Protein AF-A0A954FDJ4-F1 (afdb_monomer)

pLDDT: mean 78.78, std 16.33, range [32.09, 98.25]

Mean predicted aligned error: 19.85 Å

Secondary structure (DSSP, 8-state):
---S--------TTS----S-EEEEEESSSS--TTT-PEEEEETTS-EEEE-TT--STTSEEEEE--TTSTTTTPPEEEEEEPPSSTTTTTTTTPEEEEETTS-EEEE-TTS-B---BSTT--TTS-S-BSB-SS-----S-----STTS-SEEEE-TTTTSTT-SPPPPTTSS--TTSEEEE---TTS--EEEGGGT--EEEESBPPP--TTSSS--SBPP---TTSTT-TTS-TT-S-HHHHHHHTTSTTSSSB---TT--EEEEEPPPB--TT--GGG-EEEEEEEEEE------BTTB---SEEEEEEESSTTSSBEEEEES--PBP-SS---SB-SS--SSGGG---TTSTTTTT-EE---S-SS-EEEEEE-GGGTT-S-BEEEEEEETTS--TTGGG--B---S-----TTSGGGGSS--S-EEEEEEEEEEEGGG-----SPPTT-GGGGGGG-TT----TTSPPP-SSS-----B-PPP--EEEEETTEEEEEE-----TTS-SBSSSS-B--------S---EEES-EEES-SSSEEEEPPPSS-SS--PPP-PPPP--SS--TT-EEEEEEEES-EEEEEEEEEEEEE--SS-TTS-EEEEEEES-EEEEEEEEEEEESS---EEES-EEEEEEEEEEEE--SS---EEES-EEES-SEEE---BS-EEE-TTS--EEETTTTEEEEPTT-TTTT---SEEPPPHHHHHHHGGGTPPP--EE--SB-TTSPBP---TT--PPTTS-S---S-SSS---------EEEEEETBTT-TT------STTEEEEES-S---EEEEEEE-SSS-B-GGG-SGGGEEEEEEETTEEEE--BTTTEEEEEETTTTEEEEEETTSS--SSEEEEEEE---TTT--BBTT-PBPPP-STTS-EEEEEEEE-S--PPPEEEETTEEPPSSSPEEEEEETTPPEEE-GGGT--EEEE-HHHHHTT-EEEEEEEEESEEEE-S--TT-EEEES-S-SSBSEEEEEEEHHHHHHHHTTEEEEEPTT--TTTSSPEEEEEEEE-TT-SSSSPPEEEEEEEEEEEPPPPEEEE-SSPP-----SS-------PEEEESS-----------TT--

Foldseek 3Di:
DQDPDDPDPPDDPQAPDDDADWLEKEWLAPPDDLQPTWIWTFGQQGWIWTARSNDNDRNRIDTLGNCPPHPCHRWGWLYKYQDACQQLNRLRRRWIWTATQQGKIFIDGPRRHTQQQEDDDQDSNSHDHHGIHPPGGDRHNYDDDWNVSFAQWFKFLPCQQPPPAFDDQDLQNPDDQQDQPDADDDPADRRRRGRVSQRIWTFRFQAQFDDGPDPDAGGTDADPPVVQPASRRGTGSDRHSVSSNVQRVPVLGHLFQQIVLADKDKDKDFWAFLAPDALLLFWKKKKKKAAAFLPFADDPPGAQQKKKWKWKDLDQQLETQTQEIQHPDEDDPVWKAQAHNAADLELVLPPDPVCPSNSFYYHDHHPPSHMDMDMTTCNVVRNGGTMMMMIITGSQRDPPCPPSNHYPHGTPNDRNSVPPSNNPSRSISGMIIGDIDTHGCSVHDDDPPDDPPPLCPPVSPPPNRDDDPPDDDDCSDADDQDDDDDAPQQWDAPDPPRSHIHGLDDDDSSPPCDDDPDRDHDDPDDDDDDEHEAALEEAEQAQEQEEAEQDDDPDPPDRYDAPDFDDQDPQGLPLLEDAYYEYELYEFEAHAAEPYEHEYDQPCLRGHAHAYEAAFAEHYHYAEHYEAYERHAYEHFLYEAEQYQEAYHHDYDRRYHYAAEQYEYENYVYDYCRHYLYHYDYNPDFAFPCVVLPLRAGAPPHLQFLRGQQKDWADPSVCVVQVVVVHDTPIDGHDQAASLRHGQAADPVDDYDPDRDPRSSGGGHRHHLDDDDWKEKAKVVVHAPDPVVCFVDNDGLEGEHEADPAAWKTKMAIGDPPSFWPCVLDDCVQKWKWKAFLVGIDTDDDPQQWDWDADRSRRMTMTGGPVRGDDALIKMKIWGHQDLPRGITHSSRHTYADPDPVRTNMHIYHGHNQDFDAKFKDFLPHGADPPDAAEDEDAAQDKDWAANVVSGFIAITGSLCVSFVQKKKKKKAKDQWFKAWQDCPQKAWPADDSHDGHRMTMIMHGRVVVSVRRHGMIIGGDHPDFPVPDDWIKMKMKMWSCCRHPDHIDMDIGIYTYGHHYDKDWDWDDPPDDDDDDDDDDDDDDDDTDIDIPDDDDDDDDDDDDPPDD

Solvent-accessible surface area (backbone atoms only — not comparable to full-atom values): 61761 Å² total; per-residue (Å²): 143,77,86,84,74,79,86,71,89,72,90,60,96,71,50,66,86,72,58,67,53,80,40,20,58,26,44,40,48,83,85,70,43,65,73,78,46,40,35,35,35,30,13,44,47,25,32,32,31,39,29,42,65,62,46,96,55,77,73,22,48,45,75,54,30,76,28,80,92,45,98,56,49,88,40,25,31,19,11,29,24,46,35,49,59,33,41,60,82,33,64,36,30,47,25,34,36,31,29,26,53,78,11,35,41,37,40,22,40,84,66,48,48,71,60,20,70,24,69,100,53,51,44,86,73,55,45,70,24,38,56,52,34,88,84,48,81,47,76,36,70,59,58,77,70,54,80,76,51,37,55,41,68,38,50,28,37,84,56,22,86,42,76,68,38,43,47,71,61,40,65,44,61,86,35,60,25,84,46,67,80,44,76,58,95,55,101,83,59,92,39,73,28,27,38,43,33,36,44,64,27,42,31,37,36,38,68,57,62,45,62,88,94,49,100,51,72,65,45,51,58,52,60,77,52,92,88,46,86,62,14,64,70,23,61,52,58,46,58,37,32,68,56,49,39,58,60,29,66,42,91,78,24,40,56,12,36,46,37,68,81,26,46,72,56,74,51,70,56,74,68,45,63,37,55,90,48,50,52,78,47,28,38,30,40,33,32,32,34,37,38,28,48,65,84,56,51,50,51,102,91,37,80,31,31,58,31,45,38,36,30,39,16,74,62,81,70,61,47,35,43,58,37,32,30,47,48,79,36,54,21,52,102,88,45,61,35,61,26,23,64,58,72,55,88,40,37,86,72,51,77,54,82,88,28,72,93,26,35,37,28,36,77,43,80,53,67,71,88,52,46,44,70,49,76,32,49,37,30,92,53,42,47,40,61,42,34,26,48,35,40,38,41,17,25,19,36,42,78,54,69,58,95,71,44,51,61,62,72,53,37,95,74,66,64,32,74,92,40,80,64,19,52,57,69,38,69,24,48,26,44,35,41,36,75,78,43,80,48,55,50,64,85,54,82,89,85,71,92,74,69,83,93,60,68,65,84,70,55,74,55,48,97,84,52,66,71,58,98,82,54,81,80,80,73,75,78,61,83,75,90,73,77,61,68,81,68,86,84,36,57,42,63,77,35,103,88,44,83,40,29,42,76,71,53,90,75,58,89,83,60,66,64,60,77,78,86,81,58,87,50,92,72,87,73,90,74,80,90,87,74,48,53,47,44,36,45,80,41,65,72,29,59,52,52,44,80,48,72,52,81,73,94,83,58,97,73,71,82,68,81,68,77,72,66,76,77,88,48,100,58,68,66,86,62,32,69,38,86,35,44,37,40,30,19,28,38,27,34,46,7,66,38,24,24,31,35,39,35,28,54,84,86,52,89,75,58,52,20,33,36,30,38,38,34,21,26,25,28,36,32,27,43,24,24,35,38,34,42,24,22,32,25,36,39,40,32,14,26,31,30,28,49,12,46,28,22,26,47,79,46,54,50,84,73,29,57,74,47,43,32,28,28,36,38,30,60,37,77,36,55,67,63,52,62,42,77,52,45,80,48,56,80,87,53,57,54,40,66,38,61,89,83,67,34,67,35,52,20,84,90,16,78,46,54,26,48,19,52,47,69,44,80,48,56,69,72,60,39,62,53,29,53,86,71,74,42,76,72,73,51,49,61,55,72,64,49,28,37,87,67,48,65,52,44,69,50,91,88,64,78,58,67,91,87,66,72,87,74,37,34,33,37,31,16,12,49,53,64,64,60,86,62,38,22,40,73,46,54,62,35,72,40,52,67,37,96,82,59,62,27,75,32,86,51,87,55,33,30,30,40,64,46,65,96,74,53,36,61,39,29,37,32,52,47,55,91,53,93,38,68,36,56,92,75,68,55,64,90,37,51,47,45,33,43,32,43,60,90,49,77,44,78,56,46,79,82,66,49,25,40,76,48,74,40,79,82,72,34,29,42,36,41,34,28,61,80,61,47,57,77,62,51,26,39,35,34,43,36,46,40,48,48,97,87,73,27,46,34,22,49,72,67,31,49,33,47,52,77,42,96,86,65,43,30,58,37,39,40,37,33,31,70,65,71,79,69,49,28,42,53,20,53,52,88,36,71,66,55,95,72,72,56,51,74,48,74,39,51,46,70,39,69,43,64,24,16,71,93,70,67,46,16,44,41,63,44,32,53,44,22,55,74,46,85,25,48,34,37,42,34,45,39,38,38,69,27,26,34,28,50,41,41,70,64,80,37,48,65,81,36,69,77,51,55,84,60,36,45,51,32,29,36,32,24,38,47,71,35,44,30,56,16,34,38,49,21,33,42,31,47,33,87,91,45,30,47,93,84,52,74,82,24,35,43,35,44,36,34,24,31,50,66,38,45,95,54,79,62,38,64,29,76,49,54,33,40,43,45,28,38,72,70,78,58,81,53,86,64,76,84,74,87,78,85,87,76,92,74,84,87,90,76,89,81,85,83,86,81,59,80,55,70,82,66,86,90,76,93,78,89,86,85,87,79,62,95,86,70,130

Sequence (1110 aa):
AFNGDTLTTGGANGTPSFNGLVTGMAFDDFNVNVNSTPLLGVTSGGEIFSIDASIVDRGAMTLINDGVGEVFEGLGFGGAALGPQNLYGAAYSNYVFATTTDGQLIAFDRTGTLQGVFGTAVADDGTGGGDESVDASVTSHGIAFSPLDFNLWHTTQRQGTTAGHGINAAPDNSRVPSEIDLTLDKENSDNDFSQQDGAVSFYFGLEQFHQPGTSTQNTYLTYEDTTIPGADNSQYGIYNNDVLRDLTNNSTIGNNVNLPGGALGSLTTNSFSLAGYTAKDAPTLYFNYFLETEDTDSAVNVEMRDSARAFLSIDGGTTWILVATNNSTKSTSANDWELPTYITHTASENTNGADTGRDFVQELFDNTGVWRQARIDLSNFAGQSDIMLRFDYSTAGTLGTLNGFESDVRGDTTNSFNSNRRGQNNTGEGFYIDDIIVGFAERGEMVTNSNTLVTSFFNVYGTGNNEPADAADQILTGSYNLEIRRATEYAVLVSPTDPFIAIATLFDTNDRLVEEDGLLGDDNFRREQGMVLIEGNQILSSRNGIVVETVRGDVFEGWFPHQGGTRALPNLNTQQLAPGAVLQNNLIVNSTFAGIDITGDIISPESVIPIVKVVNNTIYGGLEGINVFTRVSPTIVNNIIANTVSGISVLTTGGGSAVVDANLFQGNLVNGTMGTNWIDLLDTEALFVDAAAGNFYLADNSKAIDSSLNRLADRPLYTAVKTPLGIPASDVFAPSYDAYGQLRVDDPTQSPPPGLGSNVFKDRGAIERADFVGPTAVITLPADNDVNNIDLDDTATQVYIANPALFTSMIVELRDTGIGIDDAQINSSQFTLTAQTSTGTRLLEEGIDYLFSYNSNTNEAIFSAVAGVFELDTRYTITVDNSVATGITDRAGNLLQPNQTDLSTSFSVVVTDGVNDPPVNNFNASPFPDSPNTAVSTESETPLIFSTANGNALTVSDPDAFLGDGLVSVTLTAVNGTLTLGSTANVLVTVGTGLGNETTFTFQGLIANVNAALEGTIWTPDTGYYSSIGSPATLTMTTSDLTNFDGPAEFDTDVIDITVNDPPTVQFQVSPPLTVTETDQGTVTTFNVILTRDKIGAESTVLISDANSG

Structure (mmCIF, N/CA/C/O backbone):
data_AF-A0A954FDJ4-F1
#
_entry.id   AF-A0A954FDJ4-F1
#
loop_
_atom_site.group_PDB
_atom_site.id
_atom_site.type_symbol
_atom_site.label_atom_id
_atom_site.label_alt_id
_atom_site.label_comp_id
_atom_site.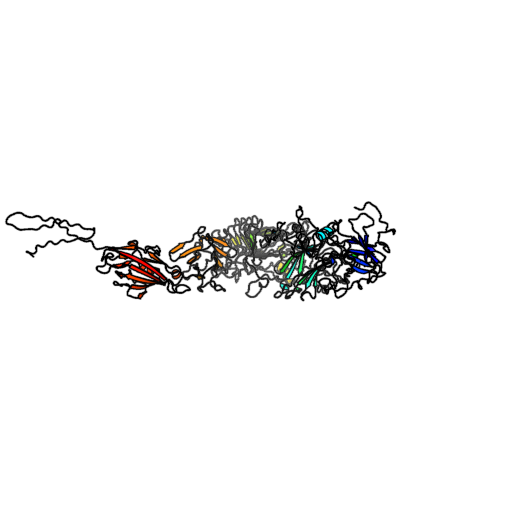label_asym_id
_atom_site.label_entity_id
_atom_site.label_seq_id
_atom_site.pdbx_PDB_ins_code
_atom_site.Cartn_x
_atom_site.Cartn_y
_atom_site.Cartn_z
_atom_site.occupancy
_atom_site.B_iso_or_equiv
_atom_site.auth_seq_id
_atom_site.auth_comp_id
_atom_site.auth_asym_id
_atom_site.auth_atom_id
_atom_site.pdbx_PDB_model_num
ATOM 1 N N . ALA A 1 1 ? 69.396 14.364 3.187 1.00 36.28 1 ALA A N 1
ATOM 2 C CA . ALA A 1 1 ? 70.627 15.171 3.119 1.00 36.28 1 ALA A CA 1
ATOM 3 C C . ALA A 1 1 ? 71.685 14.375 2.361 1.00 36.28 1 ALA A C 1
ATOM 5 O O . ALA A 1 1 ? 72.222 13.442 2.924 1.00 36.28 1 ALA A O 1
ATOM 6 N N . PHE A 1 2 ? 71.952 14.713 1.098 1.00 32.09 2 PHE A N 1
ATOM 7 C CA . PHE A 1 2 ? 73.129 14.245 0.357 1.00 32.09 2 PHE A CA 1
ATOM 8 C C . PHE A 1 2 ? 73.641 15.435 -0.445 1.00 32.09 2 PHE A C 1
ATOM 10 O O . PHE A 1 2 ? 72.991 15.911 -1.372 1.00 32.09 2 PHE A O 1
ATOM 17 N N . ASN A 1 3 ? 74.760 15.996 -0.004 1.00 33.59 3 ASN A N 1
ATOM 18 C CA . ASN A 1 3 ? 75.296 17.244 -0.526 1.00 33.59 3 ASN A CA 1
ATOM 19 C C . ASN A 1 3 ? 76.262 16.940 -1.683 1.00 33.59 3 ASN A C 1
ATOM 21 O O . ASN A 1 3 ? 77.455 17.162 -1.557 1.00 33.59 3 ASN A O 1
ATOM 25 N N . GLY A 1 4 ? 75.762 16.355 -2.777 1.00 38.84 4 GLY A N 1
ATOM 26 C CA . GLY A 1 4 ? 76.482 16.252 -4.058 1.00 38.84 4 GLY A CA 1
ATOM 27 C C . GLY A 1 4 ? 77.803 15.463 -4.098 1.00 38.84 4 GLY A C 1
ATOM 28 O O . GLY A 1 4 ? 78.403 15.386 -5.169 1.00 38.84 4 GLY A O 1
ATOM 29 N N . ASP A 1 5 ? 78.260 14.860 -3.000 1.00 35.28 5 ASP A N 1
ATOM 30 C CA . ASP A 1 5 ? 79.474 14.043 -2.993 1.00 35.28 5 ASP A CA 1
ATOM 31 C C . ASP A 1 5 ? 79.189 12.651 -3.571 1.00 35.28 5 ASP A C 1
ATOM 33 O O . ASP A 1 5 ? 78.441 11.846 -3.019 1.00 35.28 5 ASP A O 1
ATOM 37 N N . THR A 1 6 ? 79.808 12.357 -4.715 1.00 42.78 6 THR A N 1
ATOM 38 C CA . THR A 1 6 ? 79.834 11.014 -5.301 1.00 42.78 6 THR A CA 1
ATOM 39 C C . THR A 1 6 ? 80.738 10.121 -4.446 1.00 42.78 6 THR A C 1
ATOM 41 O O . THR A 1 6 ? 81.963 10.273 -4.471 1.00 42.78 6 THR A O 1
ATOM 44 N N . LEU A 1 7 ? 80.165 9.175 -3.697 1.00 44.97 7 LEU A N 1
ATOM 45 C CA . LEU A 1 7 ? 80.934 8.120 -3.030 1.00 44.97 7 LEU A CA 1
ATOM 46 C C . LEU A 1 7 ? 81.575 7.224 -4.099 1.00 44.97 7 LEU A C 1
ATOM 48 O O . LEU A 1 7 ? 80.942 6.352 -4.681 1.00 44.97 7 LEU A O 1
ATOM 52 N N . THR A 1 8 ? 82.855 7.456 -4.383 1.00 44.69 8 THR A N 1
ATOM 53 C CA . THR A 1 8 ? 83.662 6.571 -5.227 1.00 44.69 8 THR A CA 1
ATOM 54 C C . THR A 1 8 ? 84.250 5.453 -4.361 1.00 44.69 8 THR A C 1
ATOM 56 O O . THR A 1 8 ? 85.078 5.681 -3.469 1.00 44.69 8 THR A O 1
ATOM 59 N N . THR A 1 9 ? 83.839 4.212 -4.624 1.00 45.78 9 THR A N 1
ATOM 60 C CA . THR A 1 9 ? 84.388 2.979 -4.032 1.00 45.78 9 THR A CA 1
ATOM 61 C C . THR A 1 9 ? 85.748 2.636 -4.659 1.00 45.78 9 THR A C 1
ATOM 63 O O . THR A 1 9 ? 85.980 1.573 -5.216 1.00 45.78 9 THR A O 1
ATOM 66 N N . GLY A 1 10 ? 86.699 3.572 -4.591 1.00 40.81 10 GLY A N 1
ATOM 67 C CA . GLY A 1 10 ? 88.108 3.294 -4.869 1.00 40.81 10 GLY A CA 1
ATOM 68 C C . GLY A 1 10 ? 88.772 2.698 -3.627 1.00 40.81 10 GLY A C 1
ATOM 69 O O . GLY A 1 10 ? 88.942 3.413 -2.633 1.00 40.81 10 GLY A O 1
ATOM 70 N N . GLY A 1 11 ? 89.116 1.408 -3.693 1.00 50.50 11 GLY A N 1
ATOM 71 C CA . GLY A 1 11 ? 89.622 0.571 -2.600 1.00 50.50 11 GLY A CA 1
ATOM 72 C C . GLY A 1 11 ? 90.772 1.156 -1.773 1.00 50.50 11 GLY A C 1
ATOM 73 O O . GLY A 1 11 ? 91.945 1.055 -2.134 1.00 50.50 11 GLY A O 1
ATOM 74 N N . ALA A 1 12 ? 90.435 1.686 -0.599 1.00 44.28 12 ALA A N 1
ATOM 75 C CA . ALA A 1 12 ? 91.376 1.945 0.484 1.00 44.28 12 ALA A CA 1
ATOM 76 C C . ALA A 1 12 ? 90.690 1.677 1.833 1.00 44.28 12 ALA A C 1
ATOM 78 O O . ALA A 1 12 ? 89.570 2.131 2.047 1.00 44.28 12 ALA A O 1
ATOM 79 N N . ASN A 1 13 ? 91.390 0.927 2.696 1.00 47.97 13 ASN A N 1
ATOM 80 C CA . ASN A 1 13 ? 91.030 0.446 4.040 1.00 47.97 13 ASN A CA 1
ATOM 81 C C . ASN A 1 13 ? 89.727 1.001 4.639 1.00 47.97 13 ASN A C 1
ATOM 83 O O . ASN A 1 13 ? 89.714 2.101 5.189 1.00 47.97 13 ASN A O 1
ATOM 87 N N . GLY A 1 14 ? 88.674 0.182 4.596 1.00 52.19 14 GLY A N 1
ATOM 88 C CA . GLY A 1 14 ? 87.427 0.395 5.336 1.00 52.19 14 GLY A CA 1
ATOM 89 C C . GLY A 1 14 ? 86.155 0.304 4.494 1.00 52.19 14 GLY A C 1
ATOM 90 O O . GLY A 1 14 ? 85.096 0.089 5.059 1.00 52.19 14 GLY A O 1
ATOM 91 N N . THR A 1 15 ? 86.246 0.414 3.165 1.00 52.97 15 THR A N 1
ATOM 92 C CA . THR A 1 15 ? 85.119 0.131 2.256 1.00 52.97 15 THR A CA 1
ATOM 93 C C . THR A 1 15 ? 85.161 -1.344 1.849 1.00 52.97 15 THR A C 1
ATOM 95 O O . THR A 1 15 ? 86.241 -1.801 1.455 1.00 52.97 15 THR A O 1
ATOM 98 N N . PRO A 1 16 ? 84.051 -2.102 1.920 1.00 56.62 16 PRO A N 1
ATOM 99 C CA . PRO A 1 16 ? 84.018 -3.444 1.353 1.00 56.62 16 PRO A CA 1
ATOM 100 C C . PRO A 1 16 ? 84.326 -3.366 -0.152 1.00 56.62 16 PRO A C 1
ATOM 102 O O . PRO A 1 16 ? 83.891 -2.442 -0.843 1.00 56.62 16 PRO A O 1
ATOM 105 N N . SER A 1 17 ? 85.158 -4.282 -0.648 1.00 60.88 17 SER A N 1
ATOM 106 C CA . SER A 1 17 ? 85.468 -4.377 -2.075 1.00 60.88 17 SER A CA 1
ATOM 107 C C . SER A 1 17 ? 84.311 -5.085 -2.759 1.00 60.88 17 SER A C 1
ATOM 109 O O . SER A 1 17 ? 84.286 -6.308 -2.747 1.00 60.88 17 SER A O 1
ATOM 111 N N . PHE A 1 18 ? 83.390 -4.320 -3.333 1.00 67.44 18 PHE A N 1
ATOM 112 C CA . PHE A 1 18 ? 82.286 -4.861 -4.115 1.00 67.44 18 PHE A CA 1
ATOM 113 C C . PHE A 1 18 ? 82.702 -5.065 -5.578 1.00 67.44 18 PHE A C 1
ATOM 115 O O . PHE A 1 18 ? 83.328 -4.189 -6.188 1.00 67.44 18 PHE A O 1
ATOM 122 N N . ASN A 1 19 ? 82.366 -6.213 -6.146 1.00 66.50 19 ASN A N 1
ATOM 123 C CA . ASN A 1 19 ? 82.439 -6.489 -7.568 1.00 66.50 19 ASN A CA 1
ATOM 124 C C . ASN A 1 19 ? 81.218 -5.881 -8.283 1.00 66.50 19 ASN A C 1
ATOM 126 O O . ASN A 1 19 ? 80.082 -6.305 -8.113 1.00 66.50 19 ASN A O 1
ATOM 130 N N . GLY A 1 20 ? 81.457 -4.899 -9.157 1.00 75.12 20 GLY A N 1
ATOM 131 C CA . GLY A 1 20 ? 80.431 -4.347 -10.051 1.00 75.12 20 GLY A CA 1
ATOM 132 C C . GLY A 1 20 ? 79.752 -3.059 -9.566 1.00 75.12 20 GLY A C 1
ATOM 133 O O . GLY A 1 20 ? 80.141 -2.437 -8.582 1.00 75.12 20 GLY A O 1
ATOM 134 N N . LEU A 1 21 ? 78.768 -2.606 -10.346 1.00 83.25 21 LEU A N 1
ATOM 135 C CA . LEU A 1 21 ? 77.926 -1.436 -10.069 1.00 83.25 21 LEU A CA 1
ATOM 136 C C . LEU A 1 21 ? 76.730 -1.821 -9.195 1.00 83.25 21 LEU A C 1
ATOM 138 O O . LEU A 1 21 ? 76.177 -2.901 -9.391 1.00 83.25 21 LEU A O 1
ATOM 142 N N . VAL A 1 22 ? 76.295 -0.916 -8.315 1.00 86.44 22 VAL A N 1
ATOM 143 C CA . VAL A 1 22 ? 74.997 -1.008 -7.628 1.00 86.44 22 VAL A CA 1
ATOM 144 C C . VAL A 1 22 ? 73.882 -0.886 -8.663 1.00 86.44 22 VAL A C 1
ATOM 146 O O . VAL A 1 22 ? 73.849 0.089 -9.415 1.00 86.44 22 VAL A O 1
ATOM 149 N N . THR A 1 23 ? 72.992 -1.871 -8.708 1.00 87.31 23 THR A N 1
ATOM 150 C CA . THR A 1 23 ? 71.920 -1.978 -9.711 1.00 87.31 23 THR A CA 1
ATOM 151 C C . THR A 1 23 ? 70.521 -1.893 -9.112 1.00 87.31 23 THR A C 1
ATOM 153 O O . THR A 1 23 ? 69.583 -1.566 -9.829 1.00 87.31 23 THR A O 1
ATOM 156 N N . GLY A 1 24 ? 70.370 -2.090 -7.802 1.00 88.06 24 GLY A N 1
ATOM 157 C CA . GLY A 1 24 ? 69.104 -1.913 -7.093 1.00 88.06 24 GLY A CA 1
ATOM 158 C C . GLY A 1 24 ? 69.321 -1.534 -5.636 1.00 88.06 24 GLY A C 1
ATOM 159 O O . GLY A 1 24 ? 70.336 -1.910 -5.051 1.00 88.06 24 GLY A O 1
ATOM 160 N N . MET A 1 25 ? 68.383 -0.778 -5.065 1.00 88.62 25 MET A N 1
ATOM 161 C CA . MET A 1 25 ? 68.370 -0.424 -3.646 1.00 88.62 25 MET A CA 1
ATOM 162 C C . MET A 1 25 ? 66.932 -0.302 -3.143 1.00 88.62 25 MET A C 1
ATOM 164 O O . MET A 1 25 ? 66.093 0.266 -3.838 1.00 88.62 25 MET A O 1
ATOM 168 N N . ALA A 1 26 ? 66.677 -0.769 -1.926 1.00 88.69 26 ALA A N 1
ATOM 169 C CA . ALA A 1 26 ? 65.400 -0.635 -1.235 1.00 88.69 26 ALA A CA 1
ATOM 170 C C . ALA A 1 26 ? 65.636 -0.503 0.273 1.00 88.69 26 ALA A C 1
ATOM 172 O O . ALA A 1 26 ? 66.627 -1.017 0.791 1.00 88.69 26 ALA A O 1
ATOM 173 N N . PHE A 1 27 ? 64.757 0.201 0.986 1.00 87.38 27 PHE A N 1
ATOM 174 C CA . PHE A 1 27 ? 64.756 0.111 2.448 1.00 87.38 27 PHE A CA 1
ATOM 175 C C . PHE A 1 27 ? 64.294 -1.287 2.854 1.00 87.38 27 PHE A C 1
ATOM 177 O O . PHE A 1 27 ? 63.574 -1.933 2.100 1.00 87.38 27 PHE A O 1
ATOM 184 N N . ASP A 1 28 ? 64.742 -1.759 4.010 1.00 81.12 28 ASP A N 1
ATOM 185 C CA . ASP A 1 28 ? 64.362 -3.066 4.556 1.00 81.12 28 ASP A CA 1
ATOM 186 C C . ASP A 1 28 ? 63.044 -3.047 5.347 1.00 81.12 28 ASP A C 1
ATOM 188 O O . ASP A 1 28 ? 62.593 -4.088 5.813 1.00 81.12 28 ASP A O 1
ATOM 192 N N . ASP A 1 29 ? 62.457 -1.862 5.507 1.00 83.31 29 ASP A N 1
ATOM 193 C CA . ASP A 1 29 ? 61.185 -1.593 6.171 1.00 83.31 29 ASP A CA 1
ATOM 194 C C . ASP A 1 29 ? 60.494 -0.431 5.439 1.00 83.31 29 ASP A C 1
ATOM 196 O O . ASP A 1 29 ? 61.149 0.506 4.963 1.00 83.31 29 ASP A O 1
ATOM 200 N N . PHE A 1 30 ? 59.169 -0.493 5.355 1.00 79.44 30 PHE A N 1
ATOM 201 C CA . PHE A 1 30 ? 58.317 0.532 4.765 1.00 79.44 30 PHE A CA 1
ATOM 202 C C . PHE A 1 30 ? 58.269 1.804 5.624 1.00 79.44 30 PHE A C 1
ATOM 204 O O . PHE A 1 30 ? 58.325 2.920 5.101 1.00 79.44 30 PHE A O 1
ATOM 211 N N . ASN A 1 31 ? 58.247 1.663 6.954 1.00 78.25 31 ASN A N 1
ATOM 212 C CA . ASN A 1 31 ? 58.212 2.791 7.886 1.00 78.25 31 ASN A CA 1
ATOM 213 C C . ASN A 1 31 ? 59.628 3.336 8.135 1.00 78.25 31 ASN A C 1
ATOM 215 O O . ASN A 1 31 ? 60.236 3.159 9.194 1.00 78.25 31 ASN A O 1
ATOM 219 N N . VAL A 1 32 ? 60.175 4.021 7.130 1.00 76.38 32 VAL A N 1
ATOM 220 C CA . VAL A 1 32 ? 61.561 4.502 7.143 1.00 76.38 32 VAL A CA 1
ATOM 221 C C . VAL A 1 32 ? 61.780 5.572 8.214 1.00 76.38 32 VAL A C 1
ATOM 223 O O . VAL A 1 32 ? 61.360 6.724 8.085 1.00 76.38 32 VAL A O 1
ATOM 226 N N . ASN A 1 33 ? 62.579 5.244 9.227 1.00 78.56 33 ASN A N 1
ATOM 227 C CA . ASN A 1 33 ? 63.251 6.242 10.042 1.00 78.56 33 ASN A CA 1
ATOM 228 C C . ASN A 1 33 ? 64.644 6.477 9.461 1.00 78.56 33 ASN A C 1
ATOM 230 O O . ASN A 1 33 ? 65.548 5.661 9.617 1.00 78.56 33 ASN A O 1
ATOM 234 N N . VAL A 1 34 ? 64.833 7.630 8.820 1.00 68.50 34 VAL A N 1
ATOM 235 C CA . VAL A 1 34 ? 66.072 8.006 8.111 1.00 68.50 34 VAL A CA 1
ATOM 236 C C . VAL A 1 34 ? 67.349 7.957 8.963 1.00 68.50 34 VAL A C 1
ATOM 238 O O . VAL A 1 34 ? 68.445 8.019 8.414 1.00 68.50 34 VAL A O 1
ATOM 241 N N . ASN A 1 35 ? 67.228 7.857 10.291 1.00 71.81 35 ASN A N 1
ATOM 242 C CA . ASN A 1 35 ? 68.358 7.753 11.212 1.00 71.81 35 ASN A CA 1
ATOM 243 C C . ASN A 1 35 ? 68.652 6.313 11.680 1.00 71.81 35 ASN A C 1
ATOM 245 O O . ASN A 1 35 ? 69.596 6.124 12.442 1.00 71.81 35 ASN A O 1
ATOM 249 N N . SER A 1 36 ? 67.842 5.317 11.305 1.00 74.94 36 SER A N 1
ATOM 250 C CA . SER A 1 36 ? 67.957 3.941 11.827 1.00 74.94 36 SER A CA 1
ATOM 251 C C . SER A 1 36 ? 67.540 2.825 10.864 1.00 74.94 36 SER A C 1
ATOM 253 O O . SER A 1 36 ? 67.892 1.664 11.096 1.00 74.94 36 SER A O 1
ATOM 255 N N . THR A 1 37 ? 66.785 3.141 9.813 1.00 81.38 37 THR A N 1
ATOM 256 C CA . THR A 1 37 ? 66.362 2.187 8.784 1.00 81.38 37 THR A CA 1
ATOM 257 C C . THR A 1 37 ? 67.424 2.153 7.675 1.00 81.38 37 THR A C 1
ATOM 259 O O . THR A 1 37 ? 67.657 3.175 7.024 1.00 81.38 37 THR A O 1
ATOM 262 N N . PRO A 1 38 ? 68.138 1.032 7.495 1.00 79.69 38 PRO A N 1
ATOM 263 C CA . PRO A 1 38 ? 69.186 0.878 6.517 1.00 79.69 38 PRO A CA 1
ATOM 264 C C . PRO A 1 38 ? 68.582 0.693 5.132 1.00 79.69 38 PRO A C 1
ATOM 266 O O . PRO A 1 38 ? 67.494 0.152 4.952 1.00 79.69 38 PRO A O 1
ATOM 269 N N . LEU A 1 39 ? 69.345 1.114 4.137 1.00 87.50 39 LEU A N 1
ATOM 270 C CA . LEU A 1 39 ? 69.043 0.849 2.743 1.00 87.50 39 LEU A CA 1
ATOM 271 C C . LEU A 1 39 ? 69.819 -0.396 2.319 1.00 87.50 39 LEU A C 1
ATOM 273 O O . LEU A 1 39 ? 71.044 -0.408 2.396 1.00 87.50 39 LEU A O 1
ATOM 277 N N . LEU A 1 40 ? 69.140 -1.444 1.880 1.00 90.81 40 LEU A N 1
ATOM 278 C CA . LEU A 1 40 ? 69.795 -2.603 1.289 1.00 90.81 40 LEU A CA 1
ATOM 279 C C . LEU A 1 40 ? 70.015 -2.353 -0.197 1.00 90.81 40 LEU A C 1
ATOM 281 O O . LEU A 1 40 ? 69.189 -1.734 -0.866 1.00 90.81 40 LEU A O 1
ATOM 285 N N . GLY A 1 41 ? 71.133 -2.830 -0.725 1.00 89.56 41 GLY A N 1
ATOM 286 C CA . GLY A 1 41 ? 71.459 -2.714 -2.133 1.00 89.56 41 GLY A CA 1
ATOM 287 C C . GLY A 1 41 ? 72.052 -3.992 -2.691 1.00 89.56 41 GLY A C 1
ATOM 288 O O . GLY A 1 41 ? 72.636 -4.797 -1.969 1.00 89.56 41 GLY A O 1
ATOM 289 N N . VAL A 1 42 ? 71.895 -4.149 -4.000 1.00 89.81 42 VAL A N 1
ATOM 290 C CA . VAL A 1 42 ? 72.403 -5.285 -4.768 1.00 89.81 42 VAL A CA 1
ATOM 291 C C . VAL A 1 42 ? 73.312 -4.810 -5.895 1.00 89.81 42 VAL A C 1
ATOM 293 O O . VAL A 1 42 ? 73.135 -3.705 -6.426 1.00 89.81 42 VAL A O 1
ATOM 296 N N . THR A 1 43 ? 74.304 -5.624 -6.259 1.00 88.88 43 THR A N 1
ATOM 297 C CA . THR A 1 43 ? 75.279 -5.284 -7.304 1.00 88.88 43 THR A CA 1
ATOM 298 C C . THR A 1 43 ? 75.166 -6.176 -8.539 1.00 88.88 43 THR A C 1
ATOM 300 O O . THR A 1 43 ? 74.779 -7.342 -8.497 1.00 88.88 43 THR A O 1
ATOM 303 N N . SER A 1 44 ? 75.608 -5.637 -9.672 1.00 86.25 44 SER A N 1
ATOM 304 C CA . SER A 1 44 ? 75.813 -6.383 -10.923 1.00 86.25 44 SER A CA 1
ATOM 305 C C . SER A 1 44 ? 76.863 -7.500 -10.829 1.00 86.25 44 SER A C 1
ATOM 307 O O . SER A 1 44 ? 76.967 -8.283 -11.768 1.00 86.25 44 SER A O 1
ATOM 309 N N . GLY A 1 45 ? 77.637 -7.587 -9.740 1.00 85.06 45 GLY A N 1
ATOM 310 C CA . GLY A 1 45 ? 78.529 -8.716 -9.464 1.00 85.06 45 GLY A CA 1
ATOM 311 C C . GLY A 1 45 ? 77.961 -9.758 -8.501 1.00 85.06 45 GLY A C 1
ATOM 312 O O . GLY A 1 45 ? 78.692 -10.690 -8.185 1.00 85.06 45 GLY A O 1
ATOM 313 N N . GLY A 1 46 ? 76.703 -9.616 -8.064 1.00 87.31 46 GLY A N 1
ATOM 314 C CA . GLY A 1 46 ? 76.013 -10.616 -7.242 1.00 87.31 46 GLY A CA 1
ATOM 315 C C . GLY A 1 46 ? 76.130 -10.405 -5.733 1.00 87.31 46 GLY A C 1
ATOM 316 O O . GLY A 1 46 ? 75.929 -11.345 -4.981 1.00 87.31 46 GLY A O 1
ATOM 317 N N . GLU A 1 47 ? 76.459 -9.201 -5.262 1.00 89.62 47 GLU A N 1
ATOM 318 C CA . GLU A 1 47 ? 76.628 -8.934 -3.825 1.00 89.62 47 GLU A CA 1
ATOM 319 C C . GLU A 1 47 ? 75.427 -8.185 -3.242 1.00 89.62 47 GLU A C 1
ATOM 321 O O . GLU A 1 47 ? 74.858 -7.310 -3.902 1.00 89.62 47 GLU A O 1
ATOM 326 N N . ILE A 1 48 ? 75.109 -8.468 -1.976 1.00 91.12 48 ILE A N 1
ATOM 327 C CA . ILE A 1 48 ? 74.116 -7.758 -1.164 1.00 91.12 48 ILE A CA 1
ATOM 328 C C . ILE A 1 48 ? 74.845 -6.959 -0.081 1.00 91.12 48 ILE A C 1
ATOM 330 O O . ILE A 1 48 ? 75.695 -7.474 0.654 1.00 91.12 48 ILE A O 1
ATOM 334 N N . PHE A 1 49 ? 74.498 -5.685 0.055 1.00 88.62 49 PHE A N 1
ATOM 335 C CA . PHE A 1 49 ? 75.081 -4.785 1.042 1.00 88.62 49 PHE A CA 1
ATOM 336 C C . PHE A 1 49 ? 74.013 -3.952 1.747 1.00 88.62 49 PHE A C 1
ATOM 338 O O . PHE A 1 49 ? 72.916 -3.755 1.240 1.00 88.62 49 PHE A O 1
ATOM 345 N N . SER A 1 50 ? 74.355 -3.436 2.919 1.00 88.25 50 SER A N 1
ATOM 346 C CA . SER A 1 50 ? 73.546 -2.497 3.690 1.00 88.25 50 SER A CA 1
ATOM 347 C C . SER A 1 50 ? 74.213 -1.122 3.698 1.00 88.25 50 SER A C 1
ATOM 349 O O . SER A 1 50 ? 75.441 -1.032 3.764 1.00 88.25 50 SER A O 1
ATOM 351 N N . ILE A 1 51 ? 73.420 -0.056 3.627 1.00 84.56 51 ILE A N 1
ATOM 352 C CA . ILE A 1 51 ? 73.840 1.338 3.761 1.00 84.56 51 ILE A CA 1
ATOM 353 C C . ILE A 1 51 ? 73.159 1.940 4.989 1.00 84.56 51 ILE A C 1
ATOM 355 O O . ILE A 1 51 ? 71.933 2.042 5.048 1.00 84.56 51 ILE A O 1
ATOM 359 N N . ASP A 1 52 ? 73.956 2.404 5.942 1.00 81.19 52 ASP A N 1
ATOM 360 C CA . ASP A 1 52 ? 73.486 3.214 7.056 1.00 81.19 52 ASP A CA 1
ATOM 361 C C . ASP A 1 52 ? 73.262 4.659 6.586 1.00 81.19 52 ASP A C 1
ATOM 363 O O . ASP A 1 52 ? 74.204 5.429 6.386 1.00 81.19 52 ASP A O 1
ATOM 367 N N . ALA A 1 53 ? 71.992 5.030 6.415 1.00 72.94 53 ALA A N 1
ATOM 368 C CA . ALA A 1 53 ? 71.588 6.357 5.961 1.00 72.94 53 ALA A CA 1
ATOM 369 C C . ALA A 1 53 ? 71.915 7.486 6.964 1.00 72.94 53 ALA A C 1
ATOM 371 O O . ALA A 1 53 ? 71.888 8.662 6.588 1.00 72.94 53 ALA A O 1
ATOM 372 N N . SER A 1 54 ? 72.257 7.155 8.217 1.00 71.69 54 SER A N 1
ATOM 373 C CA . SER A 1 54 ? 72.658 8.123 9.248 1.00 71.69 54 SER A CA 1
ATOM 374 C C . SER A 1 54 ? 74.140 8.514 9.168 1.00 71.69 54 SER A C 1
ATOM 376 O O . SER A 1 54 ? 74.547 9.552 9.704 1.00 71.69 54 SER A O 1
ATOM 378 N N . ILE A 1 55 ? 74.953 7.718 8.465 1.00 71.88 55 ILE A N 1
ATOM 379 C CA . ILE A 1 55 ? 76.393 7.925 8.315 1.00 71.88 55 ILE A CA 1
ATOM 380 C C . ILE A 1 55 ? 76.665 8.611 6.973 1.00 71.88 55 ILE A C 1
ATOM 382 O O . ILE A 1 55 ? 76.436 8.067 5.900 1.00 71.88 55 ILE A O 1
ATOM 386 N N . VAL A 1 56 ? 77.206 9.829 7.023 1.00 67.50 56 VAL A N 1
ATOM 387 C CA . VAL A 1 56 ? 77.518 10.646 5.832 1.00 67.50 56 VAL A CA 1
ATOM 388 C C . VAL A 1 56 ? 78.966 10.484 5.344 1.00 67.50 56 VAL A C 1
ATOM 390 O O . VAL A 1 56 ? 79.500 11.365 4.671 1.00 67.50 56 VAL A O 1
ATOM 393 N N . ASP A 1 57 ? 79.632 9.382 5.701 1.00 65.62 57 ASP A N 1
ATOM 394 C CA . ASP A 1 57 ? 81.019 9.093 5.325 1.00 65.62 57 ASP A CA 1
ATOM 395 C C . ASP A 1 57 ? 81.199 7.710 4.664 1.00 65.62 57 ASP A C 1
ATOM 397 O O . ASP A 1 57 ? 80.247 6.973 4.414 1.00 65.62 57 ASP A O 1
ATOM 401 N N . ARG A 1 58 ? 82.449 7.361 4.324 1.00 57.62 58 ARG A N 1
ATOM 402 C CA . ARG A 1 58 ? 82.788 6.131 3.581 1.00 57.62 58 ARG A CA 1
ATOM 403 C C . ARG A 1 58 ? 82.525 4.832 4.365 1.00 57.62 58 ARG A C 1
ATOM 405 O O . ARG A 1 58 ? 82.667 3.768 3.772 1.00 57.62 58 ARG A O 1
ATOM 412 N N . GLY A 1 59 ? 82.202 4.906 5.658 1.00 63.47 59 GLY A N 1
ATOM 413 C CA . GLY A 1 59 ? 81.850 3.770 6.513 1.00 63.47 59 GLY A CA 1
ATOM 414 C C . GLY A 1 59 ? 80.364 3.407 6.491 1.00 63.47 59 GLY A C 1
ATOM 415 O O . GLY A 1 59 ? 79.972 2.478 7.187 1.00 63.47 59 GLY A O 1
ATOM 416 N N . ALA A 1 60 ? 79.546 4.110 5.700 1.00 73.06 60 ALA A N 1
ATOM 417 C CA . ALA A 1 60 ? 78.109 3.868 5.620 1.00 73.06 60 ALA A CA 1
ATOM 418 C C . ALA A 1 60 ? 77.737 2.507 5.004 1.00 73.06 60 ALA A C 1
ATOM 420 O O . ALA A 1 60 ? 76.648 2.019 5.262 1.00 73.06 60 ALA A O 1
ATOM 421 N N . MET A 1 61 ? 78.608 1.886 4.196 1.00 79.38 61 MET A N 1
ATOM 422 C CA . MET A 1 61 ? 78.294 0.651 3.461 1.00 79.38 61 MET A CA 1
ATOM 423 C C . MET A 1 61 ? 78.936 -0.589 4.091 1.00 79.38 61 MET A C 1
ATOM 425 O O . MET A 1 61 ? 80.152 -0.628 4.286 1.00 79.38 61 MET A O 1
ATOM 429 N N . THR A 1 62 ? 78.146 -1.640 4.301 1.00 84.56 62 THR A N 1
ATOM 430 C CA . THR A 1 62 ? 78.593 -2.938 4.828 1.00 84.56 62 THR A CA 1
ATOM 431 C C . THR A 1 62 ? 78.166 -4.064 3.887 1.00 84.56 62 THR A C 1
ATOM 433 O O . THR A 1 62 ? 76.986 -4.183 3.582 1.00 84.56 62 THR A O 1
ATOM 436 N N . LEU A 1 63 ? 79.110 -4.893 3.425 1.00 85.94 63 LEU A N 1
ATOM 437 C CA . LEU A 1 63 ? 78.805 -6.131 2.694 1.00 85.94 63 LEU A CA 1
ATOM 438 C C . LEU A 1 63 ? 78.166 -7.126 3.664 1.00 85.94 63 LEU A C 1
ATOM 440 O O . LEU A 1 63 ? 78.763 -7.401 4.707 1.00 85.94 63 LEU A O 1
ATOM 444 N N . ILE A 1 64 ? 76.983 -7.637 3.329 1.00 89.38 64 ILE A N 1
ATOM 445 C CA . ILE A 1 64 ? 76.239 -8.567 4.190 1.00 89.38 64 ILE A CA 1
ATOM 446 C C . ILE A 1 64 ? 76.103 -9.964 3.571 1.00 89.38 64 ILE A C 1
ATOM 448 O O . ILE A 1 64 ? 76.081 -10.933 4.321 1.00 89.38 64 ILE A O 1
ATOM 452 N N . ASN A 1 65 ? 76.131 -10.088 2.237 1.00 89.44 65 ASN A N 1
ATOM 453 C CA . ASN A 1 65 ? 76.226 -11.371 1.533 1.00 89.44 65 ASN A CA 1
ATOM 454 C C . ASN A 1 65 ? 77.044 -11.203 0.234 1.00 89.44 65 ASN A C 1
ATOM 456 O O . ASN A 1 65 ? 76.762 -10.301 -0.554 1.00 89.44 65 ASN A O 1
ATOM 460 N N . ASP A 1 66 ? 78.077 -12.026 0.026 1.00 86.50 66 ASP A N 1
ATOM 461 C CA . ASP A 1 66 ? 78.959 -11.980 -1.155 1.00 86.50 66 ASP A CA 1
ATOM 462 C C . ASP A 1 66 ? 78.559 -12.965 -2.269 1.00 86.50 66 ASP A C 1
ATOM 464 O O . ASP A 1 66 ? 79.231 -13.034 -3.300 1.00 86.50 66 ASP A O 1
ATOM 468 N N . GLY A 1 67 ? 77.470 -13.711 -2.060 1.00 82.94 67 GLY A N 1
ATOM 469 C CA . GLY A 1 67 ? 76.910 -14.677 -2.997 1.00 82.94 67 GLY A CA 1
ATOM 470 C C . GLY A 1 67 ? 77.684 -15.991 -3.110 1.00 82.94 67 GLY A C 1
ATOM 471 O O . GLY A 1 67 ? 77.282 -16.852 -3.887 1.00 82.94 67 GLY A O 1
ATOM 472 N N . VAL A 1 68 ? 78.786 -16.187 -2.376 1.00 84.69 68 VAL A N 1
ATOM 473 C CA . VAL A 1 68 ? 79.595 -17.413 -2.474 1.00 84.69 68 VAL A CA 1
ATOM 474 C C . VAL A 1 68 ? 78.901 -18.574 -1.761 1.00 84.69 68 VAL A C 1
ATOM 476 O O . VAL A 1 68 ? 78.678 -18.528 -0.553 1.00 84.69 68 VAL A O 1
ATOM 479 N N . GLY A 1 69 ? 78.633 -19.667 -2.482 1.00 80.94 69 GLY A N 1
ATOM 480 C CA . GLY A 1 69 ? 77.929 -20.837 -1.955 1.00 80.94 69 GLY A CA 1
ATOM 481 C C . GLY A 1 69 ? 76.409 -20.685 -1.882 1.00 80.94 69 GLY A C 1
ATOM 482 O O . GLY A 1 69 ? 75.747 -21.621 -1.432 1.00 80.94 69 GLY A O 1
ATOM 483 N N . GLU A 1 70 ? 75.875 -19.550 -2.334 1.00 85.88 70 GLU A N 1
ATOM 484 C CA . GLU A 1 70 ? 74.441 -19.306 -2.467 1.00 85.88 70 GLU A CA 1
ATOM 485 C C . GLU A 1 70 ? 73.924 -19.789 -3.826 1.00 85.88 70 GLU A C 1
ATOM 487 O O . GLU A 1 70 ? 74.677 -20.005 -4.777 1.00 85.88 70 GLU A O 1
ATOM 492 N N . VAL A 1 71 ? 72.606 -19.934 -3.929 1.00 78.56 71 VAL A N 1
ATOM 493 C CA . VAL A 1 71 ? 71.911 -20.350 -5.159 1.00 78.56 71 VAL A CA 1
ATOM 494 C C . VAL A 1 71 ? 72.204 -19.428 -6.359 1.00 78.56 71 VAL A C 1
ATOM 496 O O . VAL A 1 71 ? 72.339 -19.913 -7.481 1.00 78.56 71 VAL A O 1
ATOM 499 N N . PHE A 1 72 ? 72.478 -18.147 -6.093 1.00 81.44 72 PHE A N 1
ATOM 500 C CA . PHE A 1 72 ? 72.775 -17.118 -7.091 1.00 81.44 72 PHE A CA 1
ATOM 501 C C . PHE A 1 72 ? 74.272 -16.866 -7.328 1.00 81.44 72 PHE A C 1
ATOM 503 O O . PHE A 1 72 ? 74.648 -15.845 -7.914 1.00 81.44 72 PHE A O 1
ATOM 510 N N . GLU A 1 73 ? 75.150 -17.768 -6.873 1.00 85.56 73 GLU A N 1
ATOM 511 C CA . GLU A 1 73 ? 76.599 -17.620 -7.034 1.00 85.56 73 GLU A CA 1
ATOM 512 C C . GLU A 1 73 ? 76.980 -17.405 -8.513 1.00 85.56 73 GLU A C 1
ATOM 514 O O . GLU A 1 73 ? 76.761 -18.252 -9.382 1.00 85.56 73 GLU A O 1
ATOM 519 N N . GLY A 1 74 ? 77.604 -16.260 -8.807 1.00 79.81 74 GLY A N 1
ATOM 520 C CA . GLY A 1 74 ? 78.036 -15.897 -10.160 1.00 79.81 74 GLY A CA 1
ATOM 521 C C . GLY A 1 74 ? 76.966 -15.229 -11.034 1.00 79.81 74 GLY A C 1
ATOM 522 O O . GLY A 1 74 ? 77.265 -14.908 -12.189 1.00 79.81 74 GLY A O 1
ATOM 523 N N . LEU A 1 75 ? 75.767 -14.973 -10.503 1.00 84.56 75 LEU A N 1
ATOM 524 C CA . LEU A 1 75 ? 74.721 -14.183 -11.152 1.00 84.56 75 LEU A CA 1
ATOM 525 C C . LEU A 1 75 ? 74.819 -12.709 -10.738 1.00 84.56 75 LEU A C 1
ATOM 527 O O . LEU A 1 75 ? 75.040 -12.381 -9.577 1.00 84.56 75 LEU A O 1
ATOM 531 N N . GLY A 1 76 ? 74.648 -11.792 -11.692 1.00 86.25 76 GLY A N 1
ATOM 532 C CA . GLY A 1 76 ? 74.551 -10.360 -11.394 1.00 86.25 76 GLY A CA 1
ATOM 533 C C . GLY A 1 76 ? 73.111 -9.948 -11.105 1.00 86.25 76 GLY A C 1
ATOM 534 O O . GLY A 1 76 ? 72.204 -10.484 -11.740 1.00 86.25 76 GLY A O 1
ATOM 535 N N . PHE A 1 77 ? 72.887 -8.959 -10.235 1.00 89.94 77 PHE A N 1
ATOM 536 C CA . PHE A 1 77 ? 71.556 -8.389 -10.005 1.00 89.94 77 PHE A CA 1
ATOM 537 C C . PHE A 1 77 ? 71.230 -7.239 -10.964 1.00 89.94 77 PHE A C 1
ATOM 539 O O . PHE A 1 77 ? 72.094 -6.431 -11.313 1.00 89.94 77 PHE A O 1
ATOM 546 N N . GLY A 1 78 ? 69.963 -7.154 -11.366 1.00 85.12 78 GLY A N 1
ATOM 547 C CA . GLY A 1 78 ? 69.398 -6.109 -12.219 1.00 85.12 78 GLY A CA 1
ATOM 548 C C . GLY A 1 78 ? 68.626 -5.020 -11.469 1.00 85.12 78 GLY A C 1
ATOM 549 O O . GLY A 1 78 ? 68.544 -3.912 -11.983 1.00 85.12 78 GLY A O 1
ATOM 550 N N . GLY A 1 79 ? 68.098 -5.303 -10.274 1.00 88.19 79 GLY A N 1
ATOM 551 C CA . GLY A 1 79 ? 67.276 -4.378 -9.487 1.00 88.19 79 GLY A CA 1
ATOM 552 C C . GLY A 1 79 ? 66.797 -5.006 -8.175 1.00 88.19 79 GLY A C 1
ATOM 553 O O . GLY A 1 79 ? 66.895 -6.221 -8.011 1.00 88.19 79 GLY A O 1
ATOM 554 N N . ALA A 1 80 ? 66.299 -4.185 -7.247 1.00 89.44 80 ALA A N 1
ATOM 555 C CA . ALA A 1 80 ? 65.749 -4.622 -5.963 1.00 89.44 80 ALA A CA 1
ATOM 556 C C . ALA A 1 80 ? 64.587 -3.719 -5.525 1.00 89.44 80 ALA A C 1
ATOM 558 O O . ALA A 1 80 ? 64.634 -2.514 -5.778 1.00 89.44 80 ALA A O 1
ATOM 559 N N . ALA A 1 81 ? 63.584 -4.295 -4.865 1.00 89.19 81 ALA A N 1
ATOM 560 C CA . ALA A 1 81 ? 62.447 -3.594 -4.274 1.00 89.19 81 ALA A CA 1
ATOM 561 C C . ALA A 1 81 ? 62.057 -4.222 -2.932 1.00 89.19 81 ALA A C 1
ATOM 563 O O . ALA A 1 81 ? 62.247 -5.419 -2.721 1.00 89.19 81 ALA A O 1
ATOM 564 N N . LEU A 1 82 ? 61.496 -3.409 -2.039 1.00 88.62 82 LEU A N 1
ATOM 565 C CA . LEU A 1 82 ? 60.859 -3.894 -0.817 1.00 88.62 82 LEU A CA 1
ATOM 566 C C . LEU A 1 82 ? 59.641 -4.756 -1.181 1.00 88.62 82 LEU A C 1
ATOM 568 O O . LEU A 1 82 ? 58.968 -4.484 -2.177 1.00 88.62 82 LEU A O 1
ATOM 572 N N . GLY A 1 83 ? 59.394 -5.801 -0.398 1.00 87.25 83 GLY A N 1
ATOM 573 C CA . GLY A 1 83 ? 58.298 -6.741 -0.586 1.00 87.25 83 GLY A CA 1
ATOM 574 C C . GLY A 1 83 ? 56.904 -6.115 -0.456 1.00 87.25 83 GLY A C 1
ATOM 575 O O . GLY A 1 83 ? 56.764 -4.982 0.018 1.00 87.25 83 GLY A O 1
ATOM 576 N N . PRO A 1 84 ? 55.857 -6.848 -0.876 1.00 83.94 84 PRO A N 1
ATOM 577 C CA . PRO A 1 84 ? 54.468 -6.431 -0.700 1.00 83.94 84 PRO A CA 1
ATOM 578 C C . PRO A 1 84 ? 54.132 -6.297 0.790 1.00 83.94 84 PRO A C 1
ATOM 580 O O . PRO A 1 84 ? 54.614 -7.071 1.619 1.00 83.94 84 PRO A O 1
ATOM 583 N N . GLN A 1 85 ? 53.324 -5.296 1.130 1.00 81.94 85 GLN A N 1
ATOM 584 C CA . GLN A 1 85 ? 53.094 -4.892 2.518 1.00 81.94 85 GLN A CA 1
ATOM 585 C C . GLN A 1 85 ? 51.886 -5.591 3.150 1.00 81.94 85 GLN A C 1
ATOM 587 O O . GLN A 1 85 ? 51.855 -5.745 4.366 1.00 81.94 85 GLN A O 1
ATOM 592 N N . ASN A 1 86 ? 50.924 -6.052 2.347 1.00 77.44 86 ASN A N 1
ATOM 593 C CA . ASN A 1 86 ? 49.671 -6.646 2.823 1.00 77.44 86 ASN A CA 1
ATOM 594 C C . ASN A 1 86 ? 49.588 -8.166 2.571 1.00 77.44 86 ASN A C 1
ATOM 596 O O . ASN A 1 86 ? 48.773 -8.857 3.184 1.00 77.44 86 ASN A O 1
ATOM 600 N N . LEU A 1 87 ? 50.456 -8.725 1.716 1.00 78.06 87 LEU A N 1
ATOM 601 C CA . LEU A 1 87 ? 50.409 -10.144 1.337 1.00 78.06 87 LEU A CA 1
ATOM 602 C C . LEU A 1 87 ? 50.694 -11.087 2.530 1.00 78.06 87 LEU A C 1
ATOM 604 O O . LEU A 1 87 ? 51.665 -10.890 3.264 1.00 78.06 87 LEU A O 1
ATOM 608 N N . TYR A 1 88 ? 49.853 -12.119 2.699 1.00 75.06 88 TYR A N 1
ATOM 609 C CA . TYR A 1 88 ? 49.898 -13.105 3.799 1.00 75.06 88 TYR A CA 1
ATOM 610 C C . TYR A 1 88 ? 50.002 -12.476 5.203 1.00 75.06 88 TYR A C 1
ATOM 612 O O . TYR A 1 88 ? 50.785 -12.924 6.037 1.00 75.06 88 TYR A O 1
ATOM 620 N N . GLY A 1 89 ? 49.245 -11.405 5.474 1.00 73.69 89 GLY A N 1
ATOM 621 C CA . GLY A 1 89 ? 49.271 -10.739 6.783 1.00 73.69 89 GLY A CA 1
ATOM 622 C C . GLY A 1 89 ? 50.601 -10.036 7.071 1.00 73.69 89 GLY A C 1
ATOM 623 O O . GLY A 1 89 ? 51.119 -10.131 8.181 1.00 73.69 89 GLY A O 1
ATOM 624 N N . ALA A 1 90 ? 51.161 -9.368 6.057 1.00 77.44 90 ALA A N 1
ATOM 625 C CA . ALA A 1 90 ? 52.452 -8.674 6.093 1.00 77.44 90 ALA A CA 1
ATOM 626 C C . ALA A 1 90 ? 53.689 -9.586 6.248 1.00 77.44 90 ALA A C 1
ATOM 628 O O . ALA A 1 90 ? 54.777 -9.102 6.562 1.00 77.44 90 ALA A O 1
ATOM 629 N N . ALA A 1 91 ? 53.580 -10.893 5.971 1.00 80.69 91 ALA A N 1
ATOM 630 C CA . ALA A 1 91 ? 54.697 -11.839 6.107 1.00 80.69 91 ALA A CA 1
ATOM 631 C C . ALA A 1 91 ? 55.951 -11.436 5.304 1.00 80.69 91 ALA A C 1
ATOM 633 O O . ALA A 1 91 ? 57.073 -11.740 5.707 1.00 80.69 91 ALA A O 1
ATOM 634 N N . TYR A 1 92 ? 55.774 -10.727 4.183 1.00 84.31 92 TYR A N 1
ATOM 635 C CA . TYR A 1 92 ? 56.864 -10.300 3.297 1.00 84.31 92 TYR A CA 1
ATOM 636 C C . TYR A 1 92 ? 57.229 -8.815 3.414 1.00 84.31 92 TYR A C 1
ATOM 638 O O . TYR A 1 92 ? 58.086 -8.343 2.663 1.00 84.31 92 TYR A O 1
ATOM 646 N N . SER A 1 93 ? 56.631 -8.080 4.358 1.00 83.00 93 SER A N 1
ATOM 647 C CA . SER A 1 93 ? 56.753 -6.617 4.448 1.00 83.00 93 SER A CA 1
ATOM 648 C C . SER A 1 93 ? 58.185 -6.130 4.696 1.00 83.00 93 SER A C 1
ATOM 650 O O . SER A 1 93 ? 58.518 -5.009 4.318 1.00 83.00 93 SER A O 1
ATOM 652 N N . ASN A 1 94 ? 59.022 -6.978 5.308 1.00 85.62 94 ASN A N 1
ATOM 653 C CA . ASN A 1 94 ? 60.405 -6.686 5.710 1.00 85.62 94 ASN A CA 1
ATOM 654 C C . ASN A 1 94 ? 61.456 -7.398 4.838 1.00 85.62 94 ASN A C 1
ATOM 656 O O . ASN A 1 94 ? 62.631 -7.487 5.210 1.00 85.62 94 ASN A O 1
ATOM 660 N N . TYR A 1 95 ? 61.037 -7.985 3.715 1.00 89.88 95 TYR A N 1
ATOM 661 C CA . TYR A 1 95 ? 61.933 -8.665 2.784 1.00 89.88 95 TYR A CA 1
ATOM 662 C C . TYR A 1 95 ? 62.222 -7.782 1.583 1.00 89.88 95 TYR A C 1
ATOM 664 O O . TYR A 1 95 ? 61.344 -7.091 1.075 1.00 89.88 95 TYR A O 1
ATOM 672 N N . VAL A 1 96 ? 63.452 -7.837 1.085 1.00 90.81 96 VAL A N 1
ATOM 673 C CA . VAL A 1 96 ? 63.826 -7.208 -0.178 1.00 90.81 96 VAL A CA 1
ATOM 674 C C . VAL A 1 96 ? 63.908 -8.283 -1.245 1.00 90.81 96 VAL A C 1
ATOM 676 O O . VAL A 1 96 ? 64.569 -9.306 -1.080 1.00 90.81 96 VAL A O 1
ATOM 679 N N . PHE A 1 97 ? 63.226 -8.030 -2.354 1.00 90.44 97 PHE A N 1
ATOM 680 C CA . PHE A 1 97 ? 63.214 -8.888 -3.521 1.00 90.44 97 PHE A CA 1
ATOM 681 C C . PHE A 1 97 ? 64.125 -8.298 -4.584 1.00 90.44 97 PHE A C 1
ATOM 683 O O . PHE A 1 97 ? 63.985 -7.130 -4.951 1.00 90.44 97 PHE A O 1
ATOM 690 N N . ALA A 1 98 ? 65.041 -9.103 -5.103 1.00 89.31 98 ALA A N 1
ATOM 691 C CA . ALA A 1 98 ? 65.954 -8.718 -6.161 1.00 89.31 98 ALA A CA 1
ATOM 692 C C . ALA A 1 98 ? 65.788 -9.602 -7.394 1.00 89.31 98 ALA A C 1
ATOM 694 O O . ALA A 1 98 ? 65.552 -10.805 -7.295 1.00 89.31 98 ALA A O 1
ATOM 695 N N . THR A 1 99 ? 65.934 -8.981 -8.562 1.00 88.75 99 THR A N 1
ATOM 696 C CA . THR A 1 99 ? 65.960 -9.670 -9.856 1.00 88.75 99 THR A CA 1
ATOM 697 C C . THR A 1 99 ? 67.398 -9.937 -10.254 1.00 88.75 99 THR A C 1
ATOM 699 O O . THR A 1 99 ? 68.196 -8.994 -10.306 1.00 88.75 99 THR A O 1
ATOM 702 N N . THR A 1 100 ? 67.735 -11.167 -10.607 1.00 85.94 100 THR A N 1
ATOM 703 C CA . THR A 1 100 ? 68.996 -11.482 -11.278 1.00 85.94 100 THR A CA 1
ATOM 704 C C . THR A 1 100 ? 68.928 -11.084 -12.760 1.00 85.94 100 THR A C 1
ATOM 706 O O . THR A 1 100 ? 67.863 -10.866 -13.340 1.00 85.94 100 THR A O 1
ATOM 709 N N . THR A 1 101 ? 70.084 -10.941 -13.402 1.00 80.19 101 THR A N 1
ATOM 710 C CA . THR A 1 101 ? 70.221 -10.504 -14.806 1.00 80.19 101 THR A CA 1
ATOM 711 C C . THR A 1 101 ? 69.723 -11.532 -15.824 1.00 80.19 101 THR A C 1
ATOM 713 O O . THR A 1 101 ? 69.404 -11.165 -16.956 1.00 80.19 101 THR A O 1
ATOM 716 N N . ASP A 1 102 ? 69.621 -12.798 -15.432 1.00 77.81 102 ASP A N 1
ATOM 717 C CA . ASP A 1 102 ? 68.983 -13.886 -16.177 1.00 77.81 102 ASP A CA 1
ATOM 718 C C . ASP A 1 102 ? 67.490 -14.062 -15.844 1.00 77.81 102 ASP A C 1
ATOM 720 O O . ASP A 1 102 ? 66.801 -14.839 -16.507 1.00 77.81 102 ASP A O 1
ATOM 724 N N . GLY A 1 103 ? 66.971 -13.260 -14.909 1.00 75.69 103 GLY A N 1
ATOM 725 C CA . GLY A 1 103 ? 65.547 -13.064 -14.664 1.00 75.69 103 GLY A CA 1
ATOM 726 C C . GLY A 1 103 ? 64.978 -13.760 -13.434 1.00 75.69 103 GLY A C 1
ATOM 727 O O . GLY A 1 103 ? 63.785 -13.646 -13.204 1.00 75.69 103 GLY A O 1
ATOM 728 N N . GLN A 1 104 ? 65.779 -14.446 -12.624 1.00 82.31 104 GLN A N 1
ATOM 729 C CA . GLN A 1 104 ? 65.299 -15.082 -11.396 1.00 82.31 104 GLN A CA 1
ATOM 730 C C . GLN A 1 104 ? 64.973 -14.039 -10.316 1.00 82.31 104 GLN A C 1
ATOM 732 O O . GLN A 1 104 ? 65.569 -12.961 -10.260 1.00 82.31 104 GLN A O 1
ATOM 737 N N . LEU A 1 105 ? 64.023 -14.374 -9.439 1.00 85.81 105 LEU A N 1
ATOM 738 C CA . LEU A 1 105 ? 63.701 -13.587 -8.248 1.00 85.81 105 LEU A CA 1
ATOM 739 C C . LEU A 1 105 ? 64.279 -14.242 -7.003 1.00 85.81 105 LEU A C 1
ATOM 741 O O . LEU A 1 105 ? 64.192 -15.460 -6.848 1.00 85.81 105 LEU A O 1
ATOM 745 N N . ILE A 1 106 ? 64.823 -13.406 -6.124 1.00 86.75 106 ILE A N 1
ATOM 746 C CA . ILE A 1 106 ? 65.448 -13.791 -4.858 1.00 86.75 106 ILE A CA 1
ATOM 747 C C . ILE A 1 106 ? 64.915 -12.867 -3.771 1.00 86.75 106 ILE A C 1
ATOM 749 O O . ILE A 1 106 ? 64.837 -11.662 -3.994 1.00 86.75 106 ILE A O 1
ATOM 753 N N . ALA A 1 107 ? 64.565 -13.411 -2.607 1.00 89.69 107 ALA A N 1
ATOM 754 C CA . ALA A 1 107 ? 64.086 -12.641 -1.463 1.00 89.69 107 ALA A CA 1
ATOM 755 C C . ALA A 1 107 ? 65.028 -12.818 -0.273 1.00 89.69 107 ALA A C 1
ATOM 757 O O . ALA A 1 107 ? 65.409 -13.945 0.050 1.00 89.69 107 ALA A O 1
ATOM 758 N N . PHE A 1 108 ? 65.384 -11.720 0.385 1.00 90.69 108 PHE A N 1
ATOM 759 C CA . PHE A 1 108 ? 66.276 -11.723 1.541 1.00 90.69 108 PHE A CA 1
ATOM 760 C C . PHE A 1 108 ? 65.821 -10.743 2.625 1.00 90.69 108 PHE A C 1
ATOM 762 O O . PHE A 1 108 ? 65.146 -9.753 2.346 1.00 90.69 108 PHE A O 1
ATOM 769 N N . ASP A 1 109 ? 66.199 -11.019 3.872 1.00 89.81 109 ASP A N 1
ATOM 770 C CA . ASP A 1 109 ? 65.925 -10.138 5.012 1.00 89.81 109 ASP A CA 1
ATOM 771 C C . ASP A 1 109 ? 66.997 -9.042 5.192 1.00 89.81 109 ASP A C 1
ATOM 773 O O . ASP A 1 109 ? 67.995 -8.974 4.469 1.00 89.81 109 ASP A O 1
ATOM 777 N N . ARG A 1 110 ? 66.836 -8.200 6.224 1.00 87.19 110 ARG A N 1
ATOM 778 C CA . ARG A 1 110 ? 67.791 -7.145 6.627 1.00 87.19 110 ARG A CA 1
ATOM 779 C C . ARG A 1 110 ? 69.243 -7.611 6.785 1.00 87.19 110 ARG A C 1
ATOM 781 O O . ARG A 1 110 ? 70.163 -6.796 6.703 1.00 87.19 110 ARG A O 1
ATOM 788 N N . THR A 1 111 ? 69.468 -8.892 7.057 1.00 89.00 111 THR A N 1
ATOM 789 C CA . THR A 1 111 ? 70.807 -9.464 7.244 1.00 89.00 111 THR A CA 1
ATOM 790 C C . THR A 1 111 ? 71.422 -9.990 5.949 1.00 89.00 111 THR A C 1
ATOM 792 O O . THR A 1 111 ? 72.596 -10.350 5.955 1.00 89.00 111 THR A O 1
ATOM 795 N N . GLY A 1 112 ? 70.678 -9.990 4.838 1.00 86.06 112 GLY A N 1
ATOM 796 C CA . GLY A 1 112 ? 71.105 -10.568 3.562 1.00 86.06 112 GLY A CA 1
ATOM 797 C C . GLY A 1 112 ? 70.917 -12.086 3.493 1.00 86.06 112 GLY A C 1
ATOM 798 O O . GLY A 1 112 ? 71.482 -12.723 2.604 1.00 86.06 112 GLY A O 1
ATOM 799 N N . THR A 1 113 ? 70.150 -12.662 4.426 1.00 89.62 113 THR A N 1
ATOM 800 C CA . THR A 1 113 ? 69.826 -14.095 4.460 1.00 89.62 113 THR A CA 1
ATOM 801 C C . THR A 1 113 ? 68.624 -14.373 3.562 1.00 89.62 113 THR A C 1
ATOM 803 O O . THR A 1 113 ? 67.608 -13.680 3.674 1.00 89.62 113 THR A O 1
ATOM 806 N N . LEU A 1 114 ? 68.717 -15.391 2.703 1.00 88.75 114 LEU A N 1
ATOM 807 C CA . LEU A 1 114 ? 67.631 -15.802 1.807 1.00 88.75 114 LEU A CA 1
ATOM 808 C C . LEU A 1 114 ? 66.428 -16.354 2.584 1.00 88.75 114 LEU A C 1
ATOM 810 O O . LEU A 1 114 ? 66.602 -17.019 3.604 1.00 88.75 114 LEU A O 1
ATOM 814 N N . GLN A 1 115 ? 65.214 -16.048 2.121 1.00 85.94 115 GLN A N 1
ATOM 815 C CA . GLN A 1 115 ? 63.971 -16.331 2.858 1.00 85.94 115 GLN A CA 1
ATOM 816 C C . GLN A 1 115 ? 63.118 -17.467 2.275 1.00 85.94 115 GLN A C 1
ATOM 818 O O . GLN A 1 115 ? 62.032 -17.713 2.790 1.00 85.94 115 GLN A O 1
ATOM 823 N N . GLY A 1 116 ? 63.569 -18.176 1.234 1.00 79.19 116 GLY A N 1
ATOM 824 C CA . GLY A 1 116 ? 62.868 -19.364 0.736 1.00 79.19 116 GLY A CA 1
ATOM 825 C C . GLY A 1 116 ? 61.385 -19.153 0.394 1.00 79.19 116 GLY A C 1
ATOM 826 O O . GLY A 1 116 ? 60.539 -19.891 0.893 1.00 79.19 116 GLY A O 1
ATOM 827 N N . VAL A 1 117 ? 61.035 -18.139 -0.406 1.00 78.25 117 VAL A N 1
ATOM 828 C CA . VAL A 1 117 ? 59.626 -17.733 -0.632 1.00 78.25 117 VAL A CA 1
ATOM 829 C C . VAL A 1 117 ? 59.033 -18.173 -1.980 1.00 78.25 117 VAL A C 1
ATOM 831 O O . VAL A 1 117 ? 57.898 -17.820 -2.291 1.00 78.25 117 VAL A O 1
ATOM 834 N N . PHE A 1 118 ? 59.762 -18.935 -2.804 1.00 77.94 118 PHE A N 1
ATOM 835 C CA . PHE A 1 118 ? 59.341 -19.279 -4.173 1.00 77.94 118 PHE A CA 1
ATOM 836 C C . PHE A 1 118 ? 59.101 -20.785 -4.379 1.00 77.94 118 PHE A C 1
ATOM 838 O O . PHE A 1 118 ? 59.896 -21.610 -3.952 1.00 77.94 118 PHE A O 1
ATOM 845 N N . GLY A 1 119 ? 58.038 -21.181 -5.088 1.00 67.19 119 GLY A N 1
ATOM 846 C CA . GLY A 1 119 ? 57.764 -22.582 -5.464 1.00 67.19 119 GLY A CA 1
ATOM 847 C C . GLY A 1 119 ? 56.393 -23.104 -5.013 1.00 67.19 119 GLY A C 1
ATOM 848 O O . GLY A 1 119 ? 55.606 -22.392 -4.403 1.00 67.19 119 GLY A O 1
ATOM 849 N N . THR A 1 120 ? 56.078 -24.368 -5.316 1.00 56.25 120 THR A N 1
ATOM 850 C CA . THR A 1 120 ? 54.719 -24.945 -5.179 1.00 56.25 120 THR A CA 1
ATOM 851 C C . THR A 1 120 ? 54.346 -25.432 -3.768 1.00 56.25 120 THR A C 1
ATOM 853 O O . THR A 1 120 ? 53.383 -26.182 -3.625 1.00 56.25 120 THR A O 1
ATOM 856 N N . ALA A 1 121 ? 55.129 -25.099 -2.739 1.00 54.84 121 ALA A N 1
ATOM 857 C CA . ALA A 1 121 ? 54.953 -25.587 -1.363 1.00 54.84 121 ALA A CA 1
ATOM 858 C C . ALA A 1 121 ? 54.996 -24.465 -0.309 1.00 54.84 121 ALA A C 1
ATOM 860 O O . ALA A 1 121 ? 55.319 -24.726 0.847 1.00 54.84 121 ALA A O 1
ATOM 861 N N . VAL A 1 122 ? 54.687 -23.228 -0.707 1.00 58.88 122 VAL A N 1
ATOM 862 C CA . VAL A 1 122 ? 54.541 -22.110 0.232 1.00 58.88 122 VAL A CA 1
ATOM 863 C C . VAL A 1 122 ? 53.243 -22.313 1.024 1.00 58.88 122 VAL A C 1
ATOM 865 O O . VAL A 1 122 ? 52.182 -22.484 0.427 1.00 58.88 122 VAL A O 1
ATOM 868 N N . ALA A 1 123 ? 53.335 -22.375 2.351 1.00 58.75 123 ALA A N 1
ATOM 869 C CA . ALA A 1 123 ? 52.192 -22.451 3.257 1.00 58.75 123 ALA A CA 1
ATOM 870 C C . ALA A 1 123 ? 51.463 -21.096 3.348 1.00 58.75 123 ALA A C 1
ATOM 872 O O . ALA A 1 123 ? 52.027 -20.063 2.995 1.00 58.75 123 ALA A O 1
ATOM 873 N N . ASP A 1 124 ? 50.229 -21.089 3.866 1.00 56.47 124 ASP A N 1
ATOM 874 C CA . ASP A 1 124 ? 49.396 -19.877 4.008 1.00 56.47 124 ASP A CA 1
ATOM 875 C C . ASP A 1 124 ? 50.023 -18.788 4.911 1.00 56.47 124 ASP A C 1
ATOM 877 O O . ASP A 1 124 ? 49.585 -17.641 4.894 1.00 56.47 124 ASP A O 1
ATOM 881 N N . ASP A 1 125 ? 51.058 -19.128 5.689 1.00 59.34 125 ASP A N 1
ATOM 882 C CA . ASP A 1 125 ? 51.863 -18.202 6.502 1.00 59.34 125 ASP A CA 1
ATOM 883 C C . ASP A 1 125 ? 53.116 -17.667 5.775 1.00 59.34 125 ASP A C 1
ATOM 885 O O . ASP A 1 125 ? 53.961 -17.003 6.377 1.00 59.34 125 ASP A O 1
ATOM 889 N N . GLY A 1 126 ? 53.260 -17.978 4.484 1.00 59.91 126 GLY A N 1
ATOM 890 C CA . GLY A 1 126 ? 54.375 -17.562 3.643 1.00 59.91 126 GLY A CA 1
ATOM 891 C C . GLY A 1 126 ? 55.658 -18.392 3.791 1.00 59.91 126 GLY A C 1
ATOM 892 O O . GLY A 1 126 ? 56.659 -18.025 3.173 1.00 59.91 126 GLY A O 1
ATOM 893 N N . THR A 1 127 ? 55.660 -19.490 4.562 1.00 60.59 127 THR A N 1
ATOM 894 C CA . THR A 1 127 ? 56.848 -20.336 4.810 1.00 60.59 127 THR A CA 1
ATOM 895 C C . THR A 1 127 ? 56.943 -21.564 3.888 1.00 60.59 127 THR A C 1
ATOM 897 O O . THR A 1 127 ? 55.960 -21.986 3.289 1.00 60.59 127 THR A O 1
ATOM 900 N N . GLY A 1 128 ? 58.128 -22.184 3.774 1.00 60.84 128 GLY A N 1
ATOM 901 C CA . GLY A 1 128 ? 58.293 -23.506 3.137 1.00 60.84 128 GLY A CA 1
ATOM 902 C C . GLY A 1 128 ? 58.584 -23.524 1.627 1.00 60.84 128 GLY A C 1
ATOM 903 O O . GLY A 1 128 ? 58.612 -24.605 1.033 1.00 60.84 128 GLY A O 1
ATOM 904 N N . GLY A 1 129 ? 58.835 -22.367 1.009 1.00 68.88 129 GLY A N 1
ATOM 905 C CA . GLY A 1 129 ? 59.302 -22.265 -0.376 1.00 68.88 129 GLY A CA 1
ATOM 906 C C . GLY A 1 129 ? 60.814 -22.497 -0.541 1.00 68.88 129 GLY A C 1
ATOM 907 O O . GLY A 1 129 ? 61.551 -22.770 0.405 1.00 68.88 129 GLY A O 1
ATOM 908 N N . GLY A 1 130 ? 61.276 -22.417 -1.784 1.00 74.69 130 GLY A N 1
ATOM 909 C CA . GLY A 1 130 ? 62.678 -22.401 -2.194 1.00 74.69 130 GLY A CA 1
ATOM 910 C C . GLY A 1 130 ? 63.226 -20.984 -2.380 1.00 74.69 130 GLY A C 1
ATOM 911 O O . GLY A 1 130 ? 62.479 -20.010 -2.490 1.00 74.69 130 GLY A O 1
ATOM 912 N N . ASP A 1 131 ? 64.554 -20.875 -2.402 1.00 76.19 131 ASP A N 1
ATOM 913 C CA . ASP A 1 131 ? 65.275 -19.594 -2.359 1.00 76.19 131 ASP A CA 1
ATOM 914 C C . ASP A 1 131 ? 65.279 -18.814 -3.688 1.00 76.19 131 ASP A C 1
ATOM 916 O O . ASP A 1 131 ? 65.548 -17.613 -3.687 1.00 76.19 131 ASP A O 1
ATOM 920 N N . GLU A 1 132 ? 64.929 -19.457 -4.810 1.00 71.12 132 GLU A N 1
ATOM 921 C CA . GLU A 1 132 ? 64.880 -18.836 -6.143 1.00 71.12 132 GLU A CA 1
ATOM 922 C C . GLU A 1 132 ? 63.575 -19.125 -6.883 1.00 71.12 132 GLU A C 1
ATOM 924 O O . GLU A 1 132 ? 63.064 -20.250 -6.878 1.00 71.12 132 GLU A O 1
ATOM 929 N N . SER A 1 133 ? 63.080 -18.125 -7.615 1.00 73.12 133 SER A N 1
ATOM 930 C CA . SER A 1 133 ? 61.982 -18.311 -8.564 1.00 73.12 133 SER A CA 1
ATOM 931 C C . SER A 1 133 ? 62.475 -18.984 -9.846 1.00 73.12 133 SER A C 1
ATOM 933 O O . SER A 1 133 ? 63.080 -18.349 -10.711 1.00 73.12 133 SER A O 1
ATOM 935 N N . VAL A 1 134 ? 62.197 -20.282 -9.981 1.00 61.56 134 VAL A N 1
ATOM 936 C CA . VAL A 1 134 ? 62.502 -21.067 -11.192 1.00 61.56 134 VAL A CA 1
ATOM 937 C C . VAL A 1 134 ? 61.497 -20.782 -12.330 1.00 61.56 134 VAL A C 1
ATOM 939 O O . VAL A 1 134 ? 61.767 -21.105 -13.485 1.00 61.56 134 VAL A O 1
ATOM 942 N N . ASP A 1 135 ? 60.369 -20.127 -12.019 1.00 57.19 135 ASP A N 1
ATOM 943 C CA . ASP A 1 135 ? 59.208 -19.961 -12.911 1.00 57.19 135 ASP A CA 1
ATOM 944 C C . ASP A 1 135 ? 59.085 -18.562 -13.559 1.00 57.19 135 ASP A C 1
ATOM 946 O O . ASP A 1 135 ? 58.246 -18.359 -14.437 1.00 57.19 135 ASP A O 1
ATOM 950 N N . ALA A 1 136 ? 59.922 -17.588 -13.180 1.00 55.34 136 ALA A N 1
ATOM 951 C CA . ALA A 1 136 ? 59.816 -16.194 -13.633 1.00 55.34 136 ALA A CA 1
ATOM 952 C C . ALA A 1 136 ? 60.959 -15.763 -14.576 1.00 55.34 136 ALA A C 1
ATOM 954 O O . ALA A 1 136 ? 61.641 -14.795 -14.294 1.00 55.34 136 ALA A O 1
ATOM 955 N N . SER A 1 137 ? 61.208 -16.432 -15.709 1.00 54.88 137 SER A N 1
ATOM 956 C CA . SER A 1 137 ? 62.339 -16.066 -16.591 1.00 54.88 137 SER A CA 1
ATOM 957 C C . SER A 1 137 ? 62.082 -14.793 -17.427 1.00 54.88 137 SER A C 1
ATOM 959 O O . SER A 1 137 ? 61.753 -14.864 -18.616 1.00 54.88 137 SER A O 1
ATOM 961 N N . VAL A 1 138 ? 6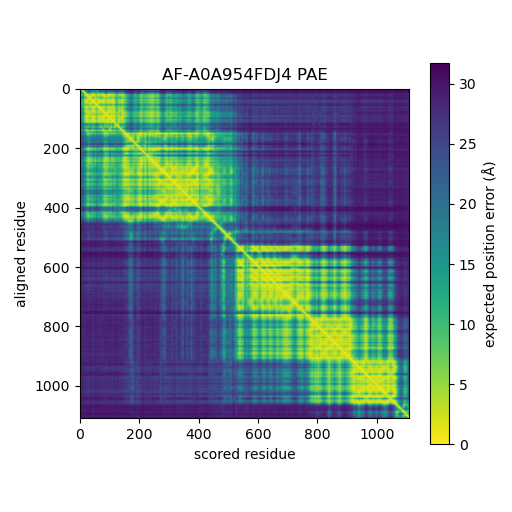2.244 -13.609 -16.837 1.00 58.75 138 VAL A N 1
ATOM 962 C CA . VAL A 1 138 ? 62.220 -12.325 -17.559 1.00 58.75 138 VAL A CA 1
ATOM 963 C C . VAL A 1 138 ? 63.482 -11.526 -17.268 1.00 58.75 138 VAL A C 1
ATOM 965 O O . VAL A 1 138 ? 63.735 -11.140 -16.137 1.00 58.75 138 VAL A O 1
ATOM 968 N N . THR A 1 139 ? 64.276 -11.225 -18.299 1.00 65.06 139 THR A N 1
ATOM 969 C CA . THR A 1 139 ? 65.451 -10.351 -18.163 1.00 65.06 139 THR A CA 1
ATOM 970 C C . THR A 1 139 ? 64.998 -8.920 -17.846 1.00 65.06 139 THR A C 1
ATOM 972 O O . THR A 1 139 ? 64.712 -8.138 -18.759 1.00 65.06 139 THR A O 1
ATOM 975 N N . SER A 1 140 ? 64.905 -8.572 -16.563 1.00 64.44 140 SER A N 1
ATOM 976 C CA . SER A 1 140 ? 64.469 -7.259 -16.078 1.00 64.44 140 SER A CA 1
ATOM 977 C C . SER A 1 140 ? 65.588 -6.533 -15.331 1.00 64.44 140 SER A C 1
ATOM 979 O O . SER A 1 140 ? 66.346 -7.134 -14.579 1.00 64.44 140 SER A O 1
ATOM 981 N N . HIS A 1 141 ? 65.672 -5.215 -15.515 1.00 72.19 141 HIS A N 1
ATOM 982 C CA . HIS A 1 141 ? 66.633 -4.341 -14.819 1.00 72.19 141 HIS A CA 1
ATOM 983 C C . HIS A 1 141 ? 65.957 -3.548 -13.684 1.00 72.19 141 HIS A C 1
ATOM 985 O O . HIS A 1 141 ? 66.359 -2.436 -13.356 1.00 72.19 141 HIS A O 1
ATOM 991 N N . GLY A 1 142 ? 64.855 -4.074 -13.155 1.00 71.81 142 GLY A N 1
ATOM 992 C CA . GLY A 1 142 ? 64.021 -3.413 -12.164 1.00 71.81 142 GLY A CA 1
ATOM 993 C C . GLY A 1 142 ? 62.834 -4.290 -11.798 1.00 71.81 142 GLY A C 1
ATOM 994 O O . GLY A 1 142 ? 62.329 -5.034 -12.639 1.00 71.81 142 GLY A O 1
ATOM 995 N N . ILE A 1 143 ? 62.409 -4.185 -10.546 1.00 77.12 143 ILE A N 1
ATOM 996 C CA . ILE A 1 143 ? 61.254 -4.875 -9.982 1.00 77.12 143 ILE A CA 1
ATOM 997 C C . ILE A 1 143 ? 60.423 -3.858 -9.210 1.00 77.12 143 ILE A C 1
ATOM 999 O O . ILE A 1 143 ? 60.967 -2.947 -8.590 1.00 77.12 143 ILE A O 1
ATOM 1003 N N . ALA A 1 144 ? 59.110 -4.012 -9.276 1.00 75.44 144 ALA A N 1
ATOM 1004 C CA . ALA A 1 144 ? 58.159 -3.348 -8.404 1.00 75.44 144 ALA A CA 1
ATOM 1005 C C . ALA A 1 144 ? 57.014 -4.329 -8.150 1.00 75.44 144 ALA A C 1
ATOM 1007 O O . ALA A 1 144 ? 56.597 -5.035 -9.073 1.00 75.44 144 ALA A O 1
ATOM 1008 N N . PHE A 1 145 ? 56.519 -4.378 -6.919 1.00 75.25 145 PHE A N 1
ATOM 1009 C CA . PHE A 1 145 ? 55.287 -5.096 -6.618 1.00 75.25 145 PHE A CA 1
ATOM 1010 C C . PHE A 1 145 ? 54.088 -4.232 -6.992 1.00 75.25 145 PHE A C 1
ATOM 1012 O O . PHE A 1 145 ? 54.122 -3.008 -6.855 1.00 75.25 145 PHE A O 1
ATOM 1019 N N . SER A 1 146 ? 53.036 -4.876 -7.496 1.00 68.62 146 SER A N 1
ATOM 1020 C CA . SER A 1 146 ? 51.748 -4.205 -7.634 1.00 68.62 146 SER A CA 1
ATOM 1021 C C . SER A 1 146 ? 51.219 -3.873 -6.237 1.00 68.62 146 SER A C 1
ATOM 1023 O O . SER A 1 146 ? 51.381 -4.698 -5.336 1.00 68.62 146 SER A O 1
ATOM 1025 N N . PRO A 1 147 ? 50.561 -2.719 -6.049 1.00 63.94 147 PRO A N 1
ATOM 1026 C CA . PRO A 1 147 ? 49.876 -2.426 -4.798 1.00 63.94 147 PRO A CA 1
ATOM 1027 C C . PRO A 1 147 ? 48.596 -3.251 -4.602 1.00 63.94 147 PRO A C 1
ATOM 1029 O O . PRO A 1 147 ? 47.952 -3.094 -3.587 1.00 63.94 147 PRO A O 1
ATOM 1032 N N . LEU A 1 148 ? 48.194 -4.120 -5.537 1.00 63.69 148 LEU A N 1
ATOM 1033 C CA . LEU A 1 148 ? 46.976 -4.943 -5.443 1.00 63.69 148 LEU A CA 1
ATOM 1034 C C . LEU A 1 148 ? 47.055 -6.106 -4.434 1.00 63.69 148 LEU A C 1
ATOM 1036 O O . LEU A 1 148 ? 46.410 -7.136 -4.618 1.00 63.69 148 LEU A O 1
ATOM 1040 N N . ASP A 1 149 ? 47.856 -5.988 -3.381 1.00 71.19 149 ASP A N 1
ATOM 1041 C CA . ASP A 1 149 ? 47.840 -6.942 -2.270 1.00 71.19 149 ASP A CA 1
ATOM 1042 C C . ASP A 1 149 ? 46.707 -6.654 -1.261 1.00 71.19 149 ASP A C 1
ATOM 1044 O O . ASP A 1 149 ? 46.621 -7.319 -0.232 1.00 71.19 149 ASP A O 1
ATOM 1048 N N . PHE A 1 150 ? 45.809 -5.715 -1.586 1.00 77.38 150 PHE A N 1
ATOM 1049 C CA . PHE A 1 150 ? 44.567 -5.409 -0.875 1.00 77.38 150 PHE A CA 1
ATOM 1050 C C . PHE A 1 150 ? 43.359 -5.358 -1.826 1.00 77.38 150 PHE A C 1
ATOM 1052 O O . PHE A 1 150 ? 43.502 -5.304 -3.051 1.00 77.38 150 PHE A O 1
ATOM 1059 N N . ASN A 1 151 ? 42.147 -5.384 -1.263 1.00 81.31 151 ASN A N 1
ATOM 1060 C CA . ASN A 1 151 ? 40.913 -5.404 -2.045 1.00 81.31 151 ASN A CA 1
ATOM 1061 C C . ASN A 1 151 ? 40.536 -3.997 -2.541 1.00 81.31 151 ASN A C 1
ATOM 1063 O O . ASN A 1 151 ? 40.382 -3.063 -1.754 1.00 81.31 151 ASN A O 1
ATOM 1067 N N . LEU A 1 152 ? 40.345 -3.853 -3.853 1.00 89.56 152 LEU A N 1
ATOM 1068 C CA . LEU A 1 152 ? 39.841 -2.610 -4.440 1.00 89.56 152 LEU A CA 1
ATOM 1069 C C . LEU A 1 152 ? 38.328 -2.468 -4.330 1.00 89.56 152 LEU A C 1
ATOM 1071 O O . LEU A 1 152 ? 37.851 -1.340 -4.373 1.00 89.56 152 LEU A O 1
ATOM 1075 N N . TRP A 1 153 ? 37.591 -3.571 -4.170 1.00 91.94 153 TRP A N 1
ATOM 1076 C CA . TRP A 1 153 ? 36.177 -3.522 -3.812 1.00 91.94 153 TRP A CA 1
ATOM 1077 C C . TRP A 1 153 ? 36.037 -3.171 -2.332 1.00 91.94 153 TRP A C 1
ATOM 1079 O O . TRP A 1 153 ? 36.474 -3.925 -1.460 1.00 91.94 153 TRP A O 1
ATOM 1089 N N . HIS A 1 154 ? 35.422 -2.029 -2.051 1.00 89.19 154 HIS A N 1
ATOM 1090 C CA . HIS A 1 154 ? 35.167 -1.552 -0.696 1.00 89.19 154 HIS A CA 1
ATOM 1091 C C . HIS A 1 154 ? 33.953 -0.621 -0.661 1.00 89.19 154 HIS A C 1
ATOM 1093 O O . HIS A 1 154 ? 33.464 -0.179 -1.693 1.00 89.19 154 HIS A O 1
ATOM 1099 N N . THR A 1 155 ? 33.449 -0.345 0.534 1.00 87.69 155 THR A N 1
ATOM 1100 C CA . THR A 1 155 ? 32.281 0.515 0.762 1.00 87.69 155 THR A CA 1
ATOM 1101 C C . THR A 1 155 ? 32.681 1.977 0.951 1.00 87.69 155 THR A C 1
ATOM 1103 O O . THR A 1 155 ? 33.615 2.255 1.715 1.00 87.69 155 THR A O 1
ATOM 1106 N N . THR A 1 156 ? 31.950 2.906 0.333 1.00 84.94 156 THR A N 1
ATOM 1107 C CA . THR A 1 156 ? 32.283 4.337 0.340 1.00 84.94 156 THR A CA 1
ATOM 1108 C C . THR A 1 156 ? 31.092 5.282 0.227 1.00 84.94 156 THR A C 1
ATOM 1110 O O . THR A 1 156 ? 30.031 4.918 -0.259 1.00 84.94 156 THR A O 1
ATOM 1113 N N . GLN A 1 157 ? 31.310 6.526 0.648 1.00 81.12 157 GLN A N 1
ATOM 1114 C CA . GLN A 1 157 ? 30.394 7.667 0.580 1.00 81.12 157 GLN A CA 1
ATOM 1115 C C . GLN A 1 157 ? 30.801 8.683 -0.496 1.00 81.12 157 GLN A C 1
ATOM 1117 O O . GLN A 1 157 ? 30.225 9.767 -0.591 1.00 81.12 157 GLN A O 1
ATOM 1122 N N . ARG A 1 158 ? 31.841 8.392 -1.285 1.00 79.88 158 ARG A N 1
ATOM 1123 C CA . ARG A 1 158 ? 32.524 9.368 -2.149 1.00 79.88 158 ARG A CA 1
ATOM 1124 C C . ARG A 1 158 ? 31.649 10.013 -3.233 1.00 79.88 158 ARG A C 1
ATOM 1126 O O . ARG A 1 158 ? 32.012 11.046 -3.787 1.00 79.88 158 ARG A O 1
ATOM 1133 N N . GLN A 1 159 ? 30.473 9.457 -3.475 1.00 82.12 159 GLN A N 1
ATOM 1134 C CA . GLN A 1 159 ? 29.479 9.951 -4.421 1.00 82.12 159 GLN A CA 1
ATOM 1135 C C . GLN A 1 159 ? 28.102 10.196 -3.769 1.00 82.12 159 GLN A C 1
ATOM 1137 O O . GLN A 1 159 ? 27.143 10.495 -4.474 1.00 82.12 159 GLN A O 1
ATOM 1142 N N . GLY A 1 160 ? 28.022 10.134 -2.431 1.00 75.62 160 GLY A N 1
ATOM 1143 C CA . GLY A 1 160 ? 26.776 10.127 -1.653 1.00 75.62 160 GLY A CA 1
ATOM 1144 C C . GLY A 1 160 ? 25.829 11.289 -1.961 1.00 75.62 160 GLY A C 1
ATOM 1145 O O . GLY A 1 160 ? 24.637 11.115 -2.169 1.00 75.62 160 GLY A O 1
ATOM 1146 N N . THR A 1 161 ? 26.379 12.499 -2.074 1.00 74.19 161 THR A N 1
ATOM 1147 C CA . THR A 1 161 ? 25.585 13.721 -2.310 1.00 74.19 161 THR A CA 1
ATOM 1148 C C . THR A 1 161 ? 25.433 14.085 -3.794 1.00 74.19 161 THR A C 1
ATOM 1150 O O . THR A 1 161 ? 24.893 15.145 -4.128 1.00 74.19 161 THR A O 1
ATOM 1153 N N . THR A 1 162 ? 25.937 13.250 -4.707 1.00 80.88 162 THR A N 1
ATOM 1154 C CA . THR A 1 162 ? 25.894 13.509 -6.150 1.00 80.88 162 THR A CA 1
ATOM 1155 C C . THR A 1 162 ? 24.486 13.255 -6.696 1.00 80.88 162 THR A C 1
ATOM 1157 O O . THR A 1 162 ? 23.830 12.277 -6.357 1.00 80.88 162 THR A O 1
ATOM 1160 N N . ALA A 1 163 ? 24.000 14.122 -7.591 1.00 75.62 163 ALA A N 1
ATOM 1161 C CA . ALA A 1 163 ? 22.666 13.976 -8.174 1.00 75.62 163 ALA A CA 1
ATOM 1162 C C . ALA A 1 163 ? 22.499 12.638 -8.923 1.00 75.62 163 ALA A C 1
ATOM 1164 O O . ALA A 1 163 ? 23.327 12.281 -9.763 1.00 75.62 163 ALA A O 1
ATOM 1165 N N . GLY A 1 164 ? 21.386 11.949 -8.654 1.00 72.81 164 GLY A N 1
ATOM 1166 C CA . GLY A 1 164 ? 21.077 10.627 -9.209 1.00 72.81 164 GLY A CA 1
ATOM 1167 C C . GLY A 1 164 ? 21.538 9.457 -8.335 1.00 72.81 164 GLY A C 1
ATOM 1168 O O . GLY A 1 164 ? 21.238 8.320 -8.681 1.00 72.81 164 GLY A O 1
ATOM 1169 N N . HIS A 1 165 ? 22.237 9.738 -7.234 1.00 78.38 165 HIS A N 1
ATOM 1170 C CA . HIS A 1 165 ? 22.549 8.785 -6.177 1.00 78.38 165 HIS A CA 1
ATOM 1171 C C . HIS A 1 165 ? 21.411 8.712 -5.145 1.00 78.38 165 HIS A C 1
ATOM 1173 O O . HIS A 1 165 ? 20.749 9.724 -4.901 1.00 78.38 165 HIS A O 1
ATOM 1179 N N . GLY A 1 166 ? 21.197 7.535 -4.552 1.00 76.19 166 GLY A N 1
ATOM 1180 C CA . GLY A 1 166 ? 20.153 7.281 -3.560 1.00 76.19 166 GLY A CA 1
ATOM 1181 C C . GLY A 1 166 ? 18.736 7.174 -4.113 1.00 76.19 166 GLY A C 1
ATOM 1182 O O . GLY A 1 166 ? 18.495 7.176 -5.325 1.00 76.19 166 GLY A O 1
ATOM 1183 N N . ILE A 1 167 ? 17.765 7.072 -3.204 1.00 75.38 167 ILE A N 1
ATOM 1184 C CA . ILE A 1 167 ? 16.364 6.889 -3.579 1.00 75.38 167 ILE A CA 1
ATOM 1185 C C . ILE A 1 167 ? 15.588 8.205 -3.532 1.00 75.38 167 ILE A C 1
ATOM 1187 O O . ILE A 1 167 ? 15.662 9.010 -2.604 1.00 75.38 167 ILE A O 1
ATOM 1191 N N . ASN A 1 168 ? 14.783 8.418 -4.568 1.00 73.88 168 ASN A N 1
ATOM 1192 C CA . ASN A 1 168 ? 13.869 9.550 -4.633 1.00 73.88 168 ASN A CA 1
ATOM 1193 C C . ASN A 1 168 ? 12.631 9.302 -3.768 1.00 73.88 168 ASN A C 1
ATOM 1195 O O . ASN A 1 168 ? 12.164 8.166 -3.653 1.00 73.88 168 ASN A O 1
ATOM 1199 N N . ALA A 1 169 ? 12.032 10.389 -3.274 1.00 72.06 169 ALA A N 1
ATOM 1200 C CA . ALA A 1 169 ? 10.727 10.322 -2.630 1.00 72.06 169 ALA A CA 1
ATOM 1201 C C . ALA A 1 169 ? 9.720 9.740 -3.619 1.00 72.06 169 ALA A C 1
ATOM 1203 O O . ALA A 1 169 ? 9.615 10.201 -4.763 1.00 72.06 169 ALA A O 1
ATOM 1204 N N . ALA A 1 170 ? 8.999 8.718 -3.180 1.00 66.50 170 ALA A N 1
ATOM 1205 C CA . ALA A 1 170 ? 7.890 8.200 -3.949 1.00 66.50 170 ALA A CA 1
ATOM 1206 C C . ALA A 1 170 ? 6.646 9.064 -3.664 1.00 66.50 170 ALA A C 1
ATOM 1208 O O . ALA A 1 170 ? 6.425 9.434 -2.510 1.00 66.50 170 ALA A O 1
ATOM 1209 N N . PRO A 1 171 ? 5.827 9.408 -4.677 1.00 57.34 171 PRO A N 1
ATOM 1210 C CA . PRO A 1 171 ? 4.602 10.190 -4.472 1.00 57.34 171 PRO A CA 1
ATOM 1211 C C . PRO A 1 171 ? 3.609 9.552 -3.485 1.00 57.34 171 PRO A C 1
ATOM 1213 O O . PRO A 1 171 ? 2.757 10.239 -2.931 1.00 57.34 171 PRO A O 1
ATOM 1216 N N . ASP A 1 172 ? 3.727 8.244 -3.259 1.00 57.69 172 ASP A N 1
ATOM 1217 C CA . ASP A 1 172 ? 2.915 7.441 -2.345 1.00 57.69 172 ASP A CA 1
ATOM 1218 C C . ASP A 1 172 ? 3.531 7.246 -0.949 1.00 57.69 172 ASP A C 1
ATOM 1220 O O . ASP A 1 172 ? 3.055 6.422 -0.174 1.00 57.69 172 ASP A O 1
ATOM 1224 N N . ASN A 1 173 ? 4.612 7.964 -0.621 1.00 59.12 173 ASN A N 1
ATOM 1225 C CA . ASN A 1 173 ? 5.350 7.839 0.643 1.00 59.12 173 ASN A CA 1
ATOM 1226 C C . ASN A 1 173 ? 5.794 6.405 1.002 1.00 59.12 173 ASN A C 1
ATOM 1228 O O . ASN A 1 173 ? 6.257 6.183 2.118 1.00 59.12 173 ASN A O 1
ATOM 1232 N N . SER A 1 174 ? 5.746 5.454 0.059 1.00 61.22 174 SER A N 1
ATOM 1233 C CA . SER A 1 174 ? 6.373 4.131 0.202 1.00 61.22 174 SER A CA 1
ATOM 1234 C C . SER A 1 174 ? 7.878 4.228 0.450 1.00 61.22 174 SER A C 1
ATOM 1236 O O . SER A 1 174 ? 8.494 3.294 0.954 1.00 61.22 174 SER A O 1
ATOM 1238 N N . ARG A 1 175 ? 8.469 5.370 0.078 1.00 66.12 175 ARG A N 1
ATOM 1239 C CA . ARG A 1 175 ? 9.869 5.723 0.292 1.00 66.12 175 ARG A CA 1
ATOM 1240 C C . ARG A 1 175 ? 9.952 7.144 0.824 1.00 66.12 175 ARG A C 1
ATOM 1242 O O . ARG A 1 175 ? 9.526 8.080 0.136 1.00 66.12 175 ARG A O 1
ATOM 1249 N N . VAL A 1 176 ? 10.524 7.294 2.016 1.00 72.06 176 VAL A N 1
ATOM 1250 C CA . VAL A 1 176 ? 10.751 8.580 2.681 1.00 72.06 176 VAL A CA 1
ATOM 1251 C C . VAL A 1 176 ? 12.259 8.845 2.712 1.00 72.06 176 VAL A C 1
ATOM 1253 O O . VAL A 1 176 ? 12.944 8.382 3.616 1.00 72.06 176 VAL A O 1
ATOM 1256 N N . PRO A 1 177 ? 12.815 9.624 1.767 1.00 70.25 177 PRO A N 1
ATOM 1257 C CA . PRO A 1 177 ? 14.268 9.730 1.606 1.00 70.25 177 PRO A CA 1
ATOM 1258 C C . PRO A 1 177 ? 14.997 10.313 2.820 1.00 70.25 177 PRO A C 1
ATOM 1260 O O . PRO A 1 177 ? 16.185 10.080 3.003 1.00 70.25 177 PRO A O 1
ATOM 1263 N N . SER A 1 178 ? 14.300 11.087 3.656 1.00 73.75 178 SER A N 1
ATOM 1264 C CA . SER A 1 178 ? 14.875 11.674 4.867 1.00 73.75 178 SER A CA 1
ATOM 1265 C C . SER A 1 178 ? 14.980 10.699 6.045 1.00 73.75 178 SER A C 1
ATOM 1267 O O . SER A 1 178 ? 15.458 11.103 7.103 1.00 73.75 178 SER A O 1
ATOM 1269 N N . GLU A 1 179 ? 14.476 9.469 5.917 1.00 73.38 179 GLU A N 1
ATOM 1270 C CA . GLU A 1 179 ? 14.610 8.439 6.946 1.00 73.38 179 GLU A CA 1
ATOM 1271 C C . GLU A 1 179 ? 16.071 7.975 7.051 1.00 73.38 179 GLU A C 1
ATOM 1273 O O . GLU A 1 179 ? 16.749 7.779 6.038 1.00 73.38 179 GLU A O 1
ATOM 1278 N N . ILE A 1 180 ? 16.562 7.856 8.289 1.00 68.38 180 ILE A N 1
ATOM 1279 C CA . ILE A 1 180 ? 17.906 7.357 8.591 1.00 68.38 180 ILE A CA 1
ATOM 1280 C C . ILE A 1 180 ? 17.814 5.834 8.651 1.00 68.38 180 ILE A C 1
ATOM 1282 O O . ILE A 1 180 ? 17.222 5.296 9.584 1.00 68.38 180 ILE A O 1
ATOM 1286 N N . ASP A 1 181 ? 18.392 5.158 7.663 1.00 63.00 181 ASP A N 1
ATOM 1287 C CA . ASP A 1 181 ? 18.297 3.696 7.521 1.00 63.00 181 ASP A CA 1
ATOM 1288 C C . ASP A 1 181 ? 19.436 2.970 8.254 1.00 63.00 181 ASP A C 1
ATOM 1290 O O . ASP A 1 181 ? 19.332 1.816 8.672 1.00 63.00 181 ASP A O 1
ATOM 1294 N N . LEU A 1 182 ? 20.559 3.666 8.436 1.00 63.38 182 LEU A N 1
ATOM 1295 C CA . LEU A 1 182 ? 21.747 3.117 9.063 1.00 63.38 182 LEU A CA 1
ATOM 1296 C C . LEU A 1 182 ? 22.454 4.196 9.881 1.00 63.38 182 LEU A C 1
ATOM 1298 O O . LEU A 1 182 ? 22.831 5.238 9.350 1.00 63.38 182 LEU A O 1
ATOM 1302 N N . THR A 1 183 ? 22.689 3.898 11.158 1.00 66.94 183 THR A N 1
ATOM 1303 C CA . THR A 1 183 ? 23.621 4.642 12.011 1.00 66.94 183 THR A CA 1
ATOM 1304 C C . THR A 1 183 ? 24.822 3.747 12.295 1.00 66.94 183 THR A C 1
ATOM 1306 O O . THR A 1 183 ? 24.678 2.685 12.903 1.00 66.94 183 THR A O 1
ATOM 1309 N N . LEU A 1 184 ? 26.014 4.142 11.842 1.00 64.88 184 LEU A N 1
ATOM 1310 C CA . LEU A 1 184 ? 27.261 3.432 12.165 1.00 64.88 184 LEU A CA 1
ATOM 1311 C C . LEU A 1 184 ? 28.010 4.172 13.278 1.00 64.88 184 LEU A C 1
ATOM 1313 O O . LEU A 1 184 ? 28.265 5.357 13.154 1.00 64.88 184 LEU A O 1
ATOM 1317 N N . ASP A 1 185 ? 28.432 3.516 14.355 1.00 57.69 185 ASP A N 1
ATOM 1318 C CA . ASP A 1 185 ? 29.241 4.192 15.380 1.00 57.69 185 ASP A CA 1
ATOM 1319 C C . ASP A 1 185 ? 30.712 4.313 14.928 1.00 57.69 185 ASP A C 1
ATOM 1321 O O . ASP A 1 185 ? 31.419 3.314 14.802 1.00 57.69 185 ASP A O 1
ATOM 1325 N N . LYS A 1 186 ? 31.204 5.543 14.714 1.00 58.75 186 LYS A N 1
ATOM 1326 C CA . LYS A 1 186 ? 32.628 5.856 14.475 1.00 58.75 186 LYS A CA 1
ATOM 1327 C C . LYS A 1 186 ? 33.094 6.950 15.431 1.00 58.75 186 LYS A C 1
ATOM 1329 O O . LYS A 1 186 ? 32.403 7.947 15.607 1.00 58.75 186 LYS A O 1
ATOM 1334 N N . GLU A 1 187 ? 34.317 6.842 15.961 1.00 45.66 187 GLU A N 1
ATOM 1335 C CA . GLU A 1 187 ? 34.882 7.846 16.886 1.00 45.66 187 GLU A CA 1
ATOM 1336 C C . GLU A 1 187 ? 35.009 9.274 16.296 1.00 45.66 187 GLU A C 1
ATOM 1338 O O . GLU A 1 187 ? 35.240 10.209 17.057 1.00 45.66 187 GLU A O 1
ATOM 1343 N N . ASN A 1 188 ? 34.872 9.486 14.974 1.00 47.16 188 ASN A N 1
ATOM 1344 C CA . ASN A 1 188 ? 35.200 10.768 14.321 1.00 47.16 188 ASN A CA 1
ATOM 1345 C C . ASN A 1 188 ? 34.358 11.135 13.066 1.00 47.16 188 ASN A C 1
ATOM 1347 O O . ASN A 1 188 ? 34.879 11.824 12.184 1.00 47.16 188 ASN A O 1
ATOM 1351 N N . SER A 1 189 ? 33.095 10.702 12.945 1.00 52.47 189 SER A N 1
ATOM 1352 C CA . SER A 1 189 ? 32.180 11.116 11.853 1.00 52.47 189 SER A CA 1
ATOM 1353 C C . SER A 1 189 ? 30.714 11.133 12.313 1.00 52.47 189 SER A C 1
ATOM 1355 O O . SER A 1 189 ? 30.365 10.335 13.179 1.00 52.47 189 SER A O 1
ATOM 1357 N N . ASP A 1 190 ? 29.891 12.033 11.753 1.00 51.66 190 ASP A N 1
ATOM 1358 C CA . ASP A 1 190 ? 28.416 11.952 11.803 1.00 51.66 190 ASP A CA 1
ATOM 1359 C C . ASP A 1 190 ? 28.005 10.833 10.836 1.00 51.66 190 ASP A C 1
ATOM 1361 O O . ASP A 1 190 ? 28.472 10.820 9.696 1.00 51.66 190 ASP A O 1
ATOM 1365 N N . ASN A 1 191 ? 27.221 9.859 11.297 1.00 61.56 191 ASN A N 1
ATOM 1366 C CA . ASN A 1 191 ? 27.032 8.580 10.596 1.00 61.56 191 ASN A CA 1
ATOM 1367 C C . ASN A 1 191 ? 25.563 8.196 10.431 1.00 61.56 191 ASN A C 1
ATOM 1369 O O . ASN A 1 191 ? 25.257 7.010 10.352 1.00 61.56 191 ASN A O 1
ATOM 1373 N N . ASP A 1 192 ? 24.672 9.180 10.417 1.00 67.00 192 ASP A N 1
ATOM 1374 C CA . ASP A 1 192 ? 23.276 8.949 10.082 1.00 67.00 192 ASP A CA 1
ATOM 1375 C C . ASP A 1 192 ? 23.138 8.999 8.561 1.00 67.00 192 ASP A C 1
ATOM 1377 O O . ASP A 1 192 ? 23.244 10.061 7.943 1.00 67.00 192 ASP A O 1
ATOM 1381 N N . PHE A 1 193 ? 22.954 7.830 7.950 1.00 71.25 193 PHE A N 1
ATOM 1382 C CA . PHE A 1 193 ? 22.810 7.702 6.506 1.00 71.25 193 PHE A CA 1
ATOM 1383 C C . PHE A 1 193 ? 21.342 7.788 6.123 1.00 71.25 193 PHE A C 1
ATOM 1385 O O . PHE A 1 193 ? 20.554 6.892 6.434 1.00 71.25 193 PHE A O 1
ATOM 1392 N N . SER A 1 194 ? 20.988 8.876 5.438 1.00 72.75 194 SER A N 1
ATOM 1393 C CA . SER A 1 194 ? 19.663 9.017 4.853 1.00 72.75 194 SER A CA 1
ATOM 1394 C C . SER A 1 194 ? 19.571 8.259 3.530 1.00 72.75 194 SER A C 1
ATOM 1396 O O . SER A 1 194 ? 20.528 8.200 2.751 1.00 72.75 194 SER A O 1
ATOM 1398 N N . GLN A 1 195 ? 18.390 7.721 3.253 1.00 71.81 195 GLN A N 1
ATOM 1399 C CA . GLN A 1 195 ? 18.052 7.109 1.968 1.00 71.81 195 GLN A CA 1
ATOM 1400 C C . GLN A 1 195 ? 18.191 8.094 0.782 1.00 71.81 195 GLN A C 1
ATOM 1402 O O . GLN A 1 195 ? 18.472 7.689 -0.347 1.00 71.81 195 GLN A O 1
ATOM 1407 N N . GLN A 1 196 ? 18.051 9.401 1.036 1.00 75.06 196 GLN A N 1
ATOM 1408 C CA . GLN A 1 196 ? 18.216 10.475 0.053 1.00 75.06 196 GLN A CA 1
ATOM 1409 C C . GLN A 1 196 ? 19.653 10.605 -0.456 1.00 75.06 196 GLN A C 1
ATOM 1411 O O . GLN A 1 196 ? 19.854 10.945 -1.619 1.00 75.06 196 GLN A O 1
ATOM 1416 N N . ASP A 1 197 ? 20.633 10.352 0.409 1.00 70.31 197 ASP A N 1
ATOM 1417 C CA . ASP A 1 197 ? 22.056 10.450 0.078 1.00 70.31 197 ASP A CA 1
ATOM 1418 C C . ASP A 1 197 ? 22.625 9.100 -0.408 1.00 70.31 197 ASP A C 1
ATOM 1420 O O . ASP A 1 197 ? 23.836 8.954 -0.570 1.00 70.31 197 ASP A O 1
ATOM 1424 N N . GLY A 1 198 ? 21.764 8.092 -0.610 1.00 69.69 198 GLY A N 1
ATOM 1425 C CA . GLY A 1 198 ? 22.126 6.747 -1.079 1.00 69.69 198 GLY A CA 1
ATOM 1426 C C . GLY A 1 198 ? 23.034 5.956 -0.143 1.00 69.69 198 GLY A C 1
ATOM 1427 O O . GLY A 1 198 ? 23.605 4.955 -0.543 1.00 69.69 198 GLY A O 1
ATOM 1428 N N . ALA A 1 199 ? 23.173 6.391 1.111 1.00 72.69 199 ALA A N 1
ATOM 1429 C CA . ALA A 1 199 ? 24.000 5.741 2.121 1.00 72.69 199 ALA A CA 1
ATOM 1430 C C . ALA A 1 199 ? 25.447 5.432 1.663 1.00 72.69 199 ALA A C 1
ATOM 1432 O O . ALA A 1 199 ? 26.271 6.346 1.576 1.00 72.69 199 ALA A O 1
ATOM 1433 N N . VAL A 1 200 ? 25.790 4.153 1.464 1.00 80.56 200 VAL A N 1
ATOM 1434 C CA . VAL A 1 200 ? 27.149 3.673 1.168 1.00 80.56 200 VAL A CA 1
ATOM 1435 C C . VAL A 1 200 ? 27.153 2.745 -0.046 1.00 80.56 200 VAL A C 1
ATOM 1437 O O . VAL A 1 200 ? 26.547 1.679 -0.021 1.00 80.56 200 VAL A O 1
ATOM 1440 N N . SER A 1 201 ? 27.936 3.092 -1.064 1.00 87.44 201 SER A N 1
ATOM 1441 C CA . SER A 1 201 ? 28.058 2.305 -2.294 1.00 87.44 201 SER A CA 1
ATOM 1442 C C . SER A 1 201 ? 29.221 1.321 -2.222 1.00 87.44 201 SER A C 1
ATOM 1444 O O . SER A 1 201 ? 30.225 1.570 -1.546 1.00 87.44 201 SER A O 1
ATOM 1446 N N . PHE A 1 202 ? 29.160 0.241 -3.001 1.00 92.12 202 PHE A N 1
ATOM 1447 C CA . PHE A 1 202 ? 30.349 -0.548 -3.320 1.00 92.12 202 PHE A CA 1
ATOM 1448 C C . PHE A 1 202 ? 31.139 0.134 -4.430 1.00 92.12 202 PHE A C 1
ATOM 1450 O O . PHE A 1 202 ? 30.591 0.454 -5.477 1.00 92.12 202 PHE A O 1
ATOM 1457 N N . TYR A 1 203 ? 32.437 0.307 -4.229 1.00 93.50 203 TYR A N 1
ATOM 1458 C CA . TYR A 1 203 ? 33.336 0.963 -5.164 1.00 93.50 203 TYR A CA 1
ATOM 1459 C C . TYR A 1 203 ? 34.524 0.069 -5.491 1.00 93.50 203 TYR A C 1
ATOM 1461 O O . TYR A 1 203 ? 35.168 -0.466 -4.589 1.00 93.50 203 TYR A O 1
ATOM 1469 N N . PHE A 1 204 ? 34.819 -0.064 -6.783 1.00 94.69 204 PHE A N 1
ATOM 1470 C CA . PHE A 1 204 ? 36.065 -0.607 -7.299 1.00 94.69 204 PHE A CA 1
ATOM 1471 C C . PHE A 1 204 ? 37.015 0.519 -7.704 1.00 94.69 204 PHE A C 1
ATOM 1473 O O . PHE A 1 204 ? 36.870 1.123 -8.770 1.00 94.69 204 PHE A O 1
ATOM 1480 N N . GLY A 1 205 ? 38.028 0.751 -6.876 1.00 91.88 205 GLY A N 1
ATOM 1481 C CA . GLY A 1 205 ? 39.104 1.694 -7.155 1.00 91.88 205 GLY A CA 1
ATOM 1482 C C . GLY A 1 205 ? 39.949 1.980 -5.920 1.00 91.88 205 GLY A C 1
ATOM 1483 O O . GLY A 1 205 ? 39.762 1.369 -4.865 1.00 91.88 205 GLY A O 1
ATOM 1484 N N . LEU A 1 206 ? 40.921 2.880 -6.065 1.00 89.94 206 LEU A N 1
ATOM 1485 C CA . LEU A 1 206 ? 41.762 3.336 -4.962 1.00 89.94 206 LEU A CA 1
ATOM 1486 C C . LEU A 1 206 ? 41.339 4.743 -4.545 1.00 89.94 206 LEU A C 1
ATOM 1488 O O . LEU A 1 206 ? 41.476 5.680 -5.332 1.00 89.94 206 LEU A O 1
ATOM 1492 N N . GLU A 1 207 ? 40.874 4.925 -3.312 1.00 89.44 207 GLU A N 1
ATOM 1493 C CA . GLU A 1 207 ? 40.518 6.253 -2.796 1.00 89.44 207 GLU A CA 1
ATOM 1494 C C . GLU A 1 207 ? 41.725 7.050 -2.302 1.00 89.44 207 GLU A C 1
ATOM 1496 O O . GLU A 1 207 ? 42.758 6.493 -1.952 1.00 89.44 207 GLU A O 1
ATOM 1501 N N . GLN A 1 208 ? 41.605 8.380 -2.273 1.00 88.25 208 GLN A N 1
ATOM 1502 C CA . GLN A 1 208 ? 42.636 9.257 -1.707 1.00 88.25 208 GLN A CA 1
ATOM 1503 C C . GLN A 1 208 ? 42.684 9.100 -0.188 1.00 88.25 208 GLN A C 1
ATOM 1505 O O . GLN A 1 208 ? 41.657 9.165 0.481 1.00 88.25 208 GLN A O 1
ATOM 1510 N N . PHE A 1 209 ? 43.888 8.994 0.373 1.00 85.44 209 PHE A N 1
ATOM 1511 C CA . PHE A 1 209 ? 44.068 9.068 1.818 1.00 85.44 209 PHE A CA 1
ATOM 1512 C C . PHE A 1 209 ? 43.768 10.479 2.347 1.00 85.44 209 PHE A C 1
ATOM 1514 O O . PHE A 1 209 ? 44.423 11.439 1.919 1.00 85.44 209 PHE A O 1
ATOM 1521 N N . HIS A 1 210 ? 42.889 10.608 3.348 1.00 80.69 210 HIS A N 1
ATOM 1522 C CA . HIS A 1 210 ? 42.749 11.835 4.134 1.00 80.69 210 HIS A CA 1
ATOM 1523 C C . HIS A 1 210 ? 43.218 11.651 5.580 1.00 80.69 210 HIS A C 1
ATOM 1525 O O . HIS A 1 210 ? 42.949 10.654 6.252 1.00 80.69 210 HIS A O 1
ATOM 1531 N N . GLN A 1 211 ? 43.933 12.657 6.087 1.00 75.56 211 GLN A N 1
ATOM 1532 C CA . GLN A 1 211 ? 44.433 12.648 7.457 1.00 75.56 211 GLN A CA 1
ATOM 1533 C C . GLN A 1 211 ? 43.288 12.919 8.459 1.00 75.56 211 GLN A C 1
ATOM 1535 O O . GLN A 1 211 ? 42.556 13.902 8.274 1.00 75.56 211 GLN A O 1
ATOM 1540 N N . PRO A 1 212 ? 43.169 12.136 9.554 1.00 66.56 212 PRO A N 1
ATOM 1541 C CA . PRO A 1 212 ? 42.159 12.362 10.589 1.00 66.56 212 PRO A CA 1
ATOM 1542 C C . PRO A 1 212 ? 42.232 13.780 11.171 1.00 66.56 212 PRO A C 1
ATOM 1544 O O . PRO A 1 212 ? 43.322 14.295 11.434 1.00 66.56 212 PRO A O 1
ATOM 1547 N N . GLY A 1 213 ? 41.074 14.413 11.389 1.00 58.69 213 GLY A N 1
ATOM 1548 C CA . GLY A 1 213 ? 40.971 15.752 11.989 1.00 58.69 213 GLY A CA 1
ATOM 1549 C C . GLY A 1 213 ? 41.215 16.930 11.033 1.00 58.69 213 GLY A C 1
ATOM 1550 O O . GLY A 1 213 ? 41.318 18.072 11.486 1.00 58.69 213 GLY A O 1
ATOM 1551 N N . THR A 1 214 ? 41.306 16.683 9.723 1.00 60.84 214 THR A N 1
ATOM 1552 C CA . THR A 1 214 ? 41.294 17.728 8.683 1.00 60.84 214 THR A CA 1
ATOM 1553 C C . THR A 1 214 ? 39.871 17.954 8.144 1.00 60.84 214 THR A C 1
ATOM 1555 O O . THR A 1 214 ? 38.989 17.135 8.376 1.00 60.84 214 THR A O 1
ATOM 1558 N N . SER A 1 215 ? 39.604 19.072 7.449 1.00 53.50 215 SER A N 1
ATOM 1559 C CA . SER A 1 215 ? 38.250 19.436 6.967 1.00 53.50 215 SER A CA 1
ATOM 1560 C C . SER A 1 215 ? 37.676 18.511 5.882 1.00 53.50 215 SER A C 1
ATOM 1562 O O . SER A 1 215 ? 36.575 18.754 5.402 1.00 53.50 215 SER A O 1
ATOM 1564 N N . THR A 1 216 ? 38.436 17.508 5.452 1.00 57.22 216 THR A N 1
ATOM 1565 C CA . THR A 1 216 ? 38.029 16.466 4.508 1.00 57.22 216 THR A CA 1
ATOM 1566 C C . THR A 1 216 ? 38.151 15.139 5.245 1.00 57.22 216 THR A C 1
ATOM 1568 O O . THR A 1 216 ? 39.264 14.642 5.423 1.00 57.22 216 THR A O 1
ATOM 1571 N N . GLN A 1 217 ? 37.038 14.626 5.762 1.00 63.53 217 GLN A N 1
ATOM 1572 C CA . GLN A 1 217 ? 36.985 13.288 6.351 1.00 63.53 217 GLN A CA 1
ATOM 1573 C C . GLN A 1 217 ? 37.116 12.228 5.245 1.00 63.53 217 GLN A C 1
ATOM 1575 O O . GLN A 1 217 ? 36.850 12.511 4.078 1.00 63.53 217 GLN A O 1
ATOM 1580 N N . ASN A 1 218 ? 37.562 11.024 5.612 1.00 69.69 218 ASN A N 1
ATOM 1581 C CA . ASN A 1 218 ? 37.596 9.890 4.687 1.00 69.69 218 ASN A CA 1
ATOM 1582 C C . ASN A 1 218 ? 36.177 9.493 4.278 1.00 69.69 218 ASN A C 1
ATOM 1584 O O . ASN A 1 218 ? 35.315 9.357 5.142 1.00 69.69 218 ASN A O 1
ATOM 1588 N N . THR A 1 219 ? 35.982 9.268 2.982 1.00 77.69 219 THR A N 1
ATOM 1589 C CA . THR A 1 219 ? 34.716 8.836 2.377 1.00 77.69 219 THR A CA 1
ATOM 1590 C C . THR A 1 219 ? 34.499 7.325 2.455 1.00 77.69 219 THR A C 1
ATOM 1592 O O . THR A 1 219 ? 33.359 6.876 2.516 1.00 77.69 219 THR A O 1
ATOM 1595 N N . TYR A 1 220 ? 35.565 6.528 2.516 1.00 80.38 220 TYR A N 1
ATOM 1596 C CA . TYR A 1 220 ? 35.486 5.079 2.703 1.00 80.38 220 TYR A CA 1
ATOM 1597 C C . TYR A 1 220 ? 35.198 4.679 4.157 1.00 80.38 220 TYR A C 1
ATOM 1599 O O . TYR A 1 220 ? 35.660 5.320 5.112 1.00 80.38 220 TYR A O 1
ATOM 1607 N N . LEU A 1 221 ? 34.489 3.557 4.334 1.00 73.94 221 LEU A N 1
ATOM 1608 C CA . LEU A 1 221 ? 34.308 2.963 5.659 1.00 73.94 221 LEU A CA 1
ATOM 1609 C C . LEU A 1 221 ? 35.631 2.361 6.150 1.00 73.94 221 LEU A C 1
ATOM 1611 O O . LEU A 1 221 ? 36.273 1.560 5.470 1.00 73.94 221 LEU A O 1
ATOM 1615 N N . THR A 1 222 ? 36.036 2.767 7.350 1.00 70.25 222 THR A N 1
ATOM 1616 C CA . THR A 1 222 ? 37.239 2.277 8.027 1.00 70.25 222 THR A CA 1
ATOM 1617 C C . THR A 1 222 ? 36.870 1.086 8.894 1.00 70.25 222 THR A C 1
ATOM 1619 O O . THR A 1 222 ? 36.011 1.211 9.765 1.00 70.25 222 THR A O 1
ATOM 1622 N N . TYR A 1 223 ? 37.530 -0.046 8.684 1.00 64.62 223 TYR A N 1
ATOM 1623 C CA . TYR A 1 223 ? 37.309 -1.250 9.475 1.00 64.62 223 TYR A CA 1
ATOM 1624 C C . TYR A 1 223 ? 38.355 -1.288 10.589 1.00 64.62 223 TYR A C 1
ATOM 1626 O O . TYR A 1 223 ? 39.545 -1.436 10.315 1.00 64.62 223 TYR A O 1
ATOM 1634 N N . GLU A 1 224 ? 37.932 -1.106 11.842 1.00 61.97 224 GLU A N 1
ATOM 1635 C CA . GLU A 1 224 ? 38.829 -1.249 12.990 1.00 61.97 224 GLU A CA 1
ATOM 1636 C C . GLU A 1 224 ? 39.138 -2.736 13.199 1.00 61.97 224 GLU A C 1
ATOM 1638 O O . GLU A 1 224 ? 38.421 -3.458 13.893 1.00 61.97 224 GLU A O 1
ATOM 1643 N N . ASP A 1 225 ? 40.217 -3.220 12.586 1.00 58.97 225 ASP A N 1
ATOM 1644 C CA . ASP A 1 225 ? 40.775 -4.508 12.969 1.00 58.97 225 ASP A CA 1
ATOM 1645 C C . ASP A 1 225 ? 41.631 -4.326 14.227 1.00 58.97 225 ASP A C 1
ATOM 1647 O O . ASP A 1 225 ? 42.805 -3.956 14.174 1.00 58.97 225 ASP A O 1
ATOM 1651 N N . THR A 1 226 ? 41.037 -4.620 15.385 1.00 58.16 226 THR A N 1
ATOM 1652 C CA . THR A 1 226 ? 41.719 -4.592 16.694 1.00 58.16 226 THR A CA 1
ATOM 1653 C C . THR A 1 226 ? 42.958 -5.500 16.776 1.00 58.16 226 THR A C 1
ATOM 1655 O O . THR A 1 226 ? 43.724 -5.406 17.740 1.00 58.16 226 THR A O 1
ATOM 1658 N N . THR A 1 227 ? 43.179 -6.375 15.788 1.00 54.59 227 THR A N 1
ATOM 1659 C CA . THR A 1 227 ? 44.352 -7.250 15.686 1.00 54.59 227 THR A CA 1
ATOM 1660 C C . THR A 1 227 ? 45.491 -6.664 14.841 1.00 54.59 227 THR A C 1
ATOM 1662 O O . THR A 1 227 ? 46.612 -7.170 14.931 1.00 54.59 227 THR A O 1
ATOM 1665 N N . ILE A 1 228 ? 45.258 -5.564 14.106 1.00 57.81 228 ILE A N 1
ATOM 1666 C CA . ILE A 1 228 ? 46.229 -4.911 13.211 1.00 57.81 228 ILE A CA 1
ATOM 1667 C C . ILE A 1 228 ? 46.444 -3.443 13.638 1.00 57.81 228 ILE A C 1
ATOM 1669 O O . ILE A 1 228 ? 45.670 -2.551 13.284 1.00 57.81 228 ILE A O 1
ATOM 1673 N N . PRO A 1 229 ? 47.507 -3.143 14.408 1.00 60.50 229 PRO A N 1
ATOM 1674 C CA . PRO A 1 229 ? 47.774 -1.784 14.872 1.00 60.50 229 PRO A CA 1
ATOM 1675 C C . PRO A 1 229 ? 48.125 -0.828 13.716 1.00 60.50 229 PRO A C 1
ATOM 1677 O O . PRO A 1 229 ? 49.156 -1.001 13.070 1.00 60.50 229 PRO A O 1
ATOM 1680 N N . GLY A 1 230 ? 47.329 0.232 13.517 1.00 66.25 230 GLY A N 1
ATOM 1681 C CA . GLY A 1 230 ? 47.659 1.351 12.615 1.00 66.25 230 GLY A CA 1
ATOM 1682 C C . GLY A 1 230 ? 46.985 1.359 11.233 1.00 66.25 230 GLY A C 1
ATOM 1683 O O . GLY A 1 230 ? 47.429 2.118 10.370 1.00 66.25 230 GLY A O 1
ATOM 1684 N N . ALA A 1 231 ? 45.940 0.550 11.021 1.00 68.25 231 ALA A N 1
ATOM 1685 C CA . ALA A 1 231 ? 45.109 0.521 9.802 1.00 68.25 231 ALA A CA 1
ATOM 1686 C C . ALA A 1 231 ? 43.748 1.244 9.932 1.00 68.25 231 ALA A C 1
ATOM 1688 O O . ALA A 1 231 ? 42.967 1.292 8.981 1.00 68.25 231 ALA A O 1
ATOM 1689 N N . ASP A 1 232 ? 43.469 1.820 11.100 1.00 71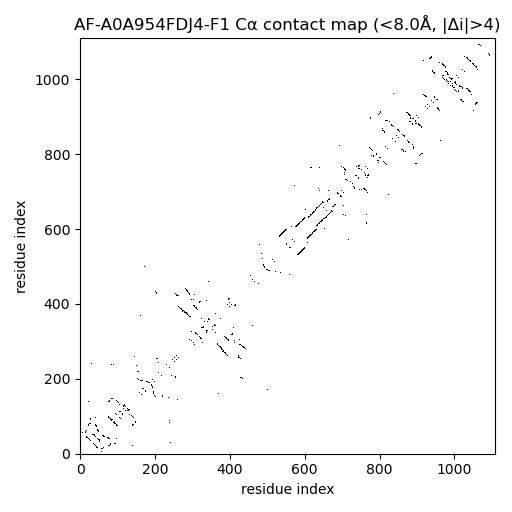.19 232 ASP A N 1
ATOM 1690 C CA . ASP A 1 232 ? 42.203 2.432 11.533 1.00 71.19 232 ASP A CA 1
ATOM 1691 C C . ASP A 1 232 ? 41.672 3.574 10.645 1.00 71.19 232 ASP A C 1
ATOM 1693 O O . ASP A 1 232 ? 40.530 4.007 10.799 1.00 71.19 232 ASP A O 1
ATOM 1697 N N . ASN A 1 233 ? 42.472 4.067 9.698 1.00 78.38 233 ASN A N 1
ATOM 1698 C CA . ASN A 1 233 ? 42.121 5.180 8.825 1.00 78.38 233 ASN A CA 1
ATOM 1699 C C . ASN A 1 233 ? 42.421 4.911 7.338 1.00 78.38 233 ASN A C 1
ATOM 1701 O O . ASN A 1 233 ? 42.632 5.845 6.556 1.00 78.38 233 ASN A O 1
ATOM 1705 N N . SER A 1 234 ? 42.434 3.642 6.935 1.00 80.44 234 SER A N 1
ATOM 1706 C CA . SER A 1 234 ? 42.712 3.209 5.563 1.00 80.44 234 SER A CA 1
ATOM 1707 C C . SER A 1 234 ? 41.561 2.408 4.946 1.00 80.44 234 SER A C 1
ATOM 1709 O O . SER A 1 234 ? 40.660 1.951 5.649 1.00 80.44 234 SER A O 1
ATOM 1711 N N . GLN A 1 235 ? 41.567 2.313 3.614 1.00 83.56 235 GLN A N 1
ATOM 1712 C CA . GLN A 1 235 ? 40.641 1.492 2.832 1.00 83.56 235 GLN A CA 1
ATOM 1713 C C . GLN A 1 235 ? 40.751 0.015 3.250 1.00 83.56 235 GLN A C 1
ATOM 1715 O O . GLN A 1 235 ? 41.825 -0.456 3.629 1.00 83.56 235 GLN A O 1
ATOM 1720 N N . TYR A 1 236 ? 39.637 -0.721 3.166 1.00 79.50 236 TYR A N 1
ATOM 1721 C CA . TYR A 1 236 ? 39.573 -2.131 3.557 1.00 79.50 236 TYR A CA 1
ATOM 1722 C C . TYR A 1 236 ? 40.669 -2.986 2.899 1.00 79.50 236 TYR A C 1
ATOM 1724 O O . TYR A 1 236 ? 40.900 -2.916 1.693 1.00 79.50 236 TYR A O 1
ATOM 1732 N N . GLY A 1 237 ? 41.324 -3.825 3.705 1.00 76.31 237 GLY A N 1
ATOM 1733 C CA . GLY A 1 237 ? 42.402 -4.713 3.266 1.00 76.31 237 GLY A CA 1
ATOM 1734 C C . GLY A 1 237 ? 43.808 -4.105 3.319 1.00 76.31 237 GLY A C 1
ATOM 1735 O O . GLY A 1 237 ? 44.768 -4.822 3.050 1.00 76.31 237 GLY A O 1
ATOM 1736 N N . ILE A 1 238 ? 43.956 -2.828 3.685 1.00 79.81 238 ILE A N 1
ATOM 1737 C CA . ILE A 1 238 ? 45.263 -2.189 3.883 1.00 79.81 238 ILE A CA 1
ATOM 1738 C C . ILE A 1 238 ? 45.701 -2.344 5.345 1.00 79.81 238 ILE A C 1
ATOM 1740 O O . ILE A 1 238 ? 44.977 -1.986 6.265 1.00 79.81 238 ILE A O 1
ATOM 1744 N N . TYR A 1 239 ? 46.911 -2.861 5.561 1.00 74.56 239 TYR A N 1
ATOM 1745 C CA . TYR A 1 239 ? 47.452 -3.192 6.884 1.00 74.56 239 TYR A CA 1
ATOM 1746 C C . TYR A 1 239 ? 48.006 -1.972 7.649 1.00 74.56 239 TYR A C 1
ATOM 1748 O O . TYR A 1 239 ? 48.180 -2.017 8.863 1.00 74.56 239 TYR A O 1
ATOM 1756 N N . ASN A 1 240 ? 48.324 -0.871 6.958 1.00 77.56 240 ASN A N 1
ATOM 1757 C CA . ASN A 1 240 ? 48.916 0.330 7.556 1.00 77.56 240 ASN A CA 1
ATOM 1758 C C . ASN A 1 240 ? 48.484 1.598 6.797 1.00 77.56 240 ASN A C 1
ATOM 1760 O O . ASN A 1 240 ? 48.668 1.693 5.582 1.00 77.56 240 ASN A O 1
ATOM 1764 N N . ASN A 1 241 ? 47.992 2.608 7.522 1.00 80.31 241 ASN A N 1
ATOM 1765 C CA . ASN A 1 241 ? 47.585 3.915 6.990 1.00 80.31 241 ASN A CA 1
ATOM 1766 C C . ASN A 1 241 ? 48.651 4.584 6.106 1.00 80.31 241 ASN A C 1
ATOM 1768 O O . ASN A 1 241 ? 48.328 5.258 5.124 1.00 80.31 241 ASN A O 1
ATOM 1772 N N . ASP A 1 242 ? 49.926 4.394 6.439 1.00 80.88 242 ASP A N 1
ATOM 1773 C CA . ASP A 1 242 ? 51.041 4.993 5.715 1.00 80.88 242 ASP A CA 1
ATOM 1774 C C . ASP A 1 242 ? 51.182 4.430 4.290 1.00 80.88 242 ASP A C 1
ATOM 1776 O O . ASP A 1 242 ? 51.669 5.145 3.414 1.00 80.88 242 ASP A O 1
ATOM 1780 N N . VAL A 1 243 ? 50.700 3.205 4.036 1.00 80.69 243 VAL A N 1
ATOM 1781 C CA . VAL A 1 243 ? 50.693 2.570 2.707 1.00 80.69 243 VAL A CA 1
ATOM 1782 C C . VAL A 1 243 ? 49.728 3.293 1.778 1.00 80.69 243 VAL A C 1
ATOM 1784 O O . VAL A 1 243 ? 50.131 3.752 0.709 1.00 80.69 243 VAL A O 1
ATOM 1787 N N . LEU A 1 244 ? 48.476 3.481 2.208 1.00 82.88 244 LEU A N 1
ATOM 1788 C CA . LEU A 1 244 ? 47.488 4.225 1.425 1.00 82.88 244 LEU A CA 1
ATOM 1789 C C . LEU A 1 244 ? 47.925 5.681 1.220 1.00 82.88 244 LEU A C 1
ATOM 1791 O O . LEU A 1 244 ? 47.796 6.223 0.119 1.00 82.88 244 LEU A O 1
ATOM 1795 N N . ARG A 1 245 ? 48.490 6.308 2.261 1.00 84.75 245 ARG A N 1
ATOM 1796 C CA . ARG A 1 245 ? 49.036 7.667 2.180 1.00 84.75 245 ARG A CA 1
ATOM 1797 C C . ARG A 1 245 ? 50.141 7.775 1.134 1.00 84.75 245 ARG A C 1
ATOM 1799 O O . ARG A 1 245 ? 50.127 8.719 0.355 1.00 84.75 245 ARG A O 1
ATOM 1806 N N . ASP A 1 246 ? 51.098 6.851 1.114 1.00 82.69 246 ASP A N 1
ATOM 1807 C CA . ASP A 1 246 ? 52.203 6.887 0.153 1.00 82.69 246 ASP A CA 1
ATOM 1808 C C . ASP A 1 246 ? 51.727 6.656 -1.287 1.00 82.69 246 ASP A C 1
ATOM 1810 O O . ASP A 1 246 ? 52.044 7.445 -2.177 1.00 82.69 246 ASP A O 1
ATOM 1814 N N . LEU A 1 247 ? 50.874 5.647 -1.496 1.00 81.81 247 LEU A N 1
ATOM 1815 C CA . LEU A 1 247 ? 50.280 5.337 -2.800 1.00 81.81 247 LEU A CA 1
ATOM 1816 C C . LEU A 1 247 ? 49.545 6.537 -3.405 1.00 81.81 247 LEU A C 1
ATOM 1818 O O . LEU A 1 247 ? 49.717 6.851 -4.583 1.00 81.81 247 LEU A O 1
ATOM 1822 N N . THR A 1 248 ? 48.765 7.229 -2.579 1.00 86.00 248 THR A N 1
ATOM 1823 C CA . THR A 1 248 ? 47.901 8.343 -2.998 1.00 86.00 248 THR A CA 1
ATOM 1824 C C . THR A 1 248 ? 48.571 9.715 -2.860 1.00 86.00 248 THR A C 1
ATOM 1826 O O . THR A 1 248 ? 47.969 10.739 -3.172 1.00 86.00 248 THR A O 1
ATOM 1829 N N . ASN A 1 249 ? 49.839 9.783 -2.432 1.00 85.00 249 ASN A N 1
ATOM 1830 C CA . ASN A 1 249 ? 50.619 11.031 -2.466 1.00 85.00 249 ASN A CA 1
ATOM 1831 C C . ASN A 1 249 ? 50.967 11.452 -3.901 1.00 85.00 249 ASN A C 1
ATOM 1833 O O . ASN A 1 249 ? 51.254 12.624 -4.165 1.00 85.00 249 ASN A O 1
ATOM 1837 N N . ASN A 1 250 ? 50.989 10.504 -4.838 1.00 80.62 250 ASN A N 1
ATOM 1838 C CA . ASN A 1 250 ? 51.127 10.810 -6.250 1.00 80.62 250 ASN A CA 1
ATOM 1839 C C . ASN A 1 250 ? 49.793 11.353 -6.768 1.00 80.62 250 ASN A C 1
ATOM 1841 O O . ASN A 1 250 ? 48.843 10.603 -6.882 1.00 80.62 250 ASN A O 1
ATOM 1845 N N . SER A 1 251 ? 49.738 12.615 -7.195 1.00 78.38 251 SER A N 1
ATOM 1846 C CA . SER A 1 251 ? 48.493 13.255 -7.658 1.00 78.38 251 SER A CA 1
ATOM 1847 C C . SER A 1 251 ? 47.851 12.630 -8.910 1.00 78.38 251 SER A C 1
ATOM 1849 O O . SER A 1 251 ? 46.835 13.126 -9.382 1.00 78.38 251 SER A O 1
ATOM 1851 N N . THR A 1 252 ? 48.488 11.628 -9.521 1.00 81.44 252 THR A N 1
ATOM 1852 C CA . THR A 1 252 ? 47.933 10.841 -10.637 1.00 81.44 252 THR A CA 1
ATOM 1853 C C . THR A 1 252 ? 47.324 9.509 -10.185 1.00 81.44 252 THR A C 1
ATOM 1855 O O . THR A 1 252 ? 46.745 8.799 -11.008 1.00 81.44 252 THR A O 1
ATOM 1858 N N . ILE A 1 253 ? 47.467 9.171 -8.899 1.00 81.62 253 ILE A N 1
ATOM 1859 C CA . ILE A 1 253 ? 47.016 7.942 -8.247 1.00 81.62 253 ILE A CA 1
ATOM 1860 C C . ILE A 1 253 ? 46.150 8.331 -7.053 1.00 81.62 253 ILE A C 1
ATOM 1862 O O . ILE A 1 253 ? 46.481 9.234 -6.291 1.00 81.62 253 ILE A O 1
ATOM 1866 N N . GLY A 1 254 ? 45.055 7.607 -6.880 1.00 84.94 254 GLY A N 1
ATOM 1867 C CA . GLY A 1 254 ? 44.047 7.948 -5.899 1.00 84.94 254 GLY A CA 1
ATOM 1868 C C . GLY A 1 254 ? 42.873 8.597 -6.596 1.00 84.94 254 GLY A C 1
ATOM 1869 O O . GLY A 1 254 ? 43.006 9.326 -7.579 1.00 84.94 254 GLY A O 1
ATOM 1870 N N . ASN A 1 255 ? 41.705 8.278 -6.075 1.00 88.75 255 ASN A N 1
ATOM 1871 C CA . ASN A 1 255 ? 40.440 8.588 -6.695 1.00 88.75 255 ASN A CA 1
ATOM 1872 C C . ASN A 1 255 ? 40.189 7.889 -8.054 1.00 88.75 255 ASN A C 1
ATOM 1874 O O . ASN A 1 255 ? 39.319 8.333 -8.794 1.00 88.75 255 ASN A O 1
ATOM 1878 N N . ASN A 1 256 ? 40.925 6.823 -8.394 1.00 91.00 256 ASN A N 1
ATOM 1879 C CA . ASN A 1 256 ? 40.880 6.170 -9.711 1.00 91.00 256 ASN A CA 1
ATOM 1880 C C . ASN A 1 256 ? 41.392 4.716 -9.680 1.00 91.00 256 ASN A C 1
ATOM 1882 O O . ASN A 1 256 ? 41.771 4.194 -8.628 1.00 91.00 256 ASN A O 1
ATOM 1886 N N . VAL A 1 257 ? 41.447 4.075 -10.851 1.00 91.06 257 VAL A N 1
ATOM 1887 C CA . VAL A 1 257 ? 41.998 2.718 -11.053 1.00 91.06 257 VAL A CA 1
ATOM 1888 C C . VAL A 1 257 ? 43.439 2.714 -11.608 1.00 91.06 257 VAL A C 1
ATOM 1890 O O . VAL A 1 257 ? 43.922 1.694 -12.113 1.00 91.06 257 VAL A O 1
ATOM 1893 N N . ASN A 1 258 ? 44.164 3.840 -11.509 1.00 88.31 258 ASN A N 1
ATOM 1894 C CA . ASN A 1 258 ? 45.472 4.053 -12.144 1.00 88.31 258 ASN A CA 1
ATOM 1895 C C . ASN A 1 258 ? 46.634 3.393 -11.390 1.00 88.31 258 ASN A C 1
ATOM 1897 O O . ASN A 1 258 ? 47.541 4.056 -10.880 1.00 88.31 258 ASN A O 1
ATOM 1901 N N . LEU A 1 259 ? 46.606 2.066 -11.311 1.00 82.44 259 LEU A N 1
ATOM 1902 C CA . LEU A 1 259 ? 47.562 1.291 -10.531 1.00 82.44 259 LEU A CA 1
ATOM 1903 C C . LEU A 1 259 ? 48.686 0.698 -11.395 1.00 82.44 259 LEU A C 1
ATOM 1905 O O . LEU A 1 259 ? 48.444 0.232 -12.517 1.00 82.44 259 LEU A O 1
ATOM 1909 N N . PRO A 1 260 ? 49.930 0.650 -10.877 1.00 76.19 260 PRO A N 1
ATOM 1910 C CA . PRO A 1 260 ? 51.027 -0.060 -11.523 1.00 76.19 260 PRO A CA 1
ATOM 1911 C C . PRO A 1 260 ? 50.678 -1.531 -11.791 1.00 76.19 260 PRO A C 1
ATOM 1913 O O . PRO A 1 260 ? 50.375 -2.296 -10.874 1.00 76.19 260 PRO A O 1
ATOM 1916 N N . GLY A 1 261 ? 50.754 -1.931 -13.063 1.00 75.94 261 GLY A N 1
ATOM 1917 C CA . GLY A 1 261 ? 50.402 -3.286 -13.498 1.00 75.94 261 GLY A CA 1
ATOM 1918 C C . GLY A 1 261 ? 48.912 -3.502 -13.783 1.00 75.94 261 GLY A C 1
ATOM 1919 O O . GLY A 1 261 ? 48.539 -4.627 -14.101 1.00 75.94 261 GLY A O 1
ATOM 1920 N N . GLY A 1 262 ? 48.085 -2.451 -13.742 1.00 83.75 262 GLY A N 1
ATOM 1921 C CA . GLY A 1 262 ? 46.639 -2.516 -13.973 1.00 83.75 262 GLY A CA 1
ATOM 1922 C C . GLY A 1 262 ? 45.835 -2.901 -12.735 1.00 83.75 262 GLY A C 1
ATOM 1923 O O . GLY A 1 262 ? 46.419 -3.181 -11.696 1.00 83.75 262 GLY A O 1
ATOM 1924 N N . ALA A 1 263 ? 44.508 -2.926 -12.860 1.00 85.31 263 ALA A N 1
ATOM 1925 C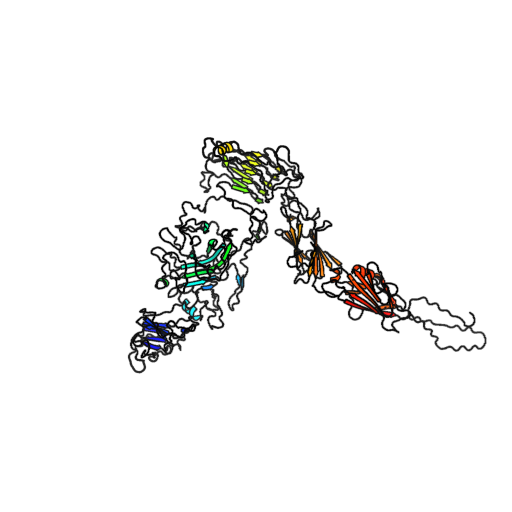 CA . ALA A 1 263 ? 43.561 -3.232 -11.788 1.00 85.31 263 ALA A CA 1
ATOM 1926 C C . ALA A 1 263 ? 42.549 -4.285 -12.252 1.00 85.31 263 ALA A C 1
ATOM 1928 O O . ALA A 1 263 ? 42.100 -4.249 -13.395 1.00 85.31 263 ALA A O 1
ATOM 1929 N N . LEU A 1 264 ? 42.209 -5.245 -11.390 1.00 86.56 264 LEU A N 1
ATOM 1930 C CA . LEU A 1 264 ? 41.120 -6.184 -11.650 1.00 86.56 264 LEU A CA 1
ATOM 1931 C C . LEU A 1 264 ? 40.523 -6.741 -10.356 1.00 86.56 264 LEU A C 1
ATOM 1933 O O . LEU A 1 264 ? 41.213 -6.779 -9.339 1.00 86.56 264 LEU A O 1
ATOM 1937 N N . GLY A 1 265 ? 39.267 -7.181 -10.394 1.00 86.62 265 GLY A N 1
ATOM 1938 C CA . GLY A 1 265 ? 38.621 -7.851 -9.269 1.00 86.62 265 GLY A CA 1
ATOM 1939 C C . GLY A 1 265 ? 37.131 -8.100 -9.482 1.00 86.62 265 GLY A C 1
ATOM 1940 O O . GLY A 1 265 ? 36.521 -7.550 -10.399 1.00 86.62 265 GLY A O 1
ATOM 1941 N N . SER A 1 266 ? 36.556 -8.912 -8.595 1.00 89.19 266 SER A N 1
ATOM 1942 C CA . SER A 1 266 ? 35.152 -9.327 -8.635 1.00 89.19 266 SER A CA 1
ATOM 1943 C C . SER A 1 266 ? 34.474 -9.110 -7.286 1.00 89.19 266 SER A C 1
ATOM 1945 O O . SER A 1 266 ? 35.042 -9.448 -6.248 1.00 89.19 266 SER A O 1
ATOM 1947 N N . LEU A 1 267 ? 33.240 -8.617 -7.313 1.00 92.75 267 LEU A N 1
ATOM 1948 C CA . LEU A 1 267 ? 32.318 -8.572 -6.182 1.00 92.75 267 LEU A CA 1
ATOM 1949 C C . LEU A 1 267 ? 31.232 -9.620 -6.422 1.00 92.75 267 LEU A C 1
ATOM 1951 O O . LEU A 1 267 ? 30.560 -9.568 -7.445 1.00 92.75 267 LEU A O 1
ATOM 1955 N N . THR A 1 268 ? 31.078 -10.589 -5.520 1.00 91.88 268 THR A N 1
ATOM 1956 C CA . THR A 1 268 ? 30.119 -11.700 -5.675 1.00 91.88 268 THR A CA 1
ATOM 1957 C C . THR A 1 268 ? 29.153 -11.736 -4.500 1.00 91.88 268 THR A C 1
ATOM 1959 O O . THR A 1 268 ? 29.576 -11.600 -3.353 1.00 91.88 268 THR A O 1
ATOM 1962 N N . THR A 1 269 ? 27.866 -11.934 -4.777 1.00 93.00 269 THR A N 1
ATOM 1963 C CA . THR A 1 269 ? 26.827 -12.042 -3.747 1.00 93.00 269 THR A CA 1
ATOM 1964 C C . THR A 1 269 ? 26.662 -13.480 -3.258 1.00 93.00 269 THR A C 1
ATOM 1966 O O . THR A 1 269 ? 27.068 -14.437 -3.918 1.00 93.00 269 THR A O 1
ATOM 1969 N N . ASN A 1 270 ? 25.976 -13.644 -2.125 1.00 93.00 270 ASN A N 1
ATOM 1970 C CA . ASN A 1 270 ? 25.342 -14.921 -1.788 1.00 93.00 270 ASN A CA 1
ATOM 1971 C C . ASN A 1 270 ? 24.191 -15.231 -2.767 1.00 93.00 270 ASN A C 1
ATOM 1973 O O . ASN A 1 270 ? 23.807 -14.383 -3.580 1.00 93.00 270 ASN A O 1
ATOM 1977 N N . SER A 1 271 ? 23.643 -16.446 -2.690 1.00 92.88 271 SER A N 1
ATOM 1978 C CA . SER A 1 271 ? 22.539 -16.877 -3.548 1.00 92.88 271 SER A CA 1
ATOM 1979 C C . SER A 1 271 ? 21.179 -16.304 -3.125 1.00 92.88 271 SER A C 1
ATOM 1981 O O . SER A 1 271 ? 20.904 -16.161 -1.933 1.00 92.88 271 SER A O 1
ATOM 1983 N N . PHE A 1 272 ? 20.302 -16.058 -4.098 1.00 92.81 272 PHE A N 1
ATOM 1984 C CA . PHE A 1 272 ? 18.882 -15.737 -3.939 1.00 92.81 272 PHE A CA 1
ATOM 1985 C C . PHE A 1 272 ? 18.018 -16.635 -4.844 1.00 92.81 272 PHE A C 1
ATOM 1987 O O . PHE A 1 272 ? 18.525 -17.287 -5.757 1.00 92.81 272 PHE A O 1
ATOM 1994 N N . SER A 1 273 ? 16.708 -16.687 -4.583 1.00 92.75 273 SER A N 1
ATOM 1995 C CA . SER A 1 273 ? 15.784 -17.629 -5.228 1.00 92.75 273 SER A CA 1
ATOM 1996 C C . SER A 1 273 ? 14.667 -16.911 -5.981 1.00 92.75 273 SER A C 1
ATOM 1998 O O . SER A 1 273 ? 14.022 -16.016 -5.441 1.00 92.75 273 SER A O 1
ATOM 2000 N N . LEU A 1 274 ? 14.395 -17.374 -7.200 1.00 92.06 274 LEU A N 1
ATOM 2001 C CA . LEU A 1 274 ? 13.192 -17.094 -7.985 1.00 92.06 274 LEU A CA 1
ATOM 2002 C C . LEU A 1 274 ? 12.297 -18.344 -8.117 1.00 92.06 274 LEU A C 1
ATOM 2004 O O . LEU A 1 274 ? 11.469 -18.431 -9.027 1.00 92.06 274 LEU A O 1
ATOM 2008 N N . ALA A 1 275 ? 12.456 -19.339 -7.240 1.00 91.31 275 ALA A N 1
ATOM 2009 C CA . ALA A 1 275 ? 11.583 -20.506 -7.206 1.00 91.31 275 ALA A CA 1
ATOM 2010 C C . ALA A 1 275 ? 10.143 -20.099 -6.843 1.00 91.31 275 ALA A C 1
ATOM 2012 O O . ALA A 1 275 ? 9.930 -19.350 -5.896 1.00 91.31 275 ALA A O 1
ATOM 2013 N N . GLY A 1 276 ? 9.162 -20.623 -7.582 1.00 85.50 276 GLY A N 1
ATOM 2014 C CA . GLY A 1 276 ? 7.741 -20.278 -7.418 1.00 85.50 276 GLY A CA 1
ATOM 2015 C C . GLY A 1 276 ? 7.223 -19.273 -8.450 1.00 85.50 276 GLY A C 1
ATOM 2016 O O . GLY A 1 276 ? 6.042 -19.322 -8.774 1.00 85.50 276 GLY A O 1
ATOM 2017 N N . TYR A 1 277 ? 8.114 -18.481 -9.050 1.00 85.00 277 TYR A N 1
ATOM 2018 C CA . TYR A 1 277 ? 7.768 -17.488 -10.067 1.00 85.00 277 TYR A CA 1
ATOM 2019 C C . TYR A 1 277 ? 7.850 -18.042 -11.491 1.00 85.00 277 TYR A C 1
ATOM 2021 O O . TYR A 1 277 ? 8.561 -19.011 -11.782 1.00 85.00 277 TYR A O 1
ATOM 2029 N N . THR A 1 278 ? 7.135 -17.398 -12.408 1.00 83.00 278 THR A N 1
ATOM 2030 C CA . THR A 1 278 ? 7.128 -17.697 -13.839 1.00 83.00 278 THR A CA 1
ATOM 2031 C C . THR A 1 278 ? 7.685 -16.536 -14.656 1.00 83.00 278 THR A C 1
ATOM 2033 O O . THR A 1 278 ? 7.710 -15.395 -14.215 1.00 83.00 278 THR A O 1
ATOM 2036 N N . ALA A 1 279 ? 8.095 -16.805 -15.898 1.00 79.00 279 ALA A N 1
ATOM 2037 C CA . ALA A 1 279 ? 8.572 -15.761 -16.808 1.00 79.00 279 ALA A CA 1
ATOM 2038 C C . ALA A 1 279 ? 7.522 -14.665 -17.089 1.00 79.00 279 ALA A C 1
ATOM 2040 O O . ALA A 1 279 ? 7.882 -13.582 -17.534 1.00 79.00 279 ALA A O 1
ATOM 2041 N N . LYS A 1 280 ? 6.227 -14.939 -16.859 1.00 76.19 280 LYS A N 1
ATOM 2042 C CA . LYS A 1 280 ? 5.167 -13.934 -17.018 1.00 76.19 280 LYS A CA 1
ATOM 2043 C C . LYS A 1 280 ? 5.189 -12.876 -15.922 1.00 76.19 280 LYS A C 1
ATOM 2045 O O . LYS A 1 280 ? 4.789 -11.757 -16.206 1.00 76.19 280 LYS A O 1
ATOM 2050 N N . ASP A 1 281 ? 5.737 -13.224 -14.762 1.00 73.38 281 ASP A N 1
ATOM 2051 C CA . ASP A 1 281 ? 5.839 -12.337 -13.606 1.00 73.38 281 ASP A CA 1
ATOM 2052 C C . ASP A 1 281 ? 6.898 -11.237 -13.835 1.00 73.38 281 ASP A C 1
ATOM 2054 O O . ASP A 1 281 ? 7.026 -10.292 -13.059 1.00 73.38 281 ASP A O 1
ATOM 2058 N N . ALA A 1 282 ? 7.654 -11.343 -14.936 1.00 81.31 282 ALA A N 1
ATOM 2059 C CA . ALA A 1 282 ? 8.674 -10.402 -15.383 1.00 81.31 282 ALA A CA 1
ATOM 2060 C C . ALA A 1 282 ? 9.661 -9.988 -14.268 1.00 81.31 282 ALA A C 1
ATOM 2062 O O . ALA A 1 282 ? 9.840 -8.787 -14.018 1.00 81.31 282 ALA A O 1
ATOM 2063 N N . PRO A 1 283 ? 10.309 -10.953 -13.576 1.00 89.06 283 PRO A N 1
ATOM 2064 C CA . PRO A 1 283 ? 11.346 -10.627 -12.606 1.00 89.06 283 PRO A CA 1
ATOM 2065 C C . PRO A 1 283 ? 12.451 -9.827 -13.302 1.00 89.06 283 PRO A C 1
ATOM 2067 O O . PRO A 1 283 ? 12.902 -10.186 -14.387 1.00 89.06 283 PRO A O 1
ATOM 2070 N N . THR A 1 284 ? 12.875 -8.732 -12.688 1.00 89.12 284 THR A N 1
ATOM 2071 C CA . THR A 1 284 ? 13.787 -7.745 -13.266 1.00 89.12 284 THR A CA 1
ATOM 2072 C C . THR A 1 284 ? 14.779 -7.290 -12.198 1.00 89.12 284 THR A C 1
ATOM 2074 O O . THR A 1 284 ? 14.397 -6.969 -11.073 1.00 89.12 284 THR A O 1
ATOM 2077 N N . LEU A 1 285 ? 16.065 -7.290 -12.542 1.00 92.56 285 LEU A N 1
ATOM 2078 C CA . LEU A 1 285 ? 17.156 -6.795 -11.708 1.00 92.56 285 LEU A CA 1
ATOM 2079 C C . LEU A 1 285 ? 17.413 -5.321 -12.010 1.00 92.56 285 LEU A C 1
ATOM 2081 O O . LEU A 1 285 ? 17.599 -4.942 -13.168 1.00 92.56 285 LEU A O 1
ATOM 2085 N N . TYR A 1 286 ? 17.518 -4.530 -10.953 1.00 90.56 286 TYR A N 1
ATOM 2086 C CA . TYR A 1 286 ? 17.933 -3.141 -10.981 1.00 90.56 286 TYR A CA 1
ATOM 2087 C C . TYR A 1 286 ? 19.156 -2.962 -10.096 1.00 90.56 286 TYR A C 1
ATOM 2089 O O . TYR A 1 286 ? 19.245 -3.554 -9.023 1.00 90.56 286 TYR A O 1
ATOM 2097 N N . PHE A 1 287 ? 20.097 -2.145 -10.542 1.00 91.81 287 PHE A N 1
ATOM 2098 C CA . PHE A 1 287 ? 21.136 -1.610 -9.671 1.00 91.81 287 PHE A CA 1
ATOM 2099 C C . PHE A 1 287 ? 21.546 -0.232 -10.163 1.00 91.81 287 PHE A C 1
ATOM 2101 O O . PHE A 1 287 ? 21.624 0.015 -11.372 1.00 91.81 287 PHE A O 1
ATOM 2108 N N . ASN A 1 288 ? 21.799 0.665 -9.222 1.00 89.62 288 ASN A N 1
ATOM 2109 C CA . ASN A 1 288 ? 22.360 1.969 -9.503 1.00 89.62 288 ASN A CA 1
ATOM 2110 C C . ASN A 1 288 ? 23.872 1.846 -9.667 1.00 89.62 288 ASN A C 1
ATOM 2112 O O . ASN A 1 288 ? 24.528 1.026 -9.027 1.00 89.62 288 ASN A O 1
ATOM 2116 N N . TYR A 1 289 ? 24.437 2.635 -10.568 1.00 92.31 289 TYR A N 1
ATOM 2117 C CA . TYR A 1 289 ? 25.859 2.619 -10.825 1.00 92.31 289 TYR A CA 1
ATOM 2118 C C . TYR A 1 289 ? 26.395 3.963 -11.306 1.00 92.31 289 TYR A C 1
ATOM 2120 O O . TYR A 1 289 ? 25.717 4.735 -11.991 1.00 92.31 289 TYR A O 1
ATOM 2128 N N . PHE A 1 290 ? 27.664 4.199 -10.989 1.00 93.00 290 PHE A N 1
ATOM 2129 C CA . PHE A 1 290 ? 28.494 5.227 -11.601 1.00 93.00 290 PHE A CA 1
ATOM 2130 C C . PHE A 1 290 ? 29.726 4.545 -12.178 1.00 93.00 290 PHE A C 1
ATOM 2132 O O . PHE A 1 290 ? 30.377 3.750 -11.502 1.00 93.00 290 PHE A O 1
ATOM 2139 N N . LEU A 1 291 ? 30.039 4.826 -13.438 1.00 94.12 291 LEU A N 1
ATOM 2140 C CA . LEU A 1 291 ? 31.113 4.144 -14.143 1.00 94.12 291 LEU A CA 1
ATOM 2141 C C . LEU A 1 291 ? 31.937 5.146 -14.947 1.00 94.12 291 LEU A C 1
ATOM 2143 O O . LEU A 1 291 ? 31.403 5.877 -15.783 1.00 94.12 291 LEU A O 1
ATOM 2147 N N . GLU A 1 292 ? 33.243 5.151 -14.703 1.00 93.69 292 GLU A N 1
ATOM 2148 C CA . GLU A 1 292 ? 34.222 5.922 -15.464 1.00 93.69 292 GLU A CA 1
ATOM 2149 C C . GLU A 1 292 ? 35.395 5.012 -15.854 1.00 93.69 292 GLU A C 1
ATOM 2151 O O . GLU A 1 292 ? 36.008 4.349 -15.011 1.00 93.69 292 GLU A O 1
ATOM 2156 N N . THR A 1 293 ? 35.685 4.961 -17.150 1.00 92.00 293 THR A N 1
ATOM 2157 C CA . THR A 1 293 ? 36.653 4.053 -17.779 1.00 92.00 293 THR A CA 1
ATOM 2158 C C . THR A 1 293 ? 37.487 4.810 -18.817 1.00 92.00 293 THR A C 1
ATOM 2160 O O . THR A 1 293 ? 37.340 6.016 -19.011 1.00 92.00 293 THR A O 1
ATOM 2163 N N . GLU A 1 294 ? 38.343 4.107 -19.552 1.00 88.94 294 GLU A N 1
ATOM 2164 C CA . GLU A 1 294 ? 39.083 4.658 -20.688 1.00 88.94 294 GLU A CA 1
ATOM 2165 C C . GLU A 1 294 ? 38.271 5.103 -21.924 1.00 88.94 294 GLU A C 1
ATOM 2167 O O . GLU A 1 294 ? 38.896 5.570 -22.882 1.00 88.94 294 GLU A O 1
ATOM 2172 N N . ASP A 1 295 ? 36.940 4.950 -21.944 1.00 85.75 295 ASP A N 1
ATOM 2173 C CA . ASP A 1 295 ? 36.059 5.373 -23.054 1.00 85.75 295 ASP A CA 1
ATOM 2174 C C . ASP A 1 295 ? 36.340 4.636 -24.380 1.00 85.75 295 ASP A C 1
ATOM 2176 O O . ASP A 1 295 ? 36.510 5.246 -25.440 1.00 85.75 295 ASP A O 1
ATOM 2180 N N . THR A 1 296 ? 36.522 3.310 -24.340 1.00 86.88 296 THR A N 1
ATOM 2181 C CA . THR A 1 296 ? 36.907 2.519 -25.525 1.00 86.88 296 THR A CA 1
ATOM 2182 C C . THR A 1 296 ? 36.131 1.208 -25.639 1.00 86.88 296 THR A C 1
ATOM 2184 O O . THR A 1 296 ? 36.271 0.336 -24.792 1.00 86.88 296 THR A O 1
ATOM 2187 N N . ASP A 1 297 ? 35.436 1.009 -26.763 1.00 85.69 297 ASP A N 1
ATOM 2188 C CA . ASP A 1 297 ? 34.724 -0.238 -27.076 1.00 85.69 297 ASP A CA 1
ATOM 2189 C C . ASP A 1 297 ? 35.590 -1.275 -27.815 1.00 85.69 297 ASP A C 1
ATOM 2191 O O . ASP A 1 297 ? 36.547 -0.943 -28.529 1.00 85.69 297 ASP A O 1
ATOM 2195 N N . SER A 1 298 ? 35.206 -2.554 -27.726 1.00 81.38 298 SER A N 1
ATOM 2196 C CA . SER A 1 298 ? 35.853 -3.621 -28.502 1.00 81.38 298 SER A CA 1
ATOM 2197 C C . SER A 1 298 ? 35.397 -3.611 -29.960 1.00 81.38 298 SER A C 1
ATOM 2199 O O . SER A 1 298 ? 34.214 -3.679 -30.244 1.00 81.38 298 SER A O 1
ATOM 2201 N N . ALA A 1 299 ? 36.321 -3.636 -30.916 1.00 77.69 299 ALA A N 1
ATOM 2202 C CA . ALA A 1 299 ? 36.030 -3.785 -32.340 1.00 77.69 299 ALA A CA 1
ATOM 2203 C C . ALA A 1 299 ? 37.029 -4.746 -33.002 1.00 77.69 299 ALA A C 1
ATOM 2205 O O . ALA A 1 299 ? 38.028 -5.132 -32.409 1.00 77.69 299 ALA A O 1
ATOM 2206 N N . VAL A 1 300 ? 36.826 -5.090 -34.280 1.00 72.81 300 VAL A N 1
ATOM 2207 C CA . VAL A 1 300 ? 37.646 -6.081 -35.026 1.00 72.81 300 VAL A CA 1
ATOM 2208 C C . VAL A 1 300 ? 39.170 -5.842 -34.934 1.00 72.81 300 VAL A C 1
ATOM 2210 O O . VAL A 1 300 ? 39.946 -6.768 -35.132 1.00 72.81 300 VAL A O 1
ATOM 2213 N N . ASN A 1 301 ? 39.621 -4.613 -34.652 1.00 75.88 301 ASN A N 1
ATOM 2214 C CA . ASN A 1 301 ? 41.039 -4.284 -34.434 1.00 75.88 301 ASN A CA 1
ATOM 2215 C C . ASN A 1 301 ? 41.264 -3.338 -33.238 1.00 75.88 301 ASN A C 1
ATOM 2217 O O . ASN A 1 301 ? 42.273 -2.633 -33.192 1.00 75.88 301 ASN A O 1
ATOM 2221 N N . VAL A 1 302 ? 40.303 -3.260 -32.318 1.00 76.12 302 VAL A N 1
ATOM 2222 C CA . VAL A 1 302 ? 40.377 -2.426 -31.114 1.00 76.12 302 VAL A CA 1
ATOM 2223 C C . VAL A 1 302 ? 39.987 -3.311 -29.945 1.00 76.12 302 VAL A C 1
ATOM 2225 O O . VAL A 1 302 ? 38.925 -3.913 -29.954 1.00 76.12 302 VAL A O 1
ATOM 2228 N N . GLU A 1 303 ? 40.859 -3.420 -28.955 1.00 75.88 303 GLU A N 1
ATOM 2229 C CA . GLU A 1 303 ? 40.581 -4.207 -27.755 1.00 75.88 303 GLU A CA 1
ATOM 2230 C C . GLU A 1 303 ? 40.352 -3.235 -26.607 1.00 75.88 303 GLU A C 1
ATOM 2232 O O . GLU A 1 303 ? 41.271 -2.480 -26.259 1.00 75.88 303 GLU A O 1
ATOM 2237 N N . MET A 1 304 ? 39.145 -3.277 -26.057 1.00 83.38 304 MET A N 1
ATOM 2238 C CA . MET A 1 304 ? 38.776 -2.614 -24.814 1.00 83.38 304 MET A CA 1
ATOM 2239 C C . MET A 1 304 ? 39.618 -3.166 -23.666 1.00 83.38 304 MET A C 1
ATOM 2241 O O . MET A 1 304 ? 39.794 -4.382 -23.545 1.00 83.38 304 MET A O 1
ATOM 2245 N N . ARG A 1 305 ? 40.178 -2.274 -22.851 1.00 84.56 305 ARG A N 1
ATOM 2246 C CA . ARG A 1 305 ? 41.000 -2.630 -21.692 1.00 84.56 305 ARG A CA 1
ATOM 2247 C C . ARG A 1 305 ? 40.202 -2.482 -20.411 1.00 84.56 305 ARG A C 1
ATOM 2249 O O . ARG A 1 305 ? 40.186 -3.437 -19.649 1.00 84.56 305 ARG A O 1
ATOM 2256 N N . ASP A 1 306 ? 39.523 -1.359 -20.207 1.00 89.12 306 ASP A N 1
ATOM 2257 C CA . ASP A 1 306 ? 38.731 -1.126 -18.997 1.00 89.12 306 ASP A CA 1
ATOM 2258 C C . ASP A 1 306 ? 37.317 -1.670 -19.186 1.00 89.12 306 ASP A C 1
ATOM 2260 O O . ASP A 1 306 ? 36.457 -1.062 -19.822 1.00 89.12 306 ASP A O 1
ATOM 2264 N N . SER A 1 307 ? 37.099 -2.867 -18.654 1.00 89.44 307 SER A N 1
ATOM 2265 C CA . SER A 1 307 ? 35.834 -3.581 -18.724 1.00 89.44 307 SER A CA 1
ATOM 2266 C C . SER A 1 307 ? 35.136 -3.634 -17.380 1.00 89.44 307 SER A C 1
ATOM 2268 O O . SER A 1 307 ? 35.737 -4.113 -16.419 1.00 89.44 307 SER A O 1
ATOM 2270 N N . ALA A 1 308 ? 33.862 -3.256 -17.362 1.00 93.00 308 ALA A N 1
ATOM 2271 C CA . ALA A 1 308 ? 32.915 -3.452 -16.278 1.00 93.00 308 ALA A CA 1
ATOM 2272 C C . ALA A 1 308 ? 31.780 -4.369 -16.753 1.00 93.00 308 ALA A C 1
ATOM 2274 O O . ALA A 1 308 ? 31.165 -4.131 -17.796 1.00 93.00 308 ALA A O 1
ATOM 2275 N N . ARG A 1 309 ? 31.514 -5.446 -16.011 1.00 92.25 309 ARG A N 1
ATOM 2276 C CA . ARG A 1 309 ? 30.507 -6.452 -16.380 1.00 92.25 309 ARG A CA 1
ATOM 2277 C C . ARG A 1 309 ? 29.712 -6.924 -15.172 1.00 92.25 309 ARG A C 1
ATOM 2279 O O . ARG A 1 309 ? 30.258 -7.018 -14.077 1.00 92.25 309 ARG A O 1
ATOM 2286 N N . ALA A 1 310 ? 28.455 -7.288 -15.402 1.00 94.06 310 ALA A N 1
ATOM 2287 C CA . ALA A 1 310 ? 27.606 -7.973 -14.433 1.00 94.06 310 ALA A CA 1
ATOM 2288 C C . ALA A 1 310 ? 27.219 -9.362 -14.955 1.00 94.06 310 ALA A C 1
ATOM 2290 O O . ALA A 1 310 ? 26.898 -9.526 -16.136 1.00 94.06 310 ALA A O 1
ATOM 2291 N N . PHE A 1 311 ? 27.231 -10.353 -14.067 1.00 92.06 311 PHE A N 1
ATOM 2292 C CA . PHE A 1 311 ? 26.960 -11.755 -14.363 1.00 92.06 311 PHE A CA 1
ATOM 2293 C C . PHE A 1 311 ? 25.952 -12.362 -13.389 1.00 92.06 311 PHE A C 1
ATOM 2295 O O . PHE A 1 311 ? 25.852 -11.943 -12.235 1.00 92.06 311 PHE A O 1
ATOM 2302 N N . LEU A 1 312 ? 25.287 -13.421 -13.850 1.00 92.56 312 LEU A N 1
ATOM 2303 C CA . LEU A 1 312 ? 24.460 -14.321 -13.052 1.00 92.56 312 LEU A CA 1
ATOM 2304 C C . LEU A 1 312 ? 25.034 -15.738 -13.053 1.00 92.56 312 LEU A C 1
ATOM 2306 O O . LEU A 1 312 ? 25.529 -16.207 -14.074 1.00 92.56 312 LEU A O 1
ATOM 2310 N N . SER A 1 313 ? 24.903 -16.451 -11.943 1.00 91.38 313 SER A N 1
ATOM 2311 C CA . SER A 1 313 ? 25.119 -17.899 -11.876 1.00 91.38 313 SER A CA 1
ATOM 2312 C C . SER A 1 313 ? 23.864 -18.580 -11.356 1.00 91.38 313 SER A C 1
ATOM 2314 O O . SER A 1 313 ? 23.168 -18.002 -10.532 1.00 91.38 313 SER A O 1
ATOM 2316 N N . ILE A 1 314 ? 23.584 -19.795 -11.830 1.00 92.25 314 ILE A N 1
ATOM 2317 C CA . ILE A 1 314 ? 22.464 -20.642 -11.376 1.00 92.25 314 ILE A CA 1
ATOM 2318 C C . ILE A 1 314 ? 22.941 -22.010 -10.859 1.00 92.25 314 ILE A C 1
ATOM 2320 O O . ILE A 1 314 ? 22.145 -22.925 -10.663 1.00 92.25 314 ILE A O 1
ATOM 2324 N N . ASP A 1 315 ? 24.254 -22.182 -10.701 1.00 88.81 315 ASP A N 1
ATOM 2325 C CA . ASP A 1 315 ? 24.909 -23.454 -10.380 1.00 88.81 315 ASP A CA 1
ATOM 2326 C C . ASP A 1 315 ? 25.971 -23.299 -9.277 1.00 88.81 315 ASP A C 1
ATOM 2328 O O . ASP A 1 315 ? 27.005 -23.977 -9.266 1.00 88.81 315 ASP A O 1
ATOM 2332 N N . GLY A 1 316 ? 25.707 -22.386 -8.336 1.00 85.56 316 GLY A N 1
ATOM 2333 C CA . GLY A 1 316 ? 26.572 -22.138 -7.183 1.00 85.56 316 GLY A CA 1
ATOM 2334 C C . GLY A 1 316 ? 27.906 -21.484 -7.547 1.00 85.56 316 GLY A C 1
ATOM 2335 O O . GLY A 1 316 ? 28.915 -21.751 -6.896 1.00 85.56 316 GLY A O 1
ATOM 2336 N N . GLY A 1 317 ? 27.928 -20.666 -8.602 1.00 84.69 317 GLY A N 1
ATOM 2337 C CA . GLY A 1 317 ? 29.116 -19.950 -9.061 1.00 84.69 317 GLY A CA 1
ATOM 2338 C C . GLY A 1 317 ? 30.058 -20.782 -9.930 1.00 84.69 317 GLY A C 1
ATOM 2339 O O . GLY A 1 317 ? 31.189 -20.349 -10.159 1.00 84.69 317 GLY A O 1
ATOM 2340 N N . THR A 1 318 ? 29.614 -21.950 -10.411 1.00 83.31 318 THR A N 1
ATOM 2341 C CA . THR A 1 318 ? 30.414 -22.813 -11.296 1.00 83.31 318 THR A CA 1
ATOM 2342 C C . THR A 1 318 ? 30.504 -22.213 -12.699 1.00 83.31 318 THR A C 1
ATOM 2344 O O . THR A 1 318 ? 31.587 -22.171 -13.278 1.00 83.31 318 THR A O 1
ATOM 2347 N N . THR A 1 319 ? 29.387 -21.709 -13.228 1.00 84.50 319 THR A N 1
ATOM 2348 C CA . THR A 1 319 ? 29.314 -20.982 -14.498 1.00 84.50 319 THR A CA 1
ATOM 2349 C C . THR A 1 319 ? 28.660 -19.618 -14.311 1.00 84.50 319 THR A C 1
ATOM 2351 O O . THR A 1 319 ? 27.808 -19.427 -13.439 1.00 84.50 319 THR A O 1
ATOM 2354 N N . TRP A 1 320 ? 29.086 -18.653 -15.132 1.00 86.62 320 TRP A N 1
ATOM 2355 C CA . TRP A 1 320 ? 28.645 -17.261 -15.062 1.00 86.62 320 TRP A CA 1
ATOM 2356 C C . TRP A 1 320 ? 28.166 -16.759 -16.424 1.00 86.62 320 TRP A C 1
ATOM 2358 O O . TRP A 1 320 ? 28.914 -16.769 -17.404 1.00 86.62 320 TRP A O 1
ATOM 2368 N N . ILE A 1 321 ? 26.920 -16.297 -16.457 1.00 88.75 321 ILE A N 1
ATOM 2369 C CA . ILE A 1 321 ? 26.179 -15.819 -17.624 1.00 88.75 321 ILE A CA 1
ATOM 2370 C C . ILE A 1 321 ? 26.221 -14.293 -17.624 1.00 88.75 321 ILE A C 1
ATOM 2372 O O . ILE A 1 321 ? 25.810 -13.667 -16.648 1.00 88.75 321 ILE A O 1
ATOM 2376 N N . LEU A 1 322 ? 26.726 -13.688 -18.700 1.00 90.44 322 LEU A N 1
ATOM 2377 C CA . LEU A 1 322 ? 26.795 -12.232 -18.836 1.00 90.44 322 LEU A CA 1
ATOM 2378 C C . LEU A 1 322 ? 25.385 -11.639 -18.915 1.00 90.44 322 LEU A C 1
ATOM 2380 O O . LEU A 1 322 ? 24.571 -12.123 -19.696 1.00 90.44 322 LEU A O 1
ATOM 2384 N N . VAL A 1 323 ? 25.115 -10.583 -18.144 1.00 91.62 323 VAL A N 1
ATOM 2385 C CA . VAL A 1 323 ? 23.831 -9.860 -18.174 1.00 91.62 323 VAL A CA 1
ATOM 2386 C C . VAL A 1 323 ? 23.965 -8.356 -18.390 1.00 91.62 323 VAL A C 1
ATOM 2388 O O . VAL A 1 323 ? 23.012 -7.726 -18.843 1.00 91.62 323 VAL A O 1
ATOM 2391 N N . ALA A 1 324 ? 25.137 -7.771 -18.133 1.00 92.75 324 ALA A N 1
ATOM 2392 C CA . ALA A 1 324 ? 25.415 -6.395 -18.530 1.00 92.75 324 ALA A CA 1
ATOM 2393 C C . ALA A 1 324 ? 26.904 -6.149 -18.797 1.00 92.75 324 ALA A C 1
ATOM 2395 O O . ALA A 1 324 ? 27.759 -6.792 -18.184 1.00 92.75 324 ALA A O 1
ATOM 2396 N N . THR A 1 325 ? 27.214 -5.216 -19.697 1.00 91.88 325 THR A N 1
ATOM 2397 C CA . THR A 1 325 ? 28.588 -4.853 -20.089 1.00 91.88 325 THR A CA 1
ATOM 2398 C C . THR A 1 325 ? 28.686 -3.380 -20.477 1.00 91.88 325 THR A C 1
ATOM 2400 O O . THR A 1 325 ? 27.743 -2.844 -21.052 1.00 91.88 325 THR A O 1
ATOM 2403 N N . ASN A 1 326 ? 29.825 -2.732 -20.222 1.00 91.88 326 ASN A N 1
ATOM 2404 C CA . ASN A 1 326 ? 30.115 -1.392 -20.754 1.00 91.88 326 ASN A CA 1
ATOM 2405 C C . ASN A 1 326 ? 30.680 -1.392 -22.181 1.00 91.88 326 ASN A C 1
ATOM 2407 O O . ASN A 1 326 ? 31.020 -0.344 -22.713 1.00 91.88 326 ASN A O 1
ATOM 2411 N N . ASN A 1 327 ? 30.798 -2.557 -22.816 1.00 88.19 327 ASN A N 1
ATOM 2412 C CA . ASN A 1 327 ? 31.188 -2.636 -24.215 1.00 88.19 327 ASN A CA 1
ATOM 2413 C C . ASN A 1 327 ? 29.999 -2.298 -25.119 1.00 88.19 327 ASN A C 1
ATOM 2415 O O . ASN A 1 327 ? 29.116 -3.133 -25.319 1.00 88.19 327 ASN A O 1
ATOM 2419 N N . SER A 1 328 ? 30.014 -1.125 -25.744 1.00 86.88 328 SER A N 1
ATOM 2420 C CA . SER A 1 328 ? 28.904 -0.624 -26.568 1.00 86.88 328 SER A CA 1
ATOM 2421 C C . SER A 1 328 ? 28.799 -1.315 -27.939 1.00 86.88 328 SER A C 1
ATOM 2423 O O . SER A 1 328 ? 27.904 -1.025 -28.743 1.00 86.88 328 SER A O 1
ATOM 2425 N N . THR A 1 329 ? 29.712 -2.243 -28.260 1.00 84.94 329 THR A N 1
ATOM 2426 C CA . THR A 1 329 ? 29.738 -2.910 -29.568 1.00 84.94 329 THR A CA 1
ATOM 2427 C C . THR A 1 329 ? 28.738 -4.059 -29.662 1.00 84.94 329 THR A C 1
ATOM 2429 O O . THR A 1 329 ? 28.834 -5.076 -28.975 1.00 84.94 329 THR A O 1
ATOM 2432 N N . LYS A 1 330 ? 27.802 -3.915 -30.606 1.00 84.12 330 LYS A N 1
ATOM 2433 C CA . LYS A 1 330 ? 26.720 -4.868 -30.891 1.00 84.12 330 LYS A CA 1
ATOM 2434 C C . LYS A 1 330 ? 27.141 -5.989 -31.822 1.00 84.12 330 LYS A C 1
ATOM 2436 O O . LYS A 1 330 ? 27.883 -5.772 -32.785 1.00 84.12 330 LYS A O 1
ATOM 2441 N N . SER A 1 331 ? 26.577 -7.170 -31.585 1.00 82.56 331 SER A N 1
ATOM 2442 C CA . SER A 1 331 ? 26.732 -8.336 -32.454 1.00 82.56 331 SER A CA 1
ATOM 2443 C C . SER A 1 331 ? 26.298 -8.049 -33.892 1.00 82.56 331 SER A C 1
ATOM 2445 O O . SER A 1 331 ? 25.417 -7.240 -34.175 1.00 82.56 331 SER A O 1
ATOM 2447 N N . THR A 1 332 ? 26.910 -8.752 -34.839 1.00 80.75 332 THR A N 1
ATOM 2448 C CA . THR A 1 332 ? 26.545 -8.714 -36.260 1.00 80.75 332 THR A CA 1
ATOM 2449 C C . THR A 1 332 ? 26.493 -10.133 -36.812 1.00 80.75 332 THR A C 1
ATOM 2451 O O . THR A 1 332 ? 27.023 -11.063 -36.219 1.00 80.75 332 THR A O 1
ATOM 2454 N N . SER A 1 333 ? 25.957 -10.310 -38.021 1.00 77.75 333 SER A N 1
ATOM 2455 C CA . SER A 1 333 ? 26.004 -11.618 -38.702 1.00 77.75 333 SER A CA 1
ATOM 2456 C C . SER A 1 333 ? 27.421 -12.183 -38.929 1.00 77.75 333 SER A C 1
ATOM 2458 O O . SER A 1 333 ? 27.550 -13.368 -39.228 1.00 77.75 333 SER A O 1
ATOM 2460 N N . ALA A 1 334 ? 28.472 -11.358 -38.825 1.00 79.44 334 ALA A N 1
ATOM 2461 C CA . ALA A 1 334 ? 29.862 -11.752 -39.062 1.00 79.44 334 ALA A CA 1
ATOM 2462 C C . ALA A 1 334 ? 30.720 -11.830 -37.789 1.00 79.44 334 ALA A C 1
ATOM 2464 O O . ALA A 1 334 ? 31.751 -12.495 -37.814 1.00 79.44 334 ALA A O 1
ATOM 2465 N N . ASN A 1 335 ? 30.321 -11.148 -36.714 1.00 77.88 335 ASN A N 1
ATOM 2466 C CA . ASN A 1 335 ? 31.071 -11.072 -35.462 1.00 77.88 335 ASN A CA 1
ATOM 2467 C C . ASN A 1 335 ? 30.097 -11.195 -34.293 1.00 77.88 335 ASN A C 1
ATOM 2469 O O . ASN A 1 335 ? 29.134 -10.428 -34.222 1.00 77.88 335 ASN A O 1
ATOM 2473 N N . ASP A 1 336 ? 30.377 -12.143 -33.408 1.00 78.94 336 ASP A N 1
ATOM 2474 C CA . ASP A 1 336 ? 29.664 -12.342 -32.152 1.00 78.94 336 ASP A CA 1
ATOM 2475 C C . ASP A 1 336 ? 30.271 -11.385 -31.125 1.00 78.94 336 ASP A C 1
ATOM 2477 O O . ASP A 1 336 ? 31.453 -11.507 -30.838 1.00 78.94 336 ASP A O 1
ATOM 2481 N N . TRP A 1 337 ? 29.527 -10.397 -30.645 1.00 83.44 337 TRP A N 1
ATOM 2482 C CA . TRP A 1 337 ? 29.981 -9.478 -29.597 1.00 83.44 337 TRP A CA 1
ATOM 2483 C C . TRP A 1 337 ? 29.132 -9.690 -28.336 1.00 83.44 337 TRP A C 1
ATOM 2485 O O . TRP A 1 337 ? 28.214 -10.513 -28.325 1.00 83.44 337 TRP A O 1
ATOM 2495 N N . GLU A 1 338 ? 29.447 -8.982 -27.255 1.00 86.25 338 GLU A N 1
ATOM 2496 C CA . GLU A 1 338 ? 28.765 -9.156 -25.967 1.00 86.25 338 GLU A CA 1
ATOM 2497 C C . GLU A 1 338 ? 27.299 -8.701 -26.012 1.00 86.25 338 GLU A C 1
ATOM 2499 O O . GLU A 1 338 ? 26.425 -9.402 -25.504 1.00 86.25 338 GLU A O 1
ATOM 2504 N N . LEU A 1 339 ? 27.019 -7.570 -26.669 1.00 86.94 339 LEU A N 1
ATOM 2505 C CA . LEU A 1 339 ? 25.659 -7.063 -26.839 1.00 86.94 339 LEU A CA 1
ATOM 2506 C C . LEU A 1 339 ? 24.922 -7.766 -27.997 1.00 86.94 339 LEU A C 1
ATOM 2508 O O . LEU A 1 339 ? 25.548 -8.138 -29.004 1.00 86.94 339 LEU A O 1
ATOM 2512 N N . PRO A 1 340 ? 23.586 -7.910 -27.908 1.00 85.44 340 PRO A N 1
ATOM 2513 C CA . PRO A 1 340 ? 22.759 -8.425 -28.999 1.00 85.44 340 PRO A CA 1
ATOM 2514 C C . PRO A 1 340 ? 22.816 -7.534 -30.246 1.00 85.44 340 PRO A C 1
ATOM 2516 O O . PRO A 1 340 ? 23.280 -6.391 -30.209 1.00 85.44 340 PRO A O 1
ATOM 2519 N N . THR A 1 341 ? 22.354 -8.064 -31.384 1.00 81.44 341 THR A N 1
ATOM 2520 C CA . THR A 1 341 ? 22.328 -7.313 -32.654 1.00 81.44 341 THR A CA 1
ATOM 2521 C C . THR A 1 341 ? 21.494 -6.031 -32.569 1.00 81.44 341 THR A C 1
ATOM 2523 O O . THR A 1 341 ? 21.802 -5.048 -33.246 1.00 81.44 341 THR A O 1
ATOM 2526 N N . TYR A 1 342 ? 20.484 -6.024 -31.701 1.00 76.00 342 TYR A N 1
ATOM 2527 C CA . TYR A 1 342 ? 19.751 -4.856 -31.225 1.00 76.00 342 TYR A CA 1
ATOM 2528 C C . TYR A 1 342 ? 19.313 -5.114 -29.778 1.00 76.00 342 TYR A C 1
ATOM 2530 O O . TYR A 1 342 ? 19.102 -6.257 -29.378 1.00 76.00 342 TYR A O 1
ATOM 2538 N N . ILE A 1 343 ? 19.222 -4.050 -28.985 1.00 76.19 343 ILE A N 1
ATOM 2539 C CA . ILE A 1 343 ? 18.902 -4.120 -27.553 1.00 76.19 343 ILE A CA 1
ATOM 2540 C C . ILE A 1 343 ? 17.400 -3.876 -27.386 1.00 76.19 343 ILE A C 1
ATOM 2542 O O . ILE A 1 343 ? 16.882 -2.907 -27.942 1.00 76.19 343 ILE A O 1
ATOM 2546 N N . THR A 1 344 ? 16.721 -4.739 -26.630 1.00 72.25 344 THR A N 1
ATOM 2547 C CA . THR A 1 344 ? 15.295 -4.635 -26.282 1.00 72.25 344 THR A CA 1
ATOM 2548 C C . THR A 1 344 ? 15.107 -4.487 -24.774 1.00 72.25 344 THR A C 1
ATOM 2550 O O . THR A 1 344 ? 16.023 -4.742 -23.989 1.00 72.25 344 THR A O 1
ATOM 2553 N N . HIS A 1 345 ? 13.911 -4.060 -24.356 1.00 67.56 345 HIS A N 1
ATOM 2554 C CA . HIS A 1 345 ? 13.606 -3.868 -22.935 1.00 67.56 345 HIS A CA 1
ATOM 2555 C C . HIS A 1 345 ? 13.230 -5.171 -22.214 1.00 67.56 345 HIS A C 1
ATOM 2557 O O . HIS A 1 345 ? 13.389 -5.267 -20.999 1.00 67.56 345 HIS A O 1
ATOM 2563 N N . THR A 1 346 ? 12.753 -6.182 -22.944 1.00 73.31 346 THR A N 1
ATOM 2564 C CA . THR A 1 346 ? 12.663 -7.565 -22.454 1.00 73.31 346 THR A CA 1
ATOM 2565 C C . THR A 1 346 ? 13.312 -8.511 -23.448 1.00 73.31 346 THR A C 1
ATOM 2567 O O . THR A 1 346 ? 13.338 -8.247 -24.655 1.00 73.31 346 THR A O 1
ATOM 2570 N N . ALA A 1 347 ? 13.793 -9.646 -22.952 1.00 73.69 347 ALA A N 1
ATOM 2571 C CA . ALA A 1 347 ? 14.357 -10.707 -23.776 1.00 73.69 347 ALA A CA 1
ATOM 2572 C C . ALA A 1 347 ? 13.333 -11.233 -24.798 1.00 73.69 347 ALA A C 1
ATOM 2574 O O . ALA A 1 347 ? 13.670 -11.546 -25.937 1.00 73.69 347 ALA A O 1
ATOM 2575 N N . SER A 1 348 ? 12.050 -11.253 -24.413 1.00 73.19 348 SER A N 1
ATOM 2576 C CA . SER A 1 348 ? 10.948 -11.768 -25.235 1.00 73.19 348 SER A CA 1
ATOM 2577 C C . SER A 1 348 ? 10.702 -10.991 -26.534 1.00 73.19 348 SER A C 1
ATOM 2579 O O . SER A 1 348 ? 10.189 -11.551 -27.506 1.00 73.19 348 SER A O 1
ATOM 2581 N N . GLU A 1 349 ? 11.085 -9.715 -26.574 1.00 72.69 349 GLU A N 1
ATOM 2582 C CA . GLU A 1 349 ? 10.956 -8.868 -27.760 1.00 72.69 349 GLU A CA 1
ATOM 2583 C C . GLU A 1 349 ? 12.087 -9.056 -28.761 1.00 72.69 349 GLU A C 1
ATOM 2585 O O . GLU A 1 349 ? 11.935 -8.724 -29.942 1.00 72.69 349 GLU A O 1
ATOM 2590 N N . ASN A 1 350 ? 13.215 -9.616 -28.322 1.00 75.56 350 ASN A N 1
ATOM 2591 C CA . ASN A 1 350 ? 14.288 -9.950 -29.231 1.00 75.56 350 ASN A CA 1
ATOM 2592 C C . ASN A 1 350 ? 13.927 -11.223 -30.015 1.00 75.56 350 ASN A C 1
ATOM 2594 O O . ASN A 1 350 ? 14.271 -12.349 -29.665 1.00 75.56 350 ASN A O 1
ATOM 2598 N N . THR A 1 351 ? 13.230 -11.032 -31.134 1.00 73.06 351 THR A N 1
ATOM 2599 C CA . THR A 1 351 ? 12.787 -12.125 -32.016 1.00 73.06 351 THR A CA 1
ATOM 2600 C C . THR A 1 351 ? 13.887 -12.679 -32.932 1.00 73.06 351 THR A C 1
ATOM 2602 O O . THR A 1 351 ? 13.647 -13.618 -33.701 1.00 73.06 351 THR A O 1
ATOM 2605 N N . ASN A 1 352 ? 15.105 -12.134 -32.874 1.00 76.31 352 ASN A N 1
ATOM 2606 C CA . ASN A 1 352 ? 16.206 -12.567 -33.717 1.00 76.31 352 ASN A CA 1
ATOM 2607 C C . ASN A 1 352 ? 16.860 -13.815 -33.128 1.00 76.31 352 ASN A C 1
ATOM 2609 O O . ASN A 1 352 ? 17.604 -13.761 -32.156 1.00 76.31 352 ASN A O 1
ATOM 2613 N N . GLY A 1 353 ? 16.654 -14.958 -33.784 1.00 76.44 353 GLY A N 1
ATOM 2614 C CA . GLY A 1 353 ? 17.260 -16.227 -33.371 1.00 76.44 353 GLY A CA 1
ATOM 2615 C C . GLY A 1 353 ? 18.797 -16.241 -33.370 1.00 76.44 353 GLY A C 1
ATOM 2616 O O . GLY A 1 353 ? 19.384 -17.199 -32.879 1.00 76.44 353 GLY A O 1
ATOM 2617 N N . ALA A 1 354 ? 19.465 -15.216 -33.916 1.00 78.25 354 ALA A N 1
ATOM 2618 C CA . ALA A 1 354 ? 20.909 -15.041 -33.778 1.00 78.25 354 ALA A CA 1
ATOM 2619 C C . ALA A 1 354 ? 21.333 -14.476 -32.409 1.00 78.25 354 ALA A C 1
ATOM 2621 O O . ALA A 1 354 ? 22.517 -14.542 -32.103 1.00 78.25 354 ALA A O 1
ATOM 2622 N N . ASP A 1 355 ? 20.412 -13.951 -31.597 1.00 81.62 355 ASP A N 1
ATOM 2623 C CA . ASP A 1 355 ? 20.682 -13.338 -30.286 1.00 81.62 355 ASP A CA 1
ATOM 2624 C C . ASP A 1 355 ? 20.350 -14.251 -29.095 1.00 81.62 355 ASP A C 1
ATOM 2626 O O . ASP A 1 355 ? 20.417 -13.832 -27.943 1.00 81.62 355 ASP A O 1
ATOM 2630 N N . THR A 1 356 ? 20.026 -15.522 -29.341 1.00 81.06 356 THR A N 1
ATOM 2631 C CA . THR A 1 356 ? 19.674 -16.472 -28.278 1.00 81.06 356 THR A CA 1
ATOM 2632 C C . THR A 1 356 ? 20.773 -16.583 -27.211 1.00 81.06 356 THR A C 1
ATOM 2634 O O . THR A 1 356 ? 21.929 -16.897 -27.511 1.00 81.06 356 THR A O 1
ATOM 2637 N N . GLY A 1 357 ? 20.397 -16.361 -25.948 1.00 78.50 357 GLY A N 1
ATOM 2638 C CA . GLY A 1 357 ? 21.300 -16.434 -24.800 1.00 78.50 357 GLY A CA 1
ATOM 2639 C C . GLY A 1 357 ? 22.125 -15.166 -24.570 1.00 78.50 357 GLY A C 1
ATOM 2640 O O . GLY A 1 357 ? 23.105 -15.238 -23.835 1.00 78.50 357 GLY A O 1
ATOM 2641 N N . ARG A 1 358 ? 21.776 -14.057 -25.231 1.00 82.44 358 ARG A N 1
ATOM 2642 C CA . ARG A 1 358 ? 22.258 -12.682 -24.970 1.00 82.44 358 ARG A CA 1
ATOM 2643 C C . ARG A 1 358 ? 21.161 -11.623 -25.162 1.00 82.44 358 ARG A C 1
ATOM 2645 O O . ARG A 1 358 ? 21.416 -10.427 -25.121 1.00 82.44 358 ARG A O 1
ATOM 2652 N N . ASP A 1 359 ? 19.942 -12.079 -25.399 1.00 82.56 359 ASP A N 1
ATOM 2653 C CA . ASP A 1 359 ? 18.711 -11.322 -25.601 1.00 82.56 359 ASP A CA 1
ATOM 2654 C C . ASP A 1 359 ? 18.342 -10.446 -24.393 1.00 82.56 359 ASP A C 1
ATOM 2656 O O . ASP A 1 359 ? 17.649 -9.447 -24.548 1.00 82.56 359 ASP A O 1
ATOM 2660 N N . PHE A 1 360 ? 18.863 -10.782 -23.212 1.00 85.00 360 PHE A N 1
ATOM 2661 C CA . PHE A 1 360 ? 18.706 -10.036 -21.961 1.00 85.00 360 PHE A CA 1
ATOM 2662 C C . PHE A 1 360 ? 19.924 -9.168 -21.591 1.00 85.00 360 PHE A C 1
ATOM 2664 O O . PHE A 1 360 ? 19.880 -8.501 -20.560 1.00 85.00 360 PHE A O 1
ATOM 2671 N N . VAL A 1 361 ? 21.010 -9.167 -22.380 1.00 89.00 361 VAL A N 1
ATOM 2672 C CA . VAL A 1 361 ? 22.240 -8.429 -22.034 1.00 89.00 361 VAL A CA 1
ATOM 2673 C C . VAL A 1 361 ? 22.058 -6.937 -22.287 1.00 89.00 361 VAL A C 1
ATOM 2675 O O . VAL A 1 361 ? 21.708 -6.529 -23.395 1.00 89.00 361 VAL A O 1
ATOM 2678 N N . GLN A 1 362 ? 22.340 -6.130 -21.266 1.00 88.94 362 GLN A N 1
ATOM 2679 C CA . GLN A 1 362 ? 22.165 -4.678 -21.294 1.00 88.94 362 GLN A CA 1
ATOM 2680 C C . GLN A 1 362 ? 23.497 -3.919 -21.297 1.00 88.94 362 GLN A C 1
ATOM 2682 O O . GLN A 1 362 ? 24.523 -4.399 -20.813 1.00 88.94 362 GLN A O 1
ATOM 2687 N N . GLU A 1 363 ? 23.475 -2.711 -21.853 1.00 89.31 363 GLU A N 1
ATOM 2688 C CA . GLU A 1 363 ? 24.628 -1.810 -21.911 1.00 89.31 363 GLU A CA 1
ATOM 2689 C C . GLU A 1 363 ? 24.776 -1.014 -20.603 1.00 89.31 363 GLU A C 1
ATOM 2691 O O . GLU A 1 363 ? 23.801 -0.480 -20.072 1.00 89.31 363 GLU A O 1
ATOM 2696 N N . LEU A 1 364 ? 26.008 -0.906 -20.103 1.00 90.94 364 LEU A N 1
ATOM 2697 C CA . LEU A 1 364 ? 26.402 -0.041 -18.994 1.00 90.94 364 LEU A CA 1
ATOM 2698 C C . LEU A 1 364 ? 27.166 1.163 -19.542 1.00 90.94 364 LEU A C 1
ATOM 2700 O O . LEU A 1 364 ? 28.354 1.084 -19.821 1.00 90.94 364 LEU A O 1
ATOM 2704 N N . PHE A 1 365 ? 26.496 2.301 -19.664 1.00 88.44 365 PHE A N 1
ATOM 2705 C CA . PHE A 1 365 ? 27.134 3.531 -20.133 1.00 88.44 365 PHE A CA 1
ATOM 2706 C C . PHE A 1 365 ? 28.171 4.056 -19.136 1.00 88.44 365 PHE A C 1
ATOM 2708 O O . PHE A 1 365 ? 27.829 4.317 -17.980 1.00 88.44 365 PHE A O 1
ATOM 2715 N N . ASP A 1 366 ? 29.392 4.288 -19.601 1.00 87.50 366 ASP A N 1
ATOM 2716 C CA . ASP A 1 366 ? 30.488 4.877 -18.841 1.00 87.50 366 ASP A CA 1
ATOM 2717 C C . ASP A 1 366 ? 30.770 6.337 -19.237 1.00 87.50 366 ASP A C 1
ATOM 2719 O O . ASP A 1 366 ? 30.207 6.878 -20.189 1.00 87.50 366 ASP A O 1
ATOM 2723 N N . ASN A 1 367 ? 31.565 7.036 -18.419 1.00 87.25 367 ASN A N 1
ATOM 2724 C CA . ASN A 1 367 ? 32.036 8.414 -18.646 1.00 87.25 367 ASN A CA 1
ATOM 2725 C C . ASN A 1 367 ? 30.933 9.467 -18.819 1.00 87.25 367 ASN A C 1
ATOM 2727 O O . ASN A 1 367 ? 31.145 10.552 -19.365 1.00 87.25 367 ASN A O 1
ATOM 2731 N N . THR A 1 368 ? 29.736 9.178 -18.309 1.00 83.06 368 THR A N 1
ATOM 2732 C CA . THR A 1 368 ? 28.583 10.076 -18.456 1.00 83.06 368 THR A CA 1
ATOM 2733 C C . THR A 1 368 ? 28.525 11.177 -17.395 1.00 83.06 368 THR A C 1
ATOM 2735 O O . THR A 1 368 ? 27.750 12.123 -17.540 1.00 83.06 368 THR A O 1
ATOM 2738 N N . GLY A 1 369 ? 29.348 11.077 -16.345 1.00 84.81 369 GLY A N 1
ATOM 2739 C CA . GLY A 1 369 ? 29.411 12.043 -15.244 1.00 84.81 369 GLY A CA 1
ATOM 2740 C C . GLY A 1 369 ? 28.149 12.094 -14.376 1.00 84.81 369 GLY A C 1
ATOM 2741 O O . GLY A 1 369 ? 27.967 13.056 -13.633 1.00 84.81 369 GLY A O 1
ATOM 2742 N N . VAL A 1 370 ? 27.269 11.096 -14.490 1.00 85.38 370 VAL A N 1
ATOM 2743 C CA . VAL A 1 370 ? 26.017 10.971 -13.735 1.00 85.38 370 VAL A CA 1
ATOM 2744 C C . VAL A 1 370 ? 25.799 9.522 -13.311 1.00 85.38 370 VAL A C 1
ATOM 2746 O O . VAL A 1 370 ? 26.242 8.600 -13.998 1.00 85.38 370 VAL A O 1
ATOM 2749 N N . TRP A 1 371 ? 25.078 9.336 -12.208 1.00 87.25 371 TRP A N 1
ATOM 2750 C CA . TRP A 1 371 ? 24.568 8.031 -11.797 1.00 87.25 371 TRP A CA 1
ATOM 2751 C C . TRP A 1 371 ? 23.478 7.538 -12.749 1.00 87.25 371 TRP A C 1
ATOM 2753 O O . TRP A 1 371 ? 22.701 8.322 -13.305 1.00 87.25 371 TRP A O 1
ATOM 2763 N N . ARG A 1 372 ? 23.441 6.223 -12.955 1.00 86.56 372 ARG A N 1
ATOM 2764 C CA . ARG A 1 372 ? 22.501 5.528 -13.838 1.00 86.56 372 ARG A CA 1
ATOM 2765 C C . ARG A 1 372 ? 21.952 4.298 -13.144 1.00 86.56 372 ARG A C 1
ATOM 2767 O O . ARG A 1 372 ? 22.583 3.772 -12.242 1.00 86.56 372 ARG A O 1
ATOM 2774 N N . GLN A 1 373 ? 20.809 3.817 -13.611 1.00 86.88 373 GLN A N 1
ATOM 2775 C CA . GLN A 1 373 ? 20.244 2.551 -13.169 1.00 86.88 373 GLN A CA 1
ATOM 2776 C C . GLN A 1 373 ? 20.281 1.559 -14.327 1.00 86.88 373 GLN A C 1
ATOM 2778 O O . GLN A 1 373 ? 19.787 1.853 -15.418 1.00 86.88 373 GLN A O 1
ATOM 2783 N N . ALA A 1 374 ? 20.880 0.396 -14.098 1.00 89.62 374 ALA A N 1
ATOM 2784 C CA . ALA A 1 374 ? 20.757 -0.739 -14.997 1.00 89.62 374 ALA A CA 1
ATOM 2785 C C . ALA A 1 374 ? 19.407 -1.426 -14.752 1.00 89.62 374 ALA A C 1
ATOM 2787 O O . ALA A 1 374 ? 18.980 -1.537 -13.607 1.00 89.62 374 ALA A O 1
ATOM 2788 N N . ARG A 1 375 ? 18.749 -1.896 -15.817 1.00 88.69 375 ARG A N 1
ATOM 2789 C CA . ARG A 1 375 ? 17.488 -2.654 -15.768 1.00 88.69 375 ARG A CA 1
ATOM 2790 C C . ARG A 1 375 ? 17.637 -3.915 -16.608 1.00 88.69 375 ARG A C 1
ATOM 2792 O O . ARG A 1 375 ? 17.704 -3.814 -17.827 1.00 88.69 375 ARG A O 1
ATOM 2799 N N . ILE A 1 376 ? 17.674 -5.081 -15.977 1.00 90.31 376 ILE A N 1
ATOM 2800 C CA . ILE A 1 376 ? 18.015 -6.361 -16.607 1.00 90.31 376 ILE A CA 1
ATOM 2801 C C . ILE A 1 376 ? 16.859 -7.344 -16.427 1.00 90.31 376 ILE A C 1
ATOM 2803 O O . ILE A 1 376 ? 16.467 -7.651 -15.305 1.00 90.31 376 ILE A O 1
ATOM 2807 N N . ASP A 1 377 ? 16.337 -7.867 -17.533 1.00 88.56 377 ASP A N 1
ATOM 2808 C CA . ASP A 1 377 ? 15.261 -8.861 -17.530 1.00 88.56 377 ASP A CA 1
ATOM 2809 C C . ASP A 1 377 ? 15.764 -10.222 -17.018 1.00 88.56 377 ASP A C 1
ATOM 2811 O O . ASP A 1 377 ? 16.683 -10.815 -17.589 1.00 88.56 377 ASP A O 1
ATOM 2815 N N . LEU A 1 378 ? 15.148 -10.729 -15.946 1.00 91.62 378 LEU A N 1
ATOM 2816 C CA . LEU A 1 378 ? 15.451 -12.030 -15.354 1.00 91.62 378 LEU A CA 1
ATOM 2817 C C . LEU A 1 378 ? 14.432 -13.119 -15.718 1.00 91.62 378 LEU A C 1
ATOM 2819 O O . LEU A 1 378 ? 14.506 -14.222 -15.176 1.00 91.62 378 LEU A O 1
ATOM 2823 N N . SER A 1 379 ? 13.489 -12.865 -16.626 1.00 87.19 379 SER A N 1
ATOM 2824 C CA . SER A 1 379 ? 12.387 -13.790 -16.938 1.00 87.19 379 SER A CA 1
ATOM 2825 C C . SER A 1 379 ? 12.862 -15.191 -17.344 1.00 87.19 379 SER A C 1
ATOM 2827 O O . SER A 1 379 ? 12.241 -16.190 -16.979 1.00 87.19 379 SER A O 1
ATOM 2829 N N . ASN A 1 380 ? 14.006 -15.291 -18.031 1.00 87.94 380 ASN A N 1
ATOM 2830 C CA . ASN A 1 380 ? 14.623 -16.569 -18.415 1.00 87.94 380 ASN A CA 1
ATOM 2831 C C . ASN A 1 380 ? 15.166 -17.385 -17.222 1.00 87.94 380 ASN A C 1
ATOM 2833 O O . ASN A 1 380 ? 15.436 -18.578 -17.368 1.00 87.94 380 ASN A O 1
ATOM 2837 N N . PHE A 1 381 ? 15.310 -16.764 -16.050 1.00 91.69 381 PHE A N 1
ATOM 2838 C CA . PHE A 1 381 ? 15.795 -17.368 -14.807 1.00 91.69 381 PHE A CA 1
ATOM 2839 C C . PHE A 1 381 ? 14.676 -17.592 -13.776 1.00 91.69 381 PHE A C 1
ATOM 2841 O O . PHE A 1 381 ? 14.946 -18.065 -12.670 1.00 91.69 381 PHE A O 1
ATOM 2848 N N . ALA A 1 382 ? 13.419 -17.293 -14.122 1.00 90.44 382 ALA A N 1
ATOM 2849 C CA . ALA A 1 382 ? 12.276 -17.597 -13.268 1.00 90.44 382 ALA A CA 1
ATOM 2850 C C . ALA A 1 382 ? 12.208 -19.106 -12.953 1.00 90.44 382 ALA A C 1
ATOM 2852 O O . ALA A 1 382 ? 12.420 -19.955 -13.825 1.00 90.44 382 ALA A O 1
ATOM 2853 N N . GLY A 1 383 ? 11.930 -19.447 -11.694 1.00 91.00 383 GLY A N 1
ATOM 2854 C CA . GLY A 1 383 ? 11.890 -20.823 -11.199 1.00 91.00 383 GLY A CA 1
ATOM 2855 C C . GLY A 1 383 ? 13.223 -21.382 -10.679 1.00 91.00 383 GLY A C 1
ATOM 2856 O O . GLY A 1 383 ? 13.225 -22.495 -10.153 1.00 91.00 383 GLY A O 1
ATOM 2857 N N . GLN A 1 384 ? 14.339 -20.654 -10.795 1.00 94.00 384 GLN A N 1
ATOM 2858 C CA . GLN A 1 384 ? 15.651 -21.082 -10.277 1.00 94.00 384 GLN A CA 1
ATOM 2859 C C . GLN A 1 384 ? 15.812 -20.741 -8.786 1.00 94.00 384 GLN A C 1
ATOM 2861 O O . GLN A 1 384 ? 15.369 -19.683 -8.354 1.00 94.00 384 GLN A O 1
ATOM 2866 N N . SER A 1 385 ? 16.458 -21.605 -7.994 1.00 92.38 385 SER A N 1
ATOM 2867 C CA . SER A 1 385 ? 16.578 -21.446 -6.529 1.00 92.38 385 SER A CA 1
ATOM 2868 C C . SER A 1 385 ? 17.904 -20.868 -6.030 1.00 92.38 385 SER A C 1
ATOM 2870 O O . SER A 1 385 ? 17.942 -20.329 -4.928 1.00 92.38 385 SER A O 1
ATOM 2872 N N . ASP A 1 386 ? 18.974 -20.995 -6.815 1.00 91.19 386 ASP A N 1
ATOM 2873 C CA . ASP A 1 386 ? 20.353 -20.748 -6.370 1.00 91.19 386 ASP A CA 1
ATOM 2874 C C . ASP A 1 386 ? 21.056 -19.737 -7.284 1.00 91.19 386 ASP A C 1
ATOM 2876 O O . ASP A 1 386 ? 22.103 -20.015 -7.874 1.00 91.19 386 ASP A O 1
ATOM 2880 N N . ILE A 1 387 ? 20.441 -18.564 -7.438 1.00 94.75 387 ILE A N 1
ATOM 2881 C CA . ILE A 1 387 ? 20.933 -17.508 -8.320 1.00 94.75 387 ILE A CA 1
ATOM 2882 C C . ILE A 1 387 ? 21.959 -16.643 -7.587 1.00 94.75 387 ILE A C 1
ATOM 2884 O O . ILE A 1 387 ? 21.683 -16.175 -6.492 1.00 94.75 387 ILE A O 1
ATOM 2888 N N . MET A 1 388 ? 23.121 -16.372 -8.177 1.00 94.75 388 MET A N 1
ATOM 2889 C CA . MET A 1 388 ? 24.140 -15.469 -7.616 1.00 94.75 388 MET A CA 1
ATOM 2890 C C . MET A 1 388 ? 24.457 -14.330 -8.585 1.00 94.75 388 MET A C 1
ATOM 2892 O O . MET A 1 388 ? 24.437 -14.547 -9.794 1.00 94.75 388 MET A O 1
ATOM 2896 N N . LEU A 1 389 ? 24.807 -13.150 -8.066 1.00 95.00 389 LEU A N 1
ATOM 2897 C CA . LEU A 1 389 ? 25.285 -12.008 -8.848 1.00 95.00 389 LEU A CA 1
ATOM 2898 C C . LEU A 1 389 ? 26.800 -11.862 -8.718 1.00 95.00 389 LEU A C 1
ATOM 2900 O O . LEU A 1 389 ? 27.363 -12.068 -7.640 1.00 95.00 389 LEU A O 1
ATOM 2904 N N . ARG A 1 390 ? 27.453 -11.449 -9.806 1.00 93.00 390 ARG A N 1
ATOM 2905 C CA . ARG A 1 390 ? 28.864 -11.059 -9.793 1.00 93.00 390 ARG A CA 1
ATOM 2906 C C . ARG A 1 390 ? 29.109 -9.819 -10.637 1.00 93.00 390 ARG A C 1
ATOM 2908 O O . ARG A 1 390 ? 28.681 -9.767 -11.785 1.00 93.00 390 ARG A O 1
ATOM 2915 N N . PHE A 1 391 ? 29.857 -8.870 -10.093 1.00 95.06 391 PHE A N 1
ATOM 2916 C CA . PHE A 1 391 ? 30.305 -7.669 -10.784 1.00 95.06 391 PHE A CA 1
ATOM 2917 C C . PHE A 1 391 ? 31.818 -7.693 -10.938 1.00 95.06 391 PHE A C 1
ATOM 2919 O O . PHE A 1 391 ? 32.543 -7.827 -9.954 1.00 95.06 391 PHE A O 1
ATOM 2926 N N . ASP A 1 392 ? 32.289 -7.545 -12.168 1.00 92.00 392 ASP A N 1
ATOM 2927 C CA . ASP A 1 392 ? 33.703 -7.604 -12.511 1.00 92.00 392 ASP A CA 1
ATOM 2928 C C . ASP A 1 392 ? 34.176 -6.250 -13.028 1.00 92.00 392 ASP A C 1
ATOM 2930 O O . ASP A 1 392 ? 33.508 -5.638 -13.863 1.00 92.00 392 ASP A O 1
ATOM 2934 N N . TYR A 1 393 ? 35.369 -5.839 -12.600 1.00 92.75 393 TYR A N 1
ATOM 2935 C CA . TYR A 1 393 ? 36.137 -4.780 -13.246 1.00 92.75 393 TYR A CA 1
ATOM 2936 C C . TYR A 1 393 ? 37.518 -5.313 -13.632 1.00 92.75 393 TYR A C 1
ATOM 2938 O O . TYR A 1 393 ? 38.135 -6.080 -12.889 1.00 92.75 393 TYR A O 1
ATOM 2946 N N . SER A 1 394 ? 38.026 -4.926 -14.797 1.00 89.00 394 SER A N 1
ATOM 2947 C CA . SER A 1 394 ? 39.364 -5.305 -15.260 1.00 89.00 394 SER A CA 1
ATOM 2948 C C . SER A 1 394 ? 39.909 -4.246 -16.198 1.00 89.00 394 SER A C 1
ATOM 2950 O O . SER A 1 394 ? 39.201 -3.860 -17.112 1.00 89.00 394 SER A O 1
ATOM 2952 N N . THR A 1 395 ? 41.174 -3.856 -16.034 1.00 89.38 395 THR A N 1
ATOM 2953 C CA . THR A 1 395 ? 41.923 -3.021 -16.992 1.00 89.38 395 THR A CA 1
ATOM 2954 C C . THR A 1 395 ? 42.644 -3.862 -18.057 1.00 89.38 395 THR A C 1
ATOM 2956 O O . THR A 1 395 ? 43.506 -3.380 -18.791 1.00 89.38 395 THR A O 1
ATOM 2959 N N . ALA A 1 396 ? 42.366 -5.169 -18.124 1.00 83.00 396 ALA A N 1
ATOM 2960 C CA . ALA A 1 396 ? 42.950 -6.110 -19.085 1.00 83.00 396 ALA A CA 1
ATOM 2961 C C . ALA A 1 396 ? 41.938 -6.633 -20.127 1.00 83.00 396 ALA A C 1
ATOM 2963 O O . ALA A 1 396 ? 42.240 -7.584 -20.852 1.00 83.00 396 ALA A O 1
ATOM 2964 N N . GLY A 1 397 ? 40.748 -6.038 -20.184 1.00 81.81 397 GLY A N 1
ATOM 2965 C CA . GLY A 1 397 ? 39.636 -6.355 -21.083 1.00 81.81 397 GLY A CA 1
ATOM 2966 C C . GLY A 1 397 ? 38.753 -7.497 -20.587 1.00 81.81 397 GLY A C 1
ATOM 2967 O O . GLY A 1 397 ? 37.544 -7.497 -20.802 1.00 81.81 397 GLY A O 1
ATOM 2968 N N . THR A 1 398 ? 39.328 -8.478 -19.893 1.00 78.12 398 THR A N 1
ATOM 2969 C CA . THR A 1 398 ? 38.609 -9.570 -19.223 1.00 78.12 398 THR A CA 1
ATOM 2970 C C . THR A 1 398 ? 39.429 -10.090 -18.043 1.00 78.12 398 THR A C 1
ATOM 2972 O O . THR A 1 398 ? 40.642 -9.880 -17.980 1.00 78.12 398 THR A O 1
ATOM 2975 N N . LEU A 1 399 ? 38.775 -10.757 -17.092 1.00 75.38 399 LEU A N 1
ATOM 2976 C CA . LEU A 1 399 ? 39.448 -11.530 -16.044 1.00 75.38 399 LEU A CA 1
ATOM 2977 C C . LEU A 1 399 ? 40.021 -12.857 -16.589 1.00 75.38 399 LEU A C 1
ATOM 2979 O O . LEU A 1 399 ? 40.936 -13.422 -15.995 1.00 75.38 399 LEU A O 1
ATOM 2983 N N . GLY A 1 400 ? 39.550 -13.322 -17.755 1.00 63.81 400 GLY A N 1
ATOM 2984 C CA . GLY A 1 400 ? 39.957 -14.588 -18.377 1.00 63.81 400 GLY A CA 1
ATOM 2985 C C . GLY A 1 400 ? 39.655 -15.825 -17.515 1.00 63.81 400 GLY A C 1
ATOM 2986 O O . GLY A 1 400 ? 38.899 -15.751 -16.560 1.00 63.81 400 GLY A O 1
ATOM 2987 N N . THR A 1 401 ? 40.288 -16.964 -17.822 1.00 55.72 401 THR A N 1
ATOM 2988 C CA . THR A 1 401 ? 40.176 -18.239 -17.071 1.00 55.72 401 THR A CA 1
ATOM 2989 C C . THR A 1 401 ? 41.085 -18.319 -15.836 1.00 55.72 401 THR A C 1
ATOM 2991 O O . THR A 1 401 ? 41.471 -19.411 -15.407 1.00 55.72 401 THR A O 1
ATOM 2994 N N . LEU A 1 402 ? 41.521 -17.181 -15.289 1.00 51.56 402 LEU A N 1
ATOM 2995 C CA . LEU A 1 402 ? 42.335 -17.165 -14.071 1.00 51.56 402 LEU A CA 1
ATOM 2996 C C . LEU A 1 402 ? 41.557 -17.866 -12.941 1.00 51.56 402 LEU A C 1
ATOM 2998 O O . LEU A 1 402 ? 40.368 -17.639 -12.785 1.00 51.56 402 LEU A O 1
ATOM 3002 N N . ASN A 1 403 ? 42.207 -18.768 -12.199 1.00 48.50 403 ASN A N 1
ATOM 3003 C CA . ASN A 1 403 ? 41.661 -19.465 -11.020 1.00 48.50 403 ASN A CA 1
ATOM 3004 C C . ASN A 1 403 ? 40.288 -20.163 -11.171 1.00 48.50 403 ASN A C 1
ATOM 3006 O O . ASN A 1 403 ? 39.576 -20.319 -10.185 1.00 48.50 403 ASN A O 1
ATOM 3010 N N . GLY A 1 404 ? 39.924 -20.636 -12.368 1.00 47.72 404 GLY A N 1
ATOM 3011 C CA . GLY A 1 404 ? 38.673 -21.386 -12.561 1.00 47.72 404 GLY A CA 1
ATOM 3012 C C . GLY A 1 404 ? 37.415 -20.518 -12.678 1.00 47.72 404 GLY A C 1
ATOM 3013 O O . GLY A 1 404 ? 36.312 -21.053 -12.643 1.00 47.72 404 GLY A O 1
ATOM 3014 N N . PHE A 1 405 ? 37.566 -19.203 -12.862 1.00 52.41 405 PHE A N 1
ATOM 3015 C CA . PHE A 1 405 ? 36.468 -18.309 -13.222 1.00 52.41 405 PHE A CA 1
ATOM 3016 C C . PHE A 1 405 ? 36.151 -18.451 -14.724 1.00 52.41 405 PHE A C 1
ATOM 3018 O O . PHE A 1 405 ? 36.620 -17.669 -15.545 1.00 52.41 405 PHE A O 1
ATOM 3025 N N . GLU A 1 406 ? 35.390 -19.476 -15.121 1.00 52.41 406 GLU A N 1
ATOM 3026 C CA . GLU A 1 406 ? 34.809 -19.532 -16.472 1.00 52.41 406 GLU A CA 1
ATOM 3027 C C . GLU A 1 406 ? 33.649 -18.522 -16.562 1.00 52.41 406 GLU A C 1
ATOM 3029 O O . GLU A 1 406 ? 32.573 -18.733 -16.003 1.00 52.41 406 GLU A O 1
ATOM 3034 N N . SER A 1 407 ? 33.874 -17.392 -17.234 1.00 57.28 407 SER A N 1
ATOM 3035 C CA . SER A 1 407 ? 32.823 -16.444 -17.621 1.00 57.28 407 SER A CA 1
ATOM 3036 C C . SER A 1 407 ? 32.470 -16.598 -19.099 1.00 57.28 407 SER A C 1
ATOM 3038 O O . SER A 1 407 ? 33.367 -16.695 -19.938 1.00 57.28 407 SER A O 1
ATOM 3040 N N . ASP A 1 408 ? 31.171 -16.597 -19.427 1.00 59.53 408 ASP A N 1
ATOM 3041 C CA . ASP A 1 408 ? 30.657 -16.523 -20.807 1.00 59.53 408 ASP A CA 1
ATOM 3042 C C . ASP A 1 408 ? 30.934 -15.125 -21.391 1.00 59.53 408 ASP A C 1
ATOM 3044 O O . ASP A 1 408 ? 30.041 -14.289 -21.527 1.00 59.53 408 ASP A O 1
ATOM 3048 N N . VAL A 1 409 ? 32.207 -14.825 -21.660 1.00 64.38 409 VAL A N 1
ATOM 3049 C CA . VAL A 1 409 ? 32.620 -13.612 -22.371 1.00 64.38 409 VAL A CA 1
ATOM 3050 C C . VAL A 1 409 ? 32.600 -13.930 -23.861 1.00 64.38 409 VAL A C 1
ATOM 3052 O O . VAL A 1 409 ? 33.400 -14.731 -24.351 1.00 64.38 409 VAL A O 1
ATOM 3055 N N . ARG A 1 410 ? 31.636 -13.334 -24.567 1.00 62.53 410 ARG A N 1
ATOM 3056 C CA . ARG A 1 410 ? 31.396 -13.567 -25.994 1.00 62.53 410 ARG A CA 1
ATOM 3057 C C . ARG A 1 410 ? 32.155 -12.574 -26.867 1.00 62.53 410 ARG A C 1
ATOM 3059 O O . ARG A 1 410 ? 32.376 -11.426 -26.495 1.00 62.53 410 ARG A O 1
ATOM 3066 N N . GLY A 1 411 ? 32.505 -13.032 -28.065 1.00 53.75 411 GLY A N 1
ATOM 3067 C CA . GLY A 1 411 ? 33.409 -12.333 -28.971 1.00 53.75 411 GLY A CA 1
ATOM 3068 C C . GLY A 1 411 ? 34.867 -12.583 -28.644 1.00 53.75 411 GLY A C 1
ATOM 3069 O O . GLY A 1 411 ? 35.211 -12.972 -27.537 1.00 53.75 411 GLY A O 1
ATOM 3070 N N . ASP A 1 412 ? 35.730 -12.430 -29.644 1.00 51.00 412 ASP A N 1
ATOM 3071 C CA . ASP A 1 412 ? 37.176 -12.682 -29.576 1.00 51.00 412 ASP A CA 1
ATOM 3072 C C . ASP A 1 412 ? 37.881 -11.614 -28.705 1.00 51.00 412 ASP A C 1
ATOM 3074 O O . ASP A 1 412 ? 38.783 -10.906 -29.147 1.00 51.00 412 ASP A O 1
ATOM 3078 N N . THR A 1 413 ? 37.405 -11.415 -27.471 1.00 55.31 413 THR A N 1
ATOM 3079 C CA . THR A 1 413 ? 37.970 -10.498 -26.487 1.00 55.31 413 THR A CA 1
ATOM 3080 C C . THR A 1 413 ? 39.250 -11.132 -25.963 1.00 55.31 413 THR A C 1
ATOM 3082 O O . THR A 1 413 ? 39.226 -12.103 -25.199 1.00 55.31 413 THR A O 1
ATOM 3085 N N . THR A 1 414 ? 40.394 -10.630 -26.410 1.00 57.75 414 THR A N 1
ATOM 3086 C CA . THR A 1 414 ? 41.687 -11.171 -26.007 1.00 57.75 414 THR A CA 1
ATOM 3087 C C . THR A 1 414 ? 42.000 -10.748 -24.570 1.00 57.75 414 THR A C 1
ATOM 3089 O O . THR A 1 414 ? 41.884 -9.585 -24.182 1.00 57.75 414 THR A O 1
ATOM 3092 N N . ASN A 1 415 ? 42.418 -11.705 -23.742 1.00 65.12 415 ASN A N 1
ATOM 3093 C CA . ASN A 1 415 ? 42.900 -11.397 -22.402 1.00 65.12 415 ASN A CA 1
ATOM 3094 C C . ASN A 1 415 ? 44.273 -10.705 -22.491 1.00 65.12 415 ASN A C 1
ATOM 3096 O O . ASN A 1 415 ? 45.279 -11.341 -22.818 1.00 65.12 415 ASN A O 1
ATOM 3100 N N . SER A 1 416 ? 44.328 -9.417 -22.149 1.00 69.19 416 SER A N 1
ATOM 3101 C CA . SER A 1 416 ? 45.560 -8.622 -22.125 1.00 69.19 416 SER A CA 1
ATOM 3102 C C . SER A 1 416 ? 46.301 -8.679 -20.779 1.00 69.19 416 SER A C 1
ATOM 3104 O O . SER A 1 416 ? 47.144 -7.827 -20.504 1.00 69.19 416 SER A O 1
ATOM 3106 N N . PHE A 1 417 ? 46.056 -9.689 -19.936 1.00 71.56 417 PHE A N 1
ATOM 3107 C CA . PHE A 1 417 ? 46.652 -9.798 -18.596 1.00 71.56 417 PHE A CA 1
ATOM 3108 C C . PHE A 1 417 ? 48.189 -9.754 -18.591 1.00 71.56 417 PHE A C 1
ATOM 3110 O O . PHE A 1 417 ? 48.786 -9.115 -17.725 1.00 71.56 417 PHE A O 1
ATOM 3117 N N . ASN A 1 418 ? 48.834 -10.388 -19.577 1.00 72.88 418 ASN A N 1
ATOM 3118 C CA . ASN A 1 418 ? 50.297 -10.388 -19.736 1.00 72.88 418 ASN A CA 1
ATOM 3119 C C . ASN A 1 418 ? 50.816 -9.232 -20.613 1.00 72.88 418 ASN A C 1
ATOM 3121 O O . ASN A 1 418 ? 51.986 -9.210 -20.996 1.00 72.88 418 ASN A O 1
ATOM 3125 N N . SER A 1 419 ? 49.951 -8.285 -20.976 1.00 75.62 419 SER A N 1
ATOM 3126 C CA . SER A 1 419 ? 50.293 -7.128 -21.796 1.00 75.62 419 SER A CA 1
ATOM 3127 C C . SER A 1 419 ? 50.571 -5.915 -20.920 1.00 75.62 419 SER A C 1
ATOM 3129 O O . SER A 1 419 ? 49.852 -5.647 -19.962 1.00 75.62 419 SER A O 1
ATOM 3131 N N . ASN A 1 420 ? 51.559 -5.102 -21.297 1.00 75.25 420 ASN A N 1
ATOM 3132 C CA . ASN A 1 420 ? 51.806 -3.813 -20.644 1.00 75.25 420 ASN A CA 1
ATOM 3133 C C . ASN A 1 420 ? 50.664 -2.800 -20.850 1.00 75.25 420 ASN A C 1
ATOM 3135 O O . ASN A 1 420 ? 50.642 -1.765 -20.187 1.00 75.25 420 ASN A O 1
ATOM 3139 N N . ARG A 1 421 ? 49.721 -3.093 -21.755 1.00 77.75 421 ARG A N 1
ATOM 3140 C CA . ARG A 1 421 ? 48.536 -2.272 -22.020 1.00 77.75 421 ARG A CA 1
ATOM 3141 C C . ARG A 1 421 ? 47.644 -2.099 -20.795 1.00 77.75 421 ARG A C 1
ATOM 3143 O O . ARG A 1 421 ? 47.056 -1.040 -20.659 1.00 77.75 421 ARG A O 1
ATOM 3150 N N . ARG A 1 422 ? 47.596 -3.080 -19.889 1.00 80.81 422 ARG A N 1
ATOM 3151 C CA . ARG A 1 422 ? 46.715 -3.034 -18.710 1.00 80.81 422 ARG A CA 1
ATOM 3152 C C . ARG A 1 422 ? 47.053 -1.948 -17.690 1.00 80.81 422 ARG A C 1
ATOM 3154 O O . ARG A 1 422 ? 46.255 -1.697 -16.799 1.00 80.81 422 ARG A O 1
ATOM 3161 N N . GLY A 1 423 ? 48.239 -1.346 -17.782 1.00 80.94 423 GLY A N 1
ATOM 3162 C CA . GLY A 1 423 ? 48.666 -0.225 -16.940 1.00 80.94 423 GLY A CA 1
ATOM 3163 C C . GLY A 1 423 ? 48.664 1.120 -17.673 1.00 80.94 423 GLY A C 1
ATOM 3164 O O . GLY A 1 423 ? 49.453 1.990 -17.315 1.00 80.94 423 GLY A O 1
ATOM 3165 N N . GLN A 1 424 ? 47.894 1.270 -18.756 1.00 84.06 424 GLN A N 1
ATOM 3166 C CA . GLN A 1 424 ? 47.870 2.475 -19.591 1.00 84.06 424 GLN A CA 1
ATOM 3167 C C . GLN A 1 424 ? 46.464 3.074 -19.637 1.00 84.06 424 GLN A C 1
ATOM 3169 O O . GLN A 1 424 ? 45.527 2.371 -19.976 1.00 84.06 424 GLN A O 1
ATOM 3174 N N . ASN A 1 425 ? 46.361 4.395 -19.444 1.00 82.88 425 ASN A N 1
ATOM 3175 C CA . ASN A 1 425 ? 45.113 5.170 -19.541 1.00 82.88 425 ASN A CA 1
ATOM 3176 C C . ASN A 1 425 ? 44.032 4.843 -18.491 1.00 82.88 425 ASN A C 1
ATOM 3178 O O . ASN A 1 425 ? 42.859 5.102 -18.717 1.00 82.88 425 ASN A O 1
ATOM 3182 N N . ASN A 1 426 ? 44.440 4.367 -17.318 1.00 87.94 426 ASN A N 1
ATOM 3183 C CA . ASN A 1 426 ? 43.548 3.937 -16.238 1.00 87.94 426 ASN A CA 1
ATOM 3184 C C . ASN A 1 426 ? 43.123 5.102 -15.314 1.00 87.94 426 ASN A C 1
ATOM 3186 O O . ASN A 1 426 ? 43.049 4.938 -14.099 1.00 87.94 426 ASN A O 1
ATOM 3190 N N . THR A 1 427 ? 42.957 6.320 -15.839 1.00 87.94 427 THR A N 1
ATOM 3191 C CA . THR A 1 427 ? 42.685 7.509 -15.003 1.00 87.94 427 THR A CA 1
ATOM 3192 C C . THR A 1 427 ? 41.225 7.664 -14.592 1.00 87.94 427 THR A C 1
ATOM 3194 O O . THR A 1 427 ? 40.951 8.553 -13.790 1.00 87.94 427 THR A O 1
ATOM 3197 N N . GLY A 1 428 ? 40.320 6.839 -15.127 1.00 90.19 428 GLY A N 1
ATOM 3198 C CA . GLY A 1 428 ? 38.906 6.850 -14.759 1.00 90.19 428 GLY A CA 1
ATOM 3199 C C . GLY A 1 428 ? 38.692 6.480 -13.293 1.00 90.19 428 GLY A C 1
ATOM 3200 O O . GLY A 1 428 ? 39.486 5.745 -12.694 1.00 90.19 428 GLY A O 1
ATOM 3201 N N . GLU A 1 429 ? 37.622 7.006 -12.704 1.00 91.56 429 GLU A N 1
ATOM 3202 C CA . GLU A 1 429 ? 37.288 6.784 -11.305 1.00 91.56 429 GLU A CA 1
ATOM 3203 C C . GLU A 1 429 ? 37.075 5.302 -10.969 1.00 91.56 429 GLU A C 1
ATOM 3205 O O . GLU A 1 429 ? 37.446 4.890 -9.875 1.00 91.56 429 GLU A O 1
ATOM 3210 N N . GLY A 1 430 ? 36.582 4.481 -11.898 1.00 94.12 430 GLY A N 1
ATOM 3211 C CA . GLY A 1 430 ? 36.297 3.063 -11.677 1.00 94.12 430 GLY A CA 1
ATOM 3212 C C . GLY A 1 430 ? 34.798 2.781 -11.687 1.00 94.12 430 GLY A C 1
ATOM 3213 O O . GLY A 1 430 ? 34.058 3.411 -12.442 1.00 94.12 430 GLY A O 1
ATOM 3214 N N . PHE A 1 431 ? 34.350 1.818 -10.877 1.00 95.56 431 PHE A N 1
ATOM 3215 C CA . PHE A 1 431 ? 32.968 1.327 -10.904 1.00 95.56 431 PHE A CA 1
ATOM 3216 C C . PHE A 1 431 ? 32.329 1.365 -9.519 1.00 95.56 431 PHE A C 1
ATOM 3218 O O . PHE A 1 431 ? 32.809 0.711 -8.595 1.00 95.56 431 PHE A O 1
ATOM 3225 N N . TYR A 1 432 ? 31.246 2.124 -9.394 1.00 94.62 432 TYR A N 1
ATOM 3226 C CA . TYR A 1 432 ? 30.388 2.164 -8.218 1.00 94.62 432 TYR A CA 1
ATOM 3227 C C . TYR A 1 432 ? 29.102 1.395 -8.479 1.00 94.62 432 TYR A C 1
ATOM 3229 O O . TYR A 1 432 ? 28.549 1.479 -9.576 1.00 94.62 432 TYR A O 1
ATOM 3237 N N . ILE A 1 433 ? 28.617 0.695 -7.460 1.00 93.88 433 ILE A N 1
ATOM 3238 C CA . ILE A 1 433 ? 27.358 -0.045 -7.466 1.00 93.88 433 ILE A CA 1
ATOM 3239 C C . ILE A 1 433 ? 26.599 0.299 -6.193 1.00 93.88 433 ILE A C 1
ATOM 3241 O O . ILE A 1 433 ? 27.166 0.248 -5.099 1.00 93.88 433 ILE A O 1
ATOM 3245 N N . ASP A 1 434 ? 25.318 0.593 -6.354 1.00 87.62 434 ASP A N 1
ATOM 3246 C CA . ASP A 1 434 ? 24.391 0.866 -5.268 1.00 87.62 434 ASP A CA 1
ATOM 3247 C C . ASP A 1 434 ? 22.989 0.318 -5.573 1.00 87.62 434 ASP A C 1
ATOM 3249 O O . ASP A 1 434 ? 22.714 -0.100 -6.700 1.00 87.62 434 ASP A O 1
ATOM 3253 N N . ASP A 1 435 ? 22.108 0.311 -4.573 1.00 81.12 435 ASP A N 1
ATOM 3254 C CA . ASP A 1 435 ? 20.672 0.018 -4.695 1.00 81.12 435 ASP A CA 1
ATOM 3255 C C . ASP A 1 435 ? 20.345 -1.226 -5.550 1.00 81.12 435 ASP A C 1
ATOM 3257 O O . ASP A 1 435 ? 19.663 -1.146 -6.577 1.00 81.12 435 ASP A O 1
ATOM 3261 N N . ILE A 1 436 ? 20.842 -2.402 -5.150 1.00 87.88 436 ILE A N 1
ATOM 3262 C CA . ILE A 1 436 ? 20.561 -3.664 -5.853 1.00 87.88 436 ILE A CA 1
ATOM 3263 C C . ILE A 1 436 ? 19.153 -4.154 -5.489 1.00 87.88 436 ILE A C 1
ATOM 3265 O O . ILE A 1 436 ? 18.900 -4.565 -4.358 1.00 87.88 436 ILE A O 1
ATOM 3269 N N . ILE A 1 437 ? 18.245 -4.161 -6.464 1.00 87.38 437 ILE A N 1
ATOM 3270 C CA . ILE A 1 437 ? 16.830 -4.508 -6.295 1.00 87.38 437 ILE A CA 1
ATOM 3271 C C . ILE A 1 437 ? 16.453 -5.596 -7.299 1.00 87.38 437 ILE A C 1
ATOM 3273 O O . ILE A 1 437 ? 16.752 -5.493 -8.484 1.00 87.38 437 ILE A O 1
ATOM 3277 N N . VAL A 1 438 ? 15.730 -6.622 -6.853 1.00 89.25 438 VAL A N 1
ATOM 3278 C CA . VAL A 1 438 ? 15.029 -7.551 -7.750 1.00 89.25 438 VAL A CA 1
ATOM 3279 C C . VAL A 1 438 ? 13.532 -7.321 -7.576 1.00 89.25 438 VAL A C 1
ATOM 3281 O O . VAL A 1 438 ? 12.994 -7.566 -6.500 1.00 89.25 438 VAL A O 1
ATOM 3284 N N . GLY A 1 439 ? 12.879 -6.808 -8.618 1.00 85.81 439 GLY A N 1
ATOM 3285 C CA . GLY A 1 439 ? 11.451 -6.481 -8.635 1.00 85.81 439 GLY A CA 1
ATOM 3286 C C . GLY A 1 439 ? 10.702 -7.205 -9.753 1.00 85.81 439 GLY A C 1
ATOM 3287 O O . GLY A 1 439 ? 11.318 -7.801 -10.631 1.00 85.81 439 GLY A O 1
ATOM 3288 N N . PHE A 1 440 ? 9.372 -7.153 -9.737 1.00 83.50 440 PHE A N 1
ATOM 3289 C CA . PHE A 1 440 ? 8.514 -7.811 -10.729 1.00 83.50 440 PHE A CA 1
ATOM 3290 C C . PHE A 1 440 ? 7.808 -6.761 -11.585 1.00 83.50 440 PHE A C 1
ATOM 3292 O O . PHE A 1 440 ? 6.937 -6.040 -11.103 1.00 83.50 440 PHE A O 1
ATOM 3299 N N . ALA A 1 441 ? 8.203 -6.659 -12.854 1.00 76.94 441 ALA A N 1
ATOM 3300 C CA . ALA A 1 441 ? 7.750 -5.594 -13.746 1.00 76.94 441 ALA A CA 1
ATOM 3301 C C . ALA A 1 441 ? 6.353 -5.847 -14.346 1.00 76.94 441 ALA A C 1
ATOM 3303 O O . ALA A 1 441 ? 5.800 -4.957 -14.992 1.00 76.94 441 ALA A O 1
ATOM 3304 N N . GLU A 1 442 ? 5.753 -7.029 -14.140 1.00 70.50 442 GLU A N 1
ATOM 3305 C CA . GLU A 1 442 ? 4.455 -7.387 -14.738 1.00 70.50 442 GLU A CA 1
ATOM 3306 C C . GLU A 1 442 ? 3.314 -6.441 -14.320 1.00 70.50 442 GLU A C 1
ATOM 3308 O O . GLU A 1 442 ? 2.365 -6.243 -15.078 1.00 70.50 442 GLU A O 1
ATOM 3313 N N . ARG A 1 443 ? 3.425 -5.821 -13.134 1.00 62.53 443 ARG A N 1
ATOM 3314 C CA . ARG A 1 443 ? 2.418 -4.906 -12.566 1.00 62.53 443 ARG A CA 1
ATOM 3315 C C . ARG A 1 443 ? 2.750 -3.432 -12.807 1.00 62.53 443 ARG A C 1
ATOM 3317 O O . ARG A 1 443 ? 2.067 -2.552 -12.290 1.00 62.53 443 ARG A O 1
ATOM 3324 N N . GLY A 1 444 ? 3.766 -3.165 -13.624 1.00 65.88 444 GLY A N 1
ATOM 3325 C CA . GLY A 1 444 ? 4.238 -1.827 -13.950 1.00 65.88 444 GLY A CA 1
ATOM 3326 C C . GLY A 1 444 ? 5.437 -1.384 -13.113 1.00 65.88 444 GLY A C 1
ATOM 3327 O O . GLY A 1 444 ? 5.816 -2.003 -12.124 1.00 65.88 444 GLY A O 1
ATOM 3328 N N . GLU A 1 445 ? 6.050 -0.286 -13.547 1.00 69.19 445 GLU A N 1
ATOM 3329 C CA . GLU A 1 445 ? 7.251 0.289 -12.944 1.00 69.19 445 GLU A CA 1
ATOM 3330 C C . GLU A 1 445 ? 7.003 1.771 -12.650 1.00 69.19 445 GLU A C 1
ATOM 3332 O O . GLU A 1 445 ? 6.497 2.512 -13.498 1.00 69.19 445 GLU A O 1
ATOM 3337 N N . MET A 1 446 ? 7.368 2.222 -11.449 1.00 69.25 446 MET A N 1
ATOM 3338 C CA . MET A 1 446 ? 7.270 3.631 -11.072 1.00 69.25 446 MET A CA 1
ATOM 3339 C C . MET A 1 446 ? 8.585 4.354 -11.367 1.00 69.25 446 MET A C 1
ATOM 3341 O O . MET A 1 446 ? 9.620 4.053 -10.776 1.00 69.25 446 MET A O 1
ATOM 3345 N N . VAL A 1 447 ? 8.524 5.372 -12.224 1.00 68.06 447 VAL A N 1
ATOM 3346 C CA . VAL A 1 447 ? 9.657 6.258 -12.526 1.00 68.06 447 VAL A CA 1
ATOM 3347 C C . VAL A 1 447 ? 9.464 7.586 -11.794 1.00 68.06 447 VAL A C 1
ATOM 3349 O O . VAL A 1 447 ? 8.461 8.270 -11.993 1.00 68.06 447 VAL A O 1
ATOM 3352 N N . THR A 1 448 ? 10.424 7.972 -10.955 1.00 66.44 448 THR A N 1
ATOM 3353 C CA . THR A 1 448 ? 10.380 9.207 -10.153 1.00 66.44 448 THR A CA 1
ATOM 3354 C C . THR A 1 448 ? 11.425 10.223 -10.627 1.00 66.44 448 THR A C 1
ATOM 3356 O O . THR A 1 448 ? 12.447 9.856 -11.202 1.00 66.44 448 THR A O 1
ATOM 3359 N N . ASN A 1 449 ? 11.161 11.522 -10.418 1.00 63.31 449 ASN A N 1
ATOM 3360 C CA . ASN A 1 449 ? 12.071 12.634 -10.751 1.00 63.31 449 ASN A CA 1
ATOM 3361 C C . ASN A 1 449 ? 12.598 12.668 -12.207 1.00 63.31 449 ASN A C 1
ATOM 3363 O O . ASN A 1 449 ? 13.694 13.161 -12.473 1.00 63.31 449 ASN A O 1
ATOM 3367 N N . SER A 1 450 ? 11.804 12.214 -13.185 1.00 58.97 450 SER A N 1
ATOM 3368 C CA . SER A 1 450 ? 12.168 12.349 -14.601 1.00 58.97 450 SER A CA 1
ATOM 3369 C C . SER A 1 450 ? 12.186 13.823 -15.035 1.00 58.97 450 SER A C 1
ATOM 3371 O O . SER A 1 450 ? 11.187 14.533 -14.889 1.00 58.97 450 SER A O 1
ATOM 3373 N N . ASN A 1 451 ? 13.285 14.282 -15.635 1.00 53.69 451 ASN A N 1
ATOM 3374 C CA . ASN A 1 451 ? 13.391 15.635 -16.185 1.00 53.69 451 ASN A CA 1
ATOM 3375 C C . ASN A 1 451 ? 12.356 15.890 -17.300 1.00 53.69 451 ASN A C 1
ATOM 3377 O O . ASN A 1 451 ? 12.236 15.124 -18.257 1.00 53.69 451 ASN A O 1
ATOM 3381 N N . THR A 1 452 ? 11.640 17.016 -17.225 1.00 51.53 452 THR A N 1
ATOM 3382 C CA . THR A 1 452 ? 10.651 17.409 -18.243 1.00 51.53 452 THR A CA 1
ATOM 3383 C C . THR A 1 452 ? 11.298 17.595 -19.620 1.00 51.53 452 THR A C 1
ATOM 3385 O O . THR A 1 452 ? 12.356 18.216 -19.711 1.00 51.53 452 THR A O 1
ATOM 3388 N N . LEU A 1 453 ? 10.623 17.155 -20.692 1.00 47.38 453 LEU A N 1
ATOM 3389 C CA . LEU A 1 453 ? 11.021 17.360 -22.102 1.00 47.38 453 LEU A CA 1
ATOM 3390 C C . LEU A 1 453 ? 12.319 16.656 -22.541 1.00 47.38 453 LEU A C 1
ATOM 3392 O O . LEU A 1 453 ? 12.862 16.968 -23.601 1.00 47.38 453 LEU A O 1
ATOM 3396 N N . VAL A 1 454 ? 12.806 15.687 -21.769 1.00 48.34 454 VAL A N 1
ATOM 3397 C CA . VAL A 1 454 ? 13.939 14.848 -22.166 1.00 48.34 454 VAL A CA 1
ATOM 3398 C C . VAL A 1 454 ? 13.397 13.632 -22.922 1.00 48.34 454 VAL A C 1
ATOM 3400 O O . VAL A 1 454 ? 12.880 12.697 -22.332 1.00 48.34 454 VAL A O 1
ATOM 3403 N N . THR A 1 455 ? 13.489 13.632 -24.251 1.00 45.25 455 THR A N 1
ATOM 3404 C CA . THR A 1 455 ? 13.085 12.487 -25.098 1.00 45.25 455 THR A CA 1
ATOM 3405 C C . THR A 1 455 ? 14.200 11.453 -25.272 1.00 45.25 455 THR A C 1
ATOM 3407 O O . THR A 1 455 ? 14.013 10.435 -25.931 1.00 45.25 455 THR A O 1
ATOM 3410 N N . SER A 1 456 ? 15.369 11.701 -24.674 1.00 47.09 456 SER A N 1
ATOM 3411 C CA . SER A 1 456 ? 16.546 10.834 -24.738 1.00 47.09 456 SER A CA 1
ATOM 3412 C C . SER A 1 456 ? 16.584 9.747 -23.659 1.00 47.09 456 SER A C 1
ATOM 3414 O O . SER A 1 456 ? 17.541 8.978 -23.646 1.00 47.09 456 SER A O 1
ATOM 3416 N N . PHE A 1 457 ? 15.583 9.663 -22.768 1.00 44.31 457 PHE A N 1
ATOM 3417 C CA . PHE A 1 457 ? 15.489 8.595 -21.755 1.00 44.31 457 PHE A CA 1
ATOM 3418 C C . PHE A 1 457 ? 15.437 7.193 -22.381 1.00 44.31 457 PHE A C 1
ATOM 3420 O O . PHE A 1 457 ? 15.943 6.245 -21.796 1.00 44.31 457 PHE A O 1
ATOM 3427 N N . PHE A 1 458 ? 14.906 7.082 -23.600 1.00 45.25 458 PHE A N 1
ATOM 3428 C CA . PHE A 1 458 ? 14.827 5.839 -24.368 1.00 45.25 458 PHE A CA 1
ATOM 3429 C C . PHE A 1 458 ? 15.887 5.747 -25.463 1.00 45.25 458 PHE A C 1
ATOM 3431 O O . PHE A 1 458 ? 15.674 5.082 -26.475 1.00 45.25 458 PHE A O 1
ATOM 3438 N N . ASN A 1 459 ? 17.052 6.381 -25.306 1.00 45.50 459 ASN A N 1
ATOM 3439 C CA . ASN A 1 459 ? 18.145 6.117 -26.239 1.00 45.50 459 ASN A CA 1
ATOM 3440 C C . ASN A 1 459 ? 18.817 4.754 -25.970 1.00 45.50 459 ASN A C 1
ATOM 3442 O O . ASN A 1 459 ? 20.036 4.654 -25.964 1.00 45.50 459 ASN A O 1
ATOM 3446 N N . VAL A 1 460 ? 18.011 3.692 -25.828 1.00 48.41 460 VAL A N 1
ATOM 3447 C CA . VAL A 1 460 ? 18.413 2.293 -26.074 1.00 48.41 460 VAL A CA 1
ATOM 3448 C C . VAL A 1 460 ? 18.928 2.154 -27.527 1.00 48.41 460 VAL A C 1
ATOM 3450 O O . VAL A 1 460 ? 19.649 1.227 -27.899 1.00 48.41 460 VAL A O 1
ATOM 3453 N N . TYR A 1 461 ? 18.594 3.136 -28.374 1.00 51.44 461 TYR A N 1
ATOM 3454 C CA . TYR A 1 461 ? 18.913 3.242 -29.792 1.00 51.44 461 TYR A CA 1
ATOM 3455 C C . TYR A 1 461 ? 19.998 4.271 -30.102 1.00 51.44 461 TYR A C 1
ATOM 3457 O O . TYR A 1 461 ? 19.868 5.046 -31.054 1.00 51.44 461 TYR A O 1
ATOM 3465 N N . GLY A 1 462 ? 21.093 4.252 -29.333 1.00 47.84 462 GLY A N 1
ATOM 3466 C CA . GLY A 1 462 ? 22.313 4.976 -29.689 1.00 47.84 462 GLY A CA 1
ATOM 3467 C C . GLY A 1 462 ? 22.675 4.801 -31.173 1.00 47.84 462 GLY A C 1
ATOM 3468 O O . GLY A 1 462 ? 22.258 3.844 -31.835 1.00 47.84 462 GLY A O 1
ATOM 3469 N N . THR A 1 463 ? 23.440 5.745 -31.725 1.00 44.91 463 THR A N 1
ATOM 3470 C CA . THR A 1 463 ? 23.850 5.758 -33.140 1.00 44.91 463 THR A CA 1
ATOM 3471 C C . THR A 1 463 ? 24.311 4.377 -33.618 1.00 44.91 463 THR A C 1
ATOM 3473 O O . THR A 1 463 ? 25.386 3.924 -33.245 1.00 44.91 463 THR A O 1
ATOM 3476 N N . GLY A 1 464 ? 23.506 3.720 -34.463 1.00 50.47 464 GLY A N 1
ATOM 3477 C CA . GLY A 1 464 ? 23.797 2.383 -34.998 1.00 50.47 464 GLY A CA 1
ATOM 3478 C C . GLY A 1 464 ? 22.815 1.275 -34.601 1.00 50.47 464 GLY A C 1
ATOM 3479 O O . GLY A 1 464 ? 22.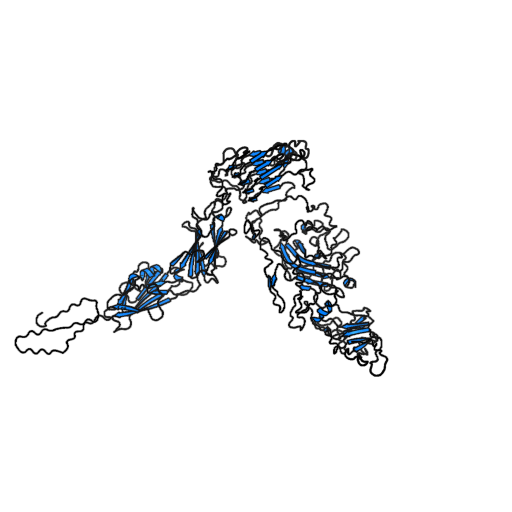916 0.187 -35.165 1.00 50.47 464 GLY A O 1
ATOM 3480 N N . ASN A 1 465 ? 21.848 1.524 -33.706 1.00 57.88 465 ASN A N 1
ATOM 3481 C CA . ASN A 1 465 ? 20.739 0.593 -33.474 1.00 57.88 465 ASN A CA 1
ATOM 3482 C C . ASN A 1 465 ? 19.723 0.693 -34.628 1.00 57.88 465 ASN A C 1
ATOM 3484 O O . ASN A 1 465 ? 18.938 1.637 -34.685 1.00 57.88 465 ASN A O 1
ATOM 3488 N N . ASN A 1 466 ? 19.778 -0.235 -35.584 1.00 55.62 466 ASN A N 1
ATOM 3489 C CA . ASN A 1 466 ? 18.759 -0.334 -36.626 1.00 55.62 466 ASN A CA 1
ATOM 3490 C C . ASN A 1 466 ? 17.750 -1.390 -36.187 1.00 55.62 466 ASN A C 1
ATOM 3492 O O . ASN A 1 466 ? 18.082 -2.575 -36.179 1.00 55.62 466 ASN A O 1
ATOM 3496 N N . GLU A 1 467 ? 16.540 -0.951 -35.850 1.00 53.69 467 GLU A N 1
ATOM 3497 C CA . GLU A 1 467 ? 15.397 -1.839 -35.653 1.00 53.69 467 GLU A CA 1
ATOM 3498 C C . GLU A 1 467 ? 15.277 -2.832 -36.829 1.00 53.69 467 GLU A C 1
ATOM 3500 O O . GLU A 1 467 ? 15.494 -2.444 -37.991 1.00 53.69 467 GLU A O 1
ATOM 3505 N N . PRO A 1 468 ? 14.943 -4.115 -36.585 1.00 53.66 468 PRO A N 1
ATOM 3506 C CA . PRO A 1 468 ? 14.468 -4.997 -37.641 1.00 53.66 468 PRO A CA 1
ATOM 3507 C C . PRO A 1 468 ? 13.377 -4.288 -38.454 1.00 53.66 468 PRO A C 1
ATOM 3509 O O . PRO A 1 468 ? 12.552 -3.577 -37.893 1.00 53.66 468 PRO A O 1
ATOM 3512 N N . ALA A 1 469 ? 13.318 -4.503 -39.772 1.00 50.75 469 ALA A N 1
ATOM 3513 C CA . ALA A 1 469 ? 12.327 -3.844 -40.640 1.00 50.75 469 ALA A CA 1
ATOM 3514 C C . ALA A 1 469 ? 10.853 -4.101 -40.239 1.00 50.75 469 ALA A C 1
ATOM 3516 O O . ALA A 1 469 ? 9.955 -3.440 -40.761 1.00 50.75 469 ALA A O 1
ATOM 3517 N N . ASP A 1 470 ? 10.635 -5.056 -39.331 1.00 46.81 470 ASP A N 1
ATOM 3518 C CA . ASP A 1 470 ? 9.345 -5.514 -38.825 1.00 46.81 470 ASP A CA 1
ATOM 3519 C C . ASP A 1 470 ? 9.130 -5.171 -37.333 1.00 46.81 470 ASP A C 1
ATOM 3521 O O . ASP A 1 470 ? 8.077 -5.497 -36.782 1.00 46.81 470 ASP A O 1
ATOM 3525 N N . ALA A 1 471 ? 10.113 -4.553 -36.667 1.00 43.31 471 ALA A N 1
ATOM 3526 C CA . ALA A 1 471 ? 9.970 -4.093 -35.292 1.00 43.31 471 ALA A CA 1
ATOM 3527 C C . ALA A 1 471 ? 9.142 -2.803 -35.249 1.00 43.31 471 ALA A C 1
ATOM 3529 O O . ALA A 1 471 ? 9.156 -1.990 -36.176 1.00 43.31 471 ALA A O 1
ATOM 3530 N N . ALA A 1 472 ? 8.345 -2.651 -34.193 1.00 41.25 472 ALA A N 1
ATOM 3531 C CA . ALA A 1 472 ? 7.482 -1.491 -34.044 1.00 41.25 472 ALA A CA 1
ATOM 3532 C C . ALA A 1 472 ? 8.336 -0.248 -33.758 1.00 41.25 472 ALA A C 1
ATOM 3534 O O . ALA A 1 472 ? 9.074 -0.231 -32.779 1.00 41.25 472 ALA A O 1
ATOM 3535 N N . ASP A 1 473 ? 8.214 0.797 -34.584 1.00 40.78 473 ASP A N 1
ATOM 3536 C CA . ASP A 1 473 ? 8.886 2.077 -34.335 1.00 40.78 473 ASP A CA 1
ATOM 3537 C C . ASP A 1 473 ? 8.544 2.593 -32.924 1.00 40.78 473 ASP A C 1
ATOM 3539 O O . ASP A 1 473 ? 7.366 2.770 -32.587 1.00 40.78 473 ASP A O 1
ATOM 3543 N N . GLN A 1 474 ? 9.559 2.896 -32.106 1.00 39.97 474 GLN A N 1
ATOM 3544 C CA . GLN A 1 474 ? 9.337 3.610 -30.850 1.00 39.97 474 GLN A CA 1
ATOM 3545 C C . GLN A 1 474 ? 8.808 5.023 -31.127 1.00 39.97 474 GLN A C 1
ATOM 3547 O O . GLN A 1 474 ? 9.454 5.857 -31.768 1.00 39.97 474 GLN A O 1
ATOM 3552 N N . ILE A 1 475 ? 7.627 5.325 -30.588 1.00 43.38 475 ILE A N 1
ATOM 3553 C CA . ILE A 1 475 ? 6.979 6.632 -30.728 1.00 43.38 475 ILE A CA 1
ATOM 3554 C C . ILE A 1 475 ? 7.522 7.582 -29.646 1.00 43.38 475 ILE A C 1
ATOM 3556 O O . ILE A 1 475 ? 6.865 7.860 -28.651 1.00 43.38 475 ILE A O 1
ATOM 3560 N N . LEU A 1 476 ? 8.747 8.083 -29.838 1.00 39.12 476 LEU A N 1
ATOM 3561 C CA . LEU A 1 476 ? 9.421 9.010 -28.904 1.00 39.12 476 LEU A CA 1
ATOM 3562 C C . LEU A 1 476 ? 8.857 10.436 -28.961 1.00 39.12 476 LEU A C 1
ATOM 3564 O O . LEU A 1 476 ? 8.879 11.183 -27.987 1.00 39.12 476 LEU A O 1
ATOM 3568 N N . THR A 1 477 ? 8.354 10.811 -30.134 1.00 38.22 477 THR A N 1
ATOM 3569 C CA . THR A 1 477 ? 7.498 11.975 -30.364 1.00 38.22 477 THR A CA 1
ATOM 3570 C C . THR A 1 477 ? 6.557 11.620 -31.508 1.00 38.22 477 THR A C 1
ATOM 3572 O O . THR A 1 477 ? 6.995 11.235 -32.589 1.00 38.22 477 THR A O 1
ATOM 3575 N N . GLY A 1 478 ? 5.254 11.688 -31.259 1.00 39.25 478 GLY A N 1
ATOM 3576 C CA . GLY A 1 478 ? 4.232 11.221 -32.191 1.00 39.25 478 GLY A CA 1
ATOM 3577 C C . GLY A 1 478 ? 3.017 10.701 -31.434 1.00 39.25 478 GLY A C 1
ATOM 3578 O O . GLY A 1 478 ? 3.002 10.668 -30.205 1.00 39.25 478 GLY A O 1
ATOM 3579 N N . SER A 1 479 ? 1.966 10.339 -32.156 1.00 37.22 479 SER A N 1
ATOM 3580 C CA . SER A 1 479 ? 0.704 9.965 -31.523 1.00 37.22 479 SER A CA 1
ATOM 3581 C C . SER A 1 479 ? 0.644 8.503 -31.128 1.00 37.22 479 SER A C 1
ATOM 3583 O O . SER A 1 479 ? 0.793 7.609 -31.956 1.00 37.22 479 SER A O 1
ATOM 3585 N N . TYR A 1 480 ? 0.343 8.304 -29.855 1.00 38.16 480 TYR A N 1
ATOM 3586 C CA . TYR A 1 480 ? 0.028 7.040 -29.214 1.00 38.16 480 TYR A CA 1
ATOM 3587 C C . TYR A 1 480 ? -1.493 6.919 -29.053 1.00 38.16 480 TYR A C 1
ATOM 3589 O O . TYR A 1 480 ? -2.207 7.923 -29.006 1.00 38.16 480 TYR A O 1
ATOM 3597 N N . ASN A 1 481 ? -2.003 5.690 -28.986 1.00 40.75 481 ASN A N 1
ATOM 3598 C CA . ASN A 1 481 ? -3.375 5.459 -28.548 1.00 40.75 481 ASN A CA 1
ATOM 3599 C C . ASN A 1 481 ? -3.328 5.346 -27.020 1.00 40.75 481 ASN A C 1
ATOM 3601 O O . ASN A 1 481 ? -2.776 4.378 -26.506 1.00 40.75 481 ASN A O 1
ATOM 3605 N N . LEU A 1 482 ? -3.826 6.362 -26.314 1.00 43.88 482 LEU A N 1
ATOM 3606 C CA . LEU A 1 482 ? -3.925 6.342 -24.858 1.00 43.88 482 LEU A CA 1
ATOM 3607 C C . LEU A 1 482 ? -5.239 5.684 -24.465 1.00 43.88 482 LEU A C 1
ATOM 3609 O O . LEU A 1 482 ? -6.310 6.143 -24.863 1.00 43.88 482 LEU A O 1
ATOM 3613 N N . GLU A 1 483 ? -5.142 4.621 -23.686 1.00 44.53 483 GLU A N 1
ATOM 3614 C CA . GLU A 1 483 ? -6.279 4.011 -23.024 1.00 44.53 483 GLU A CA 1
ATOM 3615 C C . GLU A 1 483 ? -6.186 4.343 -21.536 1.00 44.53 483 GLU A C 1
ATOM 3617 O O . GLU A 1 483 ? -5.182 4.048 -20.895 1.00 44.53 483 GLU A O 1
ATOM 3622 N N . ILE A 1 484 ? -7.217 5.010 -21.017 1.00 51.78 484 ILE A N 1
ATOM 3623 C CA . ILE A 1 484 ? -7.360 5.304 -19.591 1.00 51.78 484 ILE A CA 1
ATOM 3624 C C . ILE A 1 484 ? -8.531 4.458 -19.107 1.00 51.78 484 ILE A C 1
ATOM 3626 O O . ILE A 1 484 ? -9.668 4.665 -19.541 1.00 51.78 484 ILE A O 1
ATOM 3630 N N . ARG A 1 485 ? -8.229 3.484 -18.250 1.00 49.66 485 ARG A N 1
ATOM 3631 C CA . ARG A 1 485 ? -9.205 2.669 -17.524 1.00 49.66 485 ARG A CA 1
ATOM 3632 C C . ARG A 1 485 ? -8.931 2.785 -16.032 1.00 49.66 485 ARG A C 1
ATOM 3634 O O . ARG A 1 485 ? -7.820 3.128 -15.630 1.00 49.66 485 ARG A O 1
ATOM 3641 N N . ARG A 1 486 ? -9.937 2.469 -15.222 1.00 48.97 486 ARG A N 1
ATOM 3642 C CA . ARG A 1 486 ? -9.755 2.251 -13.787 1.00 48.97 486 ARG A CA 1
ATOM 3643 C C . ARG A 1 486 ? -8.945 0.963 -13.600 1.00 48.97 486 ARG A C 1
ATOM 3645 O O . ARG A 1 486 ? -9.385 -0.089 -14.053 1.00 48.97 486 ARG A O 1
ATOM 3652 N N . ALA A 1 487 ? -7.770 1.072 -12.983 1.00 48.47 487 ALA A N 1
ATOM 3653 C CA . ALA A 1 487 ? -6.997 -0.079 -12.522 1.00 48.47 487 ALA A CA 1
ATOM 3654 C C . ALA A 1 487 ? -7.644 -0.674 -11.257 1.00 48.47 487 ALA A C 1
ATOM 3656 O O . ALA A 1 487 ? -8.518 -0.050 -10.653 1.00 48.47 487 ALA A O 1
ATOM 3657 N N . THR A 1 488 ? -7.201 -1.857 -10.829 1.00 50.62 488 THR A N 1
ATOM 3658 C CA . THR A 1 488 ? -7.522 -2.371 -9.489 1.00 50.62 488 THR A CA 1
ATOM 3659 C C . THR A 1 488 ? -7.069 -1.350 -8.442 1.00 50.62 488 THR A C 1
ATOM 3661 O O . THR A 1 488 ? -5.940 -0.870 -8.498 1.00 50.62 488 THR A O 1
ATOM 3664 N N . GLU A 1 489 ? -7.946 -0.974 -7.513 1.00 51.28 489 GLU A N 1
ATOM 3665 C CA . GLU A 1 489 ? -7.625 0.009 -6.476 1.00 51.28 489 GLU A CA 1
ATOM 3666 C C . GLU A 1 489 ? -6.712 -0.627 -5.426 1.00 51.28 489 GLU A C 1
ATOM 3668 O O . GLU A 1 489 ? -7.159 -1.397 -4.587 1.00 51.28 489 GLU A O 1
ATOM 3673 N N . TYR A 1 490 ? -5.415 -0.329 -5.500 1.00 52.16 490 TYR A N 1
ATOM 3674 C CA . TYR A 1 490 ? -4.422 -0.730 -4.495 1.00 52.16 490 TYR A CA 1
ATOM 3675 C C . TYR A 1 490 ? -3.938 0.453 -3.651 1.00 52.16 490 TYR A C 1
ATOM 3677 O O . TYR A 1 490 ? -3.281 0.261 -2.630 1.00 52.16 490 TYR A O 1
ATOM 3685 N N . ALA A 1 491 ? -4.241 1.685 -4.069 1.00 45.09 491 ALA A N 1
ATOM 3686 C CA . ALA A 1 491 ? -3.826 2.895 -3.385 1.00 45.09 491 ALA A CA 1
ATOM 3687 C C . ALA A 1 491 ? -4.764 4.069 -3.693 1.00 45.09 491 ALA A C 1
ATOM 3689 O O . ALA A 1 491 ? -5.455 4.085 -4.710 1.00 45.09 491 ALA A O 1
ATOM 3690 N N . VAL A 1 492 ? -4.779 5.060 -2.811 1.00 48.94 492 VAL A N 1
ATOM 3691 C CA . VAL A 1 492 ? -5.751 6.159 -2.812 1.00 48.94 492 VAL A CA 1
ATOM 3692 C C . VAL A 1 492 ? -5.085 7.453 -2.391 1.00 48.94 492 VAL A C 1
ATOM 3694 O O . VAL A 1 492 ? -4.199 7.460 -1.544 1.00 48.94 492 VAL A O 1
ATOM 3697 N N . LEU A 1 493 ? -5.500 8.567 -2.986 1.00 41.28 493 LEU A N 1
ATOM 3698 C CA . LEU A 1 493 ? -4.996 9.878 -2.594 1.00 41.28 493 LEU A CA 1
ATOM 3699 C C . LEU A 1 493 ? -5.421 10.174 -1.149 1.00 41.28 493 LEU A C 1
ATOM 3701 O O . LEU A 1 493 ? -6.608 10.166 -0.836 1.00 41.28 493 LEU A O 1
ATOM 3705 N N . VAL A 1 494 ? -4.454 10.481 -0.283 1.00 47.41 494 VAL A N 1
ATOM 3706 C CA . VAL A 1 494 ? -4.654 10.854 1.130 1.00 47.41 494 VAL A CA 1
ATOM 3707 C C . VAL A 1 494 ? -5.551 12.092 1.247 1.00 47.41 494 VAL A C 1
ATOM 3709 O O . VAL A 1 494 ? -6.221 12.302 2.256 1.00 47.41 494 VAL A O 1
ATOM 3712 N N . SER A 1 495 ? -5.588 12.921 0.202 1.00 42.81 495 SER A N 1
ATOM 3713 C CA . SER A 1 495 ? -6.527 14.028 0.066 1.00 42.81 495 SER A CA 1
ATOM 3714 C C . SER A 1 495 ? -6.707 14.417 -1.409 1.00 42.81 495 SER A C 1
ATOM 3716 O O . SER A 1 495 ? -5.753 14.339 -2.180 1.00 42.81 495 SER A O 1
ATOM 3718 N N . PRO A 1 496 ? -7.879 14.942 -1.822 1.00 36.72 496 PRO A N 1
ATOM 3719 C CA . PRO A 1 496 ? -8.113 15.431 -3.187 1.00 36.72 496 PRO A CA 1
ATOM 3720 C C . PRO A 1 496 ? -7.171 16.559 -3.640 1.00 36.72 496 PRO A C 1
ATOM 3722 O O . PRO A 1 496 ? -7.100 16.867 -4.829 1.00 36.72 496 PRO A O 1
ATOM 3725 N N . THR A 1 497 ? -6.509 17.237 -2.700 1.00 37.69 497 THR A N 1
ATOM 3726 C CA . THR A 1 497 ? -5.600 18.362 -2.976 1.00 37.69 497 THR A CA 1
ATOM 3727 C C . THR A 1 497 ? -4.135 18.034 -2.737 1.00 37.69 497 THR A C 1
ATOM 3729 O O . THR A 1 497 ? -3.281 18.861 -3.054 1.00 37.69 497 THR A O 1
ATOM 3732 N N . ASP A 1 498 ? -3.852 16.880 -2.139 1.00 45.00 498 ASP A N 1
ATOM 3733 C CA . ASP A 1 498 ? -2.514 16.498 -1.718 1.00 45.00 498 ASP A CA 1
ATOM 3734 C C . ASP A 1 498 ? -2.011 15.367 -2.624 1.00 45.00 498 ASP A C 1
ATOM 3736 O O . ASP A 1 498 ? -2.714 14.368 -2.760 1.00 45.00 498 ASP A O 1
ATOM 3740 N N . PRO A 1 499 ? -0.846 15.488 -3.290 1.00 42.94 499 PRO A N 1
ATOM 3741 C CA . PRO A 1 499 ? -0.328 14.432 -4.164 1.00 42.94 499 PRO A CA 1
ATOM 3742 C C . PRO A 1 499 ? 0.008 13.119 -3.442 1.00 42.94 499 PRO A C 1
ATOM 3744 O O . PRO A 1 499 ? 0.408 12.172 -4.114 1.00 42.94 499 PRO A O 1
ATOM 3747 N N . PHE A 1 500 ? -0.122 13.061 -2.114 1.00 47.38 500 PHE A N 1
ATOM 3748 C CA . PHE A 1 500 ? 0.153 11.863 -1.333 1.00 47.38 500 PHE A CA 1
ATOM 3749 C C . PHE A 1 500 ? -0.844 10.754 -1.640 1.00 47.38 500 PHE A C 1
ATOM 3751 O O . PHE A 1 500 ? -2.055 10.956 -1.587 1.00 47.38 500 PHE A O 1
ATOM 3758 N N . ILE A 1 501 ? -0.318 9.565 -1.903 1.00 45.53 501 ILE A N 1
ATOM 3759 C CA . ILE A 1 501 ? -1.074 8.332 -2.114 1.00 45.53 501 ILE A CA 1
ATOM 3760 C C . ILE A 1 501 ? -0.805 7.404 -0.915 1.00 45.53 501 ILE A C 1
ATOM 3762 O O . ILE A 1 501 ? 0.332 7.293 -0.482 1.00 45.53 501 ILE A O 1
ATOM 3766 N N . ALA A 1 502 ? -1.826 6.759 -0.356 1.00 50.19 502 ALA A N 1
ATOM 3767 C CA . ALA A 1 502 ? -1.703 5.707 0.650 1.00 50.19 502 ALA A CA 1
ATOM 3768 C C . ALA A 1 502 ? -2.052 4.358 0.019 1.00 50.19 502 ALA A C 1
ATOM 3770 O O . ALA A 1 502 ? -3.085 4.237 -0.640 1.00 50.19 502 ALA A O 1
ATOM 3771 N N . ILE A 1 503 ? -1.200 3.351 0.214 1.00 49.38 503 ILE A N 1
ATOM 3772 C CA . ILE A 1 503 ? -1.430 1.990 -0.284 1.00 49.38 503 ILE A CA 1
ATOM 3773 C C . ILE A 1 503 ? -2.465 1.314 0.625 1.00 49.38 503 ILE A C 1
ATOM 3775 O O . ILE A 1 503 ? -2.225 1.136 1.816 1.00 49.38 503 ILE A O 1
ATOM 3779 N N . ALA A 1 504 ? -3.628 0.983 0.063 1.00 48.06 504 ALA A N 1
ATOM 3780 C CA . ALA A 1 504 ? -4.770 0.403 0.770 1.00 48.06 504 ALA A CA 1
ATOM 3781 C C . ALA A 1 504 ? -4.690 -1.129 0.859 1.00 48.06 504 ALA A C 1
ATOM 3783 O O . ALA A 1 504 ? -5.262 -1.732 1.763 1.00 48.06 504 ALA A O 1
ATOM 3784 N N . THR A 1 505 ? -3.988 -1.779 -0.074 1.00 48.25 505 THR A N 1
ATOM 3785 C CA . THR A 1 505 ? -3.843 -3.240 -0.098 1.00 48.25 505 THR A CA 1
ATOM 3786 C C . THR A 1 505 ? -2.510 -3.618 -0.738 1.00 48.25 505 THR A C 1
ATOM 3788 O O . THR A 1 505 ? -2.212 -3.183 -1.850 1.00 48.25 505 THR A O 1
ATOM 3791 N N . LEU A 1 506 ? -1.701 -4.426 -0.042 1.00 53.28 506 LEU A N 1
ATOM 3792 C CA . LEU A 1 506 ? -0.538 -5.092 -0.633 1.00 53.28 506 LEU A CA 1
ATOM 3793 C C . LEU A 1 506 ? -0.958 -6.483 -1.107 1.00 53.28 506 LEU A C 1
ATOM 3795 O O . LEU A 1 506 ? -1.502 -7.262 -0.329 1.00 53.28 506 LEU A O 1
ATOM 3799 N N . PHE A 1 507 ? -0.665 -6.789 -2.365 1.00 55.41 507 PHE A N 1
ATOM 3800 C CA . PHE A 1 507 ? -0.816 -8.126 -2.930 1.00 55.41 507 PHE A CA 1
ATOM 3801 C C . PHE A 1 507 ? 0.557 -8.773 -3.056 1.00 55.41 507 PHE A C 1
ATOM 3803 O O . PHE A 1 507 ? 1.513 -8.108 -3.467 1.00 55.41 507 PHE A O 1
ATOM 3810 N N . ASP A 1 508 ? 0.647 -10.066 -2.763 1.00 58.69 508 ASP A N 1
ATOM 3811 C CA . ASP A 1 508 ? 1.819 -10.846 -3.141 1.00 58.69 508 ASP A CA 1
ATOM 3812 C C . ASP A 1 508 ? 1.889 -10.916 -4.679 1.00 58.69 508 ASP A C 1
ATOM 3814 O O . ASP A 1 508 ? 0.865 -10.955 -5.371 1.00 58.69 508 ASP A O 1
ATOM 3818 N N . THR A 1 509 ? 3.094 -10.937 -5.252 1.00 55.78 509 THR A N 1
ATOM 3819 C CA . THR A 1 509 ? 3.267 -11.151 -6.701 1.00 55.78 509 THR A CA 1
ATOM 3820 C C . THR A 1 509 ? 2.620 -12.468 -7.152 1.00 55.78 509 THR A C 1
ATOM 3822 O O . THR A 1 509 ? 2.104 -12.556 -8.265 1.00 55.78 509 THR A O 1
ATOM 3825 N N . ASN A 1 510 ? 2.585 -13.480 -6.283 1.00 54.59 510 ASN A N 1
ATOM 3826 C CA . ASN A 1 510 ? 1.954 -14.771 -6.546 1.00 54.59 510 ASN A CA 1
ATOM 3827 C C . ASN A 1 510 ? 0.426 -14.752 -6.394 1.00 54.59 510 ASN A C 1
ATOM 3829 O O . ASN A 1 510 ? -0.225 -15.711 -6.826 1.00 54.59 510 ASN A O 1
ATOM 3833 N N . ASP A 1 511 ? -0.157 -13.687 -5.830 1.00 57.75 511 ASP A N 1
ATOM 3834 C CA . ASP A 1 511 ? -1.605 -13.502 -5.810 1.00 57.75 511 ASP A CA 1
ATOM 3835 C C . ASP A 1 511 ? -2.066 -13.251 -7.241 1.00 57.75 511 ASP A C 1
ATOM 3837 O O . ASP A 1 511 ? -1.947 -12.152 -7.795 1.00 57.75 511 ASP A O 1
ATOM 3841 N N . ARG A 1 512 ? -2.558 -14.314 -7.879 1.00 48.75 512 ARG A N 1
ATOM 3842 C CA . ARG A 1 512 ? -3.122 -14.236 -9.220 1.00 48.75 512 ARG A CA 1
ATOM 3843 C C . ARG A 1 512 ? -4.431 -13.468 -9.165 1.00 48.75 512 ARG A C 1
ATOM 3845 O O . ARG A 1 512 ? -5.466 -14.020 -8.817 1.00 48.75 512 ARG A O 1
ATOM 3852 N N . LEU A 1 513 ? -4.403 -12.230 -9.644 1.00 51.03 513 LEU A N 1
ATOM 3853 C CA . LEU A 1 513 ? -5.595 -11.403 -9.867 1.00 51.03 513 LEU A CA 1
ATOM 3854 C C . LEU A 1 513 ? -6.425 -11.863 -11.092 1.00 51.03 513 LEU A C 1
ATOM 3856 O O . LEU A 1 513 ? -7.194 -11.084 -11.653 1.00 51.03 513 LEU A O 1
ATOM 3860 N N . VAL A 1 514 ? -6.256 -13.121 -11.534 1.00 42.72 514 VAL A N 1
ATOM 3861 C CA . VAL A 1 514 ? -6.998 -13.736 -12.645 1.00 42.72 514 VAL A CA 1
ATOM 3862 C C . VAL A 1 514 ? -7.380 -15.187 -12.323 1.00 42.72 514 VAL A C 1
ATOM 3864 O O . VAL A 1 514 ? -6.522 -16.024 -12.048 1.00 42.72 514 VAL A O 1
ATOM 3867 N N . GLU A 1 515 ? -8.688 -15.440 -12.439 1.00 41.59 515 GLU A N 1
ATOM 3868 C CA . GLU A 1 515 ? -9.449 -16.702 -12.408 1.00 41.59 515 GLU A CA 1
ATOM 3869 C C . GLU A 1 515 ? -8.933 -17.852 -11.516 1.00 41.59 515 GLU A C 1
ATOM 3871 O O . GLU A 1 515 ? -8.529 -18.920 -11.977 1.00 41.59 515 GLU A O 1
ATOM 3876 N N . GLU A 1 516 ? -9.122 -17.662 -10.213 1.00 36.28 516 GLU A N 1
ATOM 3877 C CA . GLU A 1 516 ? -10.028 -18.486 -9.402 1.00 36.28 516 GLU A CA 1
ATOM 3878 C C . GLU A 1 516 ? -10.978 -17.454 -8.729 1.00 36.28 516 GLU A C 1
ATOM 3880 O O . GLU A 1 516 ? -10.504 -16.418 -8.287 1.00 36.28 516 GLU A O 1
ATOM 3885 N N . ASP A 1 517 ? -12.307 -17.622 -8.778 1.00 37.81 517 ASP A N 1
ATOM 3886 C CA . ASP A 1 517 ? -13.337 -16.733 -8.158 1.00 37.81 517 ASP A CA 1
ATOM 3887 C C . ASP A 1 517 ? -13.922 -15.510 -8.913 1.00 37.81 517 ASP A C 1
ATOM 3889 O O . ASP A 1 517 ? -14.675 -14.725 -8.339 1.00 37.81 517 ASP A O 1
ATOM 3893 N N . GLY A 1 518 ? -13.754 -15.391 -10.234 1.00 41.47 518 GLY A N 1
ATOM 3894 C CA . GLY A 1 518 ? -14.687 -14.590 -11.057 1.00 41.47 518 GLY A CA 1
ATOM 3895 C C . GLY A 1 518 ? -14.603 -13.056 -10.947 1.00 41.47 518 GLY A C 1
ATOM 3896 O O . GLY A 1 518 ? -15.502 -12.372 -11.440 1.00 41.47 518 GLY A O 1
ATOM 3897 N N . LEU A 1 519 ? -13.526 -12.504 -10.381 1.00 39.84 519 LEU A N 1
ATOM 3898 C CA . LEU A 1 519 ? -13.167 -11.088 -10.520 1.00 39.84 519 LEU A CA 1
ATOM 3899 C C . LEU A 1 519 ? -12.336 -10.879 -11.797 1.00 39.84 519 LEU A C 1
ATOM 3901 O O . LEU A 1 519 ? -11.327 -11.544 -12.028 1.00 39.84 519 LEU A O 1
ATOM 3905 N N . LEU A 1 520 ? -12.799 -9.966 -12.655 1.00 46.81 520 LEU A N 1
ATOM 3906 C CA . LEU A 1 520 ? -12.142 -9.589 -13.908 1.00 46.81 520 LEU A CA 1
ATOM 3907 C C . LEU A 1 520 ? -10.996 -8.607 -13.614 1.00 46.81 520 LEU A C 1
ATOM 3909 O O . LEU A 1 520 ? -11.213 -7.398 -13.595 1.00 46.81 520 LEU A O 1
ATOM 3913 N N . GLY A 1 521 ? -9.783 -9.116 -13.389 1.00 47.88 521 GLY A N 1
ATOM 3914 C CA . GLY A 1 521 ? -8.559 -8.321 -13.526 1.00 47.88 521 GLY A CA 1
ATOM 3915 C C . GLY A 1 521 ? -8.309 -7.901 -14.984 1.00 47.88 521 GLY A C 1
ATOM 3916 O O . GLY A 1 521 ? -8.848 -8.508 -15.915 1.00 47.88 521 GLY A O 1
ATOM 3917 N N . ASP A 1 522 ? -7.510 -6.846 -15.182 1.00 46.53 522 ASP A N 1
ATOM 3918 C CA . ASP A 1 522 ? -7.240 -6.227 -16.488 1.00 46.53 522 ASP A CA 1
ATOM 3919 C C . ASP A 1 522 ? -6.518 -7.198 -17.442 1.00 46.53 522 ASP A C 1
ATOM 3921 O O . ASP A 1 522 ? -5.295 -7.340 -17.441 1.00 46.53 522 ASP A O 1
ATOM 3925 N N . ASP A 1 523 ? -7.285 -7.868 -18.304 1.00 38.81 523 ASP A N 1
ATOM 3926 C CA . ASP A 1 523 ? -6.724 -8.626 -19.415 1.00 38.81 523 ASP A CA 1
ATOM 3927 C C . ASP A 1 523 ? -6.359 -7.652 -20.547 1.00 38.81 523 ASP A C 1
ATOM 3929 O O . ASP A 1 523 ? -7.192 -6.889 -21.068 1.00 38.81 523 ASP A O 1
ATOM 3933 N N . ASN A 1 524 ? -5.088 -7.658 -20.942 1.00 40.47 524 ASN A N 1
ATOM 3934 C CA . ASN A 1 524 ? -4.569 -6.772 -21.974 1.00 40.47 524 ASN A CA 1
ATOM 3935 C C . ASN A 1 524 ? -4.996 -7.302 -23.357 1.00 40.47 524 ASN A C 1
ATOM 3937 O O . ASN A 1 524 ? -4.240 -7.946 -24.087 1.00 40.47 524 ASN A O 1
ATOM 3941 N N . PHE A 1 525 ? -6.260 -7.075 -23.726 1.00 38.41 525 PHE A N 1
ATOM 3942 C CA . PHE A 1 525 ? -6.782 -7.520 -25.015 1.00 38.41 525 PHE A CA 1
ATOM 3943 C C . PHE A 1 525 ? -6.053 -6.831 -26.175 1.00 38.41 525 PHE A C 1
ATOM 3945 O O . PHE A 1 525 ? -6.084 -5.607 -26.331 1.00 38.41 525 PHE A O 1
ATOM 3952 N N . ARG A 1 526 ? -5.480 -7.641 -27.071 1.00 35.31 526 ARG A N 1
ATOM 3953 C CA . ARG A 1 526 ? -4.951 -7.191 -28.364 1.00 35.31 526 ARG A CA 1
ATOM 3954 C C . ARG A 1 526 ? -6.061 -6.509 -29.176 1.00 35.31 526 ARG A C 1
ATOM 3956 O O . ARG A 1 526 ? -7.050 -7.152 -29.527 1.00 35.31 526 ARG A O 1
ATOM 3963 N N . ARG A 1 527 ? -5.879 -5.232 -29.529 1.00 48.22 527 ARG A N 1
ATOM 3964 C CA . ARG A 1 527 ? -6.810 -4.464 -30.377 1.00 48.22 527 ARG A CA 1
ATOM 3965 C C . ARG A 1 527 ? -6.187 -4.071 -31.708 1.00 48.22 527 ARG A C 1
ATOM 3967 O O . ARG A 1 527 ? -4.982 -3.871 -31.828 1.00 48.22 527 ARG A O 1
ATOM 3974 N N . GLU A 1 528 ? -7.048 -3.948 -32.708 1.00 39.38 528 GLU A N 1
ATOM 3975 C CA . GLU A 1 528 ? -6.700 -3.406 -34.017 1.00 39.38 528 GLU A CA 1
ATOM 3976 C C . GLU A 1 528 ? -6.697 -1.863 -33.955 1.00 39.38 528 GLU A C 1
ATOM 3978 O O . GLU A 1 528 ? -7.556 -1.242 -33.330 1.00 39.38 528 GLU A O 1
ATOM 3983 N N . GLN A 1 529 ? -5.693 -1.250 -34.578 1.00 39.31 529 GLN A N 1
ATOM 3984 C CA . GLN A 1 529 ? -5.362 0.181 -34.548 1.00 39.31 529 GLN A CA 1
ATOM 3985 C C . GLN A 1 529 ? -6.543 1.102 -34.961 1.00 39.31 529 GLN A C 1
ATOM 3987 O O . GLN A 1 529 ? -7.150 0.882 -36.009 1.00 39.31 529 GLN A O 1
ATOM 3992 N N . GLY A 1 530 ? -6.824 2.178 -34.195 1.00 52.56 530 GLY A N 1
ATOM 3993 C CA . GLY A 1 530 ? -7.631 3.329 -34.665 1.00 52.56 530 GLY A CA 1
ATOM 3994 C C . GLY A 1 530 ? -8.902 3.739 -33.891 1.00 52.56 530 GLY A C 1
ATOM 3995 O O . GLY A 1 530 ? -9.719 4.462 -34.461 1.00 52.56 530 GLY A O 1
ATOM 3996 N N . MET A 1 531 ? -9.100 3.320 -32.634 1.00 64.12 531 MET A N 1
ATOM 3997 C CA . MET A 1 531 ? -10.257 3.722 -31.808 1.00 64.12 531 MET A CA 1
ATOM 3998 C C . MET A 1 531 ? -9.813 4.273 -30.445 1.00 64.12 531 MET A 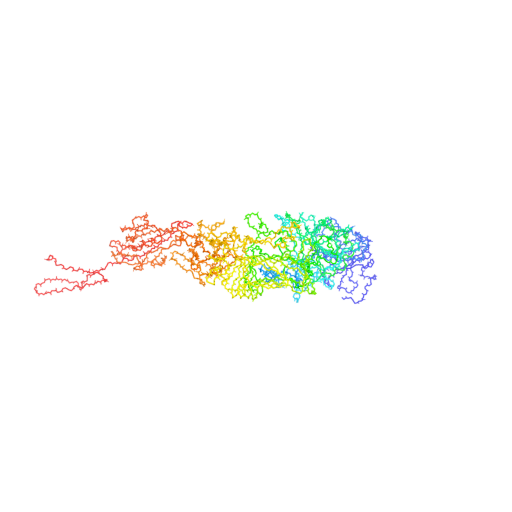C 1
ATOM 4000 O O . MET A 1 531 ? -9.027 3.626 -29.758 1.00 64.12 531 MET A O 1
ATOM 4004 N N . VAL A 1 532 ? -10.350 5.440 -30.060 1.00 73.94 532 VAL A N 1
ATOM 4005 C CA . VAL A 1 532 ? -10.182 6.044 -28.724 1.00 73.94 532 VAL A CA 1
ATOM 4006 C C . VAL A 1 532 ? -11.422 5.731 -27.891 1.00 73.94 532 VAL A C 1
ATOM 4008 O O . VAL A 1 532 ? -12.539 6.043 -28.317 1.00 73.94 532 VAL A O 1
ATOM 4011 N N . LEU A 1 533 ? -11.219 5.123 -26.725 1.00 79.38 533 LEU A N 1
ATOM 4012 C CA . LEU A 1 533 ? -12.262 4.771 -25.767 1.00 79.38 533 LEU A CA 1
ATOM 4013 C C . LEU A 1 533 ? -11.971 5.470 -24.435 1.00 79.38 533 LEU A C 1
ATOM 4015 O O . LEU A 1 533 ? -10.886 5.307 -23.888 1.00 79.38 533 LEU A O 1
ATOM 4019 N N . ILE A 1 534 ? -12.934 6.247 -23.943 1.00 84.94 534 ILE A N 1
ATOM 4020 C CA . ILE A 1 534 ? -12.917 6.857 -22.609 1.00 84.94 534 ILE A CA 1
ATOM 4021 C C . ILE A 1 534 ? -14.123 6.292 -21.866 1.00 84.94 534 ILE A C 1
ATOM 4023 O O . ILE A 1 534 ? -15.268 6.647 -22.171 1.00 84.94 534 ILE A O 1
ATOM 4027 N N . GLU A 1 535 ? -13.863 5.363 -20.949 1.00 86.81 535 GLU A N 1
ATOM 4028 C CA . GLU A 1 535 ? -14.889 4.588 -20.258 1.00 86.81 535 GLU A CA 1
ATOM 4029 C C . GLU A 1 535 ? -14.716 4.588 -18.740 1.00 86.81 535 GLU A C 1
ATOM 4031 O O . GLU A 1 535 ? -13.605 4.388 -18.261 1.00 86.81 535 GLU A O 1
ATOM 4036 N N . GLY A 1 536 ? -15.814 4.774 -17.998 1.00 84.81 536 GLY A N 1
ATOM 4037 C CA . GLY A 1 536 ? -15.841 4.534 -16.549 1.00 84.81 536 GLY A CA 1
ATOM 4038 C C . GLY A 1 536 ? -15.052 5.547 -15.715 1.00 84.81 536 GLY A C 1
ATOM 4039 O O . GLY A 1 536 ? -14.626 5.224 -14.613 1.00 84.81 536 GLY A O 1
ATOM 4040 N N . ASN A 1 537 ? -14.808 6.756 -16.232 1.00 85.94 537 ASN A N 1
ATOM 4041 C CA . ASN A 1 537 ? -13.998 7.761 -15.540 1.00 85.94 537 ASN A CA 1
ATOM 4042 C C . ASN A 1 537 ? -14.857 8.693 -14.682 1.00 85.94 537 ASN A C 1
ATOM 4044 O O . ASN A 1 537 ? -15.962 9.070 -15.079 1.00 85.94 537 ASN A O 1
ATOM 4048 N N . GLN A 1 538 ? -14.301 9.156 -13.562 1.00 89.38 538 GLN A N 1
ATOM 4049 C CA . GLN A 1 538 ? -14.852 10.254 -12.770 1.00 89.38 538 GLN A CA 1
ATOM 4050 C C . GLN A 1 538 ? -14.002 11.516 -12.982 1.00 89.38 538 GLN A C 1
ATOM 4052 O O . GLN A 1 538 ? -12.812 11.533 -12.683 1.00 89.38 538 GLN A O 1
ATOM 4057 N N . ILE A 1 539 ? -14.596 12.574 -13.532 1.00 88.12 539 ILE A N 1
ATOM 4058 C CA . ILE A 1 539 ? -13.920 13.823 -13.905 1.00 88.12 539 ILE A CA 1
ATOM 4059 C C . ILE A 1 539 ? -14.552 14.966 -13.119 1.00 88.12 539 ILE A C 1
ATOM 4061 O O . ILE A 1 539 ? -15.701 15.333 -13.355 1.00 88.12 539 ILE A O 1
ATOM 4065 N N . LEU A 1 540 ? -13.798 15.550 -12.191 1.00 88.75 540 LEU A N 1
ATOM 4066 C CA . LEU A 1 540 ? -14.299 16.555 -11.253 1.00 88.75 540 LEU A CA 1
ATOM 4067 C C . LEU A 1 540 ? -13.641 17.921 -11.513 1.00 88.75 540 LEU A C 1
ATOM 4069 O O . LEU A 1 540 ? -12.484 18.001 -11.923 1.00 88.75 540 LEU A O 1
ATOM 4073 N N . SER A 1 541 ? -14.373 19.011 -11.266 1.00 87.94 541 SER A N 1
ATOM 4074 C CA . SER A 1 541 ? -13.847 20.387 -11.133 1.00 87.94 541 SER A CA 1
ATOM 4075 C C . SER A 1 541 ? -12.943 20.866 -12.281 1.00 87.94 541 SER A C 1
ATOM 4077 O O . SER A 1 541 ? -11.968 21.592 -12.081 1.00 87.94 541 SER A O 1
ATOM 4079 N N . SER A 1 542 ? -13.262 20.457 -13.506 1.00 84.12 542 SER A N 1
ATOM 4080 C CA . SER A 1 542 ? -12.440 20.722 -14.691 1.00 84.12 542 SER A CA 1
ATOM 4081 C C . SER A 1 542 ? -12.852 22.011 -15.409 1.00 84.12 542 SER A C 1
ATOM 4083 O O . SER A 1 542 ? -13.926 22.567 -15.177 1.00 84.12 542 SER A O 1
ATOM 4085 N N . ARG A 1 543 ? -12.026 22.527 -16.331 1.00 87.00 543 ARG A N 1
ATOM 4086 C CA . ARG A 1 543 ? -12.502 23.593 -17.233 1.00 87.00 543 ARG A CA 1
ATOM 4087 C C . ARG A 1 543 ? -13.508 23.045 -18.240 1.00 87.00 543 ARG A C 1
ATOM 4089 O O . ARG A 1 543 ? -14.637 23.517 -18.293 1.00 87.00 543 ARG A O 1
ATOM 4096 N N . ASN A 1 544 ? -13.073 22.045 -18.993 1.00 86.56 544 ASN A N 1
ATOM 4097 C CA . ASN A 1 544 ? -13.916 21.157 -19.778 1.00 86.56 544 ASN A CA 1
ATOM 4098 C C . ASN A 1 544 ? -13.695 19.739 -19.251 1.00 86.56 544 ASN A C 1
ATOM 4100 O O . ASN A 1 544 ? -12.556 19.436 -18.898 1.00 86.56 544 ASN A O 1
ATOM 4104 N N . GLY A 1 545 ? -14.727 18.899 -19.205 1.00 90.31 545 GLY A N 1
ATOM 4105 C CA . GLY A 1 545 ? -14.575 17.503 -18.789 1.00 90.31 545 GLY A CA 1
ATOM 4106 C C . GLY A 1 545 ? -13.840 16.685 -19.851 1.00 90.31 545 GLY A C 1
ATOM 4107 O O . GLY A 1 545 ? -12.672 16.352 -19.687 1.00 90.31 545 GLY A O 1
ATOM 4108 N N . ILE A 1 546 ? -14.503 16.409 -20.977 1.00 92.38 546 ILE A N 1
ATOM 4109 C CA . ILE A 1 546 ? -13.910 15.714 -22.130 1.00 92.38 546 ILE A CA 1
ATOM 4110 C C . ILE A 1 546 ? -13.971 16.616 -23.361 1.00 92.38 546 ILE A C 1
ATOM 4112 O O . ILE A 1 546 ? -15.031 17.139 -23.695 1.00 92.38 546 ILE A O 1
ATOM 4116 N N . VAL A 1 547 ? -12.850 16.760 -24.069 1.00 90.81 547 VAL A N 1
ATOM 4117 C CA . VAL A 1 547 ? -12.768 17.528 -25.318 1.00 90.81 547 VAL A CA 1
ATOM 4118 C C . VAL A 1 547 ? -12.408 16.595 -26.471 1.00 90.81 547 VAL A C 1
ATOM 4120 O O . VAL A 1 547 ? -11.393 15.903 -26.428 1.00 90.81 547 VAL A O 1
ATOM 4123 N N . VAL A 1 548 ? -13.235 16.589 -27.514 1.00 87.88 548 VAL A N 1
ATOM 4124 C CA . VAL A 1 548 ? -13.004 15.856 -28.761 1.00 87.88 548 VAL A CA 1
ATOM 4125 C C . VAL A 1 548 ? -12.952 16.852 -29.910 1.00 87.88 548 VAL A C 1
ATOM 4127 O O . VAL A 1 548 ? -13.983 17.329 -30.382 1.00 87.88 548 VAL A O 1
ATOM 4130 N N . GLU A 1 549 ? -11.745 17.135 -30.387 1.00 81.44 549 GLU A N 1
ATOM 4131 C CA . GLU A 1 549 ? -11.505 18.086 -31.471 1.00 81.44 549 GLU A CA 1
ATOM 4132 C C . GLU A 1 549 ? -10.932 17.403 -32.715 1.00 81.44 549 GLU A C 1
ATOM 4134 O O . GLU A 1 549 ? -10.040 16.556 -32.631 1.00 81.44 549 GLU A O 1
ATOM 4139 N N . THR A 1 550 ? -11.414 17.784 -33.903 1.00 74.81 550 THR A N 1
ATOM 4140 C CA . THR A 1 550 ? -10.725 17.427 -35.152 1.00 74.81 550 THR A CA 1
ATOM 4141 C C . THR A 1 550 ? -9.659 18.468 -35.474 1.00 74.81 550 THR A C 1
ATOM 4143 O O . THR A 1 550 ? -9.979 19.647 -35.623 1.00 74.81 550 THR A O 1
ATOM 4146 N N . VAL A 1 551 ? -8.417 18.035 -35.668 1.00 62.22 551 VAL A N 1
ATOM 4147 C CA . VAL A 1 551 ? -7.298 18.916 -36.036 1.00 62.22 551 VAL A CA 1
ATOM 4148 C C . VAL A 1 551 ? -7.190 19.140 -37.552 1.00 62.22 551 VAL A C 1
ATOM 4150 O O . VAL A 1 551 ? -7.509 18.265 -38.364 1.00 62.22 551 VAL A O 1
ATOM 4153 N N . ARG A 1 552 ? -6.728 20.335 -37.939 1.00 61.81 552 ARG A N 1
ATOM 4154 C CA . ARG A 1 552 ? -6.586 20.804 -39.329 1.00 61.81 552 ARG A CA 1
ATOM 4155 C C . ARG A 1 552 ? -5.362 20.183 -40.028 1.00 61.81 552 ARG A C 1
ATOM 4157 O O . ARG A 1 552 ? -4.311 20.040 -39.420 1.00 61.81 552 ARG A O 1
ATOM 4164 N N . GLY A 1 553 ? -5.505 19.839 -41.315 1.00 50.78 553 GLY A N 1
ATOM 4165 C CA . GLY A 1 553 ? -4.482 19.160 -42.135 1.00 50.78 553 GLY A CA 1
ATOM 4166 C C . GLY A 1 553 ? -3.335 20.029 -42.669 1.00 50.78 553 GLY A C 1
ATOM 4167 O O . GLY A 1 553 ? -2.324 19.508 -43.125 1.00 50.78 553 GLY A O 1
ATOM 4168 N N . ASP A 1 554 ? -3.503 21.352 -42.675 1.00 49.97 554 ASP A N 1
ATOM 4169 C CA . ASP A 1 554 ? -2.641 22.304 -43.391 1.00 49.97 554 ASP A CA 1
ATOM 4170 C C . ASP A 1 554 ? -2.043 23.409 -42.501 1.00 49.97 554 ASP A C 1
ATOM 4172 O O . ASP A 1 554 ? -1.387 24.318 -43.014 1.00 49.97 554 ASP A O 1
ATOM 4176 N N . VAL A 1 555 ? -2.222 23.347 -41.175 1.00 46.62 555 VAL A N 1
ATOM 4177 C CA . VAL A 1 555 ? -1.447 24.188 -40.243 1.00 46.62 555 VAL A CA 1
ATOM 4178 C C . VAL A 1 555 ? -0.189 23.435 -39.853 1.00 46.62 555 VAL A C 1
ATOM 4180 O O . VAL A 1 555 ? -0.247 22.326 -39.341 1.00 46.62 555 VAL A O 1
ATOM 4183 N N . PHE A 1 556 ? 0.954 24.076 -40.069 1.00 44.78 556 PHE A N 1
ATOM 4184 C CA . PHE A 1 556 ? 2.292 23.613 -39.697 1.00 44.78 556 PHE A CA 1
ATOM 4185 C C . PHE A 1 556 ? 2.530 23.645 -38.168 1.00 44.78 556 PHE A C 1
ATOM 4187 O O . PHE A 1 556 ? 3.653 23.860 -37.722 1.00 44.78 556 PHE A O 1
ATOM 4194 N N . GLU A 1 557 ? 1.478 23.494 -37.360 1.00 43.94 557 GLU A N 1
ATOM 4195 C CA . GLU A 1 557 ? 1.554 23.403 -35.903 1.00 43.94 557 GLU A CA 1
ATOM 4196 C C . GLU A 1 557 ? 1.058 22.024 -35.468 1.00 43.94 557 GLU A C 1
ATOM 4198 O O . GLU A 1 557 ? -0.138 21.786 -35.328 1.00 43.94 557 GLU A O 1
ATOM 4203 N N . GLY A 1 558 ? 2.007 21.114 -35.253 1.00 44.66 558 GLY A N 1
ATOM 4204 C CA . GLY A 1 558 ? 1.768 19.847 -34.568 1.00 44.66 558 GLY A CA 1
ATOM 4205 C C . GLY A 1 558 ? 1.682 18.641 -35.497 1.00 44.66 558 GLY A C 1
ATOM 4206 O O . GLY A 1 558 ? 0.816 18.541 -36.358 1.00 44.66 558 GLY A O 1
ATOM 4207 N N . TRP A 1 559 ? 2.587 17.695 -35.269 1.00 44.09 559 TRP A N 1
ATOM 4208 C CA . TRP A 1 559 ? 2.702 16.382 -35.903 1.00 44.09 559 TRP A CA 1
ATOM 4209 C C . TRP A 1 559 ? 1.550 15.429 -35.510 1.00 44.09 559 TRP A C 1
ATOM 4211 O O . TRP A 1 559 ? 1.793 14.306 -35.077 1.00 44.09 559 TRP A O 1
ATOM 4221 N N . PHE A 1 560 ? 0.293 15.871 -35.605 1.00 41.97 560 PHE A N 1
ATOM 4222 C CA . PHE A 1 560 ? -0.872 15.031 -35.323 1.00 41.97 560 PHE A CA 1
ATOM 4223 C C . PHE A 1 560 ? -1.162 14.096 -36.514 1.00 41.97 560 PHE A C 1
ATOM 4225 O O . PHE A 1 560 ? -1.187 14.559 -37.656 1.00 41.97 560 PHE A O 1
ATOM 4232 N N . PRO A 1 561 ? -1.442 12.795 -36.312 1.00 45.34 561 PRO A N 1
ATOM 4233 C CA . PRO A 1 561 ? -1.969 11.934 -37.350 1.00 45.34 561 PRO A CA 1
ATOM 4234 C C . PRO A 1 561 ? -3.357 12.442 -37.715 1.00 45.34 561 PRO A C 1
ATOM 4236 O O . PRO A 1 561 ? -4.288 12.470 -36.908 1.00 45.34 561 PRO A O 1
ATOM 4239 N N . HIS A 1 562 ? -3.510 12.835 -38.968 1.00 48.84 562 HIS A N 1
ATOM 4240 C CA . HIS A 1 562 ? -4.831 13.076 -39.511 1.00 48.84 562 HIS A CA 1
ATOM 4241 C C . HIS A 1 562 ? -5.544 11.734 -39.649 1.00 48.84 562 HIS A C 1
ATOM 4243 O O . HIS A 1 562 ? -4.964 10.757 -40.131 1.00 48.84 562 HIS A O 1
ATOM 4249 N N . GLN A 1 563 ? -6.824 11.687 -39.283 1.00 48.31 563 GLN A N 1
ATOM 4250 C CA . GLN A 1 563 ? -7.671 10.597 -39.744 1.00 48.31 563 GLN A CA 1
ATOM 4251 C C . GLN A 1 563 ? -7.590 10.582 -41.279 1.00 48.31 563 GLN A C 1
ATOM 4253 O O . GLN A 1 563 ? -7.934 11.571 -41.932 1.00 48.31 563 GLN A O 1
ATOM 4258 N N . GLY A 1 564 ? -7.042 9.504 -41.849 1.00 46.50 564 GLY A N 1
ATOM 4259 C CA . GLY A 1 564 ? -6.806 9.406 -43.287 1.00 46.50 564 GLY A CA 1
ATOM 4260 C C . GLY A 1 564 ? -8.086 9.689 -44.077 1.00 46.50 564 GLY A C 1
ATOM 4261 O O . GLY A 1 564 ? -9.179 9.296 -43.666 1.00 46.50 564 GLY A O 1
ATOM 4262 N N . GLY A 1 565 ? -7.958 10.381 -45.213 1.00 51.38 565 GLY A N 1
ATOM 4263 C CA . GLY A 1 565 ? -9.103 10.705 -46.062 1.00 51.38 565 GLY A CA 1
ATOM 4264 C C . GLY A 1 565 ? -9.919 9.455 -46.401 1.00 51.38 565 GLY A C 1
ATOM 4265 O O . GLY A 1 565 ? -9.373 8.376 -46.641 1.00 51.38 565 GLY A O 1
ATOM 4266 N N . THR A 1 566 ? -11.246 9.580 -46.416 1.00 52.88 566 THR A N 1
ATOM 4267 C CA . THR A 1 566 ? -12.136 8.440 -46.680 1.00 52.88 566 THR A CA 1
ATOM 4268 C C . THR A 1 566 ? -11.797 7.779 -48.015 1.00 52.88 566 THR A C 1
ATOM 4270 O O . THR A 1 566 ? -11.838 8.430 -49.062 1.00 52.88 566 THR A O 1
ATOM 4273 N N . ARG A 1 567 ? -11.498 6.474 -47.999 1.00 48.34 567 ARG A N 1
ATOM 4274 C CA . ARG A 1 567 ? -11.201 5.701 -49.213 1.00 48.34 567 ARG A CA 1
ATOM 4275 C C . ARG A 1 567 ? -12.420 5.690 -50.141 1.00 48.34 567 ARG A C 1
ATOM 4277 O O . ARG A 1 567 ? -13.510 5.294 -49.731 1.00 48.34 567 ARG A O 1
ATOM 4284 N N . ALA A 1 568 ? -12.243 6.085 -51.400 1.00 53.59 568 ALA A N 1
ATOM 4285 C CA . ALA A 1 568 ? -13.309 6.022 -52.397 1.00 53.59 568 ALA A CA 1
ATOM 4286 C C . ALA A 1 568 ? -13.597 4.556 -52.772 1.00 53.59 568 ALA A C 1
ATOM 4288 O O . ALA A 1 568 ? -12.744 3.856 -53.320 1.00 53.59 568 ALA A O 1
ATOM 4289 N N . LEU A 1 569 ? -14.800 4.086 -52.445 1.00 59.84 569 LEU A N 1
ATOM 4290 C CA . LEU A 1 569 ? -15.300 2.737 -52.720 1.00 59.84 569 LEU A CA 1
ATOM 4291 C C . LEU A 1 569 ? -16.467 2.796 -53.729 1.00 59.84 569 LEU A C 1
ATOM 4293 O O . LEU A 1 569 ? -16.954 3.889 -54.022 1.00 59.84 569 LEU A O 1
ATOM 4297 N N . PRO A 1 570 ? -16.946 1.651 -54.265 1.00 59.31 570 PRO A N 1
ATOM 4298 C CA . PRO A 1 570 ? -18.078 1.617 -55.201 1.00 59.31 570 PRO A CA 1
ATOM 4299 C C . PRO A 1 570 ? -19.354 2.297 -54.674 1.00 59.31 570 PRO A C 1
ATOM 4301 O O . PRO A 1 570 ? -20.108 2.864 -55.461 1.00 59.31 570 PRO A O 1
ATOM 4304 N N . ASN A 1 571 ? -19.565 2.282 -53.353 1.00 60.69 571 ASN A N 1
ATOM 4305 C CA . ASN A 1 571 ? -20.485 3.183 -52.661 1.00 60.69 571 ASN A CA 1
ATOM 4306 C C . ASN A 1 571 ? -19.683 4.366 -52.107 1.00 60.69 571 ASN A C 1
ATOM 4308 O O . ASN A 1 571 ? -18.780 4.181 -51.290 1.00 60.69 571 ASN A O 1
ATOM 4312 N N . LEU A 1 572 ? -20.005 5.577 -52.563 1.00 62.69 572 LEU A N 1
ATOM 4313 C CA . LEU A 1 572 ? -19.282 6.789 -52.191 1.00 62.69 572 LEU A CA 1
ATOM 4314 C C . LEU A 1 572 ? -19.679 7.238 -50.773 1.00 62.69 572 LEU A C 1
ATOM 4316 O O . LEU A 1 572 ? -20.863 7.426 -50.497 1.00 62.69 572 LEU A O 1
ATOM 4320 N N . ASN A 1 573 ? -18.698 7.463 -49.892 1.00 71.19 573 ASN A N 1
ATOM 4321 C CA . ASN A 1 573 ? -18.913 8.084 -48.581 1.00 71.19 573 ASN A CA 1
ATOM 4322 C C . ASN A 1 573 ? -19.151 9.599 -48.738 1.00 71.19 573 ASN A C 1
ATOM 4324 O O . ASN A 1 573 ? -18.301 10.423 -48.409 1.00 71.19 573 ASN A O 1
ATOM 4328 N N . THR A 1 574 ? -20.304 9.978 -49.292 1.00 71.38 574 THR A N 1
ATOM 4329 C CA . THR A 1 574 ? -20.653 11.377 -49.605 1.00 71.38 574 THR A CA 1
ATOM 4330 C C . THR A 1 574 ? -20.798 12.270 -48.374 1.00 71.38 574 THR A C 1
ATOM 4332 O O . THR A 1 574 ? -20.848 13.486 -48.518 1.00 71.38 574 THR A O 1
ATOM 4335 N N . GLN A 1 575 ? -20.901 11.676 -47.183 1.00 75.56 575 GLN A N 1
ATOM 4336 C CA . GLN A 1 575 ? -20.972 12.382 -45.902 1.00 75.56 575 GLN A CA 1
ATOM 4337 C C . GLN A 1 575 ? -19.625 12.426 -45.169 1.00 75.56 575 GLN A C 1
ATOM 4339 O O . GLN A 1 575 ? -19.572 12.926 -44.053 1.00 75.56 575 GLN A O 1
ATOM 4344 N N . GLN A 1 576 ? -18.550 11.903 -45.771 1.00 76.25 576 GLN A N 1
ATOM 4345 C CA . GLN A 1 576 ? -17.204 11.889 -45.189 1.00 76.25 576 GLN A CA 1
ATOM 4346 C C . GLN A 1 576 ? -17.133 11.219 -43.797 1.00 76.25 576 GLN A C 1
ATOM 4348 O O . GLN A 1 576 ? -16.212 11.492 -43.040 1.00 76.25 576 GLN A O 1
ATOM 4353 N N . LEU A 1 577 ? -18.075 10.332 -43.446 1.00 79.25 577 LEU A N 1
ATOM 4354 C CA . LEU A 1 577 ? -18.164 9.744 -42.103 1.00 79.25 577 LEU A CA 1
ATOM 4355 C C . LEU A 1 577 ? -16.996 8.794 -41.803 1.00 79.25 577 LEU A C 1
ATOM 4357 O O . LEU A 1 577 ? -16.691 7.921 -42.618 1.00 79.25 577 LEU A O 1
ATOM 4361 N N . ALA A 1 578 ? -16.405 8.906 -40.617 1.00 77.94 578 ALA A N 1
ATOM 4362 C CA . ALA A 1 578 ? -15.340 8.028 -40.127 1.00 77.94 578 ALA A CA 1
ATOM 4363 C C . ALA A 1 578 ? -15.593 7.606 -38.664 1.00 77.94 578 ALA A C 1
ATOM 4365 O O . ALA A 1 578 ? -16.345 8.292 -37.966 1.00 77.94 578 ALA A O 1
ATOM 4366 N N . PRO A 1 579 ? -15.011 6.487 -38.182 1.00 77.62 579 PRO A N 1
ATOM 4367 C CA . PRO A 1 579 ? -15.054 6.172 -36.755 1.00 77.62 579 PRO A CA 1
ATOM 4368 C C . PRO A 1 579 ? -14.396 7.295 -35.931 1.00 77.62 579 PRO A C 1
ATOM 4370 O O . PRO A 1 579 ? -13.357 7.828 -36.319 1.00 77.62 579 PRO A O 1
ATOM 4373 N N . GLY A 1 580 ? -15.026 7.673 -34.818 1.00 80.38 580 GLY A N 1
ATOM 4374 C CA . GLY A 1 580 ? -14.515 8.650 -33.854 1.00 80.38 580 GLY A CA 1
ATOM 4375 C C . GLY A 1 580 ? -14.357 8.047 -32.457 1.00 80.38 580 GLY A C 1
ATOM 4376 O O . GLY A 1 580 ? -14.395 6.828 -32.297 1.00 80.38 580 GLY A O 1
ATOM 4377 N N . ALA A 1 581 ? -14.192 8.910 -31.452 1.00 86.50 581 ALA A N 1
ATOM 4378 C CA . ALA A 1 581 ? -14.077 8.496 -30.055 1.00 86.50 581 ALA A CA 1
ATOM 4379 C C . ALA A 1 581 ? -15.384 7.892 -29.508 1.00 86.50 581 ALA A C 1
ATOM 4381 O O . ALA A 1 581 ? -16.485 8.258 -29.936 1.00 86.50 581 ALA A O 1
ATOM 4382 N N . VAL A 1 582 ? -15.260 6.990 -28.536 1.00 89.25 582 VAL A N 1
ATOM 4383 C CA . VAL A 1 582 ? -16.371 6.455 -27.741 1.00 89.25 582 VAL A CA 1
ATOM 4384 C C . VAL A 1 582 ? -16.197 6.933 -26.304 1.00 89.25 582 VAL A C 1
ATOM 4386 O O . VAL A 1 582 ? -15.187 6.641 -25.677 1.00 89.25 582 VAL A O 1
ATOM 4389 N N . LEU A 1 583 ? -17.171 7.691 -25.811 1.00 93.38 583 LEU A N 1
ATOM 4390 C CA . LEU A 1 583 ? -17.237 8.230 -24.458 1.00 93.38 583 LEU A CA 1
ATOM 4391 C C . LEU A 1 583 ? -18.395 7.529 -23.749 1.00 93.38 583 LEU A C 1
ATOM 4393 O O . LEU A 1 583 ? -19.558 7.791 -24.085 1.00 93.38 583 LEU A O 1
ATOM 4397 N N . GLN A 1 584 ? -18.099 6.612 -22.831 1.00 92.12 584 GLN A N 1
ATOM 4398 C CA . GLN A 1 584 ? -19.131 5.825 -22.158 1.00 92.12 584 GLN A CA 1
ATOM 4399 C C . GLN A 1 584 ? -18.975 5.745 -20.642 1.00 92.12 584 GLN A C 1
ATOM 4401 O O . GLN A 1 584 ? -17.861 5.727 -20.148 1.00 92.12 584 GLN A O 1
ATOM 4406 N N . ASN A 1 585 ? -20.074 5.694 -19.888 1.00 92.62 585 ASN A N 1
ATOM 4407 C CA . ASN A 1 585 ? -20.034 5.510 -18.428 1.00 92.62 585 ASN A CA 1
ATOM 4408 C C . ASN A 1 585 ? -19.166 6.526 -17.658 1.00 92.62 585 ASN A C 1
ATOM 4410 O O . ASN A 1 585 ? -18.660 6.207 -16.590 1.00 92.62 585 ASN A O 1
ATOM 4414 N N . ASN A 1 586 ? -18.964 7.742 -18.171 1.00 95.06 586 ASN A N 1
ATOM 4415 C CA . ASN A 1 586 ? -18.172 8.742 -17.453 1.00 95.06 586 ASN A CA 1
ATOM 4416 C C . ASN A 1 586 ? -19.074 9.610 -16.570 1.00 95.06 586 ASN A C 1
ATOM 4418 O O . ASN A 1 586 ? -20.102 10.118 -17.030 1.00 95.06 586 ASN A O 1
ATOM 4422 N N . LEU A 1 587 ? -18.666 9.811 -15.320 1.00 95.25 587 LEU A N 1
ATOM 4423 C CA . LEU A 1 587 ? -19.246 10.770 -14.387 1.00 95.25 587 LEU A CA 1
ATOM 4424 C C . LEU A 1 587 ? -18.435 12.069 -14.456 1.00 95.25 587 LEU A C 1
ATOM 4426 O O . LEU A 1 587 ? -17.255 12.086 -14.131 1.00 95.25 587 LEU A O 1
ATOM 4430 N N . ILE A 1 588 ? -19.050 13.165 -14.886 1.00 95.94 588 ILE A N 1
ATOM 4431 C CA . ILE A 1 588 ? -18.396 14.458 -15.102 1.00 95.94 588 ILE A CA 1
ATOM 4432 C C . ILE A 1 588 ? -19.100 15.505 -14.246 1.00 95.94 588 ILE A C 1
ATOM 4434 O O . ILE A 1 588 ? -20.278 15.788 -14.447 1.00 95.94 588 ILE A O 1
ATOM 4438 N N . VAL A 1 589 ? -18.386 16.107 -13.301 1.00 94.50 589 VAL A N 1
ATOM 4439 C CA . VAL A 1 589 ? -18.976 16.959 -12.265 1.00 94.50 589 VAL A CA 1
ATOM 4440 C C . VAL A 1 589 ? -18.273 18.313 -12.215 1.00 94.50 589 VAL A C 1
ATOM 4442 O O . VAL A 1 589 ? -17.047 18.403 -12.196 1.00 94.50 589 VAL A O 1
ATOM 4445 N N . ASN A 1 590 ? -19.060 19.386 -12.154 1.00 91.00 590 ASN A N 1
ATOM 4446 C CA . ASN A 1 590 ? -18.634 20.770 -11.951 1.00 91.00 590 ASN A CA 1
ATOM 4447 C C . ASN A 1 590 ? -17.597 21.271 -12.971 1.00 91.00 590 ASN A C 1
ATOM 4449 O O . ASN A 1 590 ? -16.634 21.954 -12.616 1.00 91.00 590 ASN A O 1
ATOM 4453 N N . SER A 1 591 ? -17.809 20.978 -14.258 1.00 90.75 591 SER A N 1
ATOM 4454 C CA . SER A 1 591 ? -16.998 21.580 -15.322 1.00 90.75 591 SER A CA 1
ATOM 4455 C C . SER A 1 591 ? -17.329 23.068 -15.483 1.00 90.75 591 SER A C 1
ATOM 4457 O O . SER A 1 591 ? -18.484 23.428 -15.675 1.00 90.75 591 SER A O 1
ATOM 4459 N N . THR A 1 592 ? -16.345 23.967 -15.430 1.00 89.31 592 THR A N 1
ATOM 4460 C CA . THR A 1 592 ? -16.616 25.422 -15.481 1.00 89.31 592 THR A CA 1
ATOM 4461 C C . THR A 1 592 ? -17.119 25.917 -16.842 1.00 89.31 592 THR A C 1
ATOM 4463 O O . THR A 1 592 ? -17.744 26.976 -16.896 1.00 89.31 592 THR A O 1
ATOM 4466 N N . PHE A 1 593 ? -16.878 25.179 -17.932 1.00 89.06 593 PHE A N 1
ATOM 4467 C CA . PHE A 1 593 ? -17.397 25.463 -19.271 1.00 89.06 593 PHE A CA 1
ATOM 4468 C C . PHE A 1 593 ? -18.255 24.307 -19.800 1.00 89.06 593 PHE A C 1
ATOM 4470 O O . PHE A 1 593 ? -19.459 24.351 -19.575 1.00 89.06 593 PHE A O 1
ATOM 4477 N N . ALA A 1 594 ? -17.686 23.286 -20.450 1.00 92.00 594 ALA A N 1
ATOM 4478 C CA . ALA A 1 594 ? -18.452 22.172 -21.017 1.00 92.00 594 ALA A CA 1
ATOM 4479 C C . ALA A 1 594 ? -18.136 20.834 -20.333 1.00 92.00 594 ALA A C 1
ATOM 4481 O O . ALA A 1 594 ? -16.969 20.505 -20.136 1.00 92.00 594 ALA A O 1
ATOM 4482 N N . GLY A 1 595 ? -19.151 20.027 -20.014 1.00 94.12 595 GLY A N 1
ATOM 4483 C CA . GLY A 1 595 ? -18.942 18.649 -19.559 1.00 94.12 595 GLY A CA 1
ATOM 4484 C C . GLY A 1 595 ? -18.286 17.803 -20.652 1.00 94.12 595 GLY A C 1
ATOM 4485 O O . GLY A 1 595 ? -17.215 17.238 -20.450 1.00 94.12 595 GLY A O 1
ATOM 4486 N N . ILE A 1 596 ? -18.884 17.786 -21.843 1.00 96.19 596 ILE A N 1
ATOM 4487 C CA . ILE A 1 596 ? -18.297 17.198 -23.053 1.00 96.19 596 ILE A CA 1
ATOM 4488 C C . ILE A 1 596 ? -18.358 18.227 -24.181 1.00 96.19 596 ILE A C 1
ATOM 4490 O O . ILE A 1 596 ? -19.438 18.705 -24.515 1.00 96.19 596 ILE A O 1
ATOM 4494 N N . ASP A 1 597 ? -17.222 18.535 -24.798 1.00 94.19 597 ASP A N 1
ATOM 4495 C CA . ASP A 1 597 ? -17.121 19.432 -25.950 1.00 94.19 597 ASP A CA 1
ATOM 4496 C C . ASP A 1 597 ? -16.654 18.664 -27.189 1.00 94.19 597 ASP A C 1
ATOM 4498 O O . ASP A 1 597 ? -15.592 18.043 -27.182 1.00 94.19 597 ASP A O 1
ATOM 4502 N N . ILE A 1 598 ? -17.455 18.671 -28.256 1.00 92.69 598 ILE A N 1
ATOM 4503 C CA . ILE A 1 598 ? -17.181 17.945 -29.500 1.00 92.69 598 ILE A CA 1
ATOM 4504 C C . ILE A 1 598 ? -17.154 18.937 -30.654 1.00 92.69 598 ILE A C 1
ATOM 4506 O O . ILE A 1 598 ? -18.202 19.352 -31.156 1.00 92.69 598 ILE A O 1
ATOM 4510 N N . THR A 1 599 ? -15.956 19.261 -31.126 1.00 88.12 599 THR A N 1
ATOM 4511 C CA . THR A 1 599 ? -15.750 20.335 -32.096 1.00 88.12 599 THR A CA 1
ATOM 4512 C C . THR A 1 599 ? -15.044 19.842 -33.359 1.00 88.12 599 THR A C 1
ATOM 4514 O O . THR A 1 599 ? -14.005 19.186 -33.319 1.00 88.12 599 THR A O 1
ATOM 4517 N N . GLY A 1 600 ? -15.626 20.150 -34.518 1.00 81.12 600 GLY A N 1
ATOM 4518 C CA . GLY A 1 600 ? -15.035 19.889 -35.828 1.00 81.12 600 GLY A CA 1
ATOM 4519 C C . GLY A 1 600 ? -14.446 21.145 -36.470 1.00 81.12 600 GLY A C 1
ATOM 4520 O O . GLY A 1 600 ? -14.893 22.260 -36.213 1.00 81.12 600 GLY A O 1
ATOM 4521 N N . ASP A 1 601 ? -13.471 20.972 -37.361 1.00 75.19 601 ASP A N 1
ATOM 4522 C CA . ASP A 1 601 ? -12.860 22.067 -38.123 1.00 75.19 601 ASP A CA 1
ATOM 4523 C C . ASP A 1 601 ? -13.709 22.423 -39.357 1.00 75.19 601 ASP A C 1
ATOM 4525 O O . ASP A 1 601 ? -14.071 21.552 -40.150 1.00 75.19 601 ASP A O 1
ATOM 4529 N N . ILE A 1 602 ? -14.011 23.713 -39.549 1.00 71.31 602 ILE A N 1
ATOM 4530 C CA . ILE A 1 602 ? -14.854 24.228 -40.650 1.00 71.31 602 ILE A CA 1
ATOM 4531 C C . ILE A 1 602 ? -14.082 24.694 -41.892 1.00 71.31 602 ILE A C 1
ATOM 4533 O O . ILE A 1 602 ? -14.702 25.022 -42.906 1.00 71.31 602 ILE A O 1
ATOM 4537 N N . ILE A 1 603 ? -12.755 24.785 -41.816 1.00 63.09 603 ILE A N 1
ATOM 4538 C CA . ILE A 1 603 ? -11.886 25.399 -42.831 1.00 63.09 603 ILE A CA 1
ATOM 4539 C C . ILE A 1 603 ? -11.276 24.331 -43.755 1.00 63.09 603 ILE A C 1
ATOM 4541 O O . ILE A 1 603 ? -10.931 24.649 -44.892 1.00 63.09 603 ILE A O 1
ATOM 4545 N N . SER A 1 604 ? -11.231 23.063 -43.325 1.00 61.03 604 SER A N 1
ATOM 4546 C CA . SER A 1 604 ? -10.818 21.903 -44.130 1.00 61.03 604 SER A CA 1
ATOM 4547 C C . SER A 1 604 ? -12.022 21.065 -44.628 1.00 61.03 604 SER A C 1
ATOM 4549 O O . SER A 1 604 ? -12.386 20.045 -44.026 1.00 61.03 604 SER A O 1
ATOM 4551 N N . PRO A 1 605 ? -12.671 21.439 -45.754 1.00 55.50 605 PRO A N 1
ATOM 4552 C CA . PRO A 1 605 ? -13.824 20.723 -46.322 1.00 55.50 605 PRO A CA 1
ATOM 4553 C C . PRO A 1 605 ? -13.486 19.329 -46.891 1.00 55.50 605 PRO A C 1
ATOM 4555 O O . PRO A 1 605 ? -14.381 18.603 -47.334 1.00 55.50 605 PRO A O 1
ATOM 4558 N N . GLU A 1 606 ? -12.211 18.932 -46.866 1.00 55.44 606 GLU A N 1
ATOM 4559 C CA . GLU A 1 606 ? -11.725 17.616 -47.298 1.00 55.44 606 GLU A CA 1
ATOM 4560 C C . GLU A 1 606 ? -11.522 16.630 -46.127 1.00 55.44 606 GLU A C 1
ATOM 4562 O O . GLU A 1 606 ? -11.412 15.428 -46.368 1.00 55.44 606 GLU A O 1
ATOM 4567 N N . SER A 1 607 ? -11.545 17.102 -44.869 1.00 62.84 607 SER A N 1
ATOM 4568 C CA . SER A 1 607 ? -11.408 16.257 -43.669 1.00 62.84 607 SER A CA 1
ATOM 4569 C C . SER A 1 607 ? -12.595 15.306 -43.453 1.00 62.84 607 SER A C 1
ATOM 4571 O O . SER A 1 607 ? -13.712 15.556 -43.904 1.00 62.84 607 SER A O 1
ATOM 4573 N N . VAL A 1 608 ? -12.372 14.207 -42.737 1.00 73.75 608 VAL A N 1
ATOM 4574 C CA . VAL A 1 608 ? -13.447 13.285 -42.349 1.00 73.75 608 VAL A CA 1
ATOM 4575 C C . VAL A 1 608 ? -14.329 13.878 -41.243 1.00 73.75 608 VAL A C 1
ATOM 4577 O O . VAL A 1 608 ? -13.891 14.734 -40.479 1.00 73.75 608 VAL A O 1
ATOM 4580 N N . ILE A 1 609 ? -15.576 13.423 -41.161 1.00 82.19 609 ILE A N 1
ATOM 4581 C CA . ILE A 1 609 ? -16.549 13.786 -40.130 1.00 82.19 609 ILE A CA 1
ATOM 4582 C C . ILE A 1 609 ? -16.618 12.620 -39.132 1.00 82.19 609 ILE A C 1
ATOM 4584 O O . ILE A 1 609 ? -17.198 11.579 -39.466 1.00 82.19 609 ILE A O 1
ATOM 4588 N N . PRO A 1 610 ? -16.039 12.742 -37.924 1.00 82.12 610 PRO A N 1
ATOM 4589 C CA . PRO A 1 610 ? -16.010 11.639 -36.975 1.00 82.12 610 PRO A CA 1
ATOM 4590 C C . PRO A 1 610 ? -17.401 11.368 -36.395 1.00 82.12 610 PRO A C 1
ATOM 4592 O O . PRO A 1 610 ? -18.160 12.284 -36.050 1.00 82.12 610 PRO A O 1
ATOM 4595 N N . ILE A 1 611 ? -17.718 10.082 -36.260 1.00 86.19 611 ILE A N 1
ATOM 4596 C CA . ILE A 1 611 ? -18.861 9.594 -35.494 1.00 86.19 611 ILE A CA 1
ATOM 4597 C C . ILE A 1 611 ? -18.387 9.365 -34.061 1.00 86.19 611 ILE A C 1
ATOM 4599 O O . ILE A 1 611 ? -17.846 8.306 -33.745 1.00 86.19 611 ILE A O 1
ATOM 4603 N N . VAL A 1 612 ? -18.594 10.367 -33.208 1.00 90.12 612 VAL A N 1
ATOM 4604 C CA . VAL A 1 612 ? -18.341 10.260 -31.766 1.00 90.12 612 VAL A CA 1
ATOM 4605 C C . VAL A 1 612 ? -19.549 9.604 -31.100 1.00 90.12 612 VAL A C 1
ATOM 4607 O O . VAL A 1 612 ? -20.686 10.006 -31.352 1.00 90.12 612 VAL A O 1
ATOM 4610 N N . LYS A 1 613 ? -19.339 8.580 -30.276 1.00 92.56 613 LYS A N 1
ATOM 4611 C CA . LYS A 1 613 ? -20.410 7.950 -29.490 1.00 92.56 613 LYS A CA 1
ATOM 4612 C C . LYS A 1 613 ? -20.337 8.481 -28.063 1.00 92.56 613 LYS A C 1
ATOM 4614 O O . LYS A 1 613 ? -19.287 8.379 -27.452 1.00 92.56 613 LYS A O 1
ATOM 4619 N N . VAL A 1 614 ? -21.431 9.040 -27.557 1.00 95.75 614 VAL A N 1
ATOM 4620 C CA . VAL A 1 614 ? -21.556 9.551 -26.184 1.00 95.75 614 VAL A CA 1
ATOM 4621 C C . VAL A 1 614 ? -22.704 8.802 -25.524 1.00 95.75 614 VAL A C 1
ATOM 4623 O O . VAL A 1 614 ? -23.872 9.080 -25.808 1.00 95.75 614 VAL A O 1
ATOM 4626 N N . VAL A 1 615 ? -22.370 7.790 -24.731 1.00 95.56 615 VAL A N 1
ATOM 4627 C CA . VAL A 1 615 ? -23.310 6.766 -24.264 1.00 95.56 615 VAL A CA 1
ATOM 4628 C C . VAL A 1 615 ? -23.283 6.685 -22.744 1.00 95.56 615 VAL A C 1
ATOM 4630 O O . VAL A 1 615 ? -22.218 6.483 -22.186 1.00 95.56 615 VAL A O 1
ATOM 4633 N N . ASN A 1 616 ? -24.425 6.776 -22.063 1.00 95.25 616 ASN A N 1
ATOM 4634 C CA . ASN A 1 616 ? -24.486 6.493 -20.621 1.00 95.25 616 ASN A CA 1
ATOM 4635 C C . ASN A 1 616 ? -23.496 7.325 -19.774 1.00 95.25 616 ASN A C 1
ATOM 4637 O O . ASN A 1 616 ? -22.877 6.807 -18.864 1.00 95.25 616 ASN A O 1
ATOM 4641 N N . ASN A 1 617 ? -23.306 8.613 -20.055 1.00 97.88 617 ASN A N 1
ATOM 4642 C CA . ASN A 1 617 ? -22.506 9.499 -19.198 1.00 97.88 617 ASN A CA 1
ATOM 4643 C C . ASN A 1 617 ? -23.424 10.282 -18.248 1.00 97.88 617 ASN A C 1
ATOM 4645 O O . ASN A 1 617 ? -24.561 10.592 -18.607 1.00 97.88 617 ASN A O 1
ATOM 4649 N N . THR A 1 618 ? -22.931 10.637 -17.065 1.00 98.12 618 THR A N 1
ATOM 4650 C CA . THR A 1 618 ? -23.612 11.541 -16.128 1.00 98.12 618 THR A CA 1
ATOM 4651 C C . THR A 1 618 ? -22.836 12.845 -16.065 1.00 98.12 618 THR A C 1
ATOM 4653 O O . THR A 1 618 ? -21.657 12.834 -15.741 1.00 98.12 618 THR A O 1
ATOM 4656 N N . ILE A 1 619 ? -23.481 13.966 -16.376 1.00 97.75 619 ILE A N 1
ATOM 4657 C CA . ILE A 1 619 ? -22.880 15.299 -16.370 1.00 97.75 619 ILE A CA 1
ATOM 4658 C C . ILE A 1 619 ? -23.656 16.168 -15.386 1.00 97.75 619 ILE A C 1
ATOM 4660 O O . ILE A 1 619 ? -24.860 16.364 -15.557 1.00 97.75 619 ILE A O 1
ATOM 4664 N N . TYR A 1 620 ? -22.976 16.690 -14.372 1.00 96.69 620 TYR A N 1
ATOM 4665 C CA . TYR A 1 620 ? -23.583 17.482 -13.309 1.00 96.69 620 TYR A CA 1
ATOM 4666 C C . TYR A 1 620 ? -22.856 18.814 -13.130 1.00 96.69 620 TYR A C 1
ATOM 4668 O O . TYR A 1 620 ? -21.668 18.833 -12.823 1.00 96.69 620 TYR A O 1
ATOM 4676 N N . GLY A 1 621 ? -23.563 19.935 -13.270 1.00 92.75 621 GLY A N 1
ATOM 4677 C CA . GLY A 1 621 ? -22.984 21.269 -13.094 1.00 92.75 621 GLY A CA 1
ATOM 4678 C C . GLY A 1 621 ? -22.180 21.770 -14.303 1.00 92.75 621 GLY A C 1
ATOM 4679 O O . GLY A 1 621 ? -21.576 20.999 -15.047 1.00 92.75 621 GLY A O 1
ATOM 4680 N N . GLY A 1 622 ? -22.163 23.092 -14.497 1.00 89.56 622 GLY A N 1
ATOM 4681 C CA . GLY A 1 622 ? -21.369 23.766 -15.534 1.00 89.56 622 GLY A CA 1
ATOM 4682 C C . GLY A 1 622 ? -22.160 24.683 -16.463 1.00 89.56 622 GLY A C 1
ATOM 4683 O O . GLY A 1 622 ? -23.372 24.851 -16.313 1.00 89.56 622 GLY A O 1
ATOM 4684 N N . LEU A 1 623 ? -21.481 25.319 -17.425 1.00 93.25 623 LEU A N 1
ATOM 4685 C CA . LEU A 1 623 ? -22.154 26.184 -18.403 1.00 93.25 623 LEU A CA 1
ATOM 4686 C C . LEU A 1 623 ? -22.870 25.357 -19.476 1.00 93.25 623 LEU A C 1
ATOM 4688 O O . LEU A 1 623 ? -24.031 25.614 -19.773 1.00 93.25 623 LEU A O 1
ATOM 4692 N N . GLU A 1 624 ? -22.213 24.349 -20.031 1.00 93.88 624 GLU A N 1
ATOM 4693 C CA . GLU A 1 624 ? -22.765 23.468 -21.055 1.00 93.88 624 GLU A CA 1
ATOM 4694 C C . GLU A 1 624 ? -22.593 22.007 -20.623 1.00 93.88 624 GLU A C 1
ATOM 4696 O O . GLU A 1 624 ? -21.529 21.607 -20.162 1.00 93.88 624 GLU A O 1
ATOM 4701 N N . GLY A 1 625 ? -23.639 21.190 -20.750 1.00 95.56 625 GLY A N 1
ATOM 4702 C CA . GLY A 1 625 ? -23.550 19.756 -20.492 1.00 95.56 625 GLY A CA 1
ATOM 4703 C C . GLY A 1 625 ? -22.777 19.078 -21.613 1.00 95.56 625 GLY A C 1
ATOM 4704 O O . GLY A 1 625 ? -21.641 18.649 -21.428 1.00 95.56 625 GLY A O 1
ATOM 4705 N N . ILE A 1 626 ? -23.380 19.046 -22.804 1.00 96.88 626 ILE A N 1
ATOM 4706 C CA . ILE A 1 626 ? -22.736 18.567 -24.030 1.00 96.88 626 ILE A CA 1
ATOM 4707 C C . ILE A 1 626 ? -22.799 19.659 -25.092 1.00 96.88 626 ILE A C 1
ATOM 4709 O O . ILE A 1 626 ? -23.885 20.050 -25.529 1.00 96.88 626 ILE A O 1
ATOM 4713 N N . ASN A 1 627 ? -21.637 20.106 -25.548 1.00 95.00 627 ASN A N 1
ATOM 4714 C CA . ASN A 1 627 ? -21.499 21.020 -26.667 1.00 95.00 627 ASN A CA 1
ATOM 4715 C C . ASN A 1 627 ? -21.061 20.273 -27.926 1.00 95.00 627 ASN A C 1
ATOM 4717 O O . ASN A 1 627 ? -20.159 19.439 -27.899 1.00 95.00 627 ASN A O 1
ATOM 4721 N N . VAL A 1 628 ? -21.709 20.574 -29.048 1.00 93.44 628 VAL A N 1
ATOM 4722 C CA . VAL A 1 628 ? -21.369 20.027 -30.361 1.00 93.44 628 VAL A CA 1
ATOM 4723 C C . VAL A 1 628 ? -21.235 21.171 -31.353 1.00 93.44 628 VAL A C 1
ATOM 4725 O O . VAL A 1 628 ? -22.238 21.772 -31.757 1.00 93.44 628 VAL A O 1
ATOM 4728 N N . PHE A 1 629 ? -20.012 21.426 -31.812 1.00 88.38 629 PHE A N 1
ATOM 4729 C CA . PHE A 1 629 ? -19.696 22.557 -32.672 1.00 88.38 629 PHE A CA 1
ATOM 4730 C C . PHE A 1 629 ? -19.068 22.136 -34.006 1.00 88.38 629 PHE A C 1
ATOM 4732 O O . PHE A 1 629 ? -17.872 21.918 -34.135 1.00 88.38 629 PHE A O 1
ATOM 4739 N N . THR A 1 630 ? -19.901 22.140 -35.047 1.00 84.25 630 THR A N 1
ATOM 4740 C CA . THR A 1 630 ? -19.584 22.062 -36.484 1.00 84.25 630 THR A CA 1
ATOM 4741 C C . THR A 1 630 ? -18.862 20.793 -36.958 1.00 84.25 630 THR A C 1
ATOM 4743 O O . THR A 1 630 ? -18.121 20.165 -36.226 1.00 84.25 630 THR A O 1
ATOM 4746 N N . ARG A 1 631 ? -19.131 20.355 -38.196 1.00 82.94 631 ARG A N 1
ATOM 4747 C CA . ARG A 1 631 ? -18.412 19.280 -38.922 1.00 82.94 631 ARG A CA 1
ATOM 4748 C C . ARG A 1 631 ? -18.104 17.961 -38.164 1.00 82.94 631 ARG A C 1
ATOM 4750 O O . ARG A 1 631 ? -17.218 17.213 -38.561 1.00 82.94 631 ARG A O 1
ATOM 4757 N N . VAL A 1 632 ? -18.915 17.607 -37.166 1.00 87.25 632 VAL A N 1
ATOM 4758 C CA . VAL A 1 632 ? -18.914 16.319 -36.438 1.00 87.25 632 VAL A CA 1
ATOM 4759 C C . VAL A 1 632 ? -20.294 15.653 -36.510 1.00 87.25 632 VAL A C 1
ATOM 4761 O O . VAL A 1 632 ? -21.301 16.329 -36.737 1.00 87.25 632 VAL A O 1
ATOM 4764 N N . SER A 1 633 ? -20.366 14.326 -36.344 1.00 89.75 633 SER A N 1
ATOM 4765 C CA . SER A 1 633 ? -21.637 13.572 -36.375 1.00 89.75 633 SER A CA 1
ATOM 4766 C C . SER A 1 633 ? -21.833 12.693 -35.136 1.00 89.75 633 SER A C 1
ATOM 4768 O O . SER A 1 633 ? -21.824 11.463 -35.250 1.00 89.75 633 SER A O 1
ATOM 4770 N N . PRO A 1 634 ? -22.010 13.287 -33.941 1.00 91.94 634 PRO A N 1
ATOM 4771 C CA . PRO A 1 634 ? -22.102 12.513 -32.716 1.00 91.94 634 PRO A CA 1
ATOM 4772 C C . PRO A 1 634 ? -23.413 11.720 -32.619 1.00 91.94 634 PRO A C 1
ATOM 4774 O O . PRO A 1 634 ? -24.448 12.094 -33.183 1.00 91.94 634 PRO A O 1
ATOM 4777 N N . THR A 1 635 ? -23.365 10.614 -31.883 1.00 93.75 635 THR A N 1
ATOM 4778 C CA . THR A 1 635 ? -24.528 9.853 -31.413 1.00 93.75 635 THR A CA 1
ATOM 4779 C C . THR A 1 635 ? -24.560 9.954 -29.894 1.00 93.75 635 THR A C 1
ATOM 4781 O O . THR A 1 635 ? -23.683 9.397 -29.242 1.00 93.75 635 THR A O 1
ATOM 4784 N N . ILE A 1 636 ? -25.532 10.690 -29.357 1.00 96.06 636 ILE A N 1
ATOM 4785 C CA . ILE A 1 636 ? -25.651 11.043 -27.940 1.00 96.06 636 ILE A CA 1
ATOM 4786 C C . ILE A 1 636 ? -26.876 10.328 -27.371 1.00 96.06 636 ILE A C 1
ATOM 4788 O O . ILE A 1 636 ? -28.012 10.685 -27.704 1.00 96.06 636 ILE A O 1
ATOM 4792 N N . VAL A 1 637 ? -26.653 9.304 -26.551 1.00 95.12 637 VAL A N 1
ATOM 4793 C CA . VAL A 1 637 ? -27.718 8.424 -26.059 1.00 95.12 637 VAL A CA 1
ATOM 4794 C C . VAL A 1 637 ? -27.545 8.040 -24.591 1.00 95.12 637 VAL A C 1
ATOM 4796 O O . VAL A 1 637 ? -26.424 7.844 -24.132 1.00 95.12 637 VAL A O 1
ATOM 4799 N N . ASN A 1 638 ? -28.655 7.914 -23.860 1.00 94.88 638 ASN A N 1
ATOM 4800 C CA . ASN A 1 638 ? -28.703 7.448 -22.467 1.00 94.88 638 ASN A CA 1
ATOM 4801 C C . ASN A 1 638 ? -27.918 8.295 -21.451 1.00 94.88 638 ASN A C 1
ATOM 4803 O O . ASN A 1 638 ? -27.574 7.789 -20.392 1.00 94.88 638 ASN A O 1
ATOM 4807 N N . ASN A 1 639 ? -27.606 9.560 -21.732 1.00 97.88 639 ASN A N 1
ATOM 4808 C CA . ASN A 1 639 ? -26.857 10.400 -20.792 1.00 97.88 639 ASN A CA 1
ATOM 4809 C C . ASN A 1 639 ? -27.798 11.088 -19.789 1.00 97.88 639 ASN A C 1
ATOM 4811 O O . ASN A 1 639 ? -28.944 11.388 -20.130 1.00 97.88 639 ASN A O 1
ATOM 4815 N N . ILE A 1 640 ? -27.300 11.385 -18.588 1.00 98.25 640 ILE A N 1
ATOM 4816 C CA . ILE A 1 640 ? -27.929 12.296 -17.622 1.00 98.25 640 ILE A CA 1
ATOM 4817 C C . ILE A 1 640 ? -27.197 13.637 -17.690 1.00 98.25 640 ILE A C 1
ATOM 4819 O O . ILE A 1 640 ? -25.975 13.668 -17.585 1.00 98.25 640 ILE A O 1
ATOM 4823 N N . ILE A 1 641 ? -27.930 14.740 -17.854 1.00 97.88 641 ILE A N 1
ATOM 4824 C CA . ILE A 1 641 ? -27.386 16.101 -17.819 1.00 97.88 641 ILE A CA 1
ATOM 4825 C C . ILE A 1 641 ? -28.186 16.924 -16.812 1.00 97.88 641 ILE A C 1
ATOM 4827 O O . ILE A 1 641 ? -29.356 17.237 -17.056 1.00 97.88 641 ILE A O 1
ATOM 4831 N N . ALA A 1 642 ? -27.559 17.278 -15.694 1.00 96.88 642 ALA A N 1
ATOM 4832 C CA . ALA A 1 642 ? -28.224 17.953 -14.592 1.00 96.88 642 ALA A CA 1
ATOM 4833 C C . ALA A 1 642 ? -27.495 19.217 -14.118 1.00 96.88 642 ALA A C 1
ATOM 4835 O O . ALA A 1 642 ? -26.266 19.291 -14.125 1.00 96.88 642 ALA A O 1
ATOM 4836 N N . ASN A 1 643 ? -28.265 20.202 -13.654 1.00 95.25 643 ASN A N 1
ATOM 4837 C CA . ASN A 1 643 ? -27.775 21.441 -13.043 1.00 95.25 643 ASN A CA 1
ATOM 4838 C C . ASN A 1 643 ? -26.771 22.242 -13.899 1.00 95.25 643 ASN A C 1
ATOM 4840 O O . ASN A 1 643 ? -25.894 22.925 -13.365 1.00 95.25 643 ASN A O 1
ATOM 4844 N N . THR A 1 644 ? -26.896 22.199 -15.228 1.00 95.19 644 THR A N 1
ATOM 4845 C CA . THR A 1 644 ? -26.093 23.022 -16.146 1.00 95.19 644 THR A CA 1
ATOM 4846 C C . THR A 1 644 ? -26.842 24.280 -16.599 1.00 95.19 644 THR A C 1
ATOM 4848 O O . THR A 1 644 ? -28.063 24.394 -16.494 1.00 95.19 644 THR A O 1
ATOM 4851 N N . VAL A 1 645 ? -26.140 25.271 -17.153 1.00 95.62 645 VAL A N 1
ATOM 4852 C CA . VAL A 1 645 ? -26.828 26.412 -17.788 1.00 95.62 645 VAL A CA 1
ATOM 4853 C C . VAL A 1 645 ? -27.486 25.980 -19.110 1.00 95.62 645 VAL A C 1
ATOM 4855 O O . VAL A 1 645 ? -28.637 26.323 -19.375 1.00 95.62 645 VAL A O 1
ATOM 4858 N N . SER A 1 646 ? -26.791 25.197 -19.931 1.00 95.44 646 SER A N 1
ATOM 4859 C CA . SER A 1 646 ? -27.294 24.619 -21.180 1.00 95.44 646 SER A CA 1
ATOM 4860 C C . SER A 1 646 ? -27.099 23.103 -21.175 1.00 95.44 646 SER A C 1
ATOM 4862 O O . SER A 1 646 ? -25.996 22.633 -20.916 1.00 95.44 646 SER A O 1
ATOM 4864 N N . GLY A 1 647 ? -28.143 22.325 -21.459 1.00 95.88 647 GLY A N 1
ATOM 4865 C CA . GLY A 1 647 ? -28.108 20.861 -21.457 1.00 95.88 647 GLY A CA 1
ATOM 4866 C C . GLY A 1 647 ? -27.277 20.303 -22.616 1.00 95.88 647 GLY A C 1
ATOM 4867 O O . GLY A 1 647 ? -26.099 19.992 -22.455 1.00 95.88 647 GLY A O 1
ATOM 4868 N N . ILE A 1 648 ? -27.886 20.188 -23.801 1.00 96.81 648 ILE A N 1
ATOM 4869 C CA . ILE A 1 648 ? -27.199 19.777 -25.035 1.00 96.81 648 ILE A CA 1
ATOM 4870 C C . ILE A 1 648 ? -27.295 20.891 -26.083 1.00 96.81 648 ILE A C 1
ATOM 4872 O O . ILE A 1 648 ? -28.377 21.208 -26.582 1.00 96.81 648 ILE A O 1
ATOM 4876 N N . SER A 1 649 ? -26.158 21.447 -26.490 1.00 93.94 649 SER A N 1
ATOM 4877 C CA . SER A 1 649 ? -26.057 22.421 -27.578 1.00 93.94 649 SER A CA 1
ATOM 4878 C C . SER A 1 649 ? -25.543 21.740 -28.845 1.00 93.94 649 SER A C 1
ATOM 4880 O O . SER A 1 649 ? -24.495 21.103 -28.829 1.00 93.94 649 SER A O 1
ATOM 4882 N N . VAL A 1 650 ? -26.278 21.851 -29.959 1.00 91.00 650 VAL A N 1
ATOM 4883 C CA . VAL A 1 650 ? -25.862 21.275 -31.248 1.00 91.00 650 VAL A CA 1
ATOM 4884 C C . VAL A 1 650 ? -25.885 22.331 -32.341 1.00 91.00 650 VAL A C 1
ATOM 4886 O O . VAL A 1 650 ? -26.948 22.790 -32.759 1.00 91.00 650 VAL A O 1
ATOM 4889 N N . LEU A 1 651 ? -24.708 22.635 -32.886 1.00 86.75 651 LEU A N 1
ATOM 4890 C CA . LEU A 1 651 ? -24.536 23.465 -34.072 1.00 86.75 651 LEU A CA 1
ATOM 4891 C C . LEU A 1 651 ? -23.717 22.717 -35.129 1.00 86.75 651 LEU A C 1
ATOM 4893 O O . LEU A 1 651 ? -22.509 22.875 -35.228 1.00 86.75 651 LEU A O 1
ATOM 4897 N N . THR A 1 652 ? -24.367 21.916 -35.972 1.00 68.31 652 THR A N 1
ATOM 4898 C CA . THR A 1 652 ? -23.692 21.129 -37.022 1.00 68.31 652 THR A CA 1
ATOM 4899 C C . THR A 1 652 ? -23.763 21.822 -38.389 1.00 68.31 652 THR A C 1
ATOM 4901 O O . THR A 1 652 ? -24.590 21.506 -39.240 1.00 68.31 652 THR A O 1
ATOM 4904 N N . THR A 1 653 ? -22.887 22.799 -38.638 1.00 71.81 653 THR A N 1
ATOM 4905 C CA . THR A 1 653 ? -22.659 23.335 -39.997 1.00 71.81 653 THR A CA 1
ATOM 4906 C C . THR A 1 653 ? -21.576 22.515 -40.722 1.00 71.81 653 THR A C 1
ATOM 4908 O O . THR A 1 653 ? -20.754 21.863 -40.081 1.00 71.81 653 THR A O 1
ATOM 4911 N N . GLY A 1 654 ? -21.580 22.482 -42.064 1.00 68.88 654 GLY A N 1
ATOM 4912 C CA . GLY A 1 654 ? -20.505 21.835 -42.845 1.00 68.88 654 GLY A CA 1
ATOM 4913 C C . GLY A 1 654 ? -20.639 20.325 -43.124 1.00 68.88 654 GLY A C 1
ATOM 4914 O O . GLY A 1 654 ? -19.632 19.682 -43.418 1.00 68.88 654 GLY A O 1
ATOM 4915 N N . GLY A 1 655 ? -21.856 19.761 -43.069 1.00 71.62 655 GLY A N 1
ATOM 4916 C CA . GLY A 1 655 ? -22.166 18.394 -43.540 1.00 71.62 655 GLY A CA 1
ATOM 4917 C C . GLY A 1 655 ? -22.327 17.312 -42.461 1.00 71.62 655 GLY A C 1
ATOM 4918 O O . GLY A 1 655 ? -22.702 16.193 -42.803 1.00 71.62 655 GLY A O 1
ATOM 4919 N N . GLY A 1 656 ? -22.084 17.634 -41.184 1.00 77.69 656 GLY A N 1
ATOM 4920 C CA . GLY A 1 656 ? -22.284 16.720 -40.049 1.00 77.69 656 GLY A CA 1
ATOM 4921 C C . GLY A 1 656 ? -23.746 16.593 -39.601 1.00 77.69 656 GLY A C 1
ATOM 4922 O O . GLY A 1 656 ? -24.573 17.450 -39.909 1.00 77.69 656 GLY A O 1
ATOM 4923 N N . SER A 1 657 ? -24.076 15.519 -38.877 1.00 86.69 657 SER A N 1
ATOM 4924 C CA . SER A 1 657 ? -25.420 15.263 -38.340 1.00 86.69 657 SER A CA 1
ATOM 4925 C C . SER A 1 657 ? -25.372 14.556 -36.982 1.00 86.69 657 SER A C 1
ATOM 4927 O O . SER A 1 657 ? -24.882 13.430 -36.863 1.00 86.69 657 SER A O 1
ATOM 4929 N N . ALA A 1 658 ? -25.950 15.192 -35.961 1.00 90.25 658 ALA A N 1
ATOM 4930 C CA . ALA A 1 658 ? -26.113 14.598 -34.636 1.00 90.25 658 ALA A CA 1
ATOM 4931 C C . ALA A 1 658 ? -27.357 13.691 -34.567 1.00 90.25 658 ALA A C 1
ATOM 4933 O O . ALA A 1 658 ? -28.389 14.000 -35.164 1.00 90.25 658 ALA A O 1
ATOM 4934 N N . VAL A 1 659 ? -27.268 12.593 -33.813 1.00 92.94 659 VAL A N 1
ATOM 4935 C CA . VAL A 1 659 ? -28.436 11.839 -33.319 1.00 92.94 659 VAL A CA 1
ATOM 4936 C C . VAL A 1 659 ? -28.443 11.970 -31.811 1.00 92.94 659 VAL A C 1
ATOM 4938 O O . VAL A 1 659 ? -27.434 11.684 -31.175 1.00 92.94 659 VAL A O 1
ATOM 4941 N N . VAL A 1 660 ? -29.573 12.415 -31.273 1.00 94.81 660 VAL A N 1
ATOM 4942 C CA . V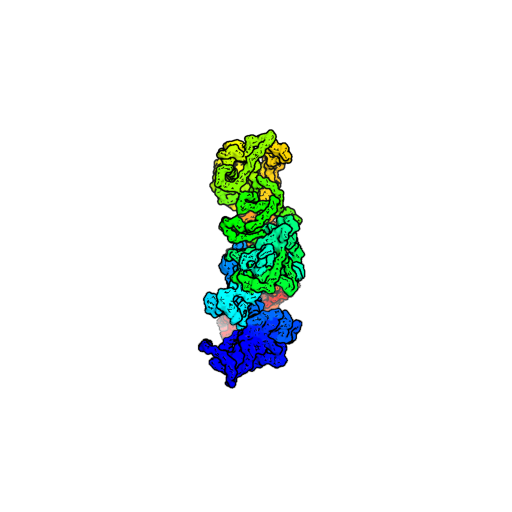AL A 1 660 ? -29.799 12.597 -29.841 1.00 94.81 660 VAL A CA 1
ATOM 4943 C C . VAL A 1 660 ? -31.052 11.807 -29.482 1.00 94.81 660 VAL A C 1
ATOM 4945 O O . VAL A 1 660 ? -32.101 12.032 -30.088 1.00 94.81 660 VAL A O 1
ATOM 4948 N N . ASP A 1 661 ? -30.940 10.864 -28.551 1.00 93.25 661 ASP A N 1
ATOM 4949 C CA . ASP A 1 661 ? -32.045 9.982 -28.157 1.00 93.25 661 ASP A CA 1
ATOM 4950 C C . ASP A 1 661 ? -31.909 9.559 -26.688 1.00 93.25 661 ASP A C 1
ATOM 4952 O O . ASP A 1 661 ? -30.799 9.455 -26.184 1.00 93.25 661 ASP A O 1
ATOM 4956 N N . ALA A 1 662 ? -33.016 9.314 -25.991 1.00 93.00 662 ALA A N 1
ATOM 4957 C CA . ALA A 1 662 ? -33.042 8.743 -24.640 1.00 93.00 662 ALA A CA 1
ATOM 4958 C C . ALA A 1 662 ? -32.132 9.427 -23.585 1.00 93.00 662 ALA A C 1
ATOM 4960 O O . ALA A 1 662 ? -31.629 8.763 -22.688 1.00 93.00 662 ALA A O 1
ATOM 4961 N N . ASN A 1 663 ? -31.929 10.748 -23.644 1.00 96.25 663 ASN A N 1
ATOM 4962 C CA . ASN A 1 663 ? -31.191 11.488 -22.602 1.00 96.25 663 ASN A CA 1
ATOM 4963 C C . ASN A 1 663 ? -32.141 12.020 -21.513 1.00 96.25 663 ASN A C 1
ATOM 4965 O O . ASN A 1 663 ? -33.325 12.255 -21.777 1.00 96.25 663 ASN A O 1
ATOM 4969 N N . LEU A 1 664 ? -31.643 12.175 -20.288 1.00 96.94 664 LEU A N 1
ATOM 4970 C CA . LEU A 1 664 ? -32.376 12.707 -19.138 1.00 96.94 664 LEU A CA 1
ATOM 4971 C C . LEU A 1 664 ? -31.830 14.078 -18.731 1.00 96.94 664 LEU A C 1
ATOM 4973 O O . LEU A 1 664 ? -30.619 14.290 -18.728 1.00 96.94 664 LEU A O 1
ATOM 4977 N N . PHE A 1 665 ? -32.734 14.986 -18.370 1.00 97.94 665 PHE A N 1
ATOM 4978 C CA . PHE A 1 665 ? -32.437 16.354 -17.967 1.00 97.94 665 PHE A CA 1
ATOM 4979 C C . PHE A 1 665 ? -33.082 16.691 -16.619 1.00 97.94 665 PHE A C 1
ATOM 4981 O O . PHE A 1 665 ? -34.202 16.256 -16.360 1.00 97.94 665 PHE A O 1
ATOM 4988 N N . GLN A 1 666 ? -32.394 17.469 -15.778 1.00 96.94 666 GLN A N 1
ATOM 4989 C CA . GLN A 1 666 ? -32.951 18.024 -14.536 1.00 96.94 666 GLN A CA 1
ATOM 4990 C C . GLN A 1 666 ? -32.231 19.320 -14.141 1.00 96.94 666 GLN A C 1
ATOM 4992 O O . GLN A 1 666 ? -31.012 19.395 -14.261 1.00 96.94 666 GLN A O 1
ATOM 4997 N N . GLY A 1 667 ? -32.939 20.342 -13.653 1.00 94.75 667 GLY A N 1
ATOM 4998 C CA . GLY A 1 667 ? -32.298 21.528 -13.067 1.00 94.75 667 GLY A CA 1
ATOM 4999 C C . GLY A 1 667 ? -31.461 22.380 -14.026 1.00 94.75 667 GLY A C 1
ATOM 5000 O O . GLY A 1 667 ? -30.733 23.268 -13.584 1.00 94.75 667 GLY A O 1
ATOM 5001 N N . ASN A 1 668 ? -31.544 22.144 -15.340 1.00 95.94 668 ASN A N 1
ATOM 5002 C CA . ASN A 1 668 ? -30.815 22.955 -16.310 1.00 95.94 668 ASN A CA 1
ATOM 5003 C C . ASN A 1 668 ? -31.569 24.259 -16.601 1.00 95.94 668 ASN A C 1
ATOM 5005 O O . ASN A 1 668 ? -32.794 24.251 -16.738 1.00 95.94 668 ASN A O 1
ATOM 5009 N N . LEU A 1 669 ? -30.862 25.379 -16.798 1.00 95.88 669 LEU A N 1
ATOM 5010 C CA . LEU A 1 669 ? -31.533 26.634 -17.179 1.00 95.88 669 LEU A CA 1
ATOM 5011 C C . LEU A 1 669 ? -32.205 26.509 -18.561 1.00 95.88 669 LEU A C 1
ATOM 5013 O O . LEU A 1 669 ? -33.303 27.033 -18.767 1.00 95.88 669 LEU A O 1
ATOM 5017 N N . VAL A 1 670 ? -31.561 25.814 -19.507 1.00 95.00 670 VAL A N 1
ATOM 5018 C CA . VAL A 1 670 ? -32.114 25.470 -20.827 1.00 95.00 670 VAL A CA 1
ATOM 5019 C C . VAL A 1 670 ? -31.641 24.074 -21.256 1.00 95.00 670 VAL A C 1
ATOM 5021 O O . VAL A 1 670 ? -30.453 23.874 -21.457 1.00 95.00 670 VAL A O 1
ATOM 5024 N N . ASN A 1 671 ? -32.540 23.117 -21.517 1.00 95.12 671 ASN A N 1
ATOM 5025 C CA . ASN A 1 671 ? -32.143 21.751 -21.931 1.00 95.12 671 ASN A CA 1
ATOM 5026 C C . ASN A 1 671 ? -31.520 21.656 -23.341 1.00 95.12 671 ASN A C 1
ATOM 5028 O O . ASN A 1 671 ? -30.764 20.731 -23.633 1.00 95.12 671 ASN A O 1
ATOM 5032 N N . GLY A 1 672 ? -31.815 22.606 -24.232 1.00 93.81 672 GLY A N 1
ATOM 5033 C CA . GLY A 1 672 ? -31.287 22.617 -25.599 1.00 93.81 672 GLY A CA 1
ATOM 5034 C C . GLY A 1 672 ? -31.885 21.518 -26.495 1.00 93.81 672 GLY A C 1
ATOM 5035 O O . GLY A 1 672 ? -33.104 21.362 -26.580 1.00 93.81 672 GLY A O 1
ATOM 5036 N N . THR A 1 673 ? -31.040 20.785 -27.224 1.00 94.69 673 THR A N 1
ATOM 5037 C CA . THR A 1 673 ? -31.444 19.712 -28.150 1.00 94.69 673 THR A CA 1
ATOM 5038 C C . THR A 1 673 ? -31.715 18.418 -27.386 1.00 94.69 673 THR A C 1
ATOM 5040 O O . THR A 1 673 ? -30.803 17.642 -27.135 1.00 94.69 673 THR A O 1
ATOM 5043 N N . MET A 1 674 ? -32.981 18.154 -27.058 1.00 92.50 674 MET A N 1
ATOM 5044 C CA . MET A 1 674 ? -33.366 16.972 -26.266 1.00 92.50 674 MET A CA 1
ATOM 5045 C C . MET A 1 674 ? -33.495 15.674 -27.083 1.00 92.50 674 MET A C 1
ATOM 5047 O O . MET A 1 674 ? -33.418 14.584 -26.525 1.00 92.50 674 MET A O 1
ATOM 5051 N N . GLY A 1 675 ? -33.682 15.768 -28.404 1.00 91.00 675 GLY A N 1
ATOM 5052 C CA . GLY A 1 675 ? -33.833 14.589 -29.264 1.00 91.00 675 GLY A CA 1
ATOM 5053 C C . GLY A 1 675 ? -35.186 13.881 -29.114 1.00 91.00 675 GLY A C 1
ATOM 5054 O O . GLY A 1 675 ? -36.221 14.532 -28.959 1.00 91.00 675 GLY A O 1
ATOM 5055 N N . THR A 1 676 ? -35.189 12.550 -29.201 1.00 90.69 676 THR A N 1
ATOM 5056 C CA . THR A 1 676 ? -36.360 11.681 -28.955 1.00 90.69 676 THR A CA 1
ATOM 5057 C C . THR A 1 676 ? -36.238 10.932 -27.625 1.00 90.69 676 THR A C 1
ATOM 5059 O O . THR A 1 676 ? -35.166 10.909 -27.031 1.00 90.69 676 THR A O 1
ATOM 5062 N N . ASN A 1 677 ? -37.343 10.363 -27.121 1.00 90.44 677 ASN A N 1
ATOM 5063 C CA . ASN A 1 677 ? -37.391 9.558 -25.884 1.00 90.44 677 ASN A CA 1
ATOM 5064 C C . ASN A 1 677 ? -36.744 10.211 -24.643 1.00 90.44 677 ASN A C 1
ATOM 5066 O O . ASN A 1 677 ? -36.292 9.519 -23.727 1.00 90.44 677 ASN A O 1
ATOM 5070 N N . TRP A 1 678 ? -36.673 11.542 -24.613 1.00 93.50 678 TRP A N 1
ATOM 5071 C CA . TRP A 1 678 ? -36.079 12.294 -23.517 1.00 93.50 678 TRP A CA 1
ATOM 5072 C C . TRP A 1 678 ? -36.928 12.197 -22.247 1.00 93.50 678 TRP A C 1
ATOM 5074 O O . TRP A 1 678 ? -38.139 11.978 -22.308 1.00 93.50 678 TRP A O 1
ATOM 5084 N N . ILE A 1 679 ? -36.276 12.372 -21.100 1.00 93.81 679 ILE A N 1
ATOM 5085 C CA . ILE A 1 679 ? -36.925 12.550 -19.798 1.00 93.81 679 ILE A CA 1
ATOM 5086 C C . ILE A 1 679 ? -36.490 13.916 -19.271 1.00 93.81 679 ILE A C 1
ATOM 5088 O O . ILE A 1 679 ? -35.302 14.214 -19.264 1.00 93.81 679 ILE A O 1
ATOM 5092 N N . ASP A 1 680 ? -37.446 14.748 -18.875 1.00 94.62 680 ASP A N 1
ATOM 5093 C CA . ASP A 1 680 ? -37.200 16.050 -18.250 1.00 94.62 680 ASP A CA 1
ATOM 5094 C C . ASP A 1 680 ? -37.818 15.997 -16.853 1.00 94.62 680 ASP A C 1
ATOM 5096 O O . ASP A 1 680 ? -39.046 15.936 -16.716 1.00 94.62 680 ASP A O 1
ATOM 5100 N N . LEU A 1 681 ? -36.966 15.874 -15.839 1.00 94.56 681 LEU A N 1
ATOM 5101 C CA . LEU A 1 681 ? -37.367 15.785 -14.442 1.00 94.56 681 LEU A CA 1
ATOM 5102 C C . LEU A 1 681 ? -37.610 17.178 -13.876 1.00 94.56 681 LEU A C 1
ATOM 5104 O O . LEU A 1 681 ? -36.871 18.121 -14.153 1.00 94.56 681 LEU A O 1
ATOM 5108 N N . LEU A 1 682 ? -38.621 17.289 -13.016 1.00 92.12 682 LEU A N 1
ATOM 5109 C CA . LEU A 1 682 ? -38.774 18.488 -12.197 1.00 92.12 682 LEU A CA 1
ATOM 5110 C C . LEU A 1 682 ? -37.647 18.540 -11.157 1.00 92.12 682 LEU A C 1
ATOM 5112 O O . LEU A 1 682 ? -37.228 17.503 -10.645 1.00 92.12 682 LEU A O 1
ATOM 5116 N N . ASP A 1 683 ? -37.238 19.741 -10.754 1.00 86.44 683 ASP A N 1
ATOM 5117 C CA . ASP A 1 683 ? -36.223 19.937 -9.700 1.00 86.44 683 ASP A CA 1
ATOM 5118 C C . ASP A 1 683 ? -36.633 19.329 -8.344 1.00 86.44 683 ASP A C 1
ATOM 5120 O O . ASP A 1 683 ? -35.804 19.140 -7.463 1.00 86.44 683 ASP A O 1
ATOM 5124 N N . THR A 1 684 ? -37.925 19.036 -8.158 1.00 88.00 684 THR A N 1
ATOM 5125 C CA . THR A 1 684 ? -38.473 18.390 -6.955 1.00 88.00 684 THR A CA 1
ATOM 5126 C C . THR A 1 684 ? -38.515 16.864 -7.033 1.00 88.00 684 THR A C 1
ATOM 5128 O O . THR A 1 684 ? -38.895 16.227 -6.055 1.00 88.00 684 THR A O 1
ATOM 5131 N N . GLU A 1 685 ? -38.250 16.272 -8.198 1.00 92.75 685 GLU A N 1
ATOM 5132 C CA . GLU A 1 685 ? -38.217 14.816 -8.369 1.00 92.75 685 GLU A CA 1
ATOM 5133 C C . GLU A 1 685 ? -36.830 14.278 -7.995 1.00 92.75 685 GLU A C 1
ATOM 5135 O O . GLU A 1 685 ? -35.817 14.923 -8.257 1.00 92.75 685 GLU A O 1
ATOM 5140 N N . ALA A 1 686 ? -36.772 13.105 -7.365 1.00 91.19 686 ALA A N 1
ATOM 5141 C CA . ALA A 1 686 ? -35.502 12.499 -6.986 1.00 91.19 686 ALA A CA 1
ATOM 5142 C C . ALA A 1 686 ? -34.734 12.030 -8.234 1.00 91.19 686 ALA A C 1
ATOM 5144 O O . ALA A 1 686 ? -35.325 11.455 -9.152 1.00 91.19 686 ALA A O 1
ATOM 5145 N N . LEU A 1 687 ? -33.423 12.279 -8.254 1.00 94.69 687 LEU A N 1
ATOM 5146 C CA . LEU A 1 687 ? -32.513 11.805 -9.300 1.00 94.69 687 LEU A CA 1
ATOM 5147 C C . LEU A 1 687 ? -31.324 11.063 -8.691 1.00 94.69 687 LEU A C 1
ATOM 5149 O O . LEU A 1 687 ? -31.103 9.907 -9.039 1.00 94.69 687 LEU A O 1
ATOM 5153 N N . PHE A 1 688 ? -30.617 11.708 -7.761 1.00 95.19 688 PHE A N 1
ATOM 5154 C CA . PHE A 1 688 ? -29.460 11.161 -7.050 1.00 95.19 688 PHE A CA 1
ATOM 5155 C C . PHE A 1 688 ? -29.718 11.087 -5.544 1.00 95.19 688 PHE A C 1
ATOM 5157 O O . PHE A 1 688 ? -30.514 11.886 -5.044 1.00 95.19 688 PHE A O 1
ATOM 5164 N N . VAL A 1 689 ? -29.050 10.163 -4.844 1.00 91.69 689 VAL A N 1
ATOM 5165 C CA . VAL A 1 689 ? -29.138 9.995 -3.381 1.00 91.69 689 VAL A CA 1
ATOM 5166 C C . VAL A 1 689 ? -28.735 11.286 -2.663 1.00 91.69 689 VAL A C 1
ATOM 5168 O O . VAL A 1 689 ? -29.550 11.849 -1.935 1.00 91.69 689 VAL A O 1
ATOM 5171 N N . ASP A 1 690 ? -27.531 11.808 -2.931 1.00 88.56 690 ASP A N 1
ATOM 5172 C CA . ASP A 1 690 ? -27.091 13.118 -2.434 1.00 88.56 690 ASP A CA 1
ATOM 5173 C C . ASP A 1 690 ? -26.020 13.749 -3.341 1.00 88.56 690 ASP A C 1
ATOM 5175 O O . ASP A 1 690 ? -24.817 13.747 -3.063 1.00 88.56 690 ASP A O 1
ATOM 5179 N N . ALA A 1 691 ? -26.462 14.361 -4.440 1.00 90.06 691 ALA A N 1
ATOM 5180 C CA . ALA A 1 691 ? -25.553 15.042 -5.361 1.00 90.06 691 ALA A CA 1
ATOM 5181 C C . ALA A 1 691 ? -24.843 16.263 -4.743 1.00 90.06 691 ALA A C 1
ATOM 5183 O O . ALA A 1 691 ? -23.828 16.705 -5.282 1.00 90.06 691 ALA A O 1
ATOM 5184 N N . ALA A 1 692 ? -25.356 16.836 -3.646 1.00 86.56 692 ALA A N 1
ATOM 5185 C CA . ALA A 1 692 ? -24.715 17.968 -2.979 1.00 86.56 692 ALA A CA 1
ATOM 5186 C C . ALA A 1 692 ? -23.493 17.520 -2.163 1.00 86.56 692 ALA A C 1
ATOM 5188 O O . ALA A 1 692 ? -22.496 18.243 -2.133 1.00 86.56 692 ALA A O 1
ATOM 5189 N N . ALA A 1 693 ? -23.555 16.322 -1.574 1.00 81.88 693 ALA A N 1
ATOM 5190 C CA . ALA A 1 693 ? -22.425 15.652 -0.931 1.00 81.88 693 ALA A CA 1
ATOM 5191 C C . ALA A 1 693 ? -21.497 14.915 -1.922 1.00 81.88 693 ALA A C 1
ATOM 5193 O O . ALA A 1 693 ? -20.449 14.413 -1.529 1.00 81.88 693 ALA A O 1
ATOM 5194 N N . GLY A 1 694 ? -21.843 14.878 -3.215 1.00 85.19 694 GLY A N 1
ATOM 5195 C CA . GLY A 1 694 ? -21.064 14.192 -4.253 1.00 85.19 694 GLY A CA 1
ATOM 5196 C C . GLY A 1 694 ? -21.444 12.722 -4.463 1.00 85.19 694 GLY A C 1
ATOM 5197 O O . GLY A 1 694 ? -20.754 12.016 -5.196 1.00 85.19 694 GLY A O 1
ATOM 5198 N N . ASN A 1 695 ? -22.548 12.265 -3.869 1.00 89.31 695 ASN A N 1
ATOM 5199 C CA . ASN A 1 695 ? -23.114 10.943 -4.092 1.00 89.31 695 ASN A CA 1
ATOM 5200 C C . ASN A 1 695 ? -24.091 10.965 -5.286 1.00 89.31 695 ASN A C 1
ATOM 5202 O O . ASN A 1 695 ? -25.247 11.383 -5.180 1.00 89.31 695 ASN A O 1
ATOM 5206 N N . PHE A 1 696 ? -23.601 10.507 -6.442 1.00 92.62 696 PHE A N 1
ATOM 5207 C CA . PHE A 1 696 ? -24.345 10.450 -7.707 1.00 92.62 696 PHE A CA 1
ATOM 5208 C C . PHE A 1 696 ? -25.005 9.094 -7.974 1.00 92.62 696 PHE A C 1
ATOM 5210 O O . PHE A 1 696 ? -25.429 8.837 -9.104 1.00 92.62 696 PHE A O 1
ATOM 5217 N N . TYR A 1 697 ? -25.103 8.231 -6.963 1.00 92.81 697 TYR A N 1
ATOM 5218 C CA . TYR A 1 697 ? -25.907 7.025 -7.077 1.00 92.81 697 TYR A CA 1
ATOM 5219 C C . TYR A 1 697 ? -27.376 7.388 -7.300 1.00 92.81 697 TYR A C 1
ATOM 5221 O O . TYR A 1 697 ? -27.859 8.404 -6.787 1.00 92.81 697 TYR A O 1
ATOM 5229 N N . LEU A 1 698 ? -28.090 6.606 -8.111 1.00 93.44 698 LEU A N 1
ATOM 5230 C CA . LEU A 1 698 ? -29.472 6.922 -8.456 1.00 93.44 698 LEU A CA 1
ATOM 5231 C C . LEU A 1 698 ? -30.378 6.739 -7.236 1.00 93.44 698 LEU A C 1
ATOM 5233 O O . LEU A 1 698 ? -30.399 5.684 -6.606 1.00 93.44 698 LEU A O 1
ATOM 5237 N N . ALA A 1 699 ? -31.149 7.779 -6.916 1.00 91.50 699 ALA A N 1
ATOM 5238 C CA . ALA A 1 699 ? -32.116 7.711 -5.830 1.00 91.50 699 ALA A CA 1
ATOM 5239 C C . ALA A 1 699 ? -33.234 6.713 -6.150 1.00 91.50 699 ALA A C 1
ATOM 5241 O O . ALA A 1 699 ? -33.647 6.573 -7.305 1.00 91.50 699 ALA A O 1
ATOM 5242 N N . ASP A 1 700 ? -33.785 6.093 -5.106 1.00 86.69 700 ASP A N 1
ATOM 5243 C CA . ASP A 1 700 ? -34.964 5.241 -5.239 1.00 86.69 700 ASP A CA 1
ATOM 5244 C C . ASP A 1 700 ? -36.120 5.987 -5.938 1.00 86.69 700 ASP A C 1
ATOM 5246 O O . ASP A 1 700 ? -36.380 7.169 -5.685 1.00 86.69 700 ASP A O 1
ATOM 5250 N N . ASN A 1 701 ? -36.825 5.291 -6.832 1.00 86.25 701 ASN A N 1
ATOM 5251 C CA . ASN A 1 701 ? -37.878 5.829 -7.706 1.00 86.25 701 ASN A CA 1
ATOM 5252 C C . ASN A 1 701 ? -37.446 6.935 -8.689 1.00 86.25 701 ASN A C 1
ATOM 5254 O O . ASN A 1 701 ? -38.305 7.603 -9.281 1.00 86.25 701 ASN A O 1
ATOM 5258 N N . SER A 1 702 ? -36.144 7.139 -8.903 1.00 91.62 702 SER A N 1
ATOM 5259 C CA . SER A 1 702 ? -35.660 7.996 -9.986 1.00 91.62 702 SER A CA 1
ATOM 5260 C C . SER A 1 702 ? -36.151 7.473 -11.337 1.00 91.62 702 SER A C 1
ATOM 5262 O O . SER A 1 702 ? -36.003 6.298 -11.662 1.00 91.62 702 SER A O 1
ATOM 5264 N N . LYS A 1 703 ? -36.679 8.354 -12.197 1.00 91.44 703 LYS A N 1
ATOM 5265 C CA . LYS A 1 703 ? -37.089 7.950 -13.561 1.00 91.44 703 LYS A CA 1
ATOM 5266 C C . LYS A 1 703 ? -35.901 7.676 -14.490 1.00 91.44 703 LYS A C 1
ATOM 5268 O O . LYS A 1 703 ? -36.116 7.392 -15.667 1.00 91.44 703 LYS A O 1
ATOM 5273 N N . ALA A 1 704 ? -34.669 7.835 -14.003 1.00 92.12 704 ALA A N 1
ATOM 5274 C CA . ALA A 1 704 ? -33.475 7.375 -14.699 1.00 92.12 704 ALA A CA 1
ATOM 5275 C C . ALA A 1 704 ? -33.381 5.841 -14.717 1.00 92.12 704 ALA A C 1
ATOM 5277 O O . ALA A 1 704 ? -32.792 5.300 -15.658 1.00 92.12 704 ALA A O 1
ATOM 5278 N N . ILE A 1 705 ? -33.995 5.180 -13.730 1.00 91.50 705 ILE A N 1
ATOM 5279 C CA . ILE A 1 705 ? -33.958 3.730 -13.552 1.00 91.50 705 ILE A CA 1
ATOM 5280 C C . ILE A 1 705 ? -34.743 3.037 -14.673 1.00 91.50 705 ILE A C 1
ATOM 5282 O O . ILE A 1 705 ? -35.788 3.544 -15.099 1.00 91.50 705 ILE A O 1
ATOM 5286 N N . ASP A 1 706 ? -34.224 1.923 -15.191 1.00 88.81 706 ASP A N 1
ATOM 5287 C CA . ASP A 1 706 ? -34.863 1.064 -16.197 1.00 88.81 706 ASP A CA 1
ATOM 5288 C C . ASP A 1 706 ? -35.377 1.832 -17.424 1.00 88.81 706 ASP A C 1
ATOM 5290 O O . ASP A 1 706 ? -36.473 1.607 -17.954 1.00 88.81 706 ASP A O 1
ATOM 5294 N N . SER A 1 707 ? -34.599 2.818 -17.876 1.00 90.19 707 SER A N 1
ATOM 5295 C CA . SER A 1 707 ? -35.054 3.798 -18.870 1.00 90.19 707 SER A CA 1
ATOM 5296 C C . SER A 1 707 ? -34.111 3.992 -20.060 1.00 90.19 707 SER A C 1
ATOM 5298 O O . SER A 1 707 ? -34.412 4.796 -20.960 1.00 90.19 707 SER A O 1
ATOM 5300 N N . SER A 1 708 ? -32.984 3.274 -20.105 1.00 89.38 708 SER A N 1
ATOM 5301 C CA . SER A 1 708 ? -32.028 3.347 -21.213 1.00 89.38 708 SER A CA 1
ATOM 5302 C C . SER A 1 708 ? -32.512 2.647 -22.476 1.00 89.38 708 SER A C 1
ATOM 5304 O O . SER A 1 708 ? -33.124 1.579 -22.466 1.00 89.38 708 SER A O 1
ATOM 5306 N N . LEU A 1 709 ? -32.142 3.213 -23.622 1.00 88.88 709 LEU A N 1
ATOM 5307 C CA . LEU A 1 709 ? -32.267 2.550 -24.909 1.00 88.88 709 LEU A CA 1
ATOM 5308 C C . LEU A 1 709 ? -31.178 1.474 -25.037 1.00 88.88 709 LEU A C 1
ATOM 5310 O O . LEU A 1 709 ? -29.997 1.788 -25.175 1.00 88.88 709 LEU A O 1
ATOM 5314 N N . ASN A 1 710 ? -31.578 0.200 -25.031 1.00 83.44 710 ASN A N 1
ATOM 5315 C CA . ASN A 1 710 ? -30.645 -0.933 -25.036 1.00 83.44 710 ASN A CA 1
ATOM 5316 C C . ASN A 1 710 ? -29.818 -1.043 -26.336 1.00 83.44 710 ASN A C 1
ATOM 5318 O O . ASN A 1 710 ? -28.659 -1.456 -26.318 1.00 83.44 710 ASN A O 1
ATOM 5322 N N . ARG A 1 711 ? -30.411 -0.680 -27.481 1.00 86.50 711 ARG A N 1
ATOM 5323 C CA . ARG A 1 711 ? -29.761 -0.754 -28.795 1.00 86.50 711 ARG A CA 1
ATOM 5324 C C . ARG A 1 711 ? -30.273 0.331 -29.735 1.00 86.50 711 ARG A C 1
ATOM 5326 O O . ARG A 1 711 ? -31.473 0.436 -29.975 1.00 86.50 711 ARG A O 1
ATOM 5333 N N . LEU A 1 712 ? -29.345 1.034 -30.372 1.00 88.06 712 LEU A N 1
ATOM 5334 C CA . LEU A 1 712 ? -29.586 1.961 -31.470 1.00 88.06 712 LEU A CA 1
ATOM 5335 C C . LEU A 1 712 ? -28.790 1.513 -32.704 1.00 88.06 712 LEU A C 1
ATOM 5337 O O . LEU A 1 712 ? -27.592 1.241 -32.623 1.00 88.06 712 LEU A O 1
ATOM 5341 N N . ALA A 1 713 ? -29.459 1.417 -33.853 1.00 85.88 713 ALA A N 1
ATOM 5342 C CA . ALA A 1 713 ? -28.835 0.960 -35.095 1.00 85.88 713 ALA A CA 1
ATOM 5343 C C . ALA A 1 713 ? -27.746 1.930 -35.600 1.00 85.88 713 ALA A C 1
ATOM 5345 O O . ALA A 1 713 ? -27.880 3.148 -35.464 1.00 85.88 713 ALA A O 1
ATOM 5346 N N . ASP A 1 714 ? -26.693 1.389 -36.221 1.00 81.44 714 ASP A N 1
ATOM 5347 C CA . ASP A 1 714 ? -25.622 2.172 -36.855 1.00 81.44 714 ASP A CA 1
ATOM 5348 C C . ASP A 1 714 ? -26.160 3.079 -37.990 1.00 81.44 714 ASP A C 1
ATOM 5350 O O . ASP A 1 714 ? -27.256 2.889 -38.531 1.00 81.44 714 ASP A O 1
ATOM 5354 N N . ARG A 1 715 ? -25.390 4.105 -38.376 1.00 83.19 715 ARG A N 1
ATOM 5355 C CA . ARG A 1 715 ? -25.822 5.096 -39.373 1.00 83.19 715 ARG A CA 1
ATOM 5356 C C . ARG A 1 715 ? -26.000 4.430 -40.746 1.00 83.19 715 ARG A C 1
ATOM 5358 O O . ARG A 1 715 ? -25.030 3.876 -41.263 1.00 83.19 715 ARG A O 1
ATOM 5365 N N . PRO A 1 716 ? -27.159 4.571 -41.426 1.00 81.69 716 PRO A N 1
ATOM 5366 C CA . PRO A 1 716 ? -27.441 3.848 -42.672 1.00 81.69 716 PRO A CA 1
ATOM 5367 C C . PRO A 1 716 ? -26.387 4.010 -43.779 1.00 81.69 716 PRO A C 1
ATOM 5369 O O . PRO A 1 716 ? -26.065 3.046 -44.471 1.00 81.69 716 PRO A O 1
ATOM 5372 N N . LEU A 1 717 ? -25.818 5.211 -43.940 1.00 75.00 717 LEU A N 1
ATOM 5373 C CA . LEU A 1 717 ? -24.756 5.465 -44.921 1.00 75.00 717 LEU A CA 1
ATOM 5374 C C . LEU A 1 717 ? -23.410 4.855 -44.513 1.00 75.00 717 LEU A C 1
ATOM 5376 O O . LEU A 1 717 ? -22.649 4.430 -45.376 1.00 75.00 717 LEU A O 1
ATOM 5380 N N . TYR A 1 718 ? -23.143 4.751 -43.213 1.00 75.31 718 TYR A N 1
ATOM 5381 C CA . TYR A 1 718 ? -21.942 4.116 -42.684 1.00 75.31 718 TYR A CA 1
ATOM 5382 C C . TYR A 1 718 ? -22.032 2.586 -42.801 1.00 75.31 718 TYR A C 1
ATOM 5384 O O . TYR A 1 718 ? -21.100 1.940 -43.285 1.00 75.31 718 TYR A O 1
ATOM 5392 N N . THR A 1 719 ? -23.202 2.004 -42.516 1.00 77.62 719 THR A N 1
ATOM 5393 C CA . THR A 1 719 ? -23.498 0.587 -42.776 1.00 77.62 719 THR A CA 1
ATOM 5394 C C . THR A 1 719 ? -23.406 0.249 -44.268 1.00 77.62 719 THR A C 1
ATOM 5396 O O . THR A 1 719 ? -22.789 -0.750 -44.627 1.00 77.62 719 THR A O 1
ATOM 5399 N N . ALA A 1 720 ? -23.926 1.102 -45.160 1.00 74.50 720 ALA A N 1
ATOM 5400 C CA . ALA A 1 720 ? -23.867 0.895 -46.614 1.00 74.50 720 ALA A CA 1
ATOM 5401 C C . ALA A 1 720 ? -22.434 0.867 -47.190 1.00 74.50 720 ALA A C 1
ATOM 5403 O O . ALA A 1 720 ? -22.213 0.294 -48.265 1.00 74.50 720 ALA A O 1
ATOM 5404 N N . VAL A 1 721 ? -21.466 1.463 -46.481 1.00 70.81 721 VAL A N 1
ATOM 5405 C CA . VAL A 1 721 ? -20.029 1.400 -46.797 1.00 70.81 721 VAL A CA 1
ATOM 5406 C C . VAL A 1 721 ? -19.366 0.167 -46.167 1.00 70.81 721 VAL A C 1
ATOM 5408 O O . VAL A 1 721 ? -18.545 -0.472 -46.823 1.00 70.81 721 VAL A O 1
ATOM 5411 N N . LYS A 1 722 ? -19.737 -0.205 -44.934 1.00 73.31 722 LYS A N 1
ATOM 5412 C CA . LYS A 1 722 ? -19.187 -1.365 -44.204 1.00 73.31 722 LYS A CA 1
ATOM 5413 C C . LYS A 1 722 ? -19.630 -2.720 -44.763 1.00 73.31 722 LYS A C 1
ATOM 5415 O O . LYS A 1 722 ? -18.803 -3.616 -44.917 1.00 73.31 722 LYS A O 1
ATOM 5420 N N . THR A 1 723 ? -20.910 -2.875 -45.110 1.00 75.00 723 THR A N 1
ATOM 5421 C CA . THR A 1 723 ? -21.486 -4.166 -45.533 1.00 75.00 723 THR A CA 1
ATOM 5422 C C . THR A 1 723 ? -20.772 -4.786 -46.745 1.00 75.00 723 THR A C 1
ATOM 5424 O O . THR A 1 723 ? -20.453 -5.974 -46.684 1.00 75.00 723 THR A O 1
ATOM 5427 N N . PRO A 1 724 ? -20.438 -4.042 -47.823 1.00 69.62 724 PRO A N 1
ATOM 5428 C CA . PRO A 1 724 ? -19.666 -4.593 -48.942 1.00 69.62 724 PRO A CA 1
ATOM 5429 C C . PRO A 1 724 ? -18.228 -5.007 -48.588 1.00 69.62 724 PRO A C 1
ATOM 5431 O O . PRO A 1 724 ? -17.625 -5.766 -49.341 1.00 69.62 724 PRO A O 1
ATOM 5434 N N . LEU A 1 725 ? -17.673 -4.508 -47.475 1.00 67.81 725 LEU A N 1
ATOM 5435 C CA . LEU A 1 725 ? -16.333 -4.846 -46.976 1.00 67.81 725 LEU A CA 1
ATOM 5436 C C . LEU A 1 725 ? -16.339 -6.061 -46.034 1.00 67.81 725 LEU A C 1
ATOM 5438 O O . LEU A 1 725 ? -15.286 -6.434 -45.528 1.00 67.81 725 LEU A O 1
ATOM 5442 N N . GLY A 1 726 ? -17.507 -6.659 -45.774 1.00 69.75 726 GLY A N 1
ATOM 5443 C CA . GLY A 1 726 ? -17.651 -7.731 -44.787 1.00 69.75 726 GLY A CA 1
ATOM 5444 C C . GLY A 1 726 ? -17.537 -7.255 -43.335 1.00 69.75 726 GLY A C 1
ATOM 5445 O O . GLY A 1 726 ? -17.480 -8.088 -42.438 1.00 69.75 726 GLY A O 1
ATOM 5446 N N . ILE A 1 727 ? -17.527 -5.937 -43.094 1.00 72.50 727 ILE A N 1
ATOM 5447 C CA . ILE A 1 727 ? -17.465 -5.357 -41.750 1.00 72.50 727 ILE A CA 1
ATOM 5448 C C . ILE A 1 727 ? -18.895 -5.311 -41.176 1.00 72.50 727 ILE A C 1
ATOM 5450 O O . ILE A 1 727 ? -19.783 -4.736 -41.821 1.00 72.50 727 ILE A O 1
ATOM 5454 N N . PRO A 1 728 ? -19.149 -5.897 -39.990 1.00 73.69 728 PRO A N 1
ATOM 5455 C CA . PRO A 1 728 ? -20.450 -5.823 -39.328 1.00 73.69 728 PRO A CA 1
ATOM 5456 C C . PRO A 1 728 ? -20.882 -4.382 -39.014 1.00 73.69 728 PRO A C 1
ATOM 5458 O O . PRO A 1 728 ? -20.056 -3.479 -38.867 1.00 73.69 728 PRO A O 1
ATOM 5461 N N . ALA A 1 729 ? -22.192 -4.157 -38.889 1.00 76.94 729 ALA A N 1
ATOM 5462 C CA . ALA A 1 729 ? -22.712 -2.887 -38.381 1.00 76.94 729 ALA A CA 1
ATOM 5463 C C . ALA A 1 729 ? -22.237 -2.660 -36.935 1.00 76.94 729 ALA A C 1
ATOM 5465 O O . ALA A 1 729 ? -22.214 -3.597 -36.139 1.00 76.94 729 ALA A O 1
ATOM 5466 N N . SER A 1 730 ? -21.869 -1.422 -36.597 1.00 78.94 730 SER A N 1
ATOM 5467 C CA . SER A 1 730 ? -21.397 -1.061 -35.255 1.00 78.94 730 SER A CA 1
ATOM 5468 C C . SER A 1 730 ? -22.493 -0.323 -34.497 1.00 78.94 730 SER A C 1
ATOM 5470 O O . SER A 1 730 ? -22.354 0.869 -34.202 1.00 78.94 730 SER A O 1
ATOM 5472 N N . ASP A 1 731 ? -23.581 -1.036 -34.211 1.00 85.50 731 ASP A N 1
ATOM 5473 C CA . ASP A 1 731 ? -24.707 -0.523 -33.428 1.00 85.50 731 ASP A CA 1
ATOM 5474 C C . ASP A 1 731 ? -24.226 0.044 -32.079 1.00 85.50 731 ASP A C 1
ATOM 5476 O O . ASP A 1 731 ? -23.161 -0.311 -31.562 1.00 85.50 731 ASP A O 1
ATOM 5480 N N . VAL A 1 732 ? -24.976 1.000 -31.537 1.00 86.12 732 VAL A N 1
ATOM 5481 C CA . VAL A 1 732 ? -24.722 1.557 -30.207 1.00 86.12 732 VAL A CA 1
ATOM 5482 C C . VAL A 1 732 ? -25.538 0.752 -29.212 1.00 86.12 732 VAL A C 1
ATOM 5484 O O . VAL A 1 732 ? -26.761 0.694 -29.325 1.00 86.12 732 VAL A O 1
ATOM 5487 N N . PHE A 1 733 ? -24.859 0.121 -28.264 1.00 86.06 733 PHE A N 1
ATOM 5488 C CA . PHE A 1 733 ? -25.484 -0.622 -27.180 1.00 86.06 733 PHE A CA 1
ATOM 5489 C C . PHE A 1 733 ? -25.330 0.163 -25.884 1.00 86.06 733 PHE A C 1
ATOM 5491 O O . PHE A 1 733 ? -24.310 0.823 -25.694 1.00 86.06 733 PHE A O 1
ATOM 5498 N N . ALA A 1 734 ? -26.323 0.069 -25.002 1.00 86.44 734 ALA A N 1
ATOM 5499 C CA . ALA A 1 734 ? -26.118 0.461 -23.615 1.00 86.44 734 ALA A CA 1
ATOM 5500 C C . ALA A 1 734 ? -25.051 -0.474 -23.002 1.00 86.44 734 ALA A C 1
ATOM 5502 O O . ALA A 1 734 ? -25.180 -1.697 -23.178 1.00 86.44 734 ALA A O 1
ATOM 5503 N N . PRO A 1 735 ? -24.022 0.049 -22.311 1.00 86.62 735 PRO A N 1
ATOM 5504 C CA . PRO A 1 735 ? -22.990 -0.756 -21.658 1.00 86.62 735 PRO A CA 1
ATOM 5505 C C . PRO A 1 735 ? -23.591 -1.807 -20.721 1.00 86.62 735 PRO A C 1
ATOM 5507 O O . PRO A 1 735 ? -24.723 -1.661 -20.263 1.00 86.62 735 PRO A O 1
ATOM 5510 N N . SER A 1 736 ? -22.899 -2.924 -20.500 1.00 83.06 736 SER A N 1
ATOM 5511 C CA . SER A 1 736 ? -23.372 -3.970 -19.572 1.00 83.06 736 SER A CA 1
ATOM 5512 C C . SER A 1 736 ? -22.965 -3.711 -18.128 1.00 83.06 736 SER A C 1
ATOM 5514 O O . SER A 1 736 ? -23.613 -4.238 -17.236 1.00 83.06 736 SER A O 1
ATOM 5516 N N . TYR A 1 737 ? -21.939 -2.891 -17.921 1.00 83.88 737 TYR A N 1
ATOM 5517 C CA . TYR A 1 737 ? -21.458 -2.474 -16.612 1.00 83.88 737 TYR A CA 1
ATOM 5518 C C . TYR A 1 737 ? -21.590 -0.956 -16.480 1.00 83.88 737 TYR A C 1
ATOM 5520 O O . TYR A 1 737 ? -21.786 -0.260 -17.486 1.00 83.88 737 TYR A O 1
ATOM 5528 N N . ASP A 1 738 ? -21.551 -0.448 -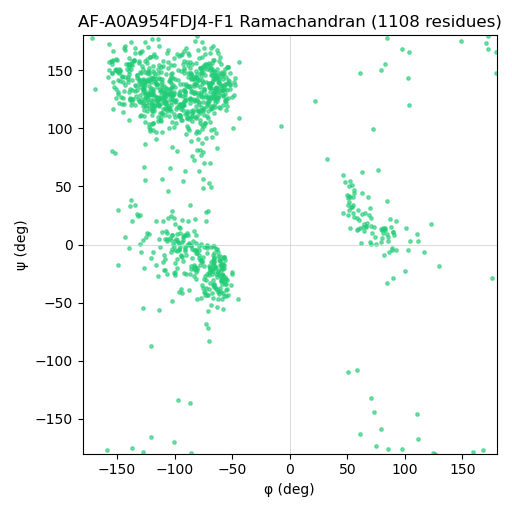15.261 1.00 85.12 738 ASP A N 1
ATOM 5529 C CA . ASP A 1 738 ? -21.616 0.977 -14.950 1.00 85.12 738 ASP A CA 1
ATOM 5530 C C . ASP A 1 738 ? -20.219 1.566 -14.644 1.00 85.12 738 ASP A C 1
ATOM 5532 O O . ASP A 1 738 ? -19.197 0.927 -14.898 1.00 85.12 738 ASP A O 1
ATOM 5536 N N . ALA A 1 739 ? -20.158 2.805 -14.152 1.00 86.00 739 ALA A N 1
ATOM 5537 C CA . ALA A 1 739 ? -18.912 3.492 -13.803 1.00 86.00 739 ALA A CA 1
ATOM 5538 C C . ALA A 1 739 ? -18.172 2.878 -12.601 1.00 86.00 739 ALA A C 1
ATOM 5540 O O . ALA A 1 739 ? -16.966 3.079 -12.468 1.00 86.00 739 ALA A O 1
ATOM 5541 N N . TYR A 1 740 ? -18.870 2.134 -11.742 1.00 78.31 740 TYR A N 1
ATOM 5542 C CA . TYR A 1 740 ? -18.275 1.425 -10.611 1.00 78.31 740 TYR A CA 1
ATOM 5543 C C . TYR A 1 740 ? -17.861 -0.008 -10.965 1.00 78.31 740 TYR A C 1
ATOM 5545 O O . TYR A 1 740 ? -17.225 -0.669 -10.150 1.00 78.31 740 TYR A O 1
ATOM 5553 N N . GLY A 1 741 ? -18.153 -0.467 -12.188 1.00 78.12 741 GLY A N 1
ATOM 5554 C CA . GLY A 1 741 ? -17.908 -1.842 -12.627 1.00 78.12 741 GLY A CA 1
ATOM 5555 C C . GLY A 1 741 ? -19.028 -2.809 -12.233 1.00 78.12 741 GLY A C 1
ATOM 5556 O O . GLY A 1 741 ? -18.889 -4.016 -12.428 1.00 78.12 741 GLY A O 1
ATOM 5557 N N . GLN A 1 742 ? -20.152 -2.303 -11.721 1.00 78.44 742 GLN A N 1
ATOM 5558 C CA . GLN A 1 742 ? -21.306 -3.106 -11.339 1.00 78.44 742 GLN A CA 1
ATOM 5559 C C . GLN A 1 742 ? -22.076 -3.560 -12.583 1.00 78.44 742 GLN A C 1
ATOM 5561 O O . GLN A 1 742 ? -22.229 -2.809 -13.550 1.00 78.44 742 GLN A O 1
ATOM 5566 N N . LEU A 1 743 ? -22.556 -4.810 -12.587 1.00 80.50 743 LEU A N 1
ATOM 5567 C CA . LEU A 1 743 ? -23.411 -5.313 -13.662 1.00 80.50 743 LEU A CA 1
ATOM 5568 C C . LEU A 1 743 ? -24.740 -4.553 -13.652 1.00 80.50 743 LEU A C 1
ATOM 5570 O O . LEU A 1 743 ? -25.418 -4.508 -12.630 1.00 80.50 743 LEU A O 1
ATOM 5574 N N . ARG A 1 744 ? -25.139 -4.033 -14.813 1.00 85.75 744 ARG A N 1
ATOM 5575 C CA . ARG A 1 744 ? -26.441 -3.387 -14.985 1.00 85.75 744 ARG A CA 1
ATOM 5576 C C . ARG A 1 744 ? -27.566 -4.421 -14.974 1.00 85.75 744 ARG A C 1
ATOM 5578 O O . ARG A 1 744 ? -27.561 -5.328 -15.818 1.00 85.75 744 ARG A O 1
ATOM 5585 N N . VAL A 1 745 ? -28.485 -4.313 -14.017 1.00 83.94 745 VAL A N 1
ATOM 5586 C CA . VAL A 1 745 ? -29.537 -5.300 -13.726 1.00 83.94 745 VAL A CA 1
ATOM 5587 C C . VAL A 1 745 ? -30.877 -4.615 -13.471 1.00 83.94 745 VAL A C 1
ATOM 5589 O O . VAL A 1 745 ? -30.929 -3.459 -13.091 1.00 83.94 745 VAL A O 1
ATOM 5592 N N . ASP A 1 746 ? -31.956 -5.378 -13.654 1.00 84.25 746 ASP A N 1
ATOM 5593 C CA . ASP A 1 746 ? -33.333 -4.929 -13.422 1.00 84.25 746 ASP A CA 1
ATOM 5594 C C . ASP A 1 746 ? -33.551 -4.539 -11.955 1.00 84.25 746 ASP A C 1
ATOM 5596 O O . ASP A 1 746 ? -33.291 -5.349 -11.056 1.00 84.25 746 ASP A O 1
ATOM 5600 N N . ASP A 1 747 ? -34.087 -3.340 -11.723 1.00 84.88 747 ASP A N 1
ATOM 5601 C CA . ASP A 1 747 ? -34.596 -2.950 -10.415 1.00 84.88 747 ASP A CA 1
ATOM 5602 C C . ASP A 1 747 ? -36.008 -3.538 -10.240 1.00 84.88 747 ASP A C 1
ATOM 5604 O O . ASP A 1 747 ? -36.974 -3.073 -10.853 1.00 84.88 747 ASP A O 1
ATOM 5608 N N . PRO A 1 748 ? -36.200 -4.535 -9.354 1.00 80.19 748 PRO A N 1
ATOM 5609 C CA . PRO A 1 748 ? -37.477 -5.237 -9.234 1.00 80.19 748 PRO A CA 1
ATOM 5610 C C . PRO A 1 748 ? -38.623 -4.343 -8.732 1.00 80.19 748 PRO A C 1
ATOM 5612 O O . PRO A 1 748 ? -39.785 -4.767 -8.734 1.00 80.19 748 PRO A O 1
ATOM 5615 N N . THR A 1 749 ? -38.313 -3.140 -8.244 1.00 78.56 749 THR A N 1
ATOM 5616 C CA . THR A 1 749 ? -39.286 -2.184 -7.714 1.00 78.56 749 THR A CA 1
ATOM 5617 C C . THR A 1 749 ? -39.786 -1.191 -8.761 1.00 78.56 749 THR A C 1
ATOM 5619 O O . THR A 1 749 ? -40.831 -0.569 -8.544 1.00 78.56 749 THR A O 1
ATOM 5622 N N . GLN A 1 750 ? -39.113 -1.081 -9.912 1.00 78.75 750 GLN A N 1
ATOM 5623 C CA . GLN A 1 750 ? -39.464 -0.142 -10.971 1.00 78.75 750 GLN A CA 1
ATOM 5624 C C . GLN A 1 750 ? -40.127 -0.835 -12.167 1.00 78.75 750 GLN A C 1
ATOM 5626 O O . GLN A 1 750 ? -40.084 -2.045 -12.363 1.00 78.75 750 GLN A O 1
ATOM 5631 N N . SER A 1 751 ? -40.894 -0.062 -12.938 1.00 75.62 751 SER A N 1
ATOM 5632 C CA . SER A 1 751 ? -41.572 -0.550 -14.143 1.00 75.62 751 SER A CA 1
ATOM 5633 C C . SER A 1 751 ? -41.063 0.220 -15.357 1.00 75.62 751 SER A C 1
ATOM 5635 O O . SER A 1 751 ? -41.271 1.438 -15.407 1.00 75.62 751 SER A O 1
ATOM 5637 N N . PRO A 1 752 ? -40.486 -0.452 -16.370 1.00 71.19 752 PRO A N 1
ATOM 5638 C CA . PRO A 1 752 ? -39.868 0.257 -17.477 1.00 71.19 752 PRO A CA 1
ATOM 5639 C C . PRO A 1 752 ? -40.855 1.104 -18.304 1.00 71.19 752 PRO A C 1
ATOM 5641 O O . PRO A 1 752 ? -42.007 0.693 -18.519 1.00 71.19 752 PRO A O 1
ATOM 5644 N N . PRO A 1 753 ? -40.434 2.263 -18.849 1.00 69.69 753 PRO A N 1
ATOM 5645 C CA . PRO A 1 753 ? -41.282 3.103 -19.689 1.00 69.69 753 PRO A CA 1
ATOM 5646 C C . PRO A 1 753 ? -41.756 2.383 -20.969 1.00 69.69 753 PRO A C 1
ATOM 5648 O O . PRO A 1 753 ? -40.973 1.712 -21.651 1.00 69.69 753 PRO A O 1
ATOM 5651 N N . PRO A 1 754 ? -43.028 2.548 -21.383 1.00 60.72 754 PRO A N 1
ATOM 5652 C CA . PRO A 1 754 ? -43.542 1.893 -22.581 1.00 60.72 754 PRO A CA 1
ATOM 5653 C C . PRO A 1 754 ? -42.909 2.469 -23.860 1.00 60.72 754 PRO A C 1
ATOM 5655 O O . PRO A 1 754 ? -42.938 3.676 -24.085 1.00 60.72 754 PRO A O 1
ATOM 5658 N N . GLY A 1 755 ? -42.426 1.595 -24.754 1.00 58.53 755 GLY A N 1
ATOM 5659 C CA . GLY A 1 755 ? -42.027 1.966 -26.124 1.00 58.53 755 GLY A CA 1
ATOM 5660 C C . GLY A 1 755 ? -40.529 1.911 -26.457 1.00 58.53 755 GLY A C 1
ATOM 5661 O O . GLY A 1 755 ? -40.184 2.215 -27.596 1.00 58.53 755 GLY A O 1
ATOM 5662 N N . LEU A 1 756 ? -39.659 1.482 -25.532 1.00 64.44 756 LEU A N 1
ATOM 5663 C CA . LEU A 1 756 ? -38.194 1.436 -25.725 1.00 64.44 756 LEU A CA 1
ATOM 5664 C C . LEU A 1 756 ? -37.622 0.055 -26.120 1.00 64.44 756 LEU A C 1
ATOM 5666 O O . LEU A 1 756 ? -36.413 -0.094 -26.283 1.00 64.44 756 LEU A O 1
ATOM 5670 N N . GLY A 1 757 ? -38.480 -0.946 -26.345 1.00 58.22 757 GLY A N 1
ATOM 5671 C CA . GLY A 1 757 ? -38.093 -2.304 -26.760 1.00 58.22 757 GLY A CA 1
ATOM 5672 C C . GLY A 1 757 ? -38.346 -3.364 -25.681 1.00 58.22 757 GLY A C 1
ATOM 5673 O O . GLY A 1 757 ? -39.073 -3.120 -24.725 1.00 58.22 757 GLY A O 1
ATOM 5674 N N . SER A 1 758 ? -37.792 -4.566 -25.867 1.00 49.75 758 SER A N 1
ATOM 5675 C CA . SER A 1 758 ? -37.769 -5.640 -24.860 1.00 49.75 758 SER A CA 1
ATOM 5676 C C . SER A 1 758 ? -36.438 -5.598 -24.095 1.00 49.75 758 SER A C 1
ATOM 5678 O O . SER A 1 758 ? -35.399 -5.566 -24.757 1.00 49.75 758 SER A O 1
ATOM 5680 N N . ASN A 1 759 ? -36.474 -5.653 -22.757 1.00 54.62 759 ASN A N 1
ATOM 5681 C CA . ASN A 1 759 ? -35.329 -5.571 -21.823 1.00 54.62 759 ASN A CA 1
ATOM 5682 C C . ASN A 1 759 ? -34.776 -4.147 -21.633 1.00 54.62 759 ASN A C 1
ATOM 5684 O O . ASN A 1 759 ? -33.641 -3.854 -22.007 1.00 54.62 759 ASN A O 1
ATOM 5688 N N . VAL A 1 760 ? -35.599 -3.259 -21.075 1.00 66.94 760 VAL A N 1
ATOM 5689 C CA . VAL A 1 760 ? -35.211 -1.894 -20.681 1.00 66.94 760 VAL A CA 1
ATOM 5690 C C . VAL A 1 760 ? -34.785 -1.932 -19.201 1.00 66.94 760 VAL A C 1
ATOM 5692 O O . VAL A 1 760 ? -35.376 -1.254 -18.385 1.00 66.94 760 VAL A O 1
ATOM 5695 N N . PHE A 1 761 ? -33.831 -2.806 -18.864 1.00 79.25 761 PHE A N 1
ATOM 5696 C CA . PHE A 1 761 ? -33.370 -3.087 -17.486 1.00 79.25 761 PHE A CA 1
ATOM 5697 C C . PHE A 1 761 ? -32.062 -2.363 -17.141 1.00 79.25 761 PHE A C 1
ATOM 5699 O O . PHE A 1 761 ? -31.210 -2.910 -16.459 1.00 79.25 761 PHE A O 1
ATOM 5706 N N . LYS A 1 762 ? -31.775 -1.275 -17.856 1.00 87.56 762 LYS A N 1
ATOM 5707 C CA . LYS A 1 762 ? -30.517 -0.543 -17.727 1.00 87.56 762 LYS A CA 1
ATOM 5708 C C . LYS A 1 762 ? -30.854 0.904 -17.471 1.00 87.56 762 LYS A C 1
ATOM 5710 O O . LYS A 1 762 ? -31.733 1.463 -18.146 1.00 87.56 762 LYS A O 1
ATOM 5715 N N . ASP A 1 763 ? -30.080 1.531 -16.611 1.00 92.00 763 ASP A N 1
ATOM 5716 C CA . ASP A 1 763 ? -30.335 2.901 -16.207 1.00 92.00 763 ASP A CA 1
ATOM 5717 C C . ASP A 1 763 ? -29.695 3.893 -17.163 1.00 92.00 763 ASP A C 1
ATOM 5719 O O . ASP A 1 763 ? -28.768 3.574 -17.919 1.00 92.00 763 ASP A O 1
ATOM 5723 N N . ARG A 1 764 ? -30.224 5.117 -17.198 1.00 93.31 764 ARG A N 1
ATOM 5724 C CA . ARG A 1 764 ? -29.556 6.234 -17.878 1.00 93.31 764 ARG A CA 1
ATOM 5725 C C . ARG A 1 764 ? -28.427 6.761 -17.008 1.00 93.31 764 ARG A C 1
ATOM 5727 O O . ARG A 1 764 ? -28.504 6.742 -15.790 1.00 93.31 764 ARG A O 1
ATOM 5734 N N . GLY A 1 765 ? -27.418 7.320 -17.659 1.00 94.88 765 GLY A N 1
ATOM 5735 C CA . GLY A 1 765 ? -26.241 7.864 -17.001 1.00 94.88 765 GLY A CA 1
ATOM 5736 C C . GLY A 1 765 ? -25.178 6.811 -16.725 1.00 94.88 765 GLY A C 1
ATOM 5737 O O . GLY A 1 765 ? -25.274 5.659 -17.158 1.00 94.88 765 GLY A O 1
ATOM 5738 N N . ALA A 1 766 ? -24.130 7.268 -16.051 1.00 94.06 766 ALA A N 1
ATOM 5739 C CA . ALA A 1 766 ? -22.903 6.523 -15.811 1.00 94.06 766 ALA A CA 1
ATOM 5740 C C . ALA A 1 766 ? -23.047 5.415 -14.773 1.00 94.06 766 ALA A C 1
ATOM 5742 O O . ALA A 1 766 ? -22.328 4.429 -14.864 1.00 94.06 766 ALA A O 1
ATOM 5743 N N . ILE A 1 767 ? -23.982 5.564 -13.841 1.00 92.56 767 ILE A N 1
ATOM 5744 C CA . ILE A 1 767 ? -24.133 4.712 -12.662 1.00 92.56 767 ILE A CA 1
ATOM 5745 C C . ILE A 1 767 ? -25.447 3.942 -12.774 1.00 92.56 767 ILE A C 1
ATOM 5747 O O . ILE A 1 767 ? -26.425 4.478 -13.303 1.00 92.56 767 ILE A O 1
ATOM 5751 N N . GLU A 1 768 ? -25.442 2.696 -12.314 1.00 90.00 768 GLU A N 1
ATOM 5752 C CA . GLU A 1 768 ? -26.630 1.852 -12.196 1.00 90.00 768 GLU A CA 1
ATOM 5753 C C . GLU A 1 768 ? -27.107 1.784 -10.746 1.00 90.00 768 GLU A C 1
ATOM 5755 O O . GLU A 1 768 ? -26.294 1.771 -9.826 1.00 90.00 768 GLU A O 1
ATOM 5760 N N . ARG A 1 769 ? -28.418 1.670 -10.535 1.00 89.69 769 ARG A N 1
ATOM 5761 C CA . ARG A 1 769 ? -28.990 1.226 -9.270 1.00 89.69 769 ARG A CA 1
ATOM 5762 C C . ARG A 1 769 ? -29.072 -0.302 -9.207 1.00 89.69 769 ARG A C 1
ATOM 5764 O O . ARG A 1 769 ? -30.093 -0.888 -9.551 1.00 89.69 769 ARG A O 1
ATOM 5771 N N . ALA A 1 770 ? -28.016 -0.949 -8.726 1.00 85.69 770 ALA A N 1
ATOM 5772 C CA . ALA A 1 770 ? -27.959 -2.411 -8.607 1.00 85.69 770 ALA A CA 1
ATOM 5773 C C . ALA A 1 770 ? -27.523 -2.928 -7.221 1.00 85.69 770 ALA A C 1
ATOM 5775 O O . ALA A 1 770 ? -27.562 -4.132 -6.961 1.00 85.69 770 ALA A O 1
ATOM 5776 N N . ASP A 1 771 ? -27.128 -2.027 -6.325 1.00 86.00 771 ASP A N 1
ATOM 5777 C CA . ASP A 1 771 ? -26.839 -2.290 -4.921 1.00 86.00 771 ASP A CA 1
ATOM 5778 C C . ASP A 1 771 ? -28.077 -2.054 -4.035 1.00 86.00 771 ASP A C 1
ATOM 5780 O O . ASP A 1 771 ? -28.643 -0.955 -3.993 1.00 86.00 771 ASP A O 1
ATOM 5784 N N . PHE A 1 772 ? -28.502 -3.117 -3.351 1.00 85.44 772 PHE A N 1
ATOM 5785 C CA . PHE A 1 772 ? -29.708 -3.174 -2.517 1.00 85.44 772 PHE A CA 1
ATOM 5786 C C . PHE A 1 772 ? -29.422 -3.694 -1.100 1.00 85.44 772 PHE A C 1
ATOM 5788 O O . PHE A 1 772 ? -30.363 -3.966 -0.348 1.00 85.44 772 PHE A O 1
ATOM 5795 N N . VAL A 1 773 ? -28.153 -3.940 -0.766 1.00 86.50 773 VAL A N 1
ATOM 5796 C CA . VAL A 1 773 ? -27.746 -4.626 0.461 1.00 86.50 773 VAL A CA 1
ATOM 5797 C C . VAL A 1 773 ? -26.879 -3.670 1.254 1.00 86.50 773 VAL A C 1
ATOM 5799 O O . VAL A 1 773 ? -25.797 -3.335 0.813 1.00 86.50 773 VAL A O 1
ATOM 5802 N N . GLY A 1 774 ? -27.346 -3.268 2.436 1.00 88.19 774 GLY A N 1
ATOM 5803 C CA . GLY A 1 774 ? -26.572 -2.355 3.269 1.00 88.19 774 GLY A CA 1
ATOM 5804 C C . GLY A 1 774 ? -25.307 -2.977 3.848 1.00 88.19 774 GLY A C 1
ATOM 5805 O O . GLY A 1 774 ? -25.181 -4.209 3.888 1.00 88.19 774 GLY A O 1
ATOM 5806 N N . PRO A 1 775 ? -24.398 -2.135 4.358 1.00 94.38 775 PRO A N 1
ATOM 5807 C CA . PRO A 1 775 ? -23.112 -2.589 4.846 1.00 94.38 775 PRO A CA 1
ATOM 5808 C C . PRO A 1 775 ? -23.253 -3.422 6.121 1.00 94.38 775 PRO A C 1
ATOM 5810 O O . PRO A 1 775 ? -24.301 -3.470 6.761 1.00 94.38 775 PRO A O 1
ATOM 5813 N N . THR A 1 776 ? -22.173 -4.073 6.521 1.00 93.81 776 THR A N 1
ATOM 5814 C CA . THR A 1 776 ? -22.032 -4.824 7.772 1.00 93.81 776 THR A CA 1
ATOM 5815 C C . THR A 1 776 ? -20.874 -4.244 8.575 1.00 93.81 776 THR A C 1
ATOM 5817 O O . THR A 1 776 ? -20.034 -3.540 8.027 1.00 93.81 776 THR A O 1
ATOM 5820 N N . ALA A 1 777 ? -20.823 -4.518 9.875 1.00 94.62 777 ALA A N 1
ATOM 5821 C CA . ALA A 1 777 ? -19.698 -4.133 10.720 1.00 94.62 777 ALA A CA 1
ATOM 5822 C C . ALA A 1 777 ? -19.067 -5.388 11.326 1.00 94.62 777 ALA A C 1
ATOM 5824 O O . ALA A 1 777 ? -19.789 -6.309 11.721 1.00 94.62 777 ALA A O 1
ATOM 5825 N N . VAL A 1 778 ? -17.743 -5.399 11.451 1.00 90.75 778 VAL A N 1
ATOM 5826 C CA . VAL A 1 778 ? -16.968 -6.473 12.084 1.00 90.75 778 VAL A CA 1
ATOM 5827 C C . VAL A 1 778 ? -15.893 -5.850 12.970 1.00 90.75 778 VAL A C 1
ATOM 5829 O O . VAL A 1 778 ? -15.299 -4.844 12.598 1.00 90.75 778 VAL A O 1
ATOM 5832 N N . ILE A 1 779 ? -15.628 -6.430 14.139 1.00 91.38 779 ILE A N 1
ATOM 5833 C CA . ILE A 1 779 ? -14.491 -6.019 14.966 1.00 91.38 779 ILE A CA 1
ATOM 5834 C C . ILE A 1 779 ? -13.219 -6.715 14.464 1.00 91.38 779 ILE A C 1
ATOM 5836 O O . ILE A 1 779 ? -13.180 -7.939 14.334 1.00 91.38 779 ILE A O 1
ATOM 5840 N N . THR A 1 780 ? -12.201 -5.932 14.115 1.00 87.38 780 THR A N 1
ATOM 5841 C CA . THR A 1 780 ? -10.934 -6.436 13.552 1.00 87.38 780 THR A CA 1
ATOM 5842 C C . THR A 1 780 ? -9.786 -6.361 14.543 1.00 87.38 780 THR A C 1
ATOM 5844 O O . THR A 1 780 ? -8.844 -7.148 14.453 1.00 87.38 780 THR A O 1
ATOM 5847 N N . LEU A 1 781 ? -9.871 -5.450 15.515 1.00 88.62 781 LEU A N 1
ATOM 5848 C CA . LEU A 1 781 ? -8.943 -5.392 16.632 1.00 88.62 781 LEU A CA 1
ATOM 5849 C C . LEU A 1 781 ? -9.711 -5.119 17.930 1.00 88.62 781 LEU A C 1
ATOM 5851 O O . LEU A 1 781 ? -10.343 -4.071 18.056 1.00 88.62 781 LEU A O 1
ATOM 5855 N N . PRO A 1 782 ? -9.638 -6.017 18.915 1.00 89.94 782 PRO A N 1
ATOM 5856 C CA . PRO A 1 782 ? -9.203 -7.406 18.756 1.00 89.94 782 PRO A CA 1
ATOM 5857 C C . PRO A 1 782 ? -10.073 -8.162 17.741 1.00 89.94 782 PRO A C 1
ATOM 5859 O O . PRO A 1 782 ? -11.257 -7.867 17.599 1.00 89.94 782 PRO A O 1
ATOM 5862 N N . ALA A 1 783 ? -9.472 -9.099 17.010 1.00 87.31 783 ALA A N 1
ATOM 5863 C CA . ALA A 1 783 ? -10.203 -9.905 16.041 1.00 87.31 783 ALA A CA 1
ATOM 5864 C C . ALA A 1 783 ? -11.094 -10.920 16.771 1.00 87.31 783 ALA A C 1
ATOM 5866 O O . ALA A 1 783 ? -10.608 -11.651 17.628 1.00 87.31 783 ALA A O 1
ATOM 5867 N N . ASP A 1 784 ? -12.373 -10.949 16.406 1.00 87.50 784 ASP A N 1
ATOM 5868 C CA . ASP A 1 784 ? -13.352 -11.946 16.855 1.00 87.50 784 ASP A CA 1
ATOM 5869 C C . ASP A 1 784 ? -13.108 -13.286 16.144 1.00 87.50 784 ASP A C 1
ATOM 5871 O O . ASP A 1 784 ? -12.925 -13.312 14.919 1.00 87.50 784 ASP A O 1
ATOM 5875 N N . ASN A 1 785 ? -13.108 -14.389 16.901 1.00 85.06 785 ASN A N 1
ATOM 5876 C CA . ASN A 1 785 ? -12.892 -15.748 16.394 1.00 85.06 785 ASN A CA 1
ATOM 5877 C C . ASN A 1 785 ? -11.570 -15.906 15.607 1.00 85.06 785 ASN A C 1
ATOM 5879 O O . ASN A 1 785 ? -11.529 -16.459 14.498 1.00 85.06 785 ASN A O 1
ATOM 5883 N N . ASP A 1 786 ? -10.470 -15.394 16.161 1.00 81.31 786 ASP A N 1
ATOM 5884 C CA . ASP A 1 786 ? -9.177 -15.362 15.484 1.00 81.31 786 ASP A CA 1
ATOM 5885 C C . ASP A 1 786 ? -8.498 -16.743 15.361 1.00 81.31 786 ASP A C 1
ATOM 5887 O O . ASP A 1 786 ? -8.695 -17.668 16.146 1.00 81.31 786 ASP A O 1
ATOM 5891 N N . VAL A 1 787 ? -7.619 -16.884 14.364 1.00 79.06 787 VAL A N 1
ATOM 5892 C CA . VAL A 1 787 ? -6.927 -18.156 14.070 1.00 79.06 787 VAL A CA 1
ATOM 5893 C C . VAL A 1 787 ? -5.888 -18.564 15.119 1.00 79.06 787 VAL A C 1
ATOM 5895 O O . VAL A 1 787 ? -5.469 -19.724 15.138 1.00 79.06 787 VAL A O 1
ATOM 5898 N N . ASN A 1 788 ? -5.436 -17.626 15.953 1.00 78.12 788 ASN A N 1
ATOM 5899 C CA . ASN A 1 788 ? -4.412 -17.856 16.965 1.00 78.12 788 ASN A CA 1
ATOM 5900 C C . ASN A 1 788 ? -5.017 -18.133 18.353 1.00 78.12 788 ASN A C 1
ATOM 5902 O O . ASN A 1 788 ? -4.244 -18.356 19.288 1.00 78.12 788 ASN A O 1
ATOM 5906 N N . ASN A 1 789 ? -6.354 -18.180 18.475 1.00 81.69 789 ASN A N 1
ATOM 5907 C CA . ASN A 1 789 ? -7.099 -18.326 19.731 1.00 81.69 789 ASN A CA 1
ATOM 5908 C C . ASN A 1 789 ? -6.663 -17.293 20.791 1.00 81.69 789 ASN A C 1
ATOM 5910 O O . ASN A 1 789 ? -6.431 -17.648 21.950 1.00 81.69 789 ASN A O 1
ATOM 5914 N N . ILE A 1 790 ? -6.455 -16.042 20.371 1.00 83.38 790 ILE A N 1
ATOM 5915 C CA . ILE A 1 790 ? -6.283 -14.907 21.286 1.00 83.38 790 ILE A CA 1
ATOM 5916 C C . ILE A 1 790 ? -7.637 -14.551 21.903 1.00 83.38 790 ILE A C 1
ATOM 5918 O O . ILE A 1 790 ? -7.704 -14.266 23.096 1.00 83.38 790 ILE A O 1
ATOM 5922 N N . ASP A 1 791 ? -8.689 -14.587 21.091 1.00 89.69 791 ASP A N 1
ATOM 5923 C CA . ASP A 1 791 ? -10.073 -14.570 21.515 1.00 89.69 791 ASP A CA 1
ATOM 5924 C C . ASP A 1 791 ? -10.447 -15.914 22.148 1.00 89.69 791 ASP A C 1
ATOM 5926 O O . ASP A 1 791 ? -10.313 -16.984 21.545 1.00 89.69 791 ASP A O 1
ATOM 5930 N N . LEU A 1 792 ? -10.878 -15.847 23.402 1.00 87.94 792 LEU A N 1
ATOM 5931 C CA . LEU A 1 792 ? -11.272 -16.996 24.205 1.00 87.94 792 LEU A CA 1
ATOM 5932 C C . LEU A 1 792 ? -12.791 -17.248 24.184 1.00 87.94 792 LEU A C 1
ATOM 5934 O O . LEU A 1 792 ? -13.228 -18.254 24.750 1.00 87.94 792 LEU A O 1
ATOM 5938 N N . ASP A 1 793 ? -13.590 -16.379 23.551 1.00 86.88 793 ASP A N 1
ATOM 5939 C CA . ASP A 1 793 ? -15.034 -16.562 23.349 1.00 86.88 793 ASP A CA 1
ATOM 5940 C C . ASP A 1 793 ? -15.317 -16.845 21.864 1.00 86.88 793 ASP A C 1
ATOM 5942 O O . ASP A 1 793 ? -14.959 -16.067 20.994 1.00 86.88 793 ASP A O 1
ATOM 5946 N N . ASP A 1 794 ? -15.956 -17.974 21.546 1.00 87.31 794 ASP A N 1
ATOM 5947 C CA . ASP A 1 794 ? -16.286 -18.331 20.157 1.00 87.31 794 ASP A CA 1
ATOM 5948 C C . ASP A 1 794 ? -17.620 -17.725 19.679 1.00 87.31 794 ASP A C 1
ATOM 5950 O O . ASP A 1 794 ? -18.054 -17.905 18.531 1.00 87.31 794 ASP A O 1
ATOM 5954 N N . THR A 1 795 ? -18.307 -16.993 20.556 1.00 89.56 795 THR A N 1
ATOM 5955 C CA . THR A 1 795 ? -19.576 -16.348 20.245 1.00 89.56 795 THR A CA 1
ATOM 5956 C C . THR A 1 795 ? -19.344 -15.126 19.365 1.00 89.56 795 THR A C 1
ATOM 5958 O O . THR A 1 795 ? -18.785 -14.132 19.804 1.00 89.56 795 THR A O 1
ATOM 5961 N N . ALA A 1 796 ? -19.893 -15.141 18.148 1.00 88.00 796 ALA A N 1
ATOM 5962 C CA . ALA A 1 796 ? -19.813 -13.996 17.241 1.00 88.00 796 ALA A CA 1
ATOM 5963 C C . ALA A 1 796 ? -20.185 -12.667 17.930 1.00 88.00 796 ALA A C 1
ATOM 5965 O O . ALA A 1 796 ? -21.197 -12.574 18.634 1.00 88.00 796 ALA A O 1
ATOM 5966 N N . THR A 1 797 ? -19.415 -11.619 17.643 1.00 91.88 797 THR A N 1
ATOM 5967 C CA . THR A 1 797 ? -19.461 -10.259 18.209 1.00 91.88 797 THR A CA 1
ATOM 5968 C C . THR A 1 797 ? -19.026 -10.131 19.673 1.00 91.88 797 THR A C 1
ATOM 5970 O O . THR A 1 797 ? -19.101 -9.026 20.222 1.00 91.88 797 THR A O 1
ATOM 5973 N N . GLN A 1 798 ? -18.595 -11.220 20.311 1.00 93.44 798 GLN A N 1
ATOM 5974 C CA . GLN A 1 798 ? -18.034 -11.232 21.661 1.00 93.44 798 GLN A CA 1
ATOM 5975 C C . GLN A 1 798 ? -16.552 -11.579 21.559 1.00 93.44 798 GLN A C 1
ATOM 5977 O O . GLN A 1 798 ? -16.213 -12.563 20.928 1.00 93.44 798 GLN A O 1
ATOM 5982 N N . VAL A 1 799 ? -15.693 -10.774 22.177 1.00 94.06 799 VAL A N 1
ATOM 5983 C CA . VAL A 1 799 ? -14.251 -11.024 22.215 1.00 94.06 799 VAL A CA 1
ATOM 5984 C C . VAL A 1 799 ? -13.797 -11.085 23.660 1.00 94.06 799 VAL A C 1
ATOM 5986 O O . VAL A 1 799 ? -14.085 -10.160 24.425 1.00 94.06 799 VAL A O 1
ATOM 5989 N N . TYR A 1 800 ? -13.066 -12.127 24.042 1.00 92.06 800 TYR A N 1
ATOM 5990 C CA . TYR A 1 800 ? -12.454 -12.241 25.364 1.00 92.06 800 TYR A CA 1
ATOM 5991 C C . TYR A 1 800 ? -10.930 -12.348 25.264 1.00 92.06 800 TYR A C 1
ATOM 5993 O O . TYR A 1 800 ? -10.398 -13.338 24.775 1.00 92.06 800 TYR A O 1
ATOM 6001 N N . ILE A 1 801 ? -10.224 -11.338 25.786 1.00 90.94 801 ILE A N 1
ATOM 6002 C CA . ILE A 1 801 ? -8.762 -11.308 25.879 1.00 90.94 801 ILE A CA 1
ATOM 6003 C C . ILE A 1 801 ? -8.317 -11.436 27.336 1.00 90.94 801 ILE A C 1
ATOM 6005 O O . ILE A 1 801 ? -8.667 -10.599 28.174 1.00 90.94 801 ILE A O 1
ATOM 6009 N N . ALA A 1 802 ? -7.442 -12.403 27.605 1.00 88.75 802 ALA A N 1
ATOM 6010 C CA . ALA A 1 802 ? -6.763 -12.542 28.889 1.00 88.75 802 ALA A CA 1
ATOM 6011 C C . ALA A 1 802 ? -5.283 -12.129 28.804 1.00 88.75 802 ALA A C 1
ATOM 6013 O O . ALA A 1 802 ? -4.556 -12.559 27.907 1.00 88.75 802 ALA A O 1
ATOM 6014 N N . ASN A 1 803 ? -4.827 -11.330 29.774 1.00 88.00 803 ASN A N 1
ATOM 6015 C CA . ASN A 1 803 ? -3.435 -10.905 29.961 1.00 88.00 803 ASN A CA 1
ATOM 6016 C C . ASN A 1 803 ? -2.774 -10.276 28.708 1.00 88.00 803 ASN A C 1
ATOM 6018 O O . ASN A 1 803 ? -1.714 -10.736 28.258 1.00 88.00 803 ASN A O 1
ATOM 6022 N N . PRO A 1 804 ? -3.372 -9.232 28.100 1.00 88.56 804 PRO A N 1
ATOM 6023 C CA . PRO A 1 804 ? -2.742 -8.549 26.979 1.00 88.56 804 PRO A CA 1
ATOM 6024 C C . PRO A 1 804 ? -1.497 -7.781 27.439 1.00 88.56 804 PRO A C 1
ATOM 6026 O O . PRO A 1 804 ? -1.517 -7.083 28.450 1.00 88.56 804 PRO A O 1
ATOM 6029 N N . ALA A 1 805 ? -0.422 -7.823 26.644 1.00 82.44 805 ALA A N 1
ATOM 6030 C CA . ALA A 1 805 ? 0.784 -7.042 26.934 1.00 82.44 805 ALA A CA 1
ATOM 6031 C C . ALA A 1 805 ? 0.501 -5.525 26.975 1.00 82.44 805 ALA A C 1
ATOM 6033 O O . ALA A 1 805 ? 1.029 -4.825 27.837 1.00 82.44 805 ALA A O 1
ATOM 6034 N N . LEU A 1 806 ? -0.329 -5.032 26.046 1.00 87.19 806 LEU A N 1
ATOM 6035 C CA . LEU A 1 806 ? -0.910 -3.687 26.019 1.00 87.19 806 LEU A CA 1
ATOM 6036 C C . LEU A 1 806 ? -2.269 -3.748 25.303 1.00 87.19 806 LEU A C 1
ATOM 6038 O O . LEU A 1 806 ? -2.353 -4.316 24.216 1.00 87.19 806 LEU A O 1
ATOM 6042 N N . PHE A 1 807 ? -3.308 -3.126 25.868 1.00 90.94 807 PHE A N 1
ATOM 6043 C CA . PHE A 1 807 ? -4.623 -2.987 25.229 1.00 90.94 807 PHE A CA 1
ATOM 6044 C C . PHE A 1 807 ? -4.922 -1.504 24.975 1.00 90.94 807 PHE A C 1
ATOM 6046 O O . PHE A 1 807 ? -5.391 -0.783 25.852 1.00 90.94 807 PHE A O 1
ATOM 6053 N N . THR A 1 808 ? -4.540 -1.011 23.795 1.00 90.50 808 THR A N 1
ATOM 6054 C CA . THR A 1 808 ? -4.475 0.435 23.500 1.00 90.50 808 THR A CA 1
ATOM 6055 C C . THR A 1 808 ? -5.546 0.919 22.532 1.00 90.50 808 THR A C 1
ATOM 6057 O O . THR A 1 808 ? -5.837 2.116 22.493 1.00 90.50 808 THR A O 1
ATOM 6060 N N . SER A 1 809 ? -6.112 0.016 21.732 1.00 90.62 809 SER A N 1
ATOM 6061 C CA . SER A 1 809 ? -7.041 0.364 20.665 1.00 90.62 809 SER A CA 1
ATOM 6062 C C . SER A 1 809 ? -8.081 -0.722 20.427 1.00 90.62 809 SER A C 1
ATOM 6064 O O . SER A 1 809 ? -7.828 -1.903 20.658 1.00 90.62 809 SER A O 1
ATOM 6066 N N . MET A 1 810 ? -9.249 -0.289 19.961 1.00 94.62 810 MET A N 1
ATOM 6067 C CA . MET A 1 810 ? -10.289 -1.143 19.397 1.00 94.62 810 MET A CA 1
ATOM 6068 C C . MET A 1 810 ? -10.619 -0.640 17.991 1.00 94.62 810 MET A C 1
ATOM 6070 O O . MET A 1 810 ? -10.632 0.573 17.770 1.00 94.62 810 MET A O 1
ATOM 6074 N N . ILE A 1 811 ? -10.868 -1.543 17.046 1.00 93.12 811 ILE A N 1
ATOM 6075 C CA . ILE A 1 811 ? -11.110 -1.219 15.638 1.00 93.12 811 ILE A CA 1
ATOM 6076 C C . ILE A 1 811 ? -12.322 -1.993 15.128 1.00 93.12 811 ILE A C 1
ATOM 6078 O O . ILE A 1 811 ? -12.393 -3.216 15.258 1.00 93.12 811 ILE A O 1
ATOM 6082 N N . VAL A 1 812 ? -13.262 -1.260 14.533 1.00 95.56 812 VAL A N 1
ATOM 6083 C CA . VAL A 1 812 ? -14.429 -1.803 13.833 1.00 95.56 812 VAL A CA 1
ATOM 6084 C C . VAL A 1 812 ? -14.315 -1.469 12.351 1.00 95.56 812 VAL A C 1
ATOM 6086 O O . VAL A 1 812 ? -14.272 -0.299 11.985 1.00 95.56 812 VAL A O 1
ATOM 6089 N N . GLU A 1 813 ? -14.304 -2.488 11.504 1.00 92.75 813 GLU A N 1
ATOM 6090 C CA . GLU A 1 813 ? -14.322 -2.375 10.047 1.00 92.75 813 GLU A CA 1
ATOM 6091 C C . GLU A 1 813 ? -15.767 -2.412 9.532 1.00 92.75 813 GLU A C 1
ATOM 6093 O O . GLU A 1 813 ? -16.563 -3.273 9.923 1.00 92.75 813 GLU A O 1
ATOM 6098 N N . LEU A 1 814 ? -16.109 -1.492 8.632 1.00 92.25 814 LEU A N 1
ATOM 6099 C CA . LEU A 1 814 ? -17.369 -1.486 7.897 1.00 92.25 814 LEU A CA 1
ATOM 6100 C C . LEU A 1 814 ? -17.153 -2.150 6.534 1.00 92.25 814 LEU A C 1
ATOM 6102 O O . LEU A 1 814 ? -16.347 -1.706 5.722 1.00 92.25 814 LEU A O 1
ATOM 6106 N N . ARG A 1 815 ? -17.899 -3.215 6.262 1.00 87.31 815 ARG A N 1
ATOM 6107 C CA . ARG A 1 815 ? -17.790 -3.991 5.026 1.00 87.31 815 ARG A CA 1
ATOM 6108 C C . ARG A 1 815 ? -19.032 -3.838 4.187 1.00 87.31 815 ARG A C 1
ATOM 6110 O O . ARG A 1 815 ? -20.138 -4.044 4.682 1.00 87.31 815 ARG A O 1
ATOM 6117 N N . ASP A 1 816 ? -18.835 -3.572 2.909 1.00 86.12 816 ASP A N 1
ATOM 6118 C CA . ASP A 1 816 ? -19.910 -3.529 1.935 1.00 86.12 816 ASP A CA 1
ATOM 6119 C C . ASP A 1 816 ? -19.652 -4.513 0.789 1.00 86.12 816 ASP A C 1
ATOM 6121 O O . ASP A 1 816 ? -18.517 -4.726 0.369 1.00 86.12 816 ASP A O 1
ATOM 6125 N N . THR A 1 817 ? -20.722 -5.138 0.309 1.00 77.06 817 THR A N 1
ATOM 6126 C CA . THR A 1 817 ? -20.704 -6.004 -0.881 1.00 77.06 817 THR A CA 1
ATOM 6127 C C . THR A 1 817 ? -21.088 -5.253 -2.158 1.00 77.06 817 THR A C 1
ATOM 6129 O O . THR A 1 817 ? -21.005 -5.823 -3.248 1.00 77.06 817 THR A O 1
ATOM 6132 N N . GLY A 1 818 ? -21.554 -4.013 -2.010 1.00 76.81 818 GLY A N 1
ATOM 6133 C CA . GLY A 1 818 ? -21.992 -3.118 -3.063 1.00 76.81 818 GLY A CA 1
ATOM 6134 C C . GLY A 1 818 ? -20.924 -2.121 -3.511 1.00 76.81 818 GLY A C 1
ATOM 6135 O O . GLY A 1 818 ? -19.790 -2.492 -3.817 1.00 76.81 818 GLY A O 1
ATOM 6136 N N . ILE A 1 819 ? -21.315 -0.853 -3.643 1.00 80.00 819 ILE A N 1
ATOM 6137 C CA . ILE A 1 819 ? -20.463 0.212 -4.209 1.00 80.00 819 ILE A CA 1
ATOM 6138 C C . ILE A 1 819 ? -19.644 0.989 -3.161 1.00 80.00 819 ILE A C 1
ATOM 6140 O O . ILE A 1 819 ? -19.003 1.989 -3.500 1.00 80.00 819 ILE A O 1
ATOM 6144 N N . GLY A 1 820 ? -19.650 0.538 -1.908 1.00 86.00 820 GLY A N 1
ATOM 6145 C CA . GLY A 1 820 ? -18.853 1.071 -0.808 1.00 86.00 820 GLY A CA 1
ATOM 6146 C C . GLY A 1 820 ? -19.640 1.936 0.178 1.00 86.00 820 GLY A C 1
ATOM 6147 O O . GLY A 1 820 ? -20.747 2.407 -0.093 1.00 86.00 820 GLY A O 1
ATOM 6148 N N . ILE A 1 821 ? -19.020 2.177 1.335 1.00 89.00 821 ILE A N 1
ATOM 6149 C CA . ILE A 1 821 ? -19.567 2.970 2.445 1.00 89.00 821 ILE A CA 1
ATOM 6150 C C . ILE A 1 821 ? -19.699 4.452 2.051 1.00 89.00 821 ILE A C 1
ATOM 6152 O O . ILE A 1 821 ? -18.886 4.984 1.287 1.00 89.00 821 ILE A O 1
ATOM 6156 N N . ASP A 1 822 ? -20.723 5.146 2.563 1.00 89.50 822 ASP A N 1
ATOM 6157 C CA . ASP A 1 822 ? -20.796 6.609 2.472 1.00 89.50 822 ASP A CA 1
ATOM 6158 C C . ASP A 1 822 ? -19.923 7.261 3.557 1.00 89.50 822 ASP A C 1
ATOM 6160 O O . ASP A 1 822 ? -20.388 7.688 4.617 1.00 89.50 822 ASP A O 1
ATOM 6164 N N . ASP A 1 823 ? -18.624 7.345 3.269 1.00 86.88 823 ASP A N 1
ATOM 6165 C CA . ASP A 1 823 ? -17.602 7.880 4.176 1.00 86.88 823 ASP A CA 1
ATOM 6166 C C . ASP A 1 823 ? -17.886 9.306 4.656 1.00 86.88 823 ASP A C 1
ATOM 6168 O O . ASP A 1 823 ? -17.469 9.695 5.747 1.00 86.88 823 ASP A O 1
ATOM 6172 N N . ALA A 1 824 ? -18.604 10.101 3.857 1.00 83.44 824 ALA A N 1
ATOM 6173 C CA . ALA A 1 824 ? -18.917 11.487 4.192 1.00 83.44 824 ALA A CA 1
ATOM 6174 C C . ALA A 1 824 ? -19.842 11.599 5.414 1.00 83.44 824 ALA A C 1
ATOM 6176 O O . ALA A 1 824 ? -19.898 12.653 6.054 1.00 83.44 824 ALA A O 1
ATOM 6177 N N . GLN A 1 825 ? -20.560 10.524 5.743 1.00 83.75 825 GLN A N 1
ATOM 6178 C CA . GLN A 1 825 ? -21.414 10.456 6.921 1.00 83.75 825 GLN A CA 1
ATOM 6179 C C . GLN A 1 825 ? -20.644 10.035 8.177 1.00 83.75 825 GLN A C 1
ATOM 6181 O O . GLN A 1 825 ? -21.133 10.283 9.282 1.00 83.75 825 GLN A O 1
ATOM 6186 N N . ILE A 1 826 ? -19.454 9.436 8.035 1.00 90.56 826 ILE A N 1
ATOM 6187 C CA . ILE A 1 826 ? -18.804 8.730 9.137 1.00 90.56 826 ILE A CA 1
ATOM 6188 C C . ILE A 1 826 ? -18.111 9.671 10.116 1.00 90.56 826 ILE A C 1
ATOM 6190 O O . ILE A 1 826 ? -17.207 10.428 9.767 1.00 90.56 826 ILE A O 1
ATOM 6194 N N . ASN A 1 827 ? -18.537 9.619 11.377 1.00 90.94 827 ASN A N 1
ATOM 6195 C CA . ASN A 1 827 ? -17.910 10.350 12.474 1.00 90.94 827 ASN A CA 1
ATOM 6196 C C . ASN A 1 827 ? -18.222 9.699 13.832 1.00 90.94 827 ASN A C 1
ATOM 6198 O O . ASN A 1 827 ? -19.059 8.802 13.928 1.00 90.94 827 ASN A O 1
ATOM 6202 N N . SER A 1 828 ? -17.583 10.186 14.898 1.00 92.06 828 SER A N 1
ATOM 6203 C CA . SER A 1 828 ? -17.692 9.601 16.240 1.00 92.06 828 SER A CA 1
ATOM 6204 C C . SER A 1 828 ? -19.120 9.529 16.783 1.00 92.06 828 SER A C 1
ATOM 6206 O O . SER A 1 828 ? -19.414 8.639 17.572 1.00 92.06 828 SER A O 1
ATOM 6208 N N . SER A 1 829 ? -20.040 10.398 16.343 1.00 93.31 829 SER A N 1
ATOM 6209 C CA . SER A 1 829 ? -21.422 10.398 16.849 1.00 93.31 829 SER A CA 1
ATOM 6210 C C . SER A 1 829 ? -22.228 9.148 16.483 1.00 93.31 829 SER A C 1
ATOM 6212 O O . SER A 1 829 ? -23.235 8.873 17.133 1.00 93.31 829 SER A O 1
ATOM 6214 N N . GLN A 1 830 ? -21.778 8.376 15.490 1.00 95.81 830 GLN A N 1
ATOM 6215 C CA . GLN A 1 830 ? -22.377 7.091 15.119 1.00 95.81 830 GLN A CA 1
ATOM 6216 C C . GLN A 1 830 ? -21.887 5.931 15.988 1.00 95.81 830 GLN A C 1
ATOM 6218 O O . GLN A 1 830 ? -22.381 4.816 15.848 1.00 95.81 830 GLN A O 1
ATOM 6223 N N . PHE A 1 831 ? -20.931 6.170 16.886 1.00 96.44 831 PHE A N 1
ATOM 6224 C CA . PHE A 1 831 ? -20.342 5.142 17.727 1.00 96.44 831 PHE A CA 1
ATOM 6225 C C . PHE A 1 831 ? -20.526 5.492 19.200 1.00 96.44 831 PHE A C 1
ATOM 6227 O O . PHE A 1 831 ? -20.224 6.590 19.657 1.00 96.44 831 PHE A O 1
ATOM 6234 N N . THR A 1 832 ? -21.027 4.532 19.970 1.00 96.50 832 THR A N 1
ATOM 6235 C CA . THR A 1 832 ? -21.190 4.662 21.420 1.00 96.50 832 THR A CA 1
ATOM 6236 C C . THR A 1 832 ? -20.336 3.609 22.109 1.00 96.50 832 THR A C 1
ATOM 6238 O O . THR A 1 832 ? -20.579 2.417 21.934 1.00 96.50 832 THR A O 1
ATOM 6241 N N . LEU A 1 833 ? -19.354 4.047 22.901 1.00 97.12 833 LEU A N 1
ATOM 6242 C CA . LEU A 1 833 ? -18.495 3.172 23.703 1.00 97.12 833 LEU A CA 1
ATOM 6243 C C . LEU A 1 833 ? -18.898 3.226 25.176 1.00 97.12 833 LEU A C 1
ATOM 6245 O O . LEU A 1 833 ? -18.899 4.295 25.785 1.00 97.12 833 LEU A O 1
ATOM 6249 N N . THR A 1 834 ? -19.177 2.074 25.778 1.00 97.38 834 THR A N 1
ATOM 6250 C CA . THR A 1 834 ? -19.404 1.958 27.225 1.00 97.38 834 THR A CA 1
ATOM 6251 C C . THR A 1 834 ? -18.399 1.016 27.862 1.00 97.38 834 THR A C 1
ATOM 6253 O O . THR A 1 834 ? -18.126 -0.042 27.307 1.00 97.38 834 THR A O 1
ATOM 6256 N N . ALA A 1 835 ? -17.903 1.375 29.042 1.00 95.69 835 ALA A N 1
ATOM 6257 C CA . ALA A 1 835 ? -17.083 0.522 29.893 1.00 95.69 835 ALA A CA 1
ATOM 6258 C C . ALA A 1 835 ? -17.910 0.048 31.090 1.00 95.69 835 ALA A C 1
ATOM 6260 O O . ALA A 1 835 ? -18.556 0.857 31.764 1.00 95.69 835 ALA A O 1
ATOM 6261 N N . GLN A 1 836 ? -17.900 -1.251 31.362 1.00 92.06 836 GLN A N 1
ATOM 6262 C CA . GLN A 1 836 ? -18.592 -1.848 32.494 1.00 92.06 836 GLN A CA 1
ATOM 6263 C C . GLN A 1 836 ? -17.614 -2.617 33.379 1.00 92.06 836 GLN A C 1
ATOM 6265 O O . GLN A 1 836 ? -16.914 -3.506 32.904 1.00 92.06 836 GLN A O 1
ATOM 6270 N N . THR A 1 837 ? -17.621 -2.295 34.670 1.00 87.44 837 THR A N 1
ATOM 6271 C CA . THR A 1 837 ? -16.855 -2.982 35.718 1.00 87.44 837 THR A CA 1
ATOM 6272 C C . THR A 1 837 ? -17.807 -3.557 36.767 1.00 87.44 837 THR A C 1
ATOM 6274 O O . THR A 1 837 ? -19.016 -3.292 36.745 1.00 87.44 837 THR A O 1
ATOM 6277 N N . SER A 1 838 ? -17.270 -4.278 37.754 1.00 77.31 838 SER A N 1
ATOM 6278 C CA . SER A 1 838 ? -18.039 -4.826 38.884 1.00 77.31 838 SER A CA 1
ATOM 6279 C C . SER A 1 838 ? -18.776 -3.765 39.721 1.00 77.31 838 SER A C 1
ATOM 6281 O O . SER A 1 838 ? -19.708 -4.090 40.460 1.00 77.31 838 SER A O 1
ATOM 6283 N N . THR A 1 839 ? -18.405 -2.486 39.588 1.00 74.44 839 THR A N 1
ATOM 6284 C CA . THR A 1 839 ? -18.996 -1.364 40.339 1.00 74.44 839 THR A CA 1
ATOM 6285 C C . THR A 1 839 ? -20.050 -0.572 39.556 1.00 74.44 839 THR A C 1
ATOM 6287 O O . THR A 1 839 ? -20.838 0.155 40.169 1.00 74.44 839 THR A O 1
ATOM 6290 N N . GLY A 1 840 ? -20.115 -0.713 38.225 1.00 81.56 840 GLY A N 1
ATOM 6291 C CA . GLY A 1 840 ? -21.107 -0.029 37.390 1.00 81.56 840 GLY A CA 1
ATOM 6292 C C . GLY A 1 840 ? -20.738 0.091 35.906 1.00 81.56 840 GLY A C 1
ATOM 6293 O O . GLY A 1 840 ? -19.692 -0.367 35.460 1.00 81.56 840 GLY A O 1
ATOM 6294 N N . THR A 1 841 ? -21.618 0.742 35.137 1.00 89.69 841 THR A N 1
ATOM 6295 C CA . THR A 1 841 ? -21.423 1.056 33.708 1.00 89.69 841 THR A CA 1
ATOM 6296 C C . THR A 1 841 ? -21.191 2.554 33.520 1.00 89.69 841 THR A C 1
ATOM 6298 O O . THR A 1 841 ? -21.928 3.370 34.083 1.00 89.69 841 THR A O 1
ATOM 6301 N N . ARG A 1 842 ? -20.219 2.926 32.684 1.00 94.12 842 ARG A N 1
ATOM 6302 C CA . ARG A 1 842 ? -19.891 4.308 32.315 1.00 94.12 842 ARG A CA 1
ATOM 6303 C C . ARG A 1 842 ? -19.852 4.466 30.793 1.00 94.12 842 ARG A C 1
ATOM 6305 O O . ARG A 1 842 ? -19.308 3.618 30.095 1.00 94.12 842 ARG A O 1
ATOM 6312 N N . LEU A 1 843 ? -20.409 5.565 30.285 1.00 96.38 843 LEU A N 1
ATOM 6313 C CA . LEU A 1 843 ? -20.221 5.991 28.895 1.00 96.38 843 LEU A CA 1
ATOM 6314 C C . LEU A 1 843 ? -18.834 6.628 28.750 1.00 96.38 843 LEU A C 1
ATOM 6316 O O . LEU A 1 843 ? -18.475 7.476 29.568 1.00 96.38 843 LEU A O 1
ATOM 6320 N N . LEU A 1 844 ? -18.078 6.218 27.736 1.00 95.88 844 LEU A N 1
ATOM 6321 C CA . LEU A 1 844 ? -16.778 6.801 27.424 1.00 95.88 844 LEU A CA 1
ATOM 6322 C C . LEU A 1 844 ? -16.952 8.026 26.521 1.00 95.88 844 LEU A C 1
ATOM 6324 O O . LEU A 1 844 ? -17.728 7.995 25.565 1.00 95.88 844 LEU A O 1
ATOM 6328 N N . GLU A 1 845 ? -16.222 9.099 26.818 1.00 94.56 845 GLU A N 1
ATOM 6329 C CA . GLU A 1 845 ? -16.290 10.366 26.086 1.00 94.56 845 GLU A CA 1
ATOM 6330 C C . GLU A 1 845 ? -15.068 10.550 25.169 1.00 94.56 845 GLU A C 1
ATOM 6332 O O . GLU A 1 845 ? -13.916 10.413 25.596 1.00 94.56 845 GLU A O 1
ATOM 6337 N N . GLU A 1 846 ? -15.314 10.897 23.901 1.00 91.69 846 GLU A N 1
ATOM 6338 C CA . GLU A 1 846 ? -14.258 11.230 22.938 1.00 91.69 846 GLU A CA 1
ATOM 6339 C C . GLU A 1 846 ? -13.439 12.445 23.421 1.00 91.69 846 GLU A C 1
ATOM 6341 O O . GLU A 1 846 ? -13.981 13.442 23.901 1.00 91.69 846 GLU A O 1
ATOM 6346 N N . GLY A 1 847 ? -12.113 12.371 23.294 1.00 82.12 847 GLY A N 1
ATOM 6347 C CA . GLY A 1 847 ? -11.162 13.390 23.742 1.00 82.12 847 GLY A CA 1
ATOM 6348 C C . GLY A 1 847 ? -10.812 13.322 25.232 1.00 82.12 847 GLY A C 1
ATOM 6349 O O . GLY A 1 847 ? -9.885 14.013 25.658 1.00 82.12 847 GLY A O 1
ATOM 6350 N N . ILE A 1 848 ? -11.515 12.495 26.014 1.00 91.00 848 ILE A N 1
ATOM 6351 C CA . ILE A 1 848 ? -11.228 12.246 27.435 1.00 91.00 848 ILE A CA 1
ATOM 6352 C C . ILE A 1 848 ? -10.774 10.804 27.640 1.00 91.00 848 ILE A C 1
ATOM 6354 O O . ILE A 1 848 ? -9.690 10.582 28.171 1.00 91.00 848 ILE A O 1
ATOM 6358 N N . ASP A 1 849 ? -11.590 9.843 27.211 1.00 90.56 849 ASP A N 1
ATOM 6359 C CA . ASP A 1 849 ? -11.333 8.416 27.409 1.00 90.56 849 ASP A CA 1
ATOM 6360 C C . ASP A 1 849 ? -10.670 7.790 26.175 1.00 90.56 849 ASP A C 1
ATOM 6362 O O . ASP A 1 849 ? -9.718 7.017 26.293 1.00 90.56 849 ASP A O 1
ATOM 6366 N N . TYR A 1 850 ? -11.130 8.169 24.980 1.00 92.06 850 TYR A N 1
ATOM 6367 C CA . TYR A 1 850 ? -10.591 7.690 23.707 1.00 92.06 850 TYR A CA 1
ATOM 6368 C C . TYR A 1 850 ? -10.505 8.807 22.659 1.00 92.06 850 TYR A C 1
ATOM 6370 O O . TYR A 1 850 ? -11.178 9.830 22.764 1.00 92.06 850 TYR A O 1
ATOM 6378 N N . LEU A 1 851 ? -9.682 8.610 21.634 1.00 88.12 851 LEU A N 1
ATOM 6379 C CA . LEU A 1 851 ? -9.668 9.397 20.404 1.00 88.12 851 LEU A CA 1
ATOM 6380 C C . LEU A 1 851 ? -10.327 8.582 19.292 1.00 88.12 851 LEU A C 1
ATOM 6382 O O . LEU A 1 851 ? -10.018 7.397 19.151 1.00 88.12 851 LEU A O 1
ATOM 6386 N N . PHE A 1 852 ? -11.218 9.210 18.524 1.00 93.19 852 PHE A N 1
ATOM 6387 C CA . PHE A 1 852 ? -11.842 8.600 17.353 1.00 93.19 852 PHE A CA 1
ATOM 6388 C C . PHE A 1 852 ? -11.086 8.979 16.080 1.00 93.19 852 PHE A C 1
ATOM 6390 O O . PHE A 1 852 ? -10.715 10.136 15.876 1.00 93.19 852 PHE A O 1
ATOM 6397 N N . SER A 1 853 ? -10.906 8.005 15.199 1.00 87.19 853 SER A N 1
ATOM 6398 C CA . SER A 1 853 ? -10.416 8.206 13.841 1.00 87.19 853 SER A CA 1
ATOM 6399 C C . SER A 1 853 ? -11.176 7.282 12.901 1.00 87.19 853 SER A C 1
ATOM 6401 O O . SER A 1 853 ? -11.394 6.123 13.240 1.00 87.19 853 SER A O 1
ATOM 6403 N N . TYR A 1 854 ? -11.540 7.770 11.717 1.00 90.56 854 TYR A N 1
ATOM 6404 C CA . TYR A 1 854 ? -12.097 6.939 10.653 1.00 90.56 854 TYR A CA 1
ATOM 6405 C C . TYR A 1 854 ? -11.150 6.921 9.457 1.00 90.56 854 TYR A C 1
ATOM 6407 O O . TYR A 1 854 ? -10.750 7.978 8.965 1.00 90.56 854 TYR A O 1
ATOM 6415 N N . ASN A 1 855 ? -10.792 5.725 9.001 1.00 81.00 855 ASN A N 1
ATOM 6416 C CA . ASN A 1 855 ? -10.033 5.523 7.778 1.00 81.00 855 ASN A CA 1
ATOM 6417 C C . ASN A 1 855 ? -10.996 5.118 6.657 1.00 81.00 855 ASN A C 1
ATOM 6419 O O . ASN A 1 855 ? -11.376 3.958 6.564 1.00 81.00 855 ASN A O 1
ATOM 6423 N N . SER A 1 856 ? -11.359 6.061 5.785 1.00 79.56 856 SER A N 1
ATOM 6424 C CA . SER A 1 856 ? -12.274 5.837 4.651 1.00 79.56 856 SER A CA 1
ATOM 6425 C C . SER A 1 856 ? -11.741 4.893 3.569 1.00 79.56 856 SER A C 1
ATOM 6427 O O . SER A 1 856 ? -12.446 4.589 2.619 1.00 79.56 856 SER A O 1
ATOM 6429 N N . ASN A 1 857 ? -10.478 4.470 3.655 1.00 59.91 857 ASN A N 1
ATOM 6430 C CA . ASN A 1 857 ? -9.882 3.566 2.671 1.00 59.91 857 ASN A CA 1
ATOM 6431 C C . ASN A 1 857 ? -9.992 2.107 3.114 1.00 59.91 857 ASN A C 1
ATOM 6433 O O . ASN A 1 857 ? -10.220 1.229 2.290 1.00 59.91 857 ASN A O 1
ATOM 6437 N N . THR A 1 858 ? -9.820 1.859 4.416 1.00 72.44 858 THR A N 1
ATOM 6438 C CA . THR A 1 858 ? -10.013 0.537 5.033 1.00 72.44 858 THR A CA 1
ATOM 6439 C C . THR A 1 858 ? -11.401 0.384 5.650 1.00 72.44 858 THR A C 1
ATOM 6441 O O . THR A 1 858 ? -11.746 -0.692 6.120 1.00 72.44 858 THR A O 1
ATOM 6444 N N . ASN A 1 859 ? -12.207 1.450 5.635 1.00 85.44 859 ASN A N 1
ATOM 6445 C CA . ASN A 1 859 ? -13.500 1.561 6.302 1.00 85.44 859 ASN A CA 1
ATOM 6446 C C . ASN A 1 859 ? -13.433 1.259 7.810 1.00 85.44 859 ASN A C 1
ATOM 6448 O O . ASN A 1 859 ? -14.372 0.715 8.392 1.00 85.44 859 ASN A O 1
ATOM 6452 N N . GLU A 1 860 ? -12.323 1.612 8.459 1.00 91.69 860 GLU A N 1
ATOM 6453 C CA . GLU A 1 860 ? -12.074 1.302 9.868 1.00 91.69 860 GLU A CA 1
ATOM 6454 C C . GLU A 1 860 ? -12.358 2.497 10.780 1.00 91.69 860 GLU A C 1
ATOM 6456 O O . GLU A 1 860 ? -11.757 3.567 10.657 1.00 91.69 860 GLU A O 1
ATOM 6461 N N . ALA A 1 861 ? -13.243 2.285 11.751 1.00 92.56 861 ALA A N 1
ATOM 6462 C CA . ALA A 1 861 ? -13.444 3.144 12.905 1.00 92.56 861 ALA A CA 1
ATOM 6463 C C . ALA A 1 861 ? -12.508 2.707 14.040 1.00 92.56 861 ALA A C 1
ATOM 6465 O O . ALA A 1 861 ? -12.638 1.610 14.584 1.00 92.56 861 ALA A O 1
ATOM 6466 N N . ILE A 1 862 ? -11.564 3.577 14.395 1.00 92.38 862 ILE A N 1
ATOM 6467 C CA . ILE A 1 862 ? -10.476 3.317 15.339 1.00 92.38 862 ILE A CA 1
ATOM 6468 C C . ILE A 1 862 ? -10.716 4.114 16.623 1.00 92.38 862 ILE A C 1
ATOM 6470 O O . ILE A 1 862 ? -10.872 5.339 16.592 1.00 92.38 862 ILE A O 1
ATOM 6474 N N . PHE A 1 863 ? -10.684 3.416 17.756 1.00 94.94 863 PHE A N 1
ATOM 6475 C CA . PHE A 1 863 ? -10.834 3.968 19.100 1.00 94.94 863 PHE A CA 1
ATOM 6476 C C . PHE A 1 863 ? -9.528 3.785 19.871 1.00 94.94 863 PHE A C 1
ATOM 6478 O O . PHE A 1 863 ? -9.220 2.675 20.299 1.00 94.94 863 PHE A O 1
ATOM 6485 N N . SER A 1 864 ? -8.768 4.861 20.075 1.00 90.44 864 SER A N 1
ATOM 6486 C CA . SER A 1 864 ? -7.461 4.812 20.752 1.00 90.44 864 SER A CA 1
ATOM 6487 C C . SER A 1 864 ? -7.541 5.378 22.165 1.00 90.44 864 SER A C 1
ATOM 6489 O O . SER A 1 864 ? -8.014 6.498 22.343 1.00 90.44 864 SER A O 1
ATOM 6491 N N . ALA A 1 865 ? -7.045 4.658 23.170 1.00 89.75 865 ALA A N 1
ATOM 6492 C CA . ALA A 1 865 ? -7.087 5.098 24.564 1.00 89.75 865 ALA A CA 1
ATOM 6493 C C . ALA A 1 865 ? -6.259 6.377 24.796 1.00 89.75 865 ALA A C 1
ATOM 6495 O O . ALA A 1 865 ? -5.059 6.417 24.521 1.00 89.75 865 ALA A O 1
ATOM 6496 N N . VAL A 1 866 ? -6.868 7.414 25.383 1.00 86.25 866 VAL A N 1
ATOM 6497 C CA . VAL A 1 866 ? -6.173 8.684 25.688 1.00 86.25 866 VAL A CA 1
ATOM 6498 C C . VAL A 1 866 ? -5.090 8.493 26.755 1.00 86.25 866 VAL A C 1
ATOM 6500 O O . VAL A 1 866 ? -4.032 9.117 26.692 1.00 86.25 866 VAL A O 1
ATOM 6503 N N . ALA A 1 867 ? -5.326 7.603 27.722 1.00 83.50 867 ALA A N 1
ATOM 6504 C CA . ALA A 1 867 ? -4.376 7.279 28.788 1.00 83.50 867 ALA A CA 1
ATOM 6505 C C . ALA A 1 867 ? -3.226 6.352 28.334 1.00 83.50 867 ALA A C 1
ATOM 6507 O O . ALA A 1 867 ? -2.374 5.990 29.144 1.00 83.50 867 ALA A O 1
ATOM 6508 N N . GLY A 1 868 ? -3.196 5.962 27.055 1.00 81.19 868 GLY A N 1
ATOM 6509 C CA . GLY A 1 868 ? -2.238 5.016 26.482 1.00 81.19 868 GLY A CA 1
ATOM 6510 C C . GLY A 1 868 ? -2.691 3.556 26.552 1.00 81.19 868 GLY A C 1
ATOM 6511 O O . GLY A 1 868 ? -2.341 2.792 25.662 1.00 81.19 868 GLY A O 1
ATOM 6512 N N . VAL A 1 869 ? -3.503 3.180 27.545 1.00 91.81 869 VAL A N 1
ATOM 6513 C CA . VAL A 1 869 ? -4.137 1.856 27.670 1.00 91.81 869 VAL A CA 1
ATOM 6514 C C . VAL A 1 869 ? -5.577 2.000 28.160 1.00 91.81 869 VAL A C 1
ATOM 6516 O O . VAL A 1 869 ? -5.885 2.913 28.929 1.00 91.81 869 VAL A O 1
ATOM 6519 N N . PHE A 1 870 ? -6.450 1.108 27.705 1.00 92.69 870 PHE A N 1
ATOM 6520 C CA . PHE A 1 870 ? -7.758 0.877 28.307 1.00 92.69 870 PHE A CA 1
ATOM 6521 C C . PHE A 1 870 ? -7.591 0.095 29.621 1.00 92.69 870 PHE A C 1
ATOM 6523 O O . PHE A 1 870 ? -6.612 -0.628 29.809 1.00 92.69 870 PHE A O 1
ATOM 6530 N N . GLU A 1 871 ? -8.523 0.292 30.550 1.00 91.50 871 GLU A N 1
ATOM 6531 C CA . GLU A 1 871 ? -8.533 -0.394 31.844 1.00 91.50 871 GLU A CA 1
ATOM 6532 C C . GLU A 1 871 ? -8.786 -1.898 31.645 1.00 91.50 871 GLU A C 1
ATOM 6534 O O . GLU A 1 871 ? -9.559 -2.305 30.776 1.00 91.50 871 GLU A O 1
ATOM 6539 N N . LEU A 1 872 ? -8.109 -2.721 32.446 1.00 91.38 872 LEU A N 1
ATOM 6540 C CA . LEU A 1 872 ? -8.360 -4.160 32.501 1.00 91.38 872 LEU A CA 1
ATOM 6541 C C . LEU A 1 872 ? -9.563 -4.444 33.415 1.00 91.38 872 LEU A C 1
ATOM 6543 O O . LEU A 1 872 ? -10.170 -3.527 33.976 1.00 91.38 872 LEU A O 1
ATOM 6547 N N . ASP A 1 873 ? -9.955 -5.708 33.479 1.00 89.00 873 ASP A N 1
ATOM 6548 C CA . ASP A 1 873 ? -11.099 -6.240 34.229 1.00 89.00 873 ASP A CA 1
ATOM 6549 C C . ASP A 1 873 ? -12.402 -5.491 33.921 1.00 89.00 873 ASP A C 1
ATOM 6551 O O . ASP A 1 873 ? -13.236 -5.163 34.774 1.00 89.00 873 ASP A O 1
ATOM 6555 N N . THR A 1 874 ? -12.551 -5.196 32.630 1.00 91.81 874 THR A N 1
ATOM 6556 C CA . THR A 1 874 ? -13.587 -4.327 32.089 1.00 91.81 874 THR A CA 1
ATOM 6557 C C . THR A 1 874 ? -14.211 -4.961 30.852 1.00 91.81 874 THR A C 1
ATOM 6559 O O . THR A 1 874 ? -13.528 -5.489 29.972 1.00 91.81 874 THR A O 1
ATOM 6562 N N . ARG A 1 875 ? -15.542 -4.870 30.761 1.00 93.62 875 ARG A N 1
ATOM 6563 C CA . ARG A 1 875 ? -16.303 -5.175 29.547 1.00 93.62 875 ARG A CA 1
ATOM 6564 C C . ARG A 1 875 ? -16.574 -3.883 28.785 1.00 93.62 875 ARG A C 1
ATOM 6566 O O . ARG A 1 875 ? -17.347 -3.037 29.238 1.00 93.62 875 ARG A O 1
ATOM 6573 N N . TYR A 1 876 ? -15.947 -3.741 27.628 1.00 96.75 876 TYR A N 1
ATOM 6574 C CA . TYR A 1 876 ? -16.209 -2.673 26.676 1.00 96.75 876 TYR A CA 1
ATOM 6575 C C . TYR A 1 876 ? -17.320 -3.089 25.716 1.00 96.75 876 TYR A C 1
ATOM 6577 O O . TYR A 1 876 ? -17.325 -4.205 25.211 1.00 96.75 876 TYR A O 1
ATOM 6585 N N . THR A 1 877 ? -18.261 -2.193 25.437 1.00 97.19 877 THR A N 1
ATOM 6586 C CA . THR A 1 877 ? -19.280 -2.406 24.405 1.00 97.19 877 THR A CA 1
ATOM 6587 C C . THR A 1 877 ? -19.233 -1.261 23.412 1.00 97.19 877 THR A C 1
ATOM 6589 O O . THR A 1 877 ? -19.351 -0.099 23.801 1.00 97.19 877 THR A O 1
ATOM 6592 N N . ILE A 1 878 ? -19.073 -1.600 22.136 1.00 97.94 878 ILE A N 1
ATOM 6593 C CA . ILE A 1 878 ? -19.108 -0.671 21.009 1.00 97.94 878 ILE A CA 1
ATOM 6594 C C . ILE A 1 878 ? -20.458 -0.849 20.334 1.00 97.94 878 ILE A C 1
ATOM 6596 O O . ILE A 1 878 ? -20.732 -1.914 19.796 1.00 97.94 878 ILE A O 1
ATOM 6600 N N . THR A 1 879 ? -21.306 0.172 20.365 1.00 97.06 879 THR A N 1
ATOM 6601 C CA . THR A 1 879 ? -22.567 0.197 19.610 1.00 97.06 879 THR A CA 1
ATOM 6602 C C . THR A 1 879 ? -22.398 1.089 18.391 1.00 97.06 879 THR A C 1
ATOM 6604 O O . THR A 1 879 ? -21.916 2.214 18.523 1.00 97.06 879 THR A O 1
ATOM 6607 N N . VAL A 1 880 ? -22.808 0.594 17.227 1.00 97.25 880 VAL A N 1
ATOM 6608 C CA . VAL A 1 880 ? -22.757 1.303 15.947 1.00 97.25 880 VAL A CA 1
ATOM 6609 C C . VAL A 1 880 ? -24.176 1.695 15.544 1.00 97.25 880 VAL A C 1
ATOM 6611 O O . VAL A 1 880 ? -25.078 0.856 15.531 1.00 97.25 880 VAL A O 1
ATOM 6614 N N . ASP A 1 881 ? -24.389 2.973 15.239 1.00 95.19 881 ASP A N 1
ATOM 6615 C CA . ASP A 1 881 ? -25.696 3.500 14.859 1.00 95.19 881 ASP A CA 1
ATOM 6616 C C . ASP A 1 881 ? -26.121 2.951 13.490 1.00 95.19 881 ASP A C 1
ATOM 6618 O O . ASP A 1 881 ? -25.507 3.223 12.458 1.00 95.19 881 ASP A O 1
ATOM 6622 N N . ASN A 1 882 ? -27.210 2.189 13.491 1.00 93.94 882 ASN A N 1
ATOM 6623 C CA . ASN A 1 882 ? -27.880 1.662 12.307 1.00 93.94 882 ASN A CA 1
ATOM 6624 C C . ASN A 1 882 ? -29.311 2.221 12.150 1.00 93.94 882 ASN A C 1
ATOM 6626 O O . ASN A 1 882 ? -30.164 1.632 11.482 1.00 93.94 882 ASN A O 1
ATOM 6630 N N . SER A 1 883 ? -29.609 3.357 12.789 1.00 91.81 883 SER A N 1
ATOM 6631 C CA . SER A 1 883 ? -30.921 3.998 12.728 1.00 91.81 883 SER A CA 1
ATOM 6632 C C . SER A 1 883 ? -31.161 4.748 11.412 1.00 91.81 883 SER A C 1
ATOM 6634 O O . SER A 1 883 ? -30.259 5.313 10.809 1.00 91.81 883 SER A O 1
ATOM 6636 N N . VAL A 1 884 ? -32.427 4.867 11.001 1.00 87.38 884 VAL A N 1
ATOM 6637 C CA . VAL A 1 884 ? -32.837 5.613 9.789 1.00 87.38 884 VAL A CA 1
ATOM 6638 C C . VAL A 1 884 ? -32.480 7.108 9.791 1.00 87.38 884 VAL A C 1
ATOM 6640 O O . VAL A 1 884 ? -32.584 7.751 8.752 1.00 87.38 884 VAL A O 1
ATOM 6643 N N . ALA A 1 885 ? -32.177 7.698 10.952 1.00 85.88 885 ALA A N 1
ATOM 6644 C CA . ALA A 1 885 ? -31.991 9.144 11.081 1.00 85.88 885 ALA A CA 1
ATOM 6645 C C . ALA A 1 885 ? -30.525 9.569 10.943 1.00 85.88 885 ALA A C 1
ATOM 6647 O O . ALA A 1 885 ? -30.255 10.604 10.337 1.00 85.88 885 ALA A O 1
ATOM 6648 N N . THR A 1 886 ? -29.616 8.802 11.545 1.00 88.56 886 THR A N 1
ATOM 6649 C CA . THR A 1 886 ? -28.184 9.131 11.668 1.00 88.56 886 THR A CA 1
ATOM 6650 C C . THR A 1 886 ? -27.270 7.928 11.455 1.00 88.56 886 THR A C 1
ATOM 6652 O O . THR A 1 886 ? -26.049 8.087 11.467 1.00 88.56 886 THR A O 1
ATOM 6655 N N . GLY A 1 887 ? -27.846 6.743 11.251 1.00 90.88 887 GLY A N 1
ATOM 6656 C CA . GLY A 1 887 ? -27.098 5.513 11.093 1.00 90.88 887 GLY A CA 1
ATOM 6657 C C . GLY A 1 887 ? -26.267 5.486 9.823 1.00 90.88 887 GLY A C 1
ATOM 6658 O O . GLY A 1 887 ? -26.518 6.212 8.861 1.00 90.88 887 GLY A O 1
ATOM 6659 N N . ILE A 1 888 ? -25.260 4.626 9.856 1.00 93.62 888 ILE A N 1
ATOM 6660 C CA . ILE A 1 888 ? -24.321 4.429 8.759 1.00 93.62 888 ILE A CA 1
ATOM 6661 C C . ILE A 1 888 ? -25.061 3.876 7.537 1.00 93.62 888 ILE A C 1
ATOM 6663 O O . ILE A 1 888 ? -25.869 2.948 7.662 1.00 93.62 888 ILE A O 1
ATOM 6667 N N . THR A 1 889 ? -24.763 4.433 6.362 1.00 92.75 889 THR A N 1
ATOM 6668 C CA . THR A 1 889 ? -25.260 3.939 5.074 1.00 92.75 889 THR A CA 1
ATOM 6669 C C . THR A 1 889 ? -24.123 3.662 4.096 1.00 92.75 889 THR A C 1
ATOM 6671 O O . THR A 1 889 ? -23.016 4.184 4.240 1.00 92.75 889 THR A O 1
ATOM 6674 N N . ASP A 1 890 ? -24.387 2.810 3.110 1.00 91.12 890 ASP A N 1
ATOM 6675 C CA . ASP A 1 890 ? -23.571 2.745 1.897 1.00 91.12 890 ASP A CA 1
ATOM 6676 C C . ASP A 1 890 ? -23.883 3.926 0.956 1.00 91.12 890 ASP A C 1
ATOM 6678 O O . ASP A 1 890 ? -24.817 4.708 1.163 1.00 91.12 890 ASP A O 1
ATOM 6682 N N . ARG A 1 891 ? -23.122 4.047 -0.135 1.00 88.94 891 ARG A N 1
ATOM 6683 C CA . ARG A 1 891 ? -23.379 5.055 -1.176 1.00 88.94 891 ARG A CA 1
ATOM 6684 C C . ARG A 1 891 ? -24.718 4.847 -1.891 1.00 88.94 891 ARG A C 1
ATOM 6686 O O . ARG A 1 891 ? -25.237 5.798 -2.476 1.00 88.94 891 ARG A O 1
ATOM 6693 N N . ALA A 1 892 ? -25.303 3.654 -1.837 1.00 88.12 892 ALA A N 1
ATOM 6694 C CA . ALA A 1 892 ? -26.640 3.392 -2.356 1.00 88.12 892 ALA A CA 1
ATOM 6695 C C . ALA A 1 892 ? -27.769 3.871 -1.416 1.00 88.12 892 ALA A C 1
ATOM 6697 O O . ALA A 1 892 ? -28.934 3.926 -1.826 1.00 88.12 892 ALA A O 1
ATOM 6698 N N . GLY A 1 893 ? -27.428 4.293 -0.195 1.00 88.44 893 GLY A N 1
ATOM 6699 C CA . GLY A 1 893 ? -28.349 4.749 0.839 1.00 88.44 893 GLY A CA 1
ATOM 6700 C C . GLY A 1 893 ? -28.991 3.613 1.643 1.00 88.44 893 GLY A C 1
ATOM 6701 O O . GLY A 1 893 ? -29.985 3.852 2.335 1.00 88.44 893 GLY A O 1
ATOM 6702 N N . ASN A 1 894 ? -28.476 2.384 1.559 1.00 90.19 894 ASN A N 1
ATOM 6703 C CA . ASN A 1 894 ? -28.940 1.272 2.382 1.00 90.19 894 ASN A CA 1
ATOM 6704 C C . ASN A 1 894 ? -28.291 1.343 3.775 1.00 90.19 894 ASN A C 1
ATOM 6706 O O . ASN A 1 894 ? -27.106 1.634 3.919 1.00 90.19 894 ASN A O 1
ATOM 6710 N N . LEU A 1 895 ? -29.077 1.064 4.817 1.00 93.56 895 LEU A N 1
ATOM 6711 C CA . LEU A 1 895 ? -28.633 1.143 6.214 1.00 93.56 895 LEU A CA 1
ATOM 6712 C C . LEU A 1 895 ? -27.742 -0.031 6.614 1.00 93.56 895 LEU A C 1
ATOM 6714 O O . LEU A 1 895 ? -27.968 -1.160 6.177 1.00 93.56 895 LEU A O 1
ATOM 6718 N N . LEU A 1 896 ? -26.813 0.236 7.535 1.00 95.44 896 LEU A N 1
ATOM 6719 C CA . LEU A 1 896 ? -26.007 -0.771 8.216 1.00 95.44 896 LEU A CA 1
ATOM 6720 C C . LEU A 1 896 ? -26.880 -1.916 8.746 1.00 95.44 896 LEU A C 1
ATOM 6722 O O . LEU A 1 896 ? -27.875 -1.713 9.447 1.00 95.44 896 LEU A O 1
ATOM 6726 N N . GLN A 1 897 ? -26.490 -3.140 8.422 1.00 95.44 897 GLN A N 1
ATOM 6727 C CA . GLN A 1 897 ? -27.194 -4.329 8.859 1.00 95.44 897 GLN A CA 1
ATOM 6728 C C . GLN A 1 897 ? -26.957 -4.585 10.351 1.00 95.44 897 GLN A C 1
ATOM 6730 O O . GLN A 1 897 ? -25.833 -4.431 10.842 1.00 95.44 897 GLN A O 1
ATOM 6735 N N . PRO A 1 898 ? -28.002 -5.005 11.084 1.00 95.69 898 PRO A N 1
ATOM 6736 C CA . PRO A 1 898 ? -27.857 -5.396 12.475 1.00 95.69 898 PRO A CA 1
ATOM 6737 C C . PRO A 1 898 ? -27.036 -6.677 12.607 1.00 95.69 898 PRO A C 1
ATOM 6739 O O . PRO A 1 898 ? -27.241 -7.629 11.853 1.00 95.69 898 PRO A O 1
ATOM 6742 N N . ASN A 1 899 ? -26.164 -6.727 13.614 1.00 94.38 899 ASN A N 1
ATOM 6743 C CA . ASN A 1 899 ? -25.468 -7.955 14.013 1.00 94.38 899 ASN A CA 1
ATOM 6744 C C . ASN A 1 899 ? -26.081 -8.600 15.275 1.00 94.38 899 ASN A C 1
ATOM 6746 O O . ASN A 1 899 ? -25.688 -9.703 15.647 1.00 94.38 899 ASN A O 1
ATOM 6750 N N . GLN A 1 900 ? -27.083 -7.957 15.890 1.00 94.25 900 GLN A N 1
ATOM 6751 C CA . GLN A 1 900 ? -27.803 -8.455 17.063 1.00 94.25 900 GLN A CA 1
ATOM 6752 C C . GLN A 1 900 ? -29.251 -8.863 16.757 1.00 94.25 900 GLN A C 1
ATOM 6754 O O . GLN A 1 900 ? -29.900 -8.395 15.817 1.00 94.25 900 GLN A O 1
ATOM 6759 N N . THR A 1 901 ? -29.809 -9.721 17.617 1.00 91.00 901 THR A N 1
ATOM 6760 C CA . THR A 1 901 ? -31.203 -10.200 17.496 1.00 91.00 901 THR A CA 1
ATOM 6761 C C . THR A 1 901 ? -32.263 -9.132 17.780 1.00 91.00 901 THR A C 1
ATOM 6763 O O . THR A 1 901 ? -33.414 -9.289 17.367 1.00 91.00 901 THR A O 1
ATOM 6766 N N . ASP A 1 902 ? -31.894 -8.047 18.460 1.00 92.56 902 ASP A N 1
ATOM 6767 C CA . ASP A 1 902 ? -32.757 -6.898 18.750 1.00 92.56 902 ASP A CA 1
ATOM 6768 C C . ASP A 1 902 ? -32.726 -5.821 17.653 1.00 92.56 902 ASP A C 1
ATOM 6770 O O . ASP A 1 902 ? -33.343 -4.767 17.811 1.00 92.56 902 ASP A O 1
ATOM 6774 N N . LEU A 1 903 ? -32.077 -6.125 16.521 1.00 92.00 903 LEU A N 1
ATOM 6775 C CA . LEU A 1 903 ? -31.866 -5.240 15.377 1.00 92.00 903 LEU A CA 1
ATOM 6776 C C . LEU A 1 903 ? -30.872 -4.094 15.633 1.00 92.00 903 LEU A C 1
ATOM 6778 O O . LEU A 1 903 ? -30.841 -3.152 14.843 1.00 92.00 903 LEU A O 1
ATOM 6782 N N . SER A 1 904 ? -30.053 -4.161 16.683 1.00 94.38 904 SER A N 1
ATOM 6783 C CA . SER A 1 904 ? -28.907 -3.263 16.864 1.00 94.38 904 SER A CA 1
ATOM 6784 C C . SER A 1 904 ? -27.625 -3.820 16.227 1.00 94.38 904 SER A C 1
ATOM 6786 O O . SER A 1 904 ? -27.565 -4.983 15.808 1.00 94.38 904 SER A O 1
ATOM 6788 N N . THR A 1 905 ? -26.596 -2.974 16.150 1.00 97.19 905 THR A N 1
ATOM 6789 C CA . THR A 1 905 ? -25.235 -3.376 15.782 1.00 97.19 905 THR A CA 1
ATOM 6790 C C . THR A 1 905 ? -24.296 -3.080 16.948 1.00 97.19 905 THR A C 1
ATOM 6792 O O . THR A 1 905 ? -24.110 -1.919 17.311 1.00 97.19 905 THR A O 1
ATOM 6795 N N . SER A 1 906 ? -23.705 -4.110 17.552 1.00 96.88 906 SER A N 1
ATOM 6796 C CA . SER A 1 906 ? -22.774 -3.951 18.672 1.00 96.88 906 SER A CA 1
ATOM 6797 C C . SER A 1 906 ? -21.709 -5.042 18.750 1.00 96.88 906 SER A C 1
ATOM 6799 O O . SER A 1 906 ? -21.922 -6.147 18.254 1.00 96.88 906 SER A O 1
ATOM 6801 N N . PHE A 1 907 ? -20.608 -4.741 19.435 1.00 97.38 907 PHE A N 1
ATOM 6802 C CA . PHE A 1 907 ? -19.531 -5.669 19.790 1.00 97.38 907 PHE A CA 1
ATOM 6803 C C . PHE A 1 907 ? -19.244 -5.562 21.284 1.00 97.38 907 PHE A C 1
ATOM 6805 O O . PHE A 1 907 ? -19.247 -4.452 21.823 1.00 97.38 907 PHE A O 1
ATOM 6812 N N . SER A 1 908 ? -18.984 -6.686 21.948 1.00 95.62 908 SER A N 1
ATOM 6813 C CA . SER A 1 908 ? -18.525 -6.711 23.337 1.00 95.62 908 SER A CA 1
ATOM 6814 C C . SER A 1 908 ? -17.092 -7.215 23.395 1.00 95.62 908 SER A C 1
ATOM 6816 O O . SER A 1 908 ? -16.787 -8.254 22.828 1.00 95.62 908 SER A O 1
ATOM 6818 N N . VAL A 1 909 ? -16.235 -6.514 24.128 1.00 95.50 909 VAL A N 1
ATOM 6819 C CA . VAL A 1 909 ? -14.839 -6.887 24.348 1.00 95.50 909 VAL A CA 1
ATOM 6820 C C . VAL A 1 909 ? -14.602 -6.978 25.848 1.00 95.50 909 VAL A C 1
ATOM 6822 O O . VAL A 1 909 ? -14.714 -5.984 26.563 1.00 95.50 909 VAL A O 1
ATOM 6825 N N . VAL A 1 910 ? -14.310 -8.175 26.338 1.00 92.94 910 VAL A N 1
ATOM 6826 C CA . VAL A 1 910 ? -13.899 -8.436 27.716 1.00 92.94 910 VAL A CA 1
ATOM 6827 C C . VAL A 1 910 ? -12.382 -8.483 27.752 1.00 92.94 910 VAL A C 1
ATOM 6829 O O . VAL A 1 910 ? -11.763 -9.204 26.971 1.00 92.94 910 VAL A O 1
ATOM 6832 N N . VAL A 1 911 ? -11.786 -7.718 28.660 1.00 92.25 911 VAL A N 1
ATOM 6833 C CA . VAL A 1 911 ? -10.333 -7.659 28.816 1.00 92.25 911 VAL A CA 1
ATOM 6834 C C . VAL A 1 911 ? -9.990 -7.852 30.280 1.00 92.25 911 VAL A C 1
ATOM 6836 O O . VAL A 1 911 ? -10.549 -7.151 31.120 1.00 92.25 911 VAL A O 1
ATOM 6839 N N . THR A 1 912 ? -9.083 -8.781 30.573 1.00 89.62 912 THR A N 1
ATOM 6840 C CA . THR A 1 912 ? -8.670 -9.124 31.944 1.00 89.62 912 THR A CA 1
ATOM 6841 C C . THR A 1 912 ? -7.156 -9.152 32.066 1.00 89.62 912 THR A C 1
ATOM 6843 O O . THR A 1 912 ? -6.451 -9.357 31.073 1.00 89.62 912 THR A O 1
ATOM 6846 N N . ASP A 1 913 ? -6.631 -9.001 33.277 1.00 87.50 913 ASP A N 1
ATOM 6847 C CA . ASP A 1 913 ? -5.195 -9.183 33.530 1.00 87.50 913 ASP A CA 1
ATOM 6848 C C . ASP A 1 913 ? -4.762 -10.670 33.545 1.00 87.50 913 ASP A C 1
ATOM 6850 O O . ASP A 1 913 ? -3.573 -10.988 33.460 1.00 87.50 913 ASP A O 1
ATOM 6854 N N . GLY A 1 914 ? -5.737 -11.587 33.559 1.00 85.31 914 GLY A N 1
ATOM 6855 C CA . GLY A 1 914 ? -5.519 -13.035 33.536 1.00 85.31 914 GLY A CA 1
ATOM 6856 C C . GLY A 1 914 ? -5.136 -13.617 34.899 1.00 85.31 914 GLY A C 1
ATOM 6857 O O . GLY A 1 914 ? -4.679 -14.762 34.963 1.00 85.31 914 GLY A O 1
ATOM 6858 N N . VAL A 1 915 ? -5.308 -12.849 35.971 1.00 85.94 915 VAL A N 1
ATOM 6859 C CA . VAL A 1 915 ? -5.147 -13.260 37.362 1.00 85.94 915 VAL A CA 1
ATOM 6860 C C . VAL A 1 915 ? -6.533 -13.412 37.985 1.00 85.94 915 VAL A C 1
ATOM 6862 O O . VAL A 1 915 ? -7.426 -12.636 37.696 1.00 85.94 915 VAL A O 1
ATOM 6865 N N . ASN A 1 916 ? -6.711 -14.440 38.819 1.00 86.62 916 ASN A N 1
ATOM 6866 C CA . ASN A 1 916 ? -7.919 -14.578 39.629 1.00 86.62 916 ASN A CA 1
ATOM 6867 C C . ASN A 1 916 ? -7.771 -13.741 40.911 1.00 86.62 916 ASN A C 1
ATOM 6869 O O . ASN A 1 916 ? -6.900 -14.039 41.737 1.00 86.62 916 ASN A O 1
ATOM 6873 N N . ASP A 1 917 ? -8.602 -12.722 41.066 1.00 86.44 917 ASP A N 1
ATOM 6874 C CA . ASP A 1 917 ? -8.722 -11.840 42.214 1.00 86.44 917 ASP A CA 1
ATOM 6875 C C . ASP A 1 917 ? -9.740 -12.379 43.238 1.00 86.44 917 ASP A C 1
ATOM 6877 O O . ASP A 1 917 ? -10.833 -12.830 42.895 1.00 86.44 917 ASP A O 1
ATOM 6881 N N . PRO A 1 918 ? -9.439 -12.301 44.549 1.00 89.12 918 PRO A N 1
ATOM 6882 C CA . PRO A 1 918 ? -10.420 -12.645 45.565 1.00 89.12 918 PRO A CA 1
ATOM 6883 C C . PRO A 1 918 ? -11.606 -11.663 45.534 1.00 89.12 918 PRO A C 1
ATOM 6885 O O . PRO A 1 918 ? -11.413 -10.458 45.326 1.00 89.12 918 PRO A O 1
ATOM 6888 N N . PRO A 1 919 ? -12.827 -12.123 45.872 1.00 92.12 919 PRO A N 1
ATOM 6889 C CA . PRO A 1 919 ? -13.938 -11.217 46.130 1.00 92.12 919 PRO A CA 1
ATOM 6890 C C . PRO A 1 919 ? -13.563 -10.184 47.193 1.00 92.12 919 PRO A C 1
ATOM 6892 O O . PRO A 1 919 ? -12.778 -10.462 48.083 1.00 92.12 919 PRO A O 1
ATOM 6895 N N . VAL A 1 920 ? -14.183 -9.012 47.164 1.00 93.50 920 VAL A N 1
ATOM 6896 C CA . VAL A 1 920 ? -13.985 -7.959 48.164 1.00 93.50 920 VAL A CA 1
ATOM 6897 C C . VAL A 1 920 ? -15.266 -7.759 48.956 1.00 93.50 920 VAL A C 1
ATOM 6899 O O . VAL A 1 920 ? -16.315 -7.377 48.417 1.00 93.50 920 VAL A O 1
ATOM 6902 N N . ASN A 1 921 ? -15.184 -7.962 50.266 1.00 94.31 921 ASN A N 1
ATOM 6903 C CA . ASN A 1 921 ? -16.244 -7.603 51.190 1.00 94.31 921 ASN A CA 1
ATOM 6904 C C . ASN A 1 921 ? -16.166 -6.119 51.537 1.00 94.31 921 ASN A C 1
ATOM 6906 O O . ASN A 1 921 ? -15.113 -5.546 51.819 1.00 94.31 921 ASN A O 1
ATOM 6910 N N . ASN A 1 922 ? -17.327 -5.484 51.588 1.00 94.00 922 ASN A N 1
ATOM 6911 C CA . ASN A 1 922 ? -17.441 -4.057 51.808 1.00 94.00 922 ASN A CA 1
ATOM 6912 C C . ASN A 1 922 ? -18.366 -3.754 52.992 1.00 94.00 922 ASN A C 1
ATOM 6914 O O . ASN A 1 922 ? -19.451 -4.327 53.129 1.00 94.00 922 ASN A O 1
ATOM 6918 N N . PHE A 1 923 ? -17.969 -2.766 53.793 1.00 93.88 923 PHE A N 1
ATOM 6919 C CA . PHE A 1 923 ? -18.778 -2.129 54.823 1.00 93.88 923 PHE A CA 1
ATOM 6920 C C . PHE A 1 923 ? -19.193 -0.730 54.370 1.00 93.88 923 PHE A C 1
ATOM 6922 O O . PHE A 1 923 ? -18.364 0.165 54.215 1.00 93.88 923 PHE A O 1
ATOM 6929 N N . ASN A 1 924 ? -20.495 -0.530 54.172 1.00 92.25 924 ASN A N 1
ATOM 6930 C CA . ASN A 1 924 ? -21.080 0.722 53.697 1.00 92.25 924 ASN A CA 1
ATOM 6931 C C . ASN A 1 924 ? -20.399 1.248 52.413 1.00 92.25 924 ASN A C 1
ATOM 6933 O O . ASN A 1 924 ? -20.010 2.413 52.338 1.00 92.25 924 ASN A O 1
ATOM 6937 N N . ALA A 1 925 ? -20.265 0.363 51.416 1.00 85.31 925 ALA A N 1
ATOM 6938 C CA . ALA A 1 925 ? -19.636 0.622 50.115 1.00 85.31 925 ALA A CA 1
ATOM 6939 C C . ALA A 1 925 ? -18.136 0.988 50.168 1.00 85.31 925 ALA A C 1
ATOM 6941 O O . ALA A 1 925 ? -17.631 1.688 49.294 1.00 85.31 925 ALA A O 1
ATOM 6942 N N . SER A 1 926 ? -17.411 0.546 51.196 1.00 90.19 926 SER A N 1
ATOM 6943 C CA . SER A 1 926 ? -15.946 0.625 51.257 1.00 90.19 926 SER A CA 1
ATOM 6944 C C . SER A 1 926 ? -15.360 -0.728 51.661 1.00 90.19 926 SER A C 1
ATOM 6946 O O . SER A 1 926 ? -15.957 -1.356 52.538 1.00 90.19 926 SER A O 1
ATOM 6948 N N . PRO A 1 927 ? -14.216 -1.161 51.098 1.00 92.62 927 PRO A N 1
ATOM 6949 C CA . PRO A 1 927 ? -13.577 -2.418 51.482 1.00 92.62 927 PRO A CA 1
ATOM 6950 C C . PRO A 1 927 ? -13.302 -2.483 52.985 1.00 92.62 927 PRO A C 1
ATOM 6952 O O . PRO A 1 927 ? -12.996 -1.458 53.611 1.00 92.62 927 PRO A O 1
ATOM 6955 N N . PHE A 1 928 ? -13.428 -3.668 53.581 1.00 91.56 928 PHE A N 1
ATOM 6956 C CA . PHE A 1 928 ? -13.042 -3.857 54.976 1.00 91.56 928 PHE A CA 1
ATOM 6957 C C . PHE A 1 928 ? -11.531 -3.614 55.176 1.00 91.56 928 PHE A C 1
ATOM 6959 O O . PHE A 1 928 ? -10.722 -3.901 54.297 1.00 91.56 928 PHE A O 1
ATOM 6966 N N . PRO A 1 929 ? -11.120 -3.041 56.321 1.00 86.56 929 PRO A N 1
ATOM 6967 C CA . PRO A 1 929 ? -9.711 -2.933 56.672 1.00 86.56 929 PRO A CA 1
ATOM 6968 C C . PRO A 1 929 ? -9.184 -4.237 57.296 1.00 86.56 929 PRO A C 1
ATOM 6970 O O . PRO A 1 929 ? -9.730 -4.693 58.299 1.00 86.56 929 PRO A O 1
ATOM 6973 N N . ASP A 1 930 ? -8.040 -4.739 56.815 1.00 77.00 930 ASP A N 1
ATOM 6974 C CA . ASP A 1 930 ? -7.368 -5.935 57.367 1.00 77.00 930 ASP A CA 1
ATOM 6975 C C . ASP A 1 930 ? -7.042 -5.828 58.869 1.00 77.00 930 ASP A C 1
ATOM 6977 O O . ASP A 1 930 ? -6.989 -6.818 59.601 1.00 77.00 930 ASP A O 1
ATOM 6981 N N . SER A 1 931 ? -6.722 -4.616 59.338 1.00 83.38 931 SER A N 1
ATOM 6982 C CA . SER A 1 931 ? -6.480 -4.318 60.752 1.00 83.38 931 SER A CA 1
ATOM 6983 C C . SER A 1 931 ? -6.404 -2.801 61.001 1.00 83.38 931 SER A C 1
ATOM 6985 O O . SER A 1 931 ? -5.620 -2.112 60.342 1.00 83.38 931 SER A O 1
ATOM 6987 N N . PRO A 1 932 ? -7.076 -2.263 62.037 1.00 88.25 932 PRO A N 1
ATOM 6988 C CA . PRO A 1 932 ? -7.973 -2.964 62.957 1.00 88.25 932 PRO A CA 1
ATOM 6989 C C . PRO A 1 932 ? -9.327 -3.285 62.310 1.00 88.25 932 PRO A C 1
ATOM 6991 O O . PRO A 1 932 ? -9.778 -2.534 61.451 1.00 88.25 932 PRO A O 1
ATOM 6994 N N . ASN A 1 933 ? -9.987 -4.340 62.797 1.00 90.75 933 ASN A N 1
ATOM 6995 C CA . ASN A 1 933 ? -11.344 -4.714 62.396 1.00 90.75 933 ASN A CA 1
ATOM 6996 C C . ASN A 1 933 ? -12.323 -3.535 62.498 1.00 90.75 933 ASN A C 1
ATOM 6998 O O . ASN A 1 933 ? -12.248 -2.705 63.414 1.00 90.75 933 ASN A O 1
ATOM 7002 N N . THR A 1 934 ? -13.312 -3.518 61.607 1.00 92.88 934 THR A N 1
ATOM 7003 C CA . THR A 1 934 ? -14.447 -2.597 61.697 1.00 92.88 934 THR A CA 1
ATOM 7004 C C . THR A 1 934 ? -15.228 -2.858 62.982 1.00 92.88 934 THR A C 1
ATOM 7006 O O . THR A 1 934 ? -15.655 -3.981 63.245 1.00 92.88 934 THR A O 1
ATOM 7009 N N . ALA A 1 935 ? -15.448 -1.813 63.781 1.00 92.25 935 ALA A N 1
ATOM 7010 C CA . ALA A 1 935 ? -16.153 -1.916 65.053 1.00 92.25 935 ALA A CA 1
ATOM 7011 C C . ALA A 1 935 ? -17.532 -1.250 64.990 1.00 92.25 935 ALA A C 1
ATOM 7013 O O . ALA A 1 935 ? -17.670 -0.101 64.567 1.00 92.25 935 ALA A O 1
ATOM 7014 N N . VAL A 1 936 ? -18.550 -1.949 65.485 1.00 94.56 936 VAL A N 1
ATOM 7015 C CA . VAL A 1 936 ? -19.925 -1.453 65.637 1.00 94.56 936 VAL A CA 1
ATOM 7016 C C . VAL A 1 936 ? -20.406 -1.690 67.069 1.00 94.56 936 VAL A C 1
ATOM 7018 O O . VAL A 1 936 ? -19.784 -2.422 67.840 1.00 94.56 936 VAL A O 1
ATOM 7021 N N . SER A 1 937 ? -21.510 -1.059 67.469 1.00 92.50 937 SER A N 1
ATOM 7022 C CA . SER A 1 937 ? -22.077 -1.271 68.806 1.00 92.50 937 SER A CA 1
ATOM 7023 C C . SER A 1 937 ? -23.593 -1.385 68.777 1.00 92.50 937 SER A C 1
ATOM 7025 O O . SER A 1 937 ? -24.248 -0.794 67.921 1.00 92.50 937 SER A O 1
ATOM 7027 N N . THR A 1 938 ? -24.136 -2.139 69.726 1.00 92.81 938 THR A N 1
ATOM 7028 C CA . THR A 1 938 ? -25.574 -2.246 69.994 1.00 92.81 938 THR A CA 1
ATOM 7029 C C . THR A 1 938 ? -25.809 -2.357 71.501 1.00 92.81 938 THR A C 1
ATOM 7031 O O . THR A 1 938 ? -24.873 -2.563 72.275 1.00 92.81 938 THR A O 1
ATOM 7034 N N . GLU A 1 939 ? -27.051 -2.210 71.946 1.00 88.44 939 GLU A N 1
ATOM 7035 C CA . GLU A 1 939 ? -27.425 -2.480 73.337 1.00 88.44 939 GLU A CA 1
ATOM 7036 C C . GLU A 1 939 ? -27.726 -3.975 73.534 1.00 88.44 939 GLU A C 1
ATOM 7038 O O . GLU A 1 939 ? -28.093 -4.681 72.591 1.00 88.44 939 GLU A O 1
ATOM 7043 N N . SER A 1 940 ? -27.585 -4.472 74.768 1.00 85.38 940 SER A N 1
ATOM 7044 C CA . SER A 1 940 ? -27.975 -5.848 75.102 1.00 85.38 940 SER A CA 1
ATOM 7045 C C . SER A 1 940 ? -29.416 -6.139 74.660 1.00 85.38 940 SER A C 1
ATOM 7047 O O . SER A 1 940 ? -30.303 -5.292 74.789 1.00 85.38 940 SER A O 1
ATOM 7049 N N . GLU A 1 941 ? -29.623 -7.327 74.084 1.00 84.69 941 GLU A N 1
ATOM 7050 C CA . GLU A 1 941 ? -30.909 -7.798 73.539 1.00 84.69 941 GLU A CA 1
ATOM 7051 C C . GLU A 1 941 ? -31.510 -6.913 72.425 1.00 84.69 941 GLU A C 1
ATOM 7053 O O . GLU A 1 941 ? -32.666 -7.095 72.043 1.00 84.69 941 GLU A O 1
ATOM 7058 N N . THR A 1 942 ? -30.736 -5.973 71.868 1.00 90.81 942 THR A N 1
ATOM 7059 C CA . THR A 1 942 ? -31.164 -5.113 70.759 1.00 90.81 942 THR A CA 1
ATOM 7060 C C . THR A 1 942 ? -30.527 -5.587 69.450 1.00 90.81 942 THR A C 1
ATOM 7062 O O . THR A 1 942 ? -29.298 -5.551 69.326 1.00 90.81 942 THR A O 1
ATOM 7065 N N . PRO A 1 943 ? -31.327 -6.025 68.460 1.00 93.06 943 PRO A N 1
ATOM 7066 C CA . PRO A 1 943 ? -30.803 -6.444 67.166 1.00 93.06 943 PRO A CA 1
ATOM 7067 C C . PRO A 1 943 ? -30.108 -5.300 66.420 1.00 93.06 943 PRO A C 1
ATOM 7069 O O . PRO A 1 943 ? -30.640 -4.193 66.322 1.00 93.06 943 PRO A O 1
ATOM 7072 N N . LEU A 1 944 ? -28.939 -5.588 65.854 1.00 95.19 944 LEU A N 1
ATOM 7073 C CA . LEU A 1 944 ? -28.215 -4.731 64.925 1.00 95.19 944 LEU A CA 1
ATOM 7074 C C . LEU A 1 944 ? -28.616 -5.098 63.493 1.00 95.19 944 LEU A C 1
ATOM 7076 O O . LEU A 1 944 ? -28.464 -6.245 63.082 1.00 95.19 944 LEU A O 1
ATOM 7080 N N . ILE A 1 945 ? -29.120 -4.126 62.734 1.00 96.19 945 ILE A N 1
ATOM 7081 C CA . ILE A 1 945 ? -29.548 -4.321 61.342 1.00 96.19 945 ILE A CA 1
ATOM 7082 C C . ILE A 1 945 ? -28.509 -3.682 60.420 1.00 96.19 945 ILE A C 1
ATOM 7084 O O . ILE A 1 945 ? -28.293 -2.468 60.496 1.00 96.19 945 ILE A O 1
ATOM 7088 N N . PHE A 1 946 ? -27.892 -4.487 59.558 1.00 97.06 946 PHE A N 1
ATOM 7089 C CA . PHE A 1 946 ? -26.963 -4.058 58.515 1.00 97.06 946 PHE A CA 1
ATOM 7090 C C . PHE A 1 946 ? -27.755 -3.639 57.279 1.00 97.06 946 PHE A C 1
ATOM 7092 O O . PHE A 1 946 ? -28.416 -4.459 56.646 1.00 97.06 946 PHE A O 1
ATOM 7099 N N . SER A 1 947 ? -27.759 -2.344 56.975 1.00 96.69 947 SER A N 1
ATOM 7100 C CA . SER A 1 947 ? -28.528 -1.791 55.856 1.00 96.69 947 SER A CA 1
ATOM 7101 C C . SER A 1 947 ? -27.947 -0.469 55.385 1.00 96.69 947 SER A C 1
ATOM 7103 O O . SER A 1 947 ? -27.327 0.273 56.154 1.00 96.69 947 SER A O 1
ATOM 7105 N N . THR A 1 948 ? -28.235 -0.127 54.136 1.00 93.88 948 THR A N 1
ATOM 7106 C CA . THR A 1 948 ? -27.850 1.163 53.557 1.00 93.88 948 THR A CA 1
ATOM 7107 C C . THR A 1 948 ? -28.484 2.322 54.337 1.00 93.88 948 THR A C 1
ATOM 7109 O O . THR A 1 948 ? -27.841 3.337 54.599 1.00 93.88 948 THR A O 1
ATOM 7112 N N . ALA A 1 949 ? -29.728 2.150 54.803 1.00 93.88 949 ALA A N 1
ATOM 7113 C CA . ALA A 1 949 ? -30.448 3.156 55.590 1.00 93.88 949 ALA A CA 1
ATOM 7114 C C . ALA A 1 949 ? -29.781 3.481 56.941 1.00 93.88 949 ALA A C 1
ATOM 7116 O O . ALA A 1 949 ? -29.917 4.599 57.440 1.00 93.88 949 ALA A O 1
ATOM 7117 N N . ASN A 1 950 ? -29.054 2.521 57.516 1.00 92.44 950 ASN A N 1
ATOM 7118 C CA . ASN A 1 950 ? -28.345 2.673 58.786 1.00 92.44 950 ASN A CA 1
ATOM 7119 C C . ASN A 1 950 ? -26.866 3.069 58.605 1.00 92.44 950 ASN A C 1
ATOM 7121 O O . ASN A 1 950 ? -26.176 3.279 59.602 1.00 92.44 950 ASN A O 1
ATOM 7125 N N . GLY A 1 951 ? -26.374 3.183 57.363 1.00 93.56 951 GLY A N 1
ATOM 7126 C CA . GLY A 1 951 ? -24.973 3.507 57.068 1.00 93.56 951 GLY A CA 1
ATOM 7127 C C . GLY A 1 951 ? -23.985 2.393 57.435 1.00 93.56 951 GLY A C 1
ATOM 7128 O O . GLY A 1 951 ? -22.827 2.675 57.729 1.00 93.56 951 GLY A O 1
ATOM 7129 N N . ASN A 1 952 ? -24.447 1.141 57.477 1.00 94.12 952 ASN A N 1
ATOM 7130 C CA . ASN A 1 952 ? -23.665 -0.043 57.848 1.00 94.12 952 ASN A CA 1
ATOM 7131 C C . ASN A 1 952 ? -23.992 -1.245 56.940 1.00 94.12 952 ASN A C 1
ATOM 7133 O O . ASN A 1 952 ? -24.039 -2.377 57.411 1.00 94.12 952 ASN A O 1
ATOM 7137 N N . ALA A 1 953 ? -24.304 -1.013 55.664 1.00 95.38 953 ALA A N 1
ATOM 7138 C CA . ALA A 1 953 ? -24.622 -2.089 54.722 1.00 95.38 953 ALA A CA 1
ATOM 7139 C C . ALA A 1 953 ? -23.436 -3.053 54.532 1.00 95.38 953 ALA A C 1
ATOM 7141 O O . ALA A 1 953 ? -22.284 -2.627 54.569 1.00 95.38 953 ALA A O 1
ATOM 7142 N N . LEU A 1 954 ? -23.733 -4.332 54.295 1.00 96.00 954 LEU A N 1
ATOM 7143 C CA . LEU A 1 954 ? -22.754 -5.336 53.875 1.00 96.00 954 LEU A CA 1
ATOM 7144 C C . LEU A 1 954 ? -22.944 -5.591 52.382 1.00 96.00 954 LEU A C 1
ATOM 7146 O O . LEU A 1 954 ? -24.067 -5.857 51.955 1.00 96.00 954 LEU A O 1
ATOM 7150 N N . THR A 1 955 ? -21.872 -5.515 51.600 1.00 95.00 955 THR A N 1
ATOM 7151 C CA . THR A 1 955 ? -21.908 -5.784 50.154 1.00 95.00 955 THR A CA 1
ATOM 7152 C C . THR A 1 955 ? -20.653 -6.521 49.704 1.00 95.00 955 THR A C 1
ATOM 7154 O O . THR A 1 955 ? -19.608 -6.405 50.331 1.00 95.00 955 THR A O 1
ATOM 7157 N N . VAL A 1 956 ? -20.748 -7.250 48.600 1.00 93.56 956 VAL A N 1
ATOM 7158 C CA . VAL A 1 956 ? -19.657 -7.962 47.931 1.00 93.56 956 VAL A CA 1
ATOM 7159 C C . VAL A 1 956 ? -19.476 -7.369 46.540 1.00 93.56 956 VAL A C 1
ATOM 7161 O O . VAL A 1 956 ? -20.459 -7.044 45.867 1.00 93.56 956 VAL A O 1
ATOM 7164 N N . SER A 1 957 ? -18.227 -7.234 46.120 1.00 91.38 957 SER A N 1
ATOM 7165 C CA . SER A 1 957 ? -17.823 -6.921 44.750 1.00 91.38 957 SER A CA 1
ATOM 7166 C C . SER A 1 957 ? -16.720 -7.880 44.345 1.00 91.38 957 SER A C 1
ATOM 7168 O O . SER A 1 957 ? -15.910 -8.237 45.185 1.00 91.38 957 SER A O 1
ATOM 7170 N N . ASP A 1 958 ? -16.673 -8.273 43.085 1.00 88.94 958 ASP A N 1
ATOM 7171 C CA . ASP A 1 958 ? -15.661 -9.190 42.570 1.00 88.94 958 ASP A CA 1
ATOM 7172 C C . ASP A 1 958 ? -15.504 -8.889 41.066 1.00 88.94 958 ASP A C 1
ATOM 7174 O O . ASP A 1 958 ? -16.519 -8.944 40.355 1.00 88.94 958 ASP A O 1
ATOM 7178 N N . PRO A 1 959 ? -14.320 -8.439 40.601 1.00 84.75 959 PRO A N 1
ATOM 7179 C CA . PRO A 1 959 ? -14.050 -8.189 39.184 1.00 84.75 959 PRO A CA 1
ATOM 7180 C C . PRO A 1 959 ? -14.265 -9.429 38.312 1.00 84.75 959 PRO A C 1
ATOM 7182 O O . PRO A 1 959 ? -14.918 -9.329 37.272 1.00 84.75 959 PRO A O 1
ATOM 7185 N N . ASP A 1 960 ? -13.832 -10.599 38.769 1.00 84.31 960 ASP A N 1
ATOM 7186 C CA . ASP A 1 960 ? -13.798 -11.804 37.947 1.00 84.31 960 ASP A CA 1
ATOM 7187 C C . ASP A 1 960 ? -15.149 -12.476 37.859 1.00 84.31 960 ASP A C 1
ATOM 7189 O O . ASP A 1 960 ? -15.645 -12.759 36.765 1.00 84.31 960 ASP A O 1
ATOM 7193 N N . ALA A 1 961 ? -15.821 -12.647 39.001 1.00 81.88 961 ALA A N 1
ATOM 7194 C CA . ALA A 1 961 ? -17.186 -13.147 38.980 1.00 81.88 961 ALA A CA 1
ATOM 7195 C C . ALA A 1 961 ? -18.097 -12.220 38.158 1.00 81.88 961 ALA A C 1
ATOM 7197 O O . ALA A 1 961 ? -19.018 -12.707 37.510 1.00 81.88 961 ALA A O 1
ATOM 7198 N N . PHE A 1 962 ? -17.843 -10.905 38.122 1.00 80.62 962 PHE A N 1
ATOM 7199 C CA . PHE A 1 962 ? -18.587 -9.979 37.261 1.00 80.62 962 PHE A CA 1
ATOM 7200 C C . PHE A 1 962 ? -18.363 -10.230 35.756 1.00 80.62 962 PHE A C 1
ATOM 7202 O O . PHE A 1 962 ? -19.299 -10.070 34.961 1.00 80.62 962 PHE A O 1
ATOM 7209 N N . LEU A 1 963 ? -17.152 -10.607 35.348 1.00 79.31 963 LEU A N 1
ATOM 7210 C CA . LEU A 1 963 ? -16.832 -10.883 33.947 1.00 79.31 963 LEU A CA 1
ATOM 7211 C C . LEU A 1 963 ? -17.256 -12.294 33.514 1.00 79.31 963 LEU A C 1
ATOM 7213 O O . LEU A 1 963 ? -17.635 -12.446 32.350 1.00 79.31 963 LEU A O 1
ATOM 7217 N N . GLY A 1 964 ? -17.274 -13.255 34.446 1.00 77.44 964 GLY A N 1
ATOM 7218 C CA . GLY A 1 964 ? -17.728 -14.640 34.283 1.00 77.44 964 GLY A CA 1
ATOM 7219 C C . GLY A 1 964 ? -19.236 -14.863 34.501 1.00 77.44 964 GLY A C 1
ATOM 7220 O O . GLY A 1 964 ? -20.081 -14.119 34.003 1.00 77.44 964 GLY A O 1
ATOM 7221 N N . ASP A 1 965 ? -19.610 -15.930 35.223 1.00 77.38 965 ASP A N 1
ATOM 7222 C CA . ASP A 1 965 ? -21.017 -16.347 35.398 1.00 77.38 965 ASP A CA 1
ATOM 7223 C C . ASP A 1 965 ? -21.798 -15.572 36.486 1.00 77.38 965 ASP A C 1
ATOM 7225 O O . ASP A 1 965 ? -23.012 -15.759 36.653 1.00 77.38 965 ASP A O 1
ATOM 7229 N N . GLY A 1 966 ? -21.120 -14.680 37.215 1.00 80.31 966 GLY A N 1
ATOM 7230 C CA . GLY A 1 966 ? -21.699 -13.824 38.246 1.00 80.31 966 GLY A CA 1
ATOM 7231 C C . GLY A 1 966 ? -21.796 -14.424 39.649 1.00 80.31 966 GLY A C 1
ATOM 7232 O O . GLY A 1 966 ? -22.226 -13.696 40.549 1.00 80.31 966 GLY A O 1
ATOM 7233 N N . LEU A 1 967 ? -21.491 -15.708 39.871 1.00 89.12 967 LEU A N 1
ATOM 7234 C CA . LEU A 1 967 ? -21.877 -16.433 41.090 1.00 89.12 967 LEU A CA 1
ATOM 7235 C C . LEU A 1 967 ? -20.866 -16.345 42.240 1.00 89.12 967 LEU A C 1
ATOM 7237 O O . LEU A 1 967 ? -19.882 -17.066 42.263 1.00 89.12 967 LEU A O 1
ATOM 7241 N N . VAL A 1 968 ? -21.184 -15.624 43.312 1.00 94.00 968 VAL A N 1
ATOM 7242 C CA . VAL A 1 968 ? -20.352 -15.640 44.531 1.00 94.00 968 VAL A CA 1
ATOM 7243 C C . VAL A 1 968 ? -21.010 -16.437 45.657 1.00 94.00 968 VAL A C 1
ATOM 7245 O O . VAL A 1 968 ? -22.239 -16.537 45.754 1.00 94.00 968 VAL A O 1
ATOM 7248 N N . SER A 1 969 ? -20.189 -17.009 46.535 1.00 95.31 969 SER A N 1
ATOM 7249 C CA . SER A 1 969 ? -20.606 -17.723 47.743 1.00 95.31 969 SER A CA 1
ATOM 7250 C C . SER A 1 969 ? -20.272 -16.911 48.984 1.00 95.31 969 SER A C 1
ATOM 7252 O O . SER A 1 969 ? -19.119 -16.565 49.192 1.00 95.31 969 SER A O 1
ATOM 7254 N N . VAL A 1 970 ? -21.251 -16.672 49.857 1.00 97.44 970 VAL A N 1
ATOM 7255 C CA . VAL A 1 970 ? -21.086 -15.918 51.108 1.00 97.44 970 VAL A CA 1
ATOM 7256 C C . VAL A 1 970 ? -21.420 -16.797 52.304 1.00 97.44 970 VAL A C 1
ATOM 7258 O O . VAL A 1 970 ? -22.488 -17.405 52.365 1.00 97.44 970 VAL A O 1
ATOM 7261 N N . THR A 1 971 ? -20.527 -16.830 53.288 1.00 97.50 971 THR A N 1
ATOM 7262 C CA . THR A 1 971 ? -20.739 -17.445 54.600 1.00 97.50 971 THR A CA 1
ATOM 7263 C C . THR A 1 971 ? -20.705 -16.370 55.672 1.00 97.50 971 THR A C 1
ATOM 7265 O O . THR A 1 971 ? -19.708 -15.669 55.821 1.00 97.50 971 THR A O 1
ATOM 7268 N N . LEU A 1 972 ? -21.774 -16.270 56.459 1.00 97.44 972 LEU A N 1
ATOM 7269 C CA . LEU A 1 972 ? -21.817 -15.402 57.634 1.00 97.44 972 LEU A CA 1
ATOM 7270 C C . LEU A 1 972 ? -21.758 -16.255 58.895 1.00 97.44 972 LEU A C 1
ATOM 7272 O O . LEU A 1 972 ? -22.462 -17.258 58.997 1.00 97.44 972 LEU A O 1
ATOM 7276 N N . THR A 1 973 ? -20.938 -15.857 59.865 1.00 97.31 973 THR A N 1
ATOM 7277 C CA . THR A 1 973 ? -20.788 -16.550 61.152 1.00 97.31 973 THR A CA 1
ATOM 7278 C C . THR A 1 973 ? -20.806 -15.551 62.300 1.00 97.31 973 THR A C 1
ATOM 7280 O O . THR A 1 973 ? -20.099 -14.551 62.268 1.00 97.31 973 THR A O 1
ATOM 7283 N N . ALA A 1 974 ? -21.595 -15.822 63.336 1.00 96.50 974 ALA A N 1
ATOM 7284 C CA . ALA A 1 974 ? -21.708 -14.984 64.522 1.00 96.50 974 ALA A CA 1
ATOM 7285 C C . ALA A 1 974 ? -21.142 -15.667 65.771 1.00 96.50 974 ALA A C 1
ATOM 7287 O O . ALA A 1 974 ? -21.331 -16.865 65.993 1.00 96.50 974 ALA A O 1
ATOM 7288 N N . VAL A 1 975 ? -20.490 -14.872 66.620 1.00 96.00 975 VAL A N 1
ATOM 7289 C CA . VAL A 1 975 ? -20.028 -15.267 67.955 1.00 96.00 975 VAL A CA 1
ATOM 7290 C C . VAL A 1 975 ? -20.718 -14.385 68.995 1.00 96.00 975 VAL A C 1
ATOM 7292 O O . VAL A 1 975 ? -20.723 -13.163 68.861 1.00 96.00 975 VAL A O 1
ATOM 7295 N N . ASN A 1 976 ? -21.273 -14.998 70.048 1.00 94.19 976 ASN A N 1
ATOM 7296 C CA . ASN A 1 976 ? -22.084 -14.340 71.088 1.00 94.19 976 ASN A CA 1
ATOM 7297 C C . ASN A 1 976 ? -23.347 -13.629 70.548 1.00 94.19 976 ASN A C 1
ATOM 7299 O O . ASN A 1 976 ? -23.810 -12.626 71.102 1.00 94.19 976 ASN A O 1
ATOM 7303 N N . GLY A 1 977 ? -23.891 -14.151 69.448 1.00 93.81 977 GLY A N 1
ATOM 7304 C CA . GLY A 1 977 ? -25.128 -13.701 68.830 1.00 93.81 977 GLY A CA 1
ATOM 7305 C C . GLY A 1 977 ? -25.579 -14.633 67.708 1.00 93.81 977 GLY A C 1
ATOM 7306 O O . GLY A 1 977 ? -24.900 -15.598 67.353 1.00 93.81 977 GLY A O 1
ATOM 7307 N N . THR A 1 978 ? -26.732 -14.314 67.131 1.00 95.25 978 THR A N 1
ATOM 7308 C CA . THR A 1 978 ? -27.371 -15.069 66.044 1.00 95.25 978 THR A CA 1
ATOM 7309 C C . THR A 1 978 ? -27.718 -14.167 64.867 1.00 95.25 978 THR A C 1
ATOM 7311 O O . THR A 1 978 ? -28.008 -12.985 65.057 1.00 95.25 978 THR A O 1
ATOM 7314 N N . LEU A 1 979 ? -27.730 -14.730 63.664 1.00 96.75 979 LEU A N 1
ATOM 7315 C CA . LEU A 1 979 ? -27.950 -14.042 62.399 1.00 96.75 979 LEU A CA 1
ATOM 7316 C C . LEU A 1 979 ? -29.281 -14.433 61.752 1.00 96.75 979 LEU A C 1
ATOM 7318 O O . LEU A 1 979 ? -29.738 -15.573 61.845 1.00 96.75 979 LEU A O 1
ATOM 7322 N N . THR A 1 980 ? -29.874 -13.483 61.040 1.00 96.19 980 THR A N 1
ATOM 7323 C CA . THR A 1 980 ? -30.961 -13.700 60.081 1.00 96.19 980 THR A CA 1
ATOM 7324 C C . THR A 1 980 ? -30.653 -12.872 58.836 1.00 96.19 980 THR A C 1
ATOM 7326 O O . THR A 1 980 ? -30.419 -11.671 58.955 1.00 96.19 980 THR A O 1
ATOM 7329 N N . LEU A 1 981 ? -30.626 -13.496 57.657 1.00 95.81 981 LEU A N 1
ATOM 7330 C CA . LEU A 1 981 ? -30.394 -12.817 56.379 1.00 95.81 981 LEU A CA 1
ATOM 7331 C C . LEU A 1 981 ? -31.574 -11.890 56.049 1.00 95.81 981 LEU A C 1
ATOM 7333 O O . LEU A 1 981 ? -32.714 -12.184 56.419 1.00 95.81 981 LEU A O 1
ATOM 7337 N N . GLY A 1 982 ? -31.321 -10.779 55.352 1.00 93.50 982 GLY A N 1
ATOM 7338 C CA . GLY A 1 982 ? -32.370 -9.814 55.004 1.00 93.50 982 GLY A CA 1
ATOM 7339 C C . GLY A 1 982 ? -33.422 -10.390 54.049 1.00 93.50 982 GLY A C 1
ATOM 7340 O O . GLY A 1 982 ? -34.619 -10.129 54.190 1.00 93.50 982 GLY A O 1
ATOM 7341 N N . SER A 1 983 ? -32.987 -11.233 53.109 1.00 93.62 983 SER A N 1
ATOM 7342 C CA . SER A 1 983 ? -33.846 -11.955 52.167 1.00 93.62 983 SER A CA 1
ATOM 7343 C C . SER A 1 983 ? -33.170 -13.237 51.681 1.00 93.62 983 SER A C 1
ATOM 7345 O O . SER A 1 983 ? -31.959 -13.279 51.513 1.00 93.62 983 SER A O 1
ATOM 7347 N N . THR A 1 984 ? -33.953 -14.278 51.396 1.00 94.00 984 THR A N 1
ATOM 7348 C CA . THR A 1 984 ? -33.485 -15.499 50.708 1.00 94.00 984 THR A CA 1
ATOM 7349 C C . THR A 1 984 ? -33.977 -15.580 49.260 1.00 94.00 984 THR A C 1
ATOM 7351 O O . THR A 1 984 ? -33.858 -16.614 48.606 1.00 94.00 984 THR A O 1
ATOM 7354 N N . ALA A 1 985 ? -34.568 -14.502 48.736 1.00 93.00 985 ALA A N 1
ATOM 7355 C CA . ALA A 1 985 ? -35.030 -14.456 47.354 1.00 93.00 985 ALA A CA 1
ATOM 7356 C C . ALA A 1 985 ? -33.842 -14.439 46.378 1.00 93.00 985 ALA A C 1
ATOM 7358 O O . ALA A 1 985 ? -32.903 -13.672 46.562 1.00 93.00 985 ALA A O 1
ATOM 7359 N N . ASN A 1 986 ? -33.920 -15.247 45.317 1.00 93.12 986 ASN A N 1
ATOM 7360 C CA . ASN A 1 986 ? -32.938 -15.315 44.222 1.00 93.12 986 ASN A CA 1
ATOM 7361 C C . ASN A 1 986 ? -31.497 -15.689 44.631 1.00 93.12 986 ASN A C 1
ATOM 7363 O O . ASN A 1 986 ? -30.588 -15.582 43.808 1.00 93.12 986 ASN A O 1
ATOM 7367 N N . VAL A 1 987 ? -31.303 -16.173 45.861 1.00 95.38 987 VAL A N 1
ATOM 7368 C CA . VAL A 1 987 ? -30.065 -16.805 46.333 1.00 95.38 987 VAL A CA 1
ATOM 7369 C C . VAL A 1 987 ? -30.335 -18.256 46.738 1.00 95.38 987 VAL A C 1
ATOM 7371 O O . VAL A 1 987 ? -31.421 -18.604 47.205 1.00 95.38 987 VAL A O 1
ATOM 7374 N N . LEU A 1 988 ? -29.345 -19.121 46.555 1.00 95.81 988 LEU A N 1
ATOM 7375 C CA . LEU A 1 988 ? -29.363 -20.517 46.966 1.00 95.81 988 LEU A CA 1
ATOM 7376 C C . LEU A 1 988 ? -28.669 -20.660 48.321 1.00 95.81 988 LEU A C 1
ATOM 7378 O O . LEU A 1 988 ? -27.453 -20.536 48.408 1.00 95.81 988 LEU A O 1
ATOM 7382 N N . VAL A 1 989 ? -29.416 -20.974 49.377 1.00 95.56 989 VAL A N 1
ATOM 7383 C CA . VAL A 1 989 ? -28.822 -21.317 50.679 1.00 95.56 989 VAL A CA 1
ATOM 7384 C C . VAL A 1 989 ? -28.278 -22.747 50.618 1.00 95.56 989 VAL A C 1
ATOM 7386 O O . VAL A 1 989 ? -29.034 -23.692 50.391 1.00 95.56 989 VAL A O 1
ATOM 7389 N N . THR A 1 990 ? -26.969 -22.910 50.803 1.00 94.50 990 THR A N 1
ATOM 7390 C CA . THR A 1 990 ? -26.263 -24.199 50.708 1.00 94.50 990 THR A CA 1
ATOM 7391 C C . THR A 1 990 ? -25.990 -24.821 52.079 1.00 94.50 990 THR A C 1
ATOM 7393 O O . THR A 1 990 ? -25.927 -26.046 52.197 1.00 94.50 990 THR A O 1
ATOM 7396 N N . VAL A 1 991 ? -25.890 -24.000 53.131 1.00 93.81 991 VAL A N 1
ATOM 7397 C CA . VAL A 1 991 ? -25.742 -24.427 54.531 1.00 93.81 991 VAL A CA 1
ATOM 7398 C C . VAL A 1 991 ? -26.645 -23.571 55.417 1.00 93.81 991 VAL A C 1
ATOM 7400 O O . VAL A 1 991 ? -26.624 -22.349 55.315 1.00 93.81 991 VAL A O 1
ATOM 7403 N N . GLY A 1 992 ? -27.407 -24.204 56.314 1.00 91.31 992 GLY A N 1
ATOM 7404 C CA . GLY A 1 992 ? -28.396 -23.517 57.153 1.00 91.31 992 GLY A CA 1
ATOM 7405 C C . GLY A 1 992 ? -29.694 -23.224 56.401 1.00 91.31 992 GLY A C 1
ATOM 7406 O O . GLY A 1 992 ? -30.018 -23.883 55.411 1.00 91.31 992 GLY A O 1
ATOM 7407 N N . THR A 1 993 ? -30.462 -22.259 56.897 1.00 90.50 993 THR A N 1
ATOM 7408 C CA . THR A 1 993 ? -31.717 -21.805 56.281 1.00 90.50 993 THR A CA 1
ATOM 7409 C C . THR A 1 993 ? -31.692 -20.322 55.909 1.00 90.50 993 THR A C 1
ATOM 7411 O O . THR A 1 993 ? -32.580 -19.869 55.186 1.00 90.50 993 THR A O 1
ATOM 7414 N N . GLY A 1 994 ? -30.685 -19.572 56.376 1.00 87.38 994 GLY A N 1
ATOM 7415 C CA . GLY A 1 994 ? -30.562 -18.124 56.188 1.00 87.38 994 GLY A CA 1
ATOM 7416 C C . GLY A 1 994 ? -31.584 -17.329 57.004 1.00 87.38 994 GLY A C 1
ATOM 7417 O O . GLY A 1 994 ? -31.617 -16.104 56.938 1.00 87.38 994 GLY A O 1
ATOM 7418 N N . LEU A 1 995 ? -32.435 -18.004 57.779 1.00 88.56 995 LEU A N 1
ATOM 7419 C CA . LEU A 1 995 ? -33.533 -17.423 58.541 1.00 88.56 995 LEU A CA 1
ATOM 7420 C C . LEU A 1 995 ? -33.580 -18.046 59.942 1.00 88.56 995 LEU A C 1
ATOM 7422 O O . LEU A 1 995 ? -33.191 -19.188 60.145 1.00 88.56 995 LEU A O 1
ATOM 7426 N N . GLY A 1 996 ? -34.136 -17.328 60.919 1.00 82.38 996 GLY A N 1
ATOM 7427 C CA . GLY A 1 996 ? -34.491 -17.934 62.206 1.00 82.38 996 GLY A CA 1
ATOM 7428 C C . GLY A 1 996 ? -33.357 -18.031 63.228 1.00 82.38 996 GLY A C 1
ATOM 7429 O O . GLY A 1 996 ? -33.350 -18.978 64.012 1.00 82.38 996 GLY A O 1
ATOM 7430 N N . ASN A 1 997 ? -32.484 -17.018 63.287 1.00 89.00 997 ASN A N 1
ATOM 7431 C CA . ASN A 1 997 ? -31.465 -16.849 64.331 1.00 89.00 997 ASN A CA 1
ATOM 7432 C C . ASN A 1 997 ? -30.425 -17.985 64.361 1.00 89.00 997 ASN A C 1
ATOM 7434 O O . ASN A 1 997 ? -30.277 -18.700 65.353 1.00 89.00 997 ASN A O 1
ATOM 7438 N N . GLU A 1 998 ? -29.674 -18.124 63.273 1.00 94.44 998 GLU A N 1
ATOM 7439 C CA . GLU A 1 998 ? -28.619 -19.129 63.112 1.00 94.44 998 GLU A CA 1
ATOM 7440 C C . GLU A 1 998 ? -27.244 -18.552 63.491 1.00 94.44 998 GLU A C 1
ATOM 7442 O O . GLU A 1 998 ? -26.992 -17.363 63.327 1.00 94.44 998 GLU A O 1
ATOM 7447 N N . THR A 1 999 ? -26.318 -19.370 63.996 1.00 94.94 999 THR A N 1
ATOM 7448 C CA . THR A 1 999 ? -24.947 -18.905 64.297 1.00 94.94 999 THR A CA 1
ATOM 7449 C C . THR A 1 999 ? -24.045 -18.902 63.065 1.00 94.94 999 THR A C 1
ATOM 7451 O O . THR A 1 999 ? -23.001 -18.260 63.078 1.00 94.94 999 THR A O 1
ATOM 7454 N N . THR A 1 1000 ? -24.411 -19.637 62.014 1.00 96.31 1000 THR A N 1
ATOM 7455 C CA . THR A 1 1000 ? -23.708 -19.651 60.729 1.00 96.31 1000 THR A CA 1
ATOM 7456 C C . THR A 1 1000 ? -24.637 -20.131 59.615 1.00 96.31 1000 THR A C 1
ATOM 7458 O O . THR A 1 1000 ? -25.469 -21.011 59.854 1.00 96.31 1000 THR A O 1
ATOM 7461 N N . PHE A 1 1001 ? -24.497 -19.570 58.418 1.00 96.81 1001 PHE A N 1
ATOM 7462 C CA . PHE A 1 1001 ? -25.129 -20.067 57.195 1.00 96.81 1001 PHE A CA 1
ATOM 7463 C C . PHE A 1 1001 ? -24.317 -19.650 55.964 1.00 96.81 1001 PHE A C 1
ATOM 7465 O O . PHE A 1 1001 ? -23.576 -18.665 56.004 1.00 96.81 1001 PHE A O 1
ATOM 7472 N N . THR A 1 1002 ? -24.492 -20.387 54.868 1.00 96.88 1002 THR A N 1
ATOM 7473 C CA . THR A 1 1002 ? -23.838 -20.130 53.578 1.00 96.88 1002 THR A CA 1
ATOM 7474 C C . THR A 1 1002 ? -24.885 -20.041 52.480 1.00 96.88 1002 THR A C 1
ATOM 7476 O O . THR A 1 1002 ? -25.801 -20.866 52.419 1.00 96.88 1002 THR A O 1
ATOM 7479 N N . PHE A 1 1003 ? -24.747 -19.057 51.599 1.00 97.06 1003 PHE A N 1
ATOM 7480 C CA . PHE A 1 1003 ? -25.617 -18.864 50.448 1.00 97.06 1003 PHE A CA 1
ATOM 7481 C C . PHE A 1 1003 ? -24.824 -18.427 49.216 1.00 97.06 1003 PHE A C 1
ATOM 7483 O O . PHE A 1 1003 ? -23.737 -17.874 49.331 1.00 97.06 1003 PHE A O 1
ATOM 7490 N N . GLN A 1 1004 ? -25.373 -18.707 48.040 1.00 95.69 1004 GLN A N 1
ATOM 7491 C CA . GLN A 1 1004 ? -24.765 -18.453 46.738 1.00 95.69 1004 GLN A CA 1
ATOM 7492 C C . GLN A 1 1004 ? -25.735 -17.725 45.816 1.00 95.69 1004 GLN A C 1
ATOM 7494 O O . GLN A 1 1004 ? -26.946 -17.944 45.880 1.00 95.69 1004 GLN A O 1
ATOM 7499 N N . GLY A 1 1005 ? -25.218 -16.893 44.924 1.00 93.62 1005 GLY A N 1
ATOM 7500 C CA . GLY A 1 1005 ? -26.017 -16.266 43.878 1.00 93.62 1005 GLY A CA 1
ATOM 7501 C C . GLY A 1 1005 ? -25.234 -15.216 43.109 1.00 93.62 1005 GLY A C 1
ATOM 7502 O O . GLY A 1 1005 ? -24.077 -14.950 43.416 1.00 93.62 1005 GLY A O 1
ATOM 7503 N N . LEU A 1 1006 ? -25.895 -14.598 42.128 1.00 91.31 1006 LEU A N 1
ATOM 7504 C CA . LEU A 1 1006 ? -25.319 -13.470 41.397 1.00 91.31 1006 LEU A CA 1
ATOM 7505 C C . LEU A 1 1006 ? -24.963 -12.334 42.366 1.00 91.31 1006 LEU A C 1
ATOM 7507 O O . LEU A 1 1006 ? -25.759 -12.075 43.272 1.00 91.31 1006 LEU A O 1
ATOM 7511 N N . ILE A 1 1007 ? -23.856 -11.615 42.150 1.00 90.25 1007 ILE A N 1
ATOM 7512 C CA . ILE A 1 1007 ? -23.407 -10.495 43.011 1.00 90.25 1007 ILE A CA 1
ATOM 7513 C C . ILE A 1 1007 ? -24.564 -9.550 43.385 1.00 90.25 1007 ILE A C 1
ATOM 7515 O O . ILE A 1 1007 ? -24.778 -9.242 44.558 1.00 90.25 1007 ILE A O 1
ATOM 7519 N N . ALA A 1 1008 ? -25.386 -9.145 42.411 1.00 89.56 1008 ALA A N 1
ATOM 7520 C CA . ALA A 1 1008 ? -26.541 -8.277 42.656 1.00 89.56 1008 ALA A CA 1
ATOM 7521 C C . ALA A 1 1008 ? -27.591 -8.907 43.598 1.00 89.56 1008 ALA A C 1
ATOM 7523 O O . ALA A 1 1008 ? -28.138 -8.227 44.467 1.00 89.56 1008 ALA A O 1
ATOM 7524 N N . ASN A 1 1009 ? -27.857 -10.210 43.458 1.00 94.25 1009 ASN A N 1
ATOM 7525 C CA . ASN A 1 1009 ? -28.791 -10.942 44.320 1.00 94.25 1009 ASN A CA 1
ATOM 7526 C C . ASN A 1 1009 ? -28.208 -11.164 45.720 1.00 94.25 1009 ASN A C 1
ATOM 7528 O O . ASN A 1 1009 ? -28.936 -11.066 46.704 1.00 94.25 1009 ASN A O 1
ATOM 7532 N N . VAL A 1 1010 ? -26.903 -11.424 45.817 1.00 94.75 1010 VAL A N 1
ATOM 7533 C CA . VAL A 1 1010 ? -26.176 -11.542 47.087 1.00 94.75 1010 VAL A CA 1
ATOM 7534 C C . VAL A 1 1010 ? -26.220 -10.224 47.855 1.00 94.75 1010 VAL A C 1
ATOM 7536 O O . VAL A 1 1010 ? -26.599 -10.219 49.024 1.00 94.75 1010 VAL A O 1
ATOM 7539 N N . ASN A 1 1011 ? -25.949 -9.098 47.194 1.00 94.25 1011 ASN A N 1
ATOM 7540 C CA . ASN A 1 1011 ? -26.044 -7.770 47.804 1.00 94.25 1011 ASN A CA 1
ATOM 7541 C C . ASN A 1 1011 ? -27.477 -7.436 48.241 1.00 94.25 1011 ASN A C 1
ATOM 7543 O O . ASN A 1 1011 ? -27.686 -6.905 49.330 1.00 94.25 1011 ASN A O 1
ATOM 7547 N N . ALA A 1 1012 ? -28.484 -7.824 47.452 1.00 94.31 1012 ALA A N 1
ATOM 7548 C CA . ALA A 1 1012 ? -29.886 -7.688 47.846 1.00 94.31 1012 ALA A CA 1
ATOM 7549 C C . ALA A 1 1012 ? -30.278 -8.592 49.033 1.00 94.31 1012 ALA A C 1
ATOM 7551 O O . ALA A 1 1012 ? -31.161 -8.229 49.809 1.00 94.31 1012 ALA A O 1
ATOM 7552 N N . ALA A 1 1013 ? -29.649 -9.761 49.180 1.00 95.88 1013 ALA A N 1
ATOM 7553 C CA . ALA A 1 1013 ? -29.864 -10.669 50.304 1.00 95.88 1013 ALA A CA 1
ATOM 7554 C C . ALA A 1 1013 ? -29.188 -10.173 51.596 1.00 95.88 1013 ALA A C 1
ATOM 7556 O O . ALA A 1 1013 ? -29.757 -10.315 52.683 1.00 95.88 1013 ALA A O 1
ATOM 7557 N N . LEU A 1 1014 ? -28.000 -9.570 51.473 1.00 96.69 1014 LEU A N 1
ATOM 7558 C CA . LEU A 1 1014 ? -27.245 -8.967 52.575 1.00 96.69 1014 LEU A CA 1
ATOM 7559 C C . LEU A 1 1014 ? -27.915 -7.702 53.130 1.00 96.69 1014 LEU A C 1
ATOM 7561 O O . LEU A 1 1014 ? -27.845 -7.458 54.339 1.00 96.69 1014 LEU A O 1
ATOM 7565 N N . GLU A 1 1015 ? -28.594 -6.926 52.285 1.00 96.25 1015 GLU A N 1
ATOM 7566 C CA . GLU A 1 1015 ? -29.350 -5.745 52.705 1.00 96.25 1015 GLU A CA 1
ATOM 7567 C C . GLU A 1 1015 ? -30.463 -6.129 53.697 1.00 96.25 1015 GLU A C 1
ATOM 7569 O O . GLU A 1 1015 ? -31.400 -6.864 53.384 1.00 96.25 1015 GLU A O 1
ATOM 7574 N N . GLY A 1 1016 ? -30.366 -5.609 54.923 1.00 94.88 1016 GLY A N 1
ATOM 7575 C CA . GLY A 1 1016 ? -31.296 -5.907 56.010 1.00 94.88 1016 GLY A CA 1
ATOM 7576 C C . GLY A 1 1016 ? -30.903 -7.108 56.873 1.00 94.88 1016 GLY A C 1
ATOM 7577 O O . GLY A 1 1016 ? -31.715 -7.531 57.695 1.00 94.88 1016 GLY A O 1
ATOM 7578 N N . THR A 1 1017 ? -29.687 -7.647 56.728 1.00 96.69 1017 THR A N 1
ATOM 7579 C CA . THR A 1 1017 ? -29.170 -8.708 57.609 1.00 96.69 1017 THR A CA 1
ATOM 7580 C C . THR A 1 1017 ? -29.206 -8.262 59.069 1.00 96.69 1017 THR A C 1
ATOM 7582 O O . THR A 1 1017 ? -28.791 -7.156 59.413 1.00 96.69 1017 THR A O 1
ATOM 7585 N N . ILE A 1 1018 ? -29.698 -9.132 59.947 1.00 96.44 1018 ILE A N 1
ATOM 7586 C CA . ILE A 1 1018 ? -29.896 -8.849 61.366 1.00 96.44 1018 ILE A CA 1
ATOM 7587 C C . ILE A 1 1018 ? -28.936 -9.702 62.185 1.00 96.44 1018 ILE A C 1
ATOM 7589 O O . ILE A 1 1018 ? -28.972 -10.927 62.098 1.00 96.44 1018 ILE A O 1
ATOM 7593 N N . TRP A 1 1019 ? -28.139 -9.063 63.037 1.00 97.06 1019 TRP A N 1
ATOM 7594 C CA . TRP A 1 1019 ? -27.359 -9.713 64.086 1.00 97.06 1019 TRP A CA 1
ATOM 7595 C C . TRP A 1 1019 ? -27.981 -9.405 65.449 1.00 97.06 1019 TRP A C 1
ATOM 7597 O O . TRP A 1 1019 ? -28.151 -8.246 65.816 1.00 97.06 1019 TRP A O 1
ATOM 7607 N N . THR A 1 1020 ? -28.348 -10.432 66.209 1.00 94.81 1020 THR A N 1
ATOM 7608 C CA . THR A 1 1020 ? -28.980 -10.286 67.529 1.00 94.81 1020 THR A CA 1
ATOM 7609 C C . THR A 1 1020 ? -28.049 -10.834 68.608 1.00 94.81 1020 THR A C 1
ATOM 7611 O O . THR A 1 1020 ? -27.667 -11.999 68.488 1.00 94.81 1020 THR A O 1
ATOM 7614 N N . PRO A 1 1021 ? -27.704 -10.057 69.655 1.00 94.06 1021 PRO A N 1
ATOM 7615 C CA . PRO A 1 1021 ? -26.917 -10.564 70.776 1.00 94.06 1021 PRO A CA 1
ATOM 7616 C C . PRO A 1 1021 ? -27.578 -11.776 71.438 1.00 94.06 1021 PRO A C 1
ATOM 7618 O O . PRO A 1 1021 ? -28.806 -11.827 71.553 1.00 94.06 1021 PRO A O 1
ATOM 7621 N N . ASP A 1 1022 ? -26.771 -12.702 71.954 1.00 92.19 1022 ASP A N 1
ATOM 7622 C CA . ASP A 1 1022 ? -27.288 -13.787 72.789 1.00 92.19 1022 ASP A CA 1
ATOM 7623 C C . ASP A 1 1022 ? -28.016 -13.227 74.022 1.00 92.19 1022 ASP A C 1
ATOM 7625 O O . ASP A 1 1022 ? -27.636 -12.203 74.599 1.00 92.19 1022 ASP A O 1
ATOM 7629 N N . THR A 1 1023 ? -29.079 -13.905 74.458 1.00 89.12 1023 THR A N 1
ATOM 7630 C CA . THR A 1 1023 ? -29.877 -13.467 75.612 1.00 89.12 1023 THR A CA 1
ATOM 7631 C C . THR A 1 1023 ? -29.000 -13.300 76.857 1.00 89.12 1023 THR A C 1
ATOM 7633 O O . THR A 1 1023 ? -28.323 -14.236 77.284 1.00 89.12 1023 THR A O 1
ATOM 7636 N N . GLY A 1 1024 ? -29.034 -12.110 77.464 1.00 84.31 1024 GLY A N 1
ATOM 7637 C CA . GLY A 1 1024 ? -28.228 -11.769 78.640 1.00 84.31 1024 GLY A CA 1
ATOM 7638 C C . GLY A 1 1024 ? -26.733 -11.532 78.383 1.00 84.31 1024 GLY A C 1
ATOM 7639 O O . GLY A 1 1024 ? -25.994 -11.348 79.352 1.00 84.31 1024 GLY A O 1
ATOM 7640 N N . TYR A 1 1025 ? -26.271 -11.520 77.128 1.00 89.44 1025 TYR A N 1
ATOM 7641 C CA . TYR A 1 1025 ? -24.887 -11.189 76.787 1.00 89.44 1025 TYR A CA 1
ATOM 7642 C C . TYR A 1 1025 ? -24.647 -9.669 76.779 1.00 89.44 1025 TYR A C 1
ATOM 7644 O O . TYR A 1 1025 ? -25.486 -8.878 76.334 1.00 89.44 1025 TYR A O 1
ATOM 7652 N N . TYR A 1 1026 ? -23.475 -9.266 77.270 1.00 88.06 1026 TYR A N 1
ATOM 7653 C CA . TYR A 1 1026 ? -22.906 -7.927 77.137 1.00 88.06 1026 TYR A CA 1
ATOM 7654 C C . TYR A 1 1026 ? -21.377 -8.016 77.229 1.00 88.06 1026 TYR A C 1
ATOM 7656 O O . TYR A 1 1026 ? -20.823 -8.889 77.908 1.00 88.06 1026 TYR A O 1
ATOM 7664 N N . SER A 1 1027 ? -20.674 -7.139 76.512 1.00 89.44 1027 SER A N 1
ATOM 7665 C CA . SER A 1 1027 ? -19.238 -7.295 76.249 1.00 89.44 1027 SER A CA 1
ATOM 7666 C C . SER A 1 1027 ? -18.357 -7.171 77.498 1.00 89.44 1027 SER A C 1
ATOM 7668 O O . SER A 1 1027 ? -17.209 -7.603 77.464 1.00 89.44 1027 SER A O 1
ATOM 7670 N N . SER A 1 1028 ? -18.863 -6.636 78.619 1.00 84.56 1028 SER A N 1
ATOM 7671 C CA . SER A 1 1028 ? -18.086 -6.514 79.863 1.00 84.56 1028 SER A CA 1
ATOM 7672 C C . SER A 1 1028 ? -17.915 -7.827 80.647 1.00 84.56 1028 SER A C 1
ATOM 7674 O O . SER A 1 1028 ? -17.056 -7.895 81.529 1.00 84.56 1028 SER A O 1
ATOM 7676 N N . ILE A 1 1029 ? -18.685 -8.880 80.330 1.00 80.25 1029 ILE A N 1
ATOM 7677 C CA . ILE A 1 1029 ? -18.653 -10.179 81.040 1.00 80.25 1029 ILE A CA 1
ATOM 7678 C C . ILE A 1 1029 ? -18.256 -11.377 80.170 1.00 80.25 1029 ILE A C 1
ATOM 7680 O O . ILE A 1 1029 ? -18.104 -12.480 80.698 1.00 80.25 1029 ILE A O 1
ATOM 7684 N N . GLY A 1 1030 ? -18.111 -11.189 78.858 1.00 75.94 1030 GLY A N 1
ATOM 7685 C CA . GLY A 1 1030 ? -17.912 -12.272 77.896 1.00 75.94 1030 GLY A CA 1
ATOM 7686 C C . GLY A 1 1030 ? -16.675 -12.104 77.018 1.00 75.94 1030 GLY A C 1
ATOM 7687 O O . GLY A 1 1030 ? -15.987 -11.088 77.049 1.00 75.94 1030 GLY A O 1
ATOM 7688 N N . SER A 1 1031 ? -16.395 -13.128 76.211 1.00 85.38 1031 SER A N 1
ATOM 7689 C CA . SER A 1 1031 ? -15.497 -13.014 75.052 1.00 85.38 1031 SER A CA 1
ATOM 7690 C C . SER A 1 1031 ? -16.046 -12.002 74.033 1.00 85.38 1031 SER A C 1
ATOM 7692 O O . SER A 1 1031 ? -17.259 -11.794 74.040 1.00 85.38 1031 SER A O 1
ATOM 7694 N N . PRO A 1 1032 ? -15.221 -11.417 73.143 1.00 88.88 1032 PRO A N 1
ATOM 7695 C CA . PRO A 1 1032 ? -15.687 -10.497 72.100 1.00 88.88 1032 PRO A CA 1
ATOM 7696 C C . PRO A 1 1032 ? -16.835 -11.084 71.263 1.00 88.88 1032 PRO A C 1
ATOM 7698 O O . PRO A 1 1032 ? -16.812 -12.271 70.933 1.00 88.88 1032 PRO A O 1
ATOM 7701 N N . ALA A 1 1033 ? -17.850 -10.275 70.958 1.00 94.50 1033 ALA A N 1
ATOM 7702 C CA . ALA A 1 1033 ? -18.885 -10.631 69.992 1.00 94.50 1033 ALA A CA 1
ATOM 7703 C C . ALA A 1 1033 ? -18.430 -10.209 68.598 1.00 94.50 1033 ALA A C 1
ATOM 7705 O O . ALA A 1 1033 ? -17.889 -9.114 68.435 1.00 94.50 1033 ALA A O 1
ATOM 7706 N N . THR A 1 1034 ? -18.640 -11.074 67.611 1.00 95.31 1034 THR A N 1
ATOM 7707 C CA . THR A 1 1034 ? -18.194 -10.822 66.240 1.00 95.31 1034 THR A CA 1
ATOM 7708 C C . THR A 1 1034 ? -19.225 -11.273 65.216 1.00 95.31 1034 THR A C 1
ATOM 7710 O O . THR A 1 1034 ? -20.033 -12.176 65.468 1.00 95.31 1034 THR A O 1
ATOM 7713 N N . LEU A 1 1035 ? -19.161 -10.645 64.045 1.00 96.44 1035 LEU A N 1
ATOM 7714 C CA . LEU A 1 1035 ? -19.712 -11.151 62.795 1.00 96.44 1035 LEU A CA 1
ATOM 7715 C C . LEU A 1 1035 ? -18.548 -11.349 61.824 1.00 96.44 1035 LEU A C 1
ATOM 7717 O O . LEU A 1 1035 ? -17.851 -10.394 61.509 1.00 96.44 1035 LEU A O 1
ATOM 7721 N N . THR A 1 1036 ? -18.337 -12.577 61.372 1.00 96.19 1036 THR A N 1
ATOM 7722 C CA . THR A 1 1036 ? -17.362 -12.913 60.335 1.00 96.19 1036 THR A CA 1
ATOM 7723 C C . THR A 1 1036 ? -18.086 -13.135 59.017 1.00 96.19 1036 THR A C 1
ATOM 7725 O O . THR A 1 1036 ? -19.058 -13.895 58.975 1.00 96.19 1036 THR A O 1
ATOM 7728 N N . MET A 1 1037 ? -17.611 -12.484 57.962 1.00 96.75 1037 MET A N 1
ATOM 7729 C CA . MET A 1 1037 ? -18.083 -12.639 56.593 1.00 96.75 1037 MET A CA 1
ATOM 7730 C C . MET A 1 1037 ? -16.956 -13.246 55.768 1.00 96.75 1037 MET A C 1
ATOM 7732 O O . MET A 1 1037 ? -15.883 -12.668 55.695 1.00 96.75 1037 MET A O 1
ATOM 7736 N N . THR A 1 1038 ? -17.196 -14.419 55.191 1.00 96.88 1038 THR A N 1
ATOM 7737 C CA . THR A 1 1038 ? -16.263 -15.082 54.276 1.00 96.88 1038 THR A CA 1
ATOM 7738 C C . THR A 1 1038 ? -16.919 -15.214 52.916 1.00 96.88 1038 THR A C 1
ATOM 7740 O O . THR A 1 1038 ? -18.030 -15.746 52.827 1.00 96.88 1038 THR A O 1
ATOM 7743 N N . THR A 1 1039 ? -16.242 -14.775 51.867 1.00 96.38 1039 THR A N 1
ATOM 7744 C CA . THR A 1 1039 ? -16.726 -14.815 50.487 1.00 96.38 1039 THR A CA 1
ATOM 7745 C C . THR A 1 1039 ? -15.781 -15.586 49.586 1.00 96.38 1039 THR A C 1
ATOM 7747 O O . THR A 1 1039 ? -14.603 -15.727 49.893 1.00 96.38 1039 THR A O 1
ATOM 7750 N N . SER A 1 1040 ? -16.334 -16.174 48.528 1.00 94.25 1040 SER A N 1
ATOM 7751 C CA . SER A 1 1040 ? -15.598 -16.925 47.514 1.00 94.25 1040 SER A CA 1
ATOM 7752 C C . SER A 1 1040 ? -16.202 -16.675 46.139 1.00 94.25 1040 SER A C 1
ATOM 7754 O O . SER A 1 1040 ? -17.427 -16.693 45.990 1.00 94.25 1040 SER A O 1
ATOM 7756 N N . ASP A 1 1041 ? -15.319 -16.483 45.174 1.00 91.25 1041 ASP A N 1
ATOM 7757 C CA . ASP A 1 1041 ? -15.530 -16.399 43.722 1.00 91.25 1041 ASP A CA 1
ATOM 7758 C C . ASP A 1 1041 ? -15.864 -17.760 43.077 1.00 91.25 1041 ASP A C 1
ATOM 7760 O O . ASP A 1 1041 ? -16.103 -17.856 41.876 1.00 91.25 1041 ASP A O 1
ATOM 7764 N N . LEU A 1 1042 ? -15.871 -18.838 43.868 1.00 88.75 1042 LEU A N 1
ATOM 7765 C CA . LEU A 1 1042 ? -16.039 -20.211 43.404 1.00 88.75 1042 LEU A CA 1
ATOM 7766 C C . LEU A 1 1042 ? -14.971 -20.634 42.388 1.00 88.75 1042 LEU A C 1
ATOM 7768 O O . LEU A 1 1042 ? -13.864 -20.970 42.762 1.00 88.75 1042 LEU A O 1
ATOM 7772 N N . THR A 1 1043 ? -15.319 -20.783 41.119 1.00 82.94 1043 THR A N 1
ATOM 7773 C CA . THR A 1 1043 ? -14.365 -21.117 40.050 1.00 82.94 1043 THR A CA 1
ATOM 7774 C C . THR A 1 1043 ? -14.694 -20.265 38.833 1.00 82.94 1043 THR A C 1
ATOM 7776 O O . THR A 1 1043 ? -14.725 -20.777 37.717 1.00 82.94 1043 THR A O 1
ATOM 7779 N N . ASN A 1 1044 ? -15.079 -19.008 39.071 1.00 69.06 1044 ASN A N 1
ATOM 7780 C CA . ASN A 1 1044 ? -15.643 -18.123 38.050 1.00 69.06 1044 ASN A CA 1
ATOM 7781 C C . ASN A 1 1044 ? -14.595 -17.458 37.155 1.00 69.06 1044 ASN A C 1
ATOM 7783 O O . ASN A 1 1044 ? -14.968 -16.717 36.249 1.00 69.06 1044 ASN A O 1
ATOM 7787 N N . PHE A 1 1045 ? -13.321 -17.763 37.383 1.00 73.94 1045 PHE A N 1
ATOM 7788 C CA . PHE A 1 1045 ? -12.192 -17.375 36.555 1.00 73.94 1045 PHE A CA 1
ATOM 7789 C C . PHE A 1 1045 ? -11.273 -18.577 36.329 1.00 73.94 1045 PHE A C 1
ATOM 7791 O O . PHE A 1 1045 ? -11.362 -19.575 37.053 1.00 73.94 1045 PHE A O 1
ATOM 7798 N N . ASP A 1 1046 ? -10.375 -18.488 35.347 1.00 67.69 1046 ASP A N 1
ATOM 7799 C CA . ASP A 1 1046 ? -9.379 -19.519 35.049 1.00 67.69 1046 ASP A CA 1
ATOM 7800 C C . ASP A 1 1046 ? -8.398 -19.701 36.226 1.00 67.69 1046 ASP A C 1
ATOM 7802 O O . ASP A 1 1046 ? -7.300 -19.151 36.268 1.00 67.69 1046 ASP A O 1
ATOM 7806 N N . GLY A 1 1047 ? -8.799 -20.493 37.224 1.00 74.88 1047 GLY A N 1
ATOM 7807 C CA . GLY A 1 1047 ? -8.057 -20.640 38.470 1.00 74.88 1047 GLY A CA 1
ATOM 7808 C C . GLY A 1 1047 ? -8.805 -21.414 39.563 1.00 74.88 1047 GLY A C 1
ATOM 7809 O O . GLY A 1 1047 ? -9.954 -21.831 39.393 1.00 74.88 1047 GLY A O 1
ATOM 7810 N N . PRO A 1 1048 ? -8.134 -21.712 40.689 1.00 86.06 1048 PRO A N 1
ATOM 7811 C CA . PRO A 1 1048 ? -8.797 -22.203 41.891 1.00 86.06 1048 PRO A CA 1
ATOM 7812 C C . PRO A 1 1048 ? -9.572 -21.078 42.592 1.00 86.06 1048 PRO A C 1
ATOM 7814 O O . PRO A 1 1048 ? -9.170 -19.928 42.505 1.00 86.06 1048 PRO A O 1
ATOM 7817 N N . ALA A 1 1049 ? -10.594 -21.452 43.366 1.00 90.19 1049 ALA A N 1
ATOM 7818 C CA . ALA A 1 1049 ? -11.341 -20.535 44.226 1.00 90.19 1049 ALA A CA 1
ATOM 7819 C C . ALA A 1 1049 ? -10.432 -19.684 45.117 1.00 90.19 1049 ALA A C 1
ATOM 7821 O O . ALA A 1 1049 ? -9.649 -20.244 45.897 1.00 90.19 1049 ALA A O 1
ATOM 7822 N N . GLU A 1 1050 ? -10.615 -18.373 45.070 1.00 92.75 1050 GLU A N 1
ATOM 7823 C CA . GLU A 1 1050 ? -10.052 -17.414 46.007 1.00 92.75 1050 GLU A CA 1
ATOM 7824 C C . GLU A 1 1050 ? -11.103 -16.989 47.046 1.00 92.75 1050 GLU A C 1
ATOM 7826 O O . GLU A 1 1050 ? -12.314 -17.229 46.928 1.00 92.75 1050 GLU A O 1
ATOM 7831 N N . PHE A 1 1051 ? -10.620 -16.447 48.165 1.00 93.94 1051 PHE A N 1
ATOM 7832 C CA . PHE A 1 1051 ? -11.455 -16.157 49.328 1.00 93.94 1051 PHE A CA 1
ATOM 7833 C C . PHE A 1 1051 ? -11.071 -14.842 49.988 1.00 93.94 1051 PHE A C 1
ATOM 7835 O O . PHE A 1 1051 ? -9.892 -14.574 50.204 1.00 93.94 1051 PHE A O 1
ATOM 7842 N N . ASP A 1 1052 ? -12.082 -14.123 50.461 1.00 94.94 1052 ASP A N 1
ATOM 7843 C CA . ASP A 1 1052 ? -11.920 -12.980 51.356 1.00 94.94 1052 ASP A CA 1
ATOM 7844 C C . ASP A 1 1052 ? -12.650 -13.234 52.675 1.00 94.94 1052 ASP A C 1
ATOM 7846 O O . ASP A 1 1052 ? -13.674 -13.920 52.722 1.00 94.94 1052 ASP A O 1
ATOM 7850 N N . THR A 1 1053 ? -12.078 -12.788 53.791 1.00 94.75 1053 THR A N 1
ATOM 7851 C CA . THR A 1 1053 ? -12.625 -13.033 55.129 1.00 94.75 1053 THR A CA 1
ATOM 7852 C C . THR A 1 1053 ? -12.401 -11.854 56.051 1.00 94.75 1053 THR A C 1
ATOM 7854 O O . THR A 1 1053 ? -11.294 -11.632 56.539 1.00 94.75 1053 THR A O 1
ATOM 7857 N N . ASP A 1 1054 ? -13.509 -11.233 56.441 1.00 95.44 1054 ASP A N 1
ATOM 7858 C CA . ASP A 1 1054 ? -13.519 -10.064 57.307 1.00 95.44 1054 ASP A CA 1
ATOM 7859 C C . ASP A 1 1054 ? -14.257 -10.304 58.605 1.00 95.44 1054 ASP A C 1
ATOM 7861 O O . ASP A 1 1054 ? -15.222 -11.070 58.695 1.00 95.44 1054 ASP A O 1
ATOM 7865 N N . VAL A 1 1055 ? -13.805 -9.602 59.640 1.00 94.75 1055 VAL A N 1
ATOM 7866 C CA . VAL A 1 1055 ? -14.384 -9.670 60.975 1.00 94.75 1055 VAL A CA 1
ATOM 7867 C C . VAL A 1 1055 ? -14.864 -8.289 61.397 1.00 94.75 1055 VAL A C 1
ATOM 7869 O O . VAL A 1 1055 ? -14.126 -7.308 61.371 1.00 94.75 1055 VAL A O 1
ATOM 7872 N N . ILE A 1 1056 ? -16.112 -8.235 61.847 1.00 95.38 1056 ILE A N 1
ATOM 7873 C CA . ILE A 1 1056 ? -16.726 -7.070 62.471 1.00 95.38 1056 ILE A CA 1
ATOM 7874 C C . ILE A 1 1056 ? -16.759 -7.305 63.976 1.00 95.38 1056 ILE A C 1
ATOM 7876 O O . ILE A 1 1056 ? -17.404 -8.247 64.448 1.00 95.38 1056 ILE A O 1
ATOM 7880 N N . ASP A 1 1057 ? -16.110 -6.424 64.730 1.00 95.31 1057 ASP A N 1
ATOM 7881 C CA . ASP A 1 1057 ? -16.151 -6.437 66.188 1.00 95.31 1057 ASP A CA 1
ATOM 7882 C C . ASP A 1 1057 ? -17.428 -5.739 66.672 1.00 95.31 1057 ASP A C 1
ATOM 7884 O O . ASP A 1 1057 ? -17.691 -4.577 66.350 1.00 95.31 1057 ASP A O 1
ATOM 7888 N N . ILE A 1 1058 ? -18.233 -6.432 67.478 1.00 95.31 1058 ILE A N 1
ATOM 7889 C CA . ILE A 1 1058 ? -19.516 -5.919 67.963 1.00 95.31 1058 ILE A CA 1
ATOM 7890 C C 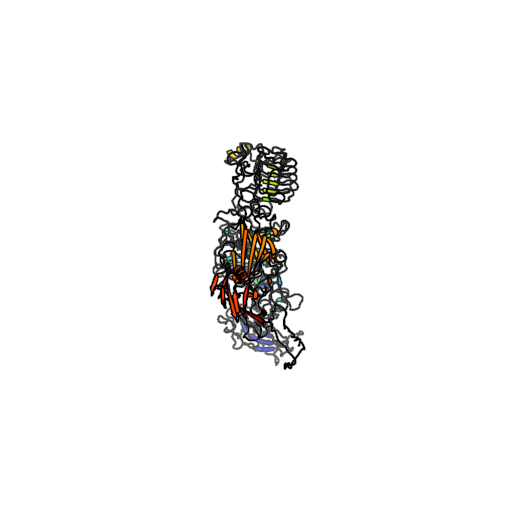. ILE A 1 1058 ? -19.432 -5.684 69.469 1.00 95.31 1058 ILE A C 1
ATOM 7892 O O . ILE A 1 1058 ? -19.345 -6.610 70.274 1.00 95.31 1058 ILE A O 1
ATOM 7896 N N . THR A 1 1059 ? -19.498 -4.418 69.875 1.00 94.75 1059 THR A N 1
ATOM 7897 C CA . THR A 1 1059 ? -19.618 -4.057 71.291 1.00 94.75 1059 THR A CA 1
ATOM 7898 C C . THR A 1 1059 ? -21.084 -4.093 71.709 1.00 94.75 1059 THR A C 1
ATOM 7900 O O . THR A 1 1059 ? -21.885 -3.271 71.264 1.00 94.75 1059 THR A O 1
ATOM 7903 N N . VAL A 1 1060 ? -21.441 -5.027 72.588 1.00 93.12 1060 VAL A N 1
ATOM 7904 C CA . VAL A 1 1060 ? -22.771 -5.108 73.197 1.00 93.12 1060 VAL A CA 1
ATOM 7905 C C . VAL A 1 1060 ? -22.731 -4.388 74.536 1.00 93.12 1060 VAL A C 1
ATOM 7907 O O . VAL A 1 1060 ? -22.128 -4.866 75.499 1.00 93.12 1060 VAL A O 1
ATOM 7910 N N . ASN A 1 1061 ? -23.352 -3.215 74.581 1.00 88.56 1061 ASN A N 1
ATOM 7911 C CA . ASN A 1 1061 ? -23.357 -2.351 75.750 1.00 88.56 1061 ASN A CA 1
ATOM 7912 C C . ASN A 1 1061 ? -24.146 -2.977 76.906 1.00 88.56 1061 ASN A C 1
ATOM 7914 O O . ASN A 1 1061 ? -25.241 -3.515 76.719 1.00 88.56 1061 ASN A O 1
ATOM 7918 N N . ASP A 1 1062 ? -23.597 -2.842 78.114 1.00 80.56 1062 ASP A N 1
ATOM 7919 C CA . ASP A 1 1062 ? -24.249 -3.270 79.349 1.00 80.56 1062 ASP A CA 1
ATOM 7920 C C . ASP A 1 1062 ? -25.631 -2.611 79.496 1.00 80.56 1062 ASP A C 1
ATOM 7922 O O . ASP A 1 1062 ? -25.754 -1.395 79.256 1.00 80.56 1062 ASP A O 1
ATOM 7926 N N . PRO A 1 1063 ? -26.654 -3.371 79.940 1.00 69.62 1063 PRO A N 1
ATOM 7927 C CA . PRO A 1 1063 ? -27.963 -2.805 80.218 1.00 69.62 1063 PRO A CA 1
ATOM 7928 C C . PRO A 1 1063 ? -27.849 -1.714 81.297 1.00 69.62 1063 PRO A C 1
ATOM 7930 O O . PRO A 1 1063 ? -27.018 -1.822 82.205 1.00 69.62 1063 PRO A O 1
ATOM 7933 N N . PRO A 1 1064 ? -28.683 -0.661 81.238 1.00 66.00 1064 PRO A N 1
ATOM 7934 C CA . PRO A 1 1064 ? -28.640 0.426 82.210 1.00 66.00 1064 PRO A CA 1
ATOM 7935 C C . PRO A 1 1064 ? -28.855 -0.105 83.631 1.00 66.00 1064 PRO A C 1
ATOM 7937 O O . PRO A 1 1064 ? -29.839 -0.796 83.911 1.00 66.00 1064 PRO A O 1
ATOM 7940 N N . THR A 1 1065 ? -27.952 0.232 84.552 1.00 59.78 1065 THR A N 1
ATOM 7941 C CA . THR A 1 1065 ? -28.041 -0.215 85.943 1.00 59.78 1065 THR A CA 1
ATOM 7942 C C . THR A 1 1065 ? -28.809 0.796 86.793 1.00 59.78 1065 THR A C 1
ATOM 7944 O O . THR A 1 1065 ? -28.523 1.994 86.810 1.00 59.78 1065 THR A O 1
ATOM 7947 N N . VAL A 1 1066 ? -29.808 0.319 87.544 1.00 55.62 1066 VAL A N 1
ATOM 7948 C CA . VAL A 1 1066 ? -30.502 1.129 88.558 1.00 55.62 1066 VAL A CA 1
ATOM 7949 C C . VAL A 1 1066 ? -29.856 0.858 89.910 1.00 55.62 1066 VAL A C 1
ATOM 7951 O O . VAL A 1 1066 ? -29.982 -0.234 90.463 1.00 55.62 1066 VAL A O 1
ATOM 7954 N N . GLN A 1 1067 ? -29.162 1.855 90.457 1.00 58.16 1067 GLN A N 1
ATOM 7955 C CA . GLN A 1 1067 ? -28.528 1.749 91.769 1.00 58.16 1067 GLN A CA 1
ATOM 7956 C C . GLN A 1 1067 ? -29.367 2.441 92.847 1.00 58.16 1067 GLN A C 1
ATOM 7958 O O . GLN A 1 1067 ? -29.755 3.602 92.713 1.00 58.16 1067 GLN A O 1
ATOM 7963 N N . PHE A 1 1068 ? -29.600 1.733 93.955 1.00 55.81 1068 PHE A N 1
ATOM 7964 C CA . PHE A 1 1068 ? -30.240 2.282 95.148 1.00 55.81 1068 PHE A CA 1
ATOM 7965 C C . PHE A 1 1068 ? -29.164 2.738 96.134 1.00 55.81 1068 PHE A C 1
ATOM 7967 O O . PHE A 1 1068 ? -28.492 1.911 96.750 1.00 55.81 1068 PHE A O 1
ATOM 7974 N N . GLN A 1 1069 ? -29.007 4.049 96.319 1.00 56.66 1069 GLN A N 1
ATOM 7975 C CA . GLN A 1 1069 ? -28.189 4.587 97.405 1.00 56.66 1069 GLN A CA 1
ATOM 7976 C C . GLN A 1 1069 ? -29.073 5.152 98.516 1.00 56.66 1069 GLN A C 1
ATOM 7978 O O . GLN A 1 1069 ? -29.772 6.147 98.341 1.00 56.66 1069 GLN A O 1
ATOM 7983 N N . VAL A 1 1070 ? -28.980 4.543 99.697 1.00 56.47 1070 VAL A N 1
ATOM 7984 C CA . VAL A 1 1070 ? -29.391 5.150 100.969 1.00 56.47 1070 VAL A CA 1
ATOM 7985 C C . VAL A 1 1070 ? -28.128 5.486 101.755 1.00 56.47 1070 VAL A C 1
ATOM 7987 O O . VAL A 1 1070 ? -27.352 4.598 102.100 1.00 56.47 1070 VAL A O 1
ATOM 7990 N N . SER A 1 1071 ? -27.896 6.775 102.012 1.00 50.28 1071 SER A N 1
ATOM 7991 C CA . SER A 1 1071 ? -26.748 7.250 102.792 1.00 50.28 1071 SER A CA 1
ATOM 7992 C C . SER A 1 1071 ? -27.171 8.375 103.744 1.00 50.28 1071 SER A C 1
ATOM 7994 O O . SER A 1 1071 ? -27.717 9.372 103.263 1.00 50.28 1071 SER A O 1
ATOM 7996 N N . PRO A 1 1072 ? -26.924 8.258 105.070 1.00 52.00 1072 PRO A N 1
ATOM 7997 C CA . PRO A 1 1072 ? -26.334 7.124 105.807 1.00 52.00 1072 PRO A CA 1
ATOM 7998 C C . PRO A 1 1072 ? -27.358 5.994 106.086 1.00 52.00 1072 PRO A C 1
ATOM 8000 O O . PRO A 1 1072 ? -28.559 6.227 105.947 1.00 52.00 1072 PRO A O 1
ATOM 8003 N N . PRO A 1 1073 ? -26.936 4.785 106.524 1.00 51.97 1073 PRO A N 1
ATOM 8004 C CA . PRO A 1 1073 ? -27.864 3.732 106.943 1.00 51.97 1073 PRO A CA 1
ATOM 8005 C C . PRO A 1 1073 ? -28.694 4.202 108.149 1.00 51.97 1073 PRO A C 1
ATOM 8007 O O . PRO A 1 1073 ? -28.146 4.513 109.207 1.00 51.97 1073 PRO A O 1
ATOM 8010 N N . LEU A 1 1074 ? -30.016 4.273 107.988 1.00 50.19 1074 LEU A N 1
ATOM 8011 C CA . LEU A 1 1074 ? -30.952 4.665 109.043 1.00 50.19 1074 LEU A CA 1
ATOM 8012 C C . LEU A 1 1074 ? -31.471 3.425 109.775 1.00 50.19 1074 LEU A C 1
ATOM 8014 O O . LEU A 1 1074 ? -32.186 2.605 109.205 1.00 50.19 1074 LEU A O 1
ATOM 8018 N N . THR A 1 1075 ? -31.156 3.317 111.061 1.00 51.44 1075 THR A N 1
ATOM 8019 C CA . THR A 1 1075 ? -31.857 2.429 111.992 1.00 51.44 1075 THR A CA 1
ATOM 8020 C C . THR A 1 1075 ? -33.142 3.122 112.443 1.00 51.44 1075 THR A C 1
ATOM 8022 O O . THR A 1 1075 ? -33.085 4.161 113.099 1.00 51.44 1075 THR A O 1
ATOM 8025 N N . VAL A 1 1076 ? -34.304 2.562 112.101 1.00 51.12 1076 VAL A N 1
ATOM 8026 C CA . VAL A 1 1076 ? -35.595 3.011 112.643 1.00 51.12 1076 VAL A CA 1
ATOM 8027 C C . VAL A 1 1076 ? -35.870 2.221 113.919 1.00 51.12 1076 VAL A C 1
ATOM 8029 O O . VAL A 1 1076 ? -36.079 1.012 113.869 1.00 51.12 1076 VAL A O 1
ATOM 8032 N N . THR A 1 1077 ? -35.872 2.901 115.063 1.00 48.59 1077 THR A N 1
ATOM 8033 C CA . THR A 1 1077 ? -36.430 2.363 116.308 1.00 48.59 1077 THR A CA 1
ATOM 8034 C C . THR A 1 1077 ? -37.760 3.071 116.529 1.00 48.59 1077 THR A C 1
ATOM 8036 O O . THR A 1 1077 ? -37.771 4.272 116.793 1.00 48.59 1077 THR A O 1
ATOM 8039 N N . GLU A 1 1078 ? -38.884 2.366 116.394 1.00 48.56 1078 GLU A N 1
ATOM 8040 C CA . GLU A 1 1078 ? -40.165 2.916 116.837 1.00 48.56 1078 GLU A CA 1
ATOM 8041 C C . GLU A 1 1078 ? -40.156 3.042 118.365 1.00 48.56 1078 GLU A C 1
ATOM 8043 O O . GLU A 1 1078 ? -40.064 2.054 119.092 1.00 48.56 1078 GLU A O 1
ATOM 8048 N N . THR A 1 1079 ? -40.271 4.271 118.857 1.00 48.19 1079 THR A N 1
ATOM 8049 C CA . THR A 1 1079 ? -40.739 4.555 120.214 1.00 48.19 1079 THR A CA 1
ATOM 8050 C C . THR A 1 1079 ? -41.899 5.527 120.096 1.00 48.19 1079 THR A C 1
ATOM 8052 O O . THR A 1 1079 ? -41.688 6.684 119.754 1.00 48.19 1079 THR A O 1
ATOM 8055 N N . ASP A 1 1080 ? -43.099 4.993 120.311 1.00 48.16 1080 ASP A N 1
ATOM 8056 C CA . ASP A 1 1080 ? -44.391 5.631 120.568 1.00 48.16 1080 ASP A CA 1
ATOM 8057 C C . ASP A 1 1080 ? -44.632 7.095 120.125 1.00 48.16 1080 ASP A C 1
ATOM 8059 O O . ASP A 1 1080 ? -44.052 8.051 120.633 1.00 48.16 1080 ASP A O 1
ATOM 8063 N N . GLN A 1 1081 ? -45.690 7.224 119.313 1.00 51.38 1081 GLN A N 1
ATOM 8064 C CA . GLN A 1 1081 ? -46.549 8.393 119.060 1.00 51.38 1081 GLN A CA 1
ATOM 8065 C C . GLN A 1 1081 ? -45.979 9.569 118.237 1.00 51.38 1081 GLN A C 1
ATOM 8067 O O . GLN A 1 1081 ? -45.435 10.538 118.756 1.00 51.38 1081 GLN A O 1
ATOM 8072 N N . GLY A 1 1082 ? -46.342 9.578 116.944 1.00 52.12 1082 GLY A N 1
ATOM 8073 C CA . GLY A 1 1082 ? -46.942 10.777 116.338 1.00 52.12 1082 GLY A CA 1
ATOM 8074 C C . GLY A 1 1082 ? -46.148 11.570 115.297 1.00 52.12 1082 GLY A C 1
ATOM 8075 O O . GLY A 1 1082 ? -46.622 12.637 114.914 1.00 52.12 1082 GLY A O 1
ATOM 8076 N N . THR A 1 1083 ? -45.005 11.094 114.792 1.00 47.84 1083 THR A N 1
ATOM 8077 C CA . THR A 1 1083 ? -44.248 11.842 113.765 1.00 47.84 1083 THR A CA 1
ATOM 8078 C C . THR A 1 1083 ? -44.114 11.035 112.476 1.00 47.84 1083 THR A C 1
ATOM 8080 O O . THR A 1 1083 ? -43.564 9.941 112.485 1.00 47.84 1083 THR A O 1
ATOM 8083 N N . VAL A 1 1084 ? -44.637 11.574 111.368 1.00 47.94 1084 VAL A N 1
ATOM 8084 C CA . VAL A 1 1084 ? -44.489 11.010 110.017 1.00 47.94 1084 VAL A CA 1
ATOM 8085 C C . VAL A 1 1084 ? -43.030 11.149 109.582 1.00 47.94 1084 VAL A C 1
ATOM 8087 O O . VAL A 1 1084 ? -42.530 12.266 109.452 1.00 47.94 1084 VAL A O 1
ATOM 8090 N N . THR A 1 1085 ? -42.353 10.026 109.348 1.00 56.41 1085 THR A N 1
ATOM 8091 C CA . THR A 1 1085 ? -41.000 9.988 108.780 1.00 56.41 1085 THR A CA 1
ATOM 8092 C C . THR A 1 1085 ? -41.108 9.929 107.256 1.00 56.41 1085 THR A C 1
ATOM 8094 O O . THR A 1 1085 ? -41.538 8.920 106.702 1.00 56.41 1085 THR A O 1
ATOM 8097 N N . THR A 1 1086 ? -40.754 11.006 106.556 1.00 51.75 1086 THR A N 1
ATOM 8098 C CA . THR A 1 1086 ? -40.693 11.011 105.085 1.00 51.75 1086 THR A CA 1
ATOM 8099 C C . THR A 1 1086 ? -39.378 10.375 104.622 1.00 51.75 1086 THR A C 1
ATOM 8101 O O . THR A 1 1086 ? -38.306 10.839 105.014 1.00 51.75 1086 THR A O 1
ATOM 8104 N N . PHE A 1 1087 ? -39.440 9.335 103.785 1.00 57.84 1087 PHE A N 1
ATOM 8105 C CA . PHE A 1 1087 ? -38.267 8.730 103.143 1.00 57.84 1087 PHE A CA 1
ATOM 8106 C C . PHE A 1 1087 ? -38.014 9.387 101.785 1.00 57.84 1087 PHE A C 1
ATOM 8108 O O . PHE A 1 1087 ? -38.882 9.362 100.916 1.00 57.84 1087 PHE A O 1
ATOM 8115 N N . ASN A 1 1088 ? -36.816 9.933 101.583 1.00 56.12 1088 ASN A N 1
ATOM 8116 C CA . ASN A 1 1088 ? -36.370 10.386 100.268 1.00 56.12 1088 ASN A CA 1
ATOM 8117 C C . ASN A 1 1088 ? -35.468 9.308 99.663 1.00 56.12 1088 ASN A C 1
ATOM 8119 O O . ASN A 1 1088 ? -34.351 9.103 100.135 1.00 56.12 1088 ASN A O 1
ATOM 8123 N N . VAL A 1 1089 ? -35.951 8.627 98.625 1.00 57.28 1089 VAL A N 1
ATOM 8124 C CA . VAL A 1 1089 ? -35.130 7.750 97.783 1.00 57.28 1089 VAL A CA 1
ATOM 8125 C C . VAL A 1 1089 ? -34.662 8.575 96.591 1.00 57.28 1089 VAL A C 1
ATOM 8127 O O . VAL A 1 1089 ? -35.484 9.108 95.848 1.00 57.28 1089 VAL A O 1
ATOM 8130 N N . ILE A 1 1090 ? -33.347 8.702 96.421 1.00 57.53 1090 ILE A N 1
ATOM 8131 C CA . ILE A 1 1090 ? -32.761 9.281 95.211 1.00 57.53 1090 ILE A CA 1
ATOM 8132 C C . ILE A 1 1090 ? -32.448 8.119 94.273 1.00 57.53 1090 ILE A C 1
ATOM 8134 O O . ILE A 1 1090 ? -31.679 7.225 94.621 1.00 57.53 1090 ILE A O 1
ATOM 8138 N N . LEU A 1 1091 ? -33.071 8.133 93.099 1.00 58.66 1091 LEU A N 1
ATOM 8139 C CA . LEU A 1 1091 ? -32.787 7.199 92.018 1.00 58.66 1091 LEU A CA 1
ATOM 8140 C C . LEU A 1 1091 ? -31.837 7.894 91.046 1.00 58.66 1091 LEU A C 1
ATOM 8142 O O . LEU A 1 1091 ? -32.187 8.923 90.465 1.00 58.66 1091 LEU A O 1
ATOM 8146 N N . THR A 1 1092 ? -30.646 7.336 90.870 1.00 57.03 1092 THR A N 1
ATOM 8147 C CA . THR A 1 1092 ? -29.692 7.782 89.850 1.00 57.03 1092 THR A CA 1
ATOM 8148 C C . THR A 1 1092 ? -29.658 6.737 88.746 1.00 57.03 1092 THR A C 1
ATOM 8150 O O . THR A 1 1092 ? -29.428 5.562 89.022 1.00 57.03 1092 THR A O 1
ATOM 8153 N N . ARG A 1 1093 ? -29.924 7.165 87.509 1.00 57.16 1093 ARG A N 1
ATOM 8154 C CA . ARG A 1 1093 ? -29.819 6.333 86.304 1.00 57.16 1093 ARG A CA 1
ATOM 8155 C C . ARG A 1 1093 ? -28.512 6.672 85.595 1.00 57.16 1093 ARG A C 1
ATOM 8157 O O . ARG A 1 1093 ? -28.170 7.849 85.496 1.00 57.16 1093 ARG A O 1
ATOM 8164 N N . ASP A 1 1094 ? -27.799 5.660 85.124 1.00 60.81 1094 ASP A N 1
ATOM 8165 C CA . ASP A 1 1094 ? -26.499 5.797 84.457 1.00 60.81 1094 ASP A CA 1
ATOM 8166 C C . ASP A 1 1094 ? -26.602 6.146 82.956 1.00 60.81 1094 ASP A C 1
ATOM 8168 O O . ASP A 1 1094 ? -25.660 6.714 82.406 1.00 60.81 1094 ASP A O 1
ATOM 8172 N N . LYS A 1 1095 ? -27.744 5.886 82.297 1.00 56.50 1095 LYS A N 1
ATOM 8173 C CA . LYS A 1 1095 ? -28.006 6.203 80.870 1.00 56.50 1095 LYS A CA 1
ATOM 8174 C C . LYS A 1 1095 ? -29.455 6.653 80.608 1.00 56.50 1095 LYS A C 1
ATOM 8176 O O . LYS A 1 1095 ? -30.280 6.585 81.509 1.00 56.50 1095 LYS A O 1
ATOM 8181 N N . ILE A 1 1096 ? -29.815 7.145 79.412 1.00 51.41 1096 ILE A N 1
ATOM 8182 C CA . ILE A 1 1096 ? -31.190 7.577 79.051 1.00 51.41 1096 ILE A CA 1
ATOM 8183 C C . ILE A 1 1096 ? -31.768 6.667 77.957 1.00 51.41 1096 ILE A C 1
ATOM 8185 O O . ILE A 1 1096 ? -31.146 6.575 76.911 1.00 51.41 1096 ILE A O 1
ATOM 8189 N N . GLY A 1 1097 ? -32.943 6.034 78.154 1.00 54.22 1097 GLY A N 1
ATOM 8190 C CA . GLY A 1 1097 ? -33.572 5.287 77.044 1.00 54.22 1097 GLY A CA 1
ATOM 8191 C C . GLY A 1 1097 ? -34.856 4.474 77.282 1.00 54.22 1097 GLY A C 1
ATOM 8192 O O . GLY A 1 1097 ? -35.650 4.380 76.357 1.00 54.22 1097 GLY A O 1
ATOM 8193 N N . ALA A 1 1098 ? -35.127 3.938 78.480 1.00 50.38 1098 ALA A N 1
ATOM 8194 C CA . ALA A 1 1098 ? -36.329 3.114 78.723 1.00 50.38 1098 ALA A CA 1
ATOM 8195 C C . ALA A 1 1098 ? -37.210 3.646 79.872 1.00 50.38 1098 ALA A C 1
ATOM 8197 O O . ALA A 1 1098 ? -36.693 4.225 80.837 1.00 50.38 1098 ALA A O 1
ATOM 8198 N N . GLU A 1 1099 ? -38.535 3.453 79.775 1.00 51.31 1099 GLU A N 1
ATOM 8199 C CA . GLU A 1 1099 ? -39.466 3.645 80.898 1.00 51.31 1099 GLU A CA 1
ATOM 8200 C C . GLU A 1 1099 ? -39.156 2.616 81.995 1.00 51.31 1099 GLU A C 1
ATOM 8202 O O . GLU A 1 1099 ? -39.024 1.425 81.728 1.00 51.31 1099 GLU A O 1
ATOM 8207 N N . SER A 1 1100 ? -39.022 3.062 83.244 1.00 55.34 1100 SER A N 1
ATOM 8208 C CA . SER A 1 1100 ? -38.788 2.180 84.393 1.00 55.34 1100 SER A CA 1
ATOM 8209 C C . SER A 1 1100 ? -39.938 2.325 85.382 1.00 55.34 1100 SER A C 1
ATOM 8211 O O . SER A 1 1100 ? -40.230 3.429 85.842 1.00 55.34 1100 SER A O 1
ATOM 8213 N N . THR A 1 1101 ? -40.595 1.218 85.724 1.00 51.22 1101 THR A N 1
ATOM 8214 C CA . THR A 1 1101 ? -41.669 1.197 86.725 1.00 51.22 1101 THR A CA 1
ATOM 8215 C C . THR A 1 1101 ? -41.082 0.844 88.091 1.00 51.22 1101 THR A C 1
ATOM 8217 O O . THR A 1 1101 ? -40.520 -0.233 88.266 1.00 51.22 1101 THR A O 1
ATOM 8220 N N . VAL A 1 1102 ? -41.207 1.739 89.074 1.00 52.47 1102 VAL A N 1
ATOM 8221 C CA . VAL A 1 1102 ? -40.775 1.480 90.458 1.00 52.47 1102 VAL A CA 1
ATOM 8222 C C . VAL A 1 1102 ? -41.999 1.116 91.295 1.00 52.47 1102 VAL A C 1
ATOM 8224 O O . VAL A 1 1102 ? -42.862 1.958 91.534 1.00 52.47 1102 VAL A O 1
ATOM 8227 N N . LEU A 1 1103 ? -42.076 -0.139 91.739 1.00 48.12 1103 LEU A N 1
ATOM 8228 C CA . LEU A 1 1103 ? -43.087 -0.621 92.682 1.00 48.12 1103 LEU A CA 1
ATOM 8229 C C . LEU A 1 1103 ? -42.523 -0.558 94.104 1.00 48.12 1103 LEU A C 1
ATOM 8231 O O . LEU A 1 1103 ? -41.509 -1.184 94.404 1.00 48.12 1103 LEU A O 1
ATOM 8235 N N . ILE A 1 1104 ? -43.190 0.192 94.979 1.00 56.97 1104 ILE A N 1
ATOM 8236 C CA . ILE A 1 1104 ? -42.903 0.218 96.416 1.00 56.97 1104 ILE A CA 1
ATOM 8237 C C . ILE A 1 1104 ? -44.059 -0.503 97.112 1.00 56.97 1104 ILE A C 1
ATOM 8239 O O . ILE A 1 1104 ? -45.178 0.005 97.115 1.00 56.97 1104 ILE A O 1
ATOM 8243 N N . SER A 1 1105 ? -43.799 -1.677 97.685 1.00 50.44 1105 SER A N 1
ATOM 8244 C CA . SER A 1 1105 ? -44.769 -2.437 98.484 1.00 50.44 1105 SER A CA 1
ATOM 8245 C C . SER A 1 1105 ? -44.336 -2.486 99.949 1.00 50.44 1105 SER A C 1
ATOM 8247 O O . SER A 1 1105 ? -43.181 -2.797 100.246 1.00 50.44 1105 SER A O 1
ATOM 8249 N N . ASP A 1 1106 ? -45.268 -2.221 100.863 1.00 48.88 1106 ASP A N 1
ATOM 8250 C CA . ASP A 1 1106 ? -45.114 -2.500 102.292 1.00 48.88 1106 ASP A CA 1
ATOM 8251 C C . ASP A 1 1106 ? -45.389 -3.993 102.535 1.00 48.88 1106 ASP A C 1
ATOM 8253 O O . ASP A 1 1106 ? -46.420 -4.519 102.117 1.00 48.88 1106 ASP A O 1
ATOM 8257 N N . ALA A 1 1107 ? -44.479 -4.679 103.229 1.00 49.25 1107 ALA A N 1
ATOM 8258 C CA . ALA A 1 1107 ? -44.581 -6.106 103.527 1.00 49.25 1107 ALA A CA 1
ATOM 8259 C C . ALA A 1 1107 ? -45.809 -6.487 104.388 1.00 49.25 1107 ALA A C 1
ATOM 8261 O O . ALA A 1 1107 ? -46.055 -7.678 104.577 1.00 49.25 1107 ALA A O 1
ATOM 8262 N N . ASN A 1 1108 ? -46.591 -5.521 104.892 1.00 49.97 1108 ASN A N 1
ATOM 8263 C CA . ASN A 1 1108 ? -47.752 -5.781 105.749 1.00 49.97 1108 ASN A CA 1
ATOM 8264 C C . ASN A 1 1108 ? -49.136 -5.429 105.165 1.00 49.97 1108 ASN A C 1
ATOM 8266 O O . ASN A 1 1108 ? -50.134 -5.620 105.865 1.00 49.97 1108 ASN A O 1
ATOM 8270 N N . SER A 1 1109 ? -49.263 -5.010 103.901 1.00 45.19 1109 SER A N 1
ATOM 8271 C CA . SER A 1 1109 ? -50.584 -4.939 103.253 1.00 45.19 1109 SER A CA 1
ATOM 8272 C C . SER A 1 1109 ? -50.532 -5.107 101.730 1.00 45.19 1109 SER A C 1
ATOM 8274 O O . SER A 1 1109 ? -50.671 -4.121 101.017 1.00 45.19 1109 SER A O 1
ATOM 8276 N N . GLY A 1 1110 ? -50.402 -6.357 101.265 1.00 38.44 1110 GLY A N 1
ATOM 8277 C CA . GLY A 1 1110 ? -50.810 -6.806 99.920 1.00 38.44 1110 GLY A CA 1
ATOM 8278 C C . GLY A 1 1110 ? -50.066 -6.194 98.744 1.00 38.44 1110 GLY A C 1
ATOM 8279 O O . GLY A 1 1110 ? -50.537 -5.145 98.258 1.00 38.44 1110 GLY A O 1
#

Radius of gyration: 50.07 Å; Cα contacts (8 Å, |Δi|>4): 2637; chains: 1; bounding box: 142×52×176 Å

Nearest PDB structures (foldseek):
  4nup-assembly2_C-2  TM=4.025E-01  e=6.156E-06  Mus musculus
  4nuq-assembly1_A-2  TM=3.685E-01  e=5.220E-06  Mus musculus
  4num-assembly2_D  TM=3.702E-01  e=1.191E-05  Mus musculus
  5uly-assembly2_D  TM=2.749E-01  e=1.155E-02  Homo sapiens
  7u06-assembly1_A  TM=2.187E-01  e=6.304E-03  Saccharomyces cerevisiae